Protein AF-A0A3P1YSQ7-F1 (afdb_monomer)

Organism: Tannerella forsythia (NCBI:txid28112)

Nearest PDB structures (foldseek):
  1vca-assembly1_A  TM=4.411E-01  e=2.071E-03  Homo sapiens
  6fg9-assembly1_B  TM=1.456E-01  e=1.671E-05  Mus musculus
  3h3b-assembly2_D  TM=2.717E-01  e=1.977E-02  Mus musculus
  6fg9-assembly1_A  TM=1.360E-01  e=1.361E-05  Mus musculus
  1x9q-assembly1_A  TM=2.451E-01  e=4.073E-01  Homo sapiens

pLDDT: mean 86.27, std 13.78, range [25.19, 98.81]

Solvent-accessible surface area (backbone atoms only — not comparable to full-atom values): 39019 Å² total; per-residue (Å²): 146,90,86,81,89,92,84,87,81,76,78,83,70,85,72,61,53,18,39,23,44,32,38,47,36,67,45,47,44,78,64,60,42,60,77,50,43,61,55,50,33,33,41,42,40,18,27,63,25,71,82,54,59,27,52,34,39,44,33,32,32,37,61,45,63,88,89,55,84,54,52,72,50,76,51,72,23,43,38,27,24,53,39,74,53,49,51,76,81,54,80,98,57,75,43,63,61,34,42,27,48,58,68,63,47,13,61,38,81,45,22,21,12,32,42,36,39,34,84,41,59,24,28,44,33,43,31,43,57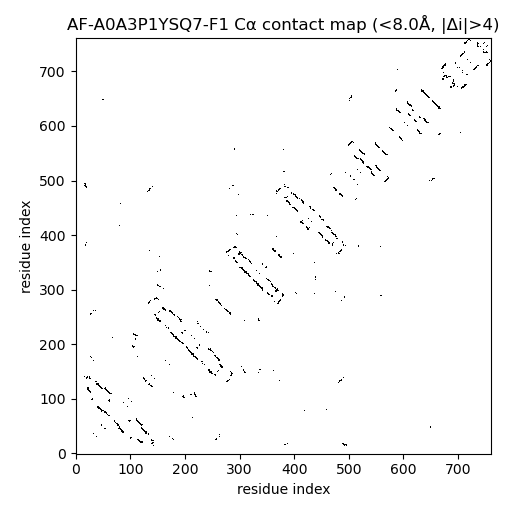,18,85,56,18,18,22,26,28,33,46,38,23,67,40,18,50,29,37,42,37,63,42,83,46,78,70,67,90,48,79,36,47,43,76,52,51,42,78,75,40,74,63,47,39,42,34,39,28,37,22,31,71,40,53,70,28,45,38,37,36,38,32,63,40,48,20,18,29,32,73,81,42,68,38,67,61,42,81,47,77,48,76,34,74,37,48,34,25,20,35,37,45,29,50,30,56,60,84,42,50,86,43,41,68,44,35,61,71,41,43,67,89,76,51,58,34,32,21,36,39,37,37,83,45,52,27,28,42,25,42,37,39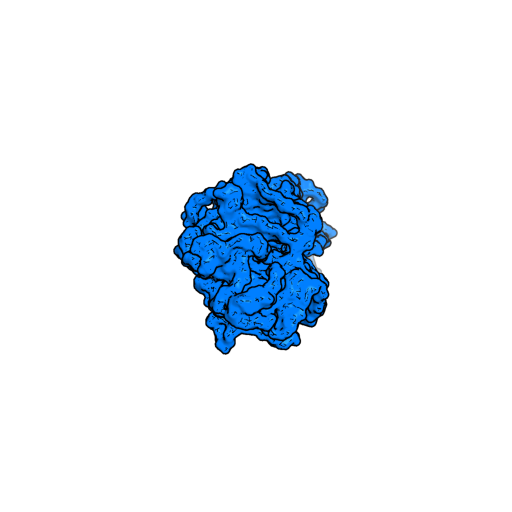,24,43,38,20,24,62,37,70,101,50,40,74,82,23,38,12,30,28,27,28,50,44,53,20,59,86,36,44,25,30,38,36,77,49,77,69,71,58,33,80,50,62,23,31,39,29,34,27,26,68,41,67,73,22,36,41,37,37,17,31,92,84,46,74,51,68,56,67,78,27,42,56,36,37,74,51,73,49,57,33,54,56,50,89,83,40,64,47,50,36,20,38,47,33,78,44,42,33,51,43,36,36,38,32,17,26,44,45,7,31,7,16,25,60,58,54,21,54,36,16,25,47,37,41,61,48,40,40,70,36,66,75,39,32,84,82,37,21,28,42,39,38,38,37,42,55,92,40,73,86,50,29,28,35,23,53,37,86,46,75,77,37,52,37,44,81,74,60,42,83,80,70,74,39,78,56,37,69,64,72,63,100,49,48,26,32,38,81,43,50,50,63,65,92,54,40,80,30,26,38,35,42,36,25,86,78,36,33,39,36,39,31,42,38,40,18,40,76,84,47,21,10,23,18,24,42,63,40,20,38,32,48,74,55,65,83,71,42,53,43,53,27,35,58,92,67,66,65,64,42,75,48,71,51,44,38,51,86,45,40,42,39,35,32,26,58,82,78,82,60,93,61,66,81,46,74,47,61,56,63,54,48,73,48,76,65,57,23,42,38,35,43,36,31,36,34,57,96,45,78,44,76,43,62,36,36,33,43,60,54,70,66,82,63,46,84,43,62,41,71,91,54,82,44,33,42,78,40,72,36,37,37,39,70,46,52,54,66,73,63,75,65,37,93,54,55,44,52,41,37,39,30,57,79,28,47,59,44,56,46,68,61,70,65,47,69,34,30,28,84,59,64,46,81,30,50,37,37,41,40,40,36,38,58,45,59,58,56,91,52,52,38,76,36,72,52,75,48,78,46,82,42,61,28,35,75,64,47,84,47,33,20,26,28,72,79,58,86,61,68,79,52,74,14,77,39,57,70,18,15,18,60,40,68,64,64,43,47,75,68,55,39,78,60,19,29,35,39,29,23,46,46,81,47,60,45,63,81,60,39,73,89,70,77,95,39,94,55,46,45,80,44,59,5,27,86,60,78,74,91,52,84,85,70,46,39,58,85,80,20,48,48,42,84,46,82,27,79,57,133

Sequence (761 aa):
MRKKLFLLFACLCMLVNLNAQDTEFWFSASDVAKSHSDSPVFFVFSNPSKVKNANVRIACHGGAPAGSAAFEQNFVVPARGFYKLDFTDWPPTPLASLVETPAALAGTVSNYGIHITSDVKILVYYMINANTQRDIYSLKGAPALGTYFITPFMKQEGNYFEQRPHAIYNMGSDEIEIVATQPNTTVTVDLKKRCMLGTTGHLETGVHTFNFTHAGQTLTLREDTVGATNTVDAIALTKNTGTLAGTVIRSDKPIAVTQTEDCFSAVRGPLASGSTDVVGDQLVPVDMVGKRYVVIRGYSTVGERVDFVATQPNTTITVHYNGATLTSPAMNTGDMWYVNMSDLNGTASDIFVDATEPVYCYQHTATNGELGGAIIPSMYSISQQQIAFYQSPGMPDQNNIFLVFREGTDTAFTISYGTGAPRKLSDVVGPIIPKIIPGGIANEWRYANIGLPTSEDNKMALIRNDESTFSLGYFNGVGSVTAGYGYLSGFGSFAFDPDTFWRCSDKPVPISLVGGYALSYLWSYYPDTGYTTPTATWTTPSIKARQKGMYVLEMNQDPRIIKDTVWVLDMVWDASIKRQPNKPAKIGVPQQFDIDINPSMLNMPTLSINWTFEGGNPSTANVANPRIVWNSTGPKKVTLHLSATAGSGAYEVTCDTTLVMDLMLYEKNIGYFVDQNVSGGRRDGTNWQNAFPTIEEALEKASQGDCIWVAEGNYMPPKGKSYVIDYDSVEIYGGFGAWEADLNERNYTLHKTIMNGNGSN

Foldseek 3Di:
DPDDDPPDDDPPPVDDAQALWDFKFKDADAPFFCLQPQDWKKKKKFALFQQDKKWKKKFWQLQPPPPDGTDMDIDIADHLGMDIGTQVPDPDDNCCSGGHDDLLQAPHWTFGMMMMGIPHGIWMWIWRDDPFAIAIATTFGRQQKDFKAFDDDPWQPDPWKDLALDLSGNDWKKKKKKFAQAAFKKKKKQFPAWFDRGQADIDHGGIDMDTGRGGNIMHMGIQDQRPQDSDRVSSVVRRDPTHRFLIMMGMPGIMWMKIKGHQMFTCDDPRHPDFTYMEIYTDGHQQQFAFKFWADAAAELTFFKKKKFDQAFQKKKWKFWPQDIDIDDGDHGRDMDMDGQNCPPHDRTTIMMGMPTGMWIKTWHWLHTHTYIETTAHQLSFFDQKFKDAQAQADFPQFKKKKKKWQPQLQQKWKDWRSGDIDGPCVQQNDWDWDDHGPCPDNTMTIGITTHDNVRHRTIMMMGTQQITMWIKTWGHHDSHTIYIYTSTGTHHHEDVVLEFEAAPVDGDWHKDAAGDAPWKKKFWDAPPDDPHGPDIDTDRIDTHPHFGKIWMWGHSHPDTDIYIHTYYHDDFPKDKDKPPPAAAEAPDKIKIAIDGDVVQVPAPFKWKWKAKAQWVVRIDTDRIDIIHHHDFAKIKIKIKIWGWDDTRPRIDIYIDIYIDIHGYDYAAQEQEEDLPADDACCPSNALNNHHNAVQSVQVRDDAQHEYEYWADEHEDPAQDDDDRPDPRYHYDYQHNRPDPDSVVGHCVVTPDHYDYHHHD

Mean predicted aligned error: 11.48 Å

InterPro domains:
  IPR011050 Pectin lyase fold/virulence factor [SSF51126] (672-760)
  IPR012334 Pectin lyase fold [G3DSA:2.160.20.10] (668-761)
  IPR035234 IgGFc-binding protein, N-terminal [PF17517] (170-409)

Secondary structure (DSSP, 8-state):
--------------PPP--S-EEEEEE-EE---GGG---SEEEEEE---SSPPEEEEEEE-TTPPTTSPPEEEEEEE-TT-EEEEETTSSSSS-THHHHEEPGGGTTSEE---EEEEEEEEEEEEEEEE-SS-EEEEEE-SGGG-EEEEE-----TT-SSEE---BTTBTT--EEEEEEESSSSEEEEEEESS-EEETTTEEE-SEEEEEEE-STT-EEEEEB--TT--SSHHHHHHHS-SS-STT-EEEEEEEEEEEEEEEEEEE-SSTTTTT-EEEEEEE---GGG--SEEEE---EESS--EEEEEESSTTB-EEEEETTEEEEPPPB-TT-EEEEESTTBTTB---EEEEESS-EEEEEEEEEETEEEEEEPPPGGG---SEEEEEE----TTSEEEEEEEETT-GGGEEEEETTSPPEEHHHHH----PEEPTT---TTEEEEEEEPPGGGTTEEEEEEESS--EEEEEEEEETTTEEEEEE-S--S----SSSEEEEESSS-PPEEEE--S-SEEEEEEEETTT-SS-SEEE-SSEEEE-SSEEEEEEEE-SS-EEEEEEEEEEE----EEEEES-S-EETTSPEEEEEE--HHHHT-TT-EEEEEETTEESSEE-SSS-EEEESS-EEEEEEEEEEEEES-GGG-EEEEEEEEEEEEEE---S-EEE-TT--SS--SSSSGGG-BSSHHHHHHH--TT-EEEEESEEE-PSTT-----S-TT-EEEEEE-S--SSGGG--TTTS-EEE---S--

Structure (mmCIF, N/CA/C/O backbone):
data_AF-A0A3P1YSQ7-F1
#
_entry.id   AF-A0A3P1YSQ7-F1
#
loop_
_atom_site.group_PDB
_atom_site.id
_atom_site.type_symbol
_atom_site.label_atom_id
_atom_site.label_alt_id
_atom_site.label_comp_id
_atom_site.label_asym_id
_atom_site.label_entity_id
_atom_site.label_seq_id
_atom_site.pdbx_PDB_ins_code
_atom_site.Cartn_x
_atom_site.Cartn_y
_atom_site.Cartn_z
_atom_site.occupancy
_atom_site.B_iso_or_equiv
_atom_site.auth_seq_id
_atom_site.auth_comp_id
_atom_site.auth_asym_id
_atom_site.auth_atom_id
_atom_site.pdbx_PDB_model_num
ATOM 1 N N . MET A 1 1 ? 26.087 -29.694 -19.505 1.00 30.34 1 MET A N 1
ATOM 2 C CA . MET A 1 1 ? 24.656 -29.651 -19.120 1.00 30.34 1 MET A CA 1
ATOM 3 C C . MET A 1 1 ? 24.523 -29.710 -17.597 1.00 30.34 1 MET A C 1
ATOM 5 O O . MET A 1 1 ? 24.421 -30.794 -17.054 1.00 30.34 1 MET A O 1
ATOM 9 N N . ARG A 1 2 ? 24.600 -28.568 -16.902 1.00 27.80 2 ARG A N 1
ATOM 10 C CA . ARG A 1 2 ? 24.270 -28.376 -15.468 1.00 27.80 2 ARG A CA 1
ATOM 11 C C . ARG A 1 2 ? 24.152 -26.862 -15.229 1.00 27.80 2 ARG A C 1
ATOM 13 O O . ARG A 1 2 ? 25.024 -26.248 -14.637 1.00 27.80 2 ARG A O 1
ATOM 20 N N . LYS A 1 3 ? 23.149 -26.241 -15.849 1.00 30.73 3 LYS A N 1
ATOM 21 C CA . LYS A 1 3 ? 22.774 -24.826 -15.666 1.00 30.73 3 LYS A CA 1
ATOM 22 C C . LYS A 1 3 ? 21.312 -24.650 -16.077 1.00 30.73 3 LYS A C 1
ATOM 24 O O . LYS A 1 3 ? 21.049 -23.995 -17.072 1.00 30.73 3 LYS A O 1
ATOM 29 N N . LYS A 1 4 ? 20.377 -25.313 -15.398 1.00 32.84 4 LYS A N 1
ATOM 30 C CA . LYS A 1 4 ? 18.948 -24.958 -15.410 1.00 32.84 4 LYS A CA 1
ATOM 31 C C . LYS A 1 4 ? 18.332 -25.443 -14.099 1.00 32.84 4 LYS A C 1
ATOM 33 O O . LYS A 1 4 ? 18.678 -26.534 -13.655 1.00 32.84 4 LYS A O 1
ATOM 38 N N . LEU A 1 5 ? 17.421 -24.633 -13.561 1.00 31.81 5 LEU A N 1
ATOM 39 C CA . LEU A 1 5 ? 16.591 -24.859 -12.373 1.00 31.81 5 LEU A CA 1
ATOM 40 C C . LEU A 1 5 ? 17.245 -24.577 -11.005 1.00 31.81 5 LEU A C 1
ATOM 42 O O . LEU A 1 5 ? 17.589 -25.479 -10.254 1.00 31.81 5 LEU A O 1
ATOM 46 N N . PHE A 1 6 ? 17.336 -23.292 -10.659 1.00 29.55 6 PHE A N 1
ATOM 47 C CA . PHE A 1 6 ? 17.259 -22.826 -9.269 1.00 29.55 6 PHE A CA 1
ATOM 48 C C . PHE A 1 6 ? 16.225 -21.696 -9.222 1.00 29.55 6 PHE A C 1
ATOM 50 O O . PHE A 1 6 ? 16.549 -20.519 -9.283 1.00 29.55 6 PHE A O 1
ATOM 57 N N . LEU A 1 7 ? 14.956 -22.088 -9.257 1.00 34.25 7 LEU A N 1
ATOM 58 C CA . LEU A 1 7 ? 13.797 -21.227 -9.030 1.00 34.25 7 LEU A CA 1
ATOM 59 C C . LEU A 1 7 ? 12.644 -22.168 -8.693 1.00 34.25 7 LEU A C 1
ATOM 61 O O . LEU A 1 7 ? 11.912 -22.584 -9.580 1.00 34.25 7 LEU A O 1
ATOM 65 N N . LEU A 1 8 ? 12.608 -22.628 -7.442 1.00 32.38 8 LEU A N 1
ATOM 66 C CA . LEU A 1 8 ? 11.405 -23.037 -6.709 1.00 32.38 8 LEU A CA 1
ATOM 67 C C . LEU A 1 8 ? 11.846 -23.563 -5.337 1.00 32.38 8 LEU A C 1
ATOM 69 O O . LEU A 1 8 ? 12.124 -24.743 -5.180 1.00 32.38 8 LEU A O 1
ATOM 73 N N . PHE A 1 9 ? 11.969 -22.672 -4.360 1.00 27.72 9 PHE A N 1
ATOM 74 C CA . PHE A 1 9 ? 11.699 -22.974 -2.949 1.00 27.72 9 PHE A CA 1
ATOM 75 C C . PHE A 1 9 ? 11.496 -21.633 -2.231 1.00 27.72 9 PHE A C 1
ATOM 77 O O . PHE A 1 9 ? 12.223 -21.258 -1.320 1.00 27.72 9 PHE A O 1
ATOM 84 N N . ALA A 1 10 ? 10.513 -20.864 -2.705 1.00 29.36 10 ALA A N 1
ATOM 85 C CA . ALA A 1 10 ? 9.889 -19.860 -1.862 1.00 29.36 10 ALA A CA 1
ATOM 86 C C . ALA A 1 10 ? 8.930 -20.632 -0.951 1.00 29.36 10 ALA A C 1
ATOM 88 O O . ALA A 1 10 ? 7.941 -21.191 -1.427 1.00 29.36 10 ALA A O 1
ATOM 89 N N . CYS A 1 11 ? 9.250 -20.734 0.340 1.00 25.19 11 CYS A N 1
ATOM 90 C CA . CYS A 1 11 ? 8.218 -21.018 1.329 1.00 25.19 11 CYS A CA 1
ATOM 91 C C . CYS A 1 11 ? 7.169 -19.920 1.170 1.00 25.19 11 CYS A C 1
ATOM 93 O O . CYS A 1 11 ? 7.439 -18.759 1.465 1.00 25.19 11 CYS A O 1
ATOM 95 N N . LEU A 1 12 ? 6.004 -20.297 0.651 1.00 27.81 12 LEU A N 1
ATOM 96 C CA . LEU A 1 12 ? 4.833 -19.447 0.523 1.00 27.81 12 LEU A CA 1
ATOM 97 C C . LEU A 1 12 ? 4.250 -19.206 1.925 1.00 27.81 12 LEU A C 1
ATOM 99 O O . LEU A 1 12 ? 3.198 -19.730 2.274 1.00 27.81 12 LEU A O 1
ATOM 103 N N . CYS A 1 13 ? 4.957 -18.444 2.756 1.00 25.27 13 CYS A N 1
ATOM 104 C CA . CYS A 1 13 ? 4.293 -17.665 3.787 1.00 25.27 13 CYS A CA 1
ATOM 105 C C . CYS A 1 13 ? 3.722 -16.456 3.050 1.00 25.27 13 CYS A C 1
ATOM 107 O O . CYS A 1 13 ? 4.479 -15.572 2.657 1.00 25.27 13 CYS A O 1
ATOM 109 N N . MET A 1 14 ? 2.411 -16.440 2.799 1.00 27.61 14 MET A N 1
ATOM 110 C CA . MET A 1 14 ? 1.734 -15.206 2.401 1.00 27.61 14 MET A CA 1
ATOM 111 C C . MET A 1 14 ? 1.830 -14.238 3.584 1.00 27.61 14 MET A C 1
ATOM 113 O O . MET A 1 14 ? 1.008 -14.273 4.495 1.00 27.61 14 MET A O 1
ATOM 117 N N . LEU A 1 15 ? 2.903 -13.448 3.621 1.00 37.97 15 LEU A N 1
ATOM 118 C CA . LEU A 1 15 ? 3.029 -12.317 4.526 1.00 37.97 15 LEU A CA 1
ATOM 119 C C . LEU A 1 15 ? 2.113 -11.211 3.993 1.00 37.97 15 LEU A C 1
ATOM 121 O O . LEU A 1 15 ? 2.164 -10.858 2.814 1.00 37.97 15 LEU A O 1
ATOM 125 N N . VAL A 1 16 ? 1.229 -10.713 4.854 1.00 42.19 16 VAL A N 1
ATOM 126 C CA . VAL A 1 16 ? 0.334 -9.594 4.541 1.00 42.19 16 VAL A CA 1
ATOM 127 C C . VAL A 1 16 ? 1.183 -8.322 4.474 1.00 42.19 16 VAL A C 1
ATOM 129 O O . VAL A 1 16 ? 1.949 -8.052 5.395 1.00 42.19 16 VAL A O 1
ATOM 132 N N . ASN A 1 17 ? 1.086 -7.561 3.382 1.00 46.72 17 ASN A N 1
ATOM 133 C CA . ASN A 1 17 ? 1.882 -6.347 3.186 1.00 46.72 17 ASN A CA 1
ATOM 134 C C . ASN A 1 17 ? 1.400 -5.198 4.095 1.00 46.72 17 ASN A C 1
ATOM 136 O O . ASN A 1 17 ? 0.205 -4.934 4.175 1.00 46.72 17 ASN A O 1
ATOM 140 N N . LEU A 1 18 ? 2.337 -4.456 4.699 1.00 49.16 18 LEU A N 1
ATOM 141 C CA . LEU A 1 18 ? 2.112 -3.271 5.552 1.00 49.16 18 LEU A CA 1
ATOM 142 C C . LEU A 1 18 ? 1.721 -1.992 4.790 1.00 49.16 18 LEU A C 1
ATOM 144 O O . LEU A 1 18 ? 2.072 -0.882 5.195 1.00 49.16 18 LEU A O 1
ATOM 148 N N . ASN A 1 19 ? 1.055 -2.094 3.651 1.00 59.47 19 ASN A N 1
ATOM 149 C CA . ASN A 1 19 ? 0.777 -0.897 2.877 1.00 59.47 19 ASN A CA 1
ATOM 150 C C . ASN A 1 19 ? -0.638 -0.403 3.148 1.00 59.47 19 ASN A C 1
ATOM 152 O O . ASN A 1 19 ? -1.589 -1.148 2.967 1.00 59.47 19 ASN A O 1
ATOM 156 N N . ALA A 1 20 ? -0.791 0.882 3.488 1.00 62.72 20 ALA A N 1
ATOM 157 C CA . ALA A 1 20 ? -2.090 1.553 3.372 1.00 62.72 20 ALA A CA 1
ATOM 158 C C . ALA A 1 20 ? -2.616 1.543 1.925 1.00 62.72 20 ALA A C 1
ATOM 160 O O . ALA A 1 20 ? -3.786 1.803 1.675 1.00 62.72 20 ALA A O 1
ATOM 161 N N . GLN A 1 21 ? -1.727 1.275 0.961 1.00 85.38 21 GLN A N 1
ATOM 162 C CA . GLN A 1 21 ? -2.053 1.143 -0.448 1.00 85.38 21 GLN A CA 1
ATOM 163 C C . GLN A 1 21 ? -2.162 -0.329 -0.830 1.00 85.38 21 GLN A C 1
ATOM 165 O O . GLN A 1 21 ? -1.199 -1.083 -0.679 1.00 85.38 21 GLN A O 1
ATOM 170 N N . ASP A 1 22 ? -3.294 -0.710 -1.401 1.00 90.44 22 ASP A N 1
ATOM 171 C CA . ASP A 1 22 ? -3.569 -2.087 -1.794 1.00 90.44 22 ASP A CA 1
ATOM 172 C C . ASP A 1 22 ? -4.348 -2.150 -3.114 1.00 90.44 22 ASP A C 1
ATOM 174 O O . ASP A 1 22 ? -4.710 -1.136 -3.716 1.00 90.44 22 ASP A O 1
ATOM 178 N N . THR A 1 23 ? -4.531 -3.367 -3.601 1.00 93.31 23 THR A N 1
ATOM 179 C CA . THR A 1 23 ? -5.261 -3.718 -4.818 1.00 93.31 23 THR A CA 1
ATOM 180 C C . THR A 1 23 ? -6.663 -4.240 -4.538 1.00 93.31 23 THR A C 1
ATOM 182 O O . THR A 1 23 ? -7.444 -4.354 -5.476 1.00 93.31 23 THR A O 1
ATOM 185 N N . GLU A 1 24 ? -7.003 -4.536 -3.285 1.00 95.69 24 GLU A N 1
ATOM 186 C CA . GLU A 1 24 ? -8.312 -5.058 -2.902 1.00 95.69 24 GLU A CA 1
ATOM 187 C C . GLU A 1 24 ? -8.762 -4.490 -1.552 1.00 95.69 24 GLU A C 1
ATOM 189 O O . GLU A 1 24 ? -7.981 -4.436 -0.603 1.00 95.69 24 GLU A O 1
ATOM 194 N N . PHE A 1 25 ? -10.031 -4.086 -1.464 1.00 96.94 25 PHE A N 1
ATOM 195 C CA . PHE A 1 25 ? -10.632 -3.559 -0.242 1.00 96.94 25 PHE A CA 1
ATOM 196 C C . PHE A 1 25 ? -12.053 -4.087 -0.056 1.00 96.94 25 PHE A C 1
ATOM 198 O O . PHE A 1 25 ? -12.836 -4.149 -1.007 1.00 96.94 25 PHE A O 1
ATOM 205 N N . TRP A 1 26 ? -12.386 -4.408 1.192 1.00 96.94 26 TRP A N 1
ATOM 206 C CA . TRP A 1 26 ? -13.730 -4.765 1.639 1.00 96.94 26 TRP A CA 1
ATOM 207 C C . TRP A 1 26 ? -14.179 -3.771 2.704 1.00 96.94 26 TRP A C 1
ATOM 209 O O . TRP A 1 26 ? -13.415 -3.470 3.622 1.00 96.94 26 TRP A O 1
ATOM 219 N N . PHE A 1 27 ? -15.394 -3.246 2.575 1.00 95.69 27 PHE A N 1
ATOM 220 C CA . PHE A 1 27 ? -15.918 -2.207 3.460 1.00 95.69 27 PHE A CA 1
ATOM 221 C C . PHE A 1 27 ? -17.445 -2.300 3.587 1.00 95.69 27 PHE A C 1
ATOM 223 O O . PHE A 1 27 ? -18.115 -2.865 2.725 1.00 95.69 27 PHE A O 1
ATOM 230 N N . SER A 1 28 ? -17.981 -1.746 4.669 1.00 92.50 28 SER A N 1
ATOM 231 C CA . SER A 1 28 ? -19.408 -1.492 4.882 1.00 92.50 28 SER A CA 1
ATOM 232 C C . SER A 1 28 ? -19.519 -0.164 5.625 1.00 92.50 28 SER A C 1
ATOM 234 O O . SER A 1 28 ? -18.696 0.103 6.508 1.00 92.50 28 SER A O 1
ATOM 236 N N . ALA A 1 29 ? -20.466 0.675 5.209 1.00 89.94 29 ALA A N 1
ATOM 237 C CA . ALA A 1 29 ? -20.685 2.000 5.772 1.00 89.94 29 ALA A CA 1
ATOM 238 C C . ALA A 1 29 ? -21.881 1.985 6.733 1.00 89.94 29 ALA A C 1
ATOM 240 O O . ALA A 1 29 ? -22.900 1.349 6.450 1.00 89.94 29 ALA A O 1
ATOM 241 N N . SER A 1 30 ? -21.748 2.707 7.844 1.00 87.00 30 SER A N 1
ATOM 242 C CA . SER A 1 30 ? -22.816 2.918 8.828 1.00 87.00 30 SER A CA 1
ATOM 243 C C . SER A 1 30 ? -23.831 3.949 8.319 1.00 87.00 30 SER A C 1
ATOM 245 O O . SER A 1 30 ? -23.446 4.911 7.656 1.00 87.00 30 SER A O 1
ATOM 247 N N . ASP A 1 31 ? -25.106 3.780 8.670 1.00 82.88 31 ASP A N 1
ATOM 248 C CA . ASP A 1 31 ? -26.200 4.721 8.366 1.00 82.88 31 ASP A CA 1
ATOM 249 C C . ASP A 1 31 ? -26.230 5.840 9.420 1.00 82.88 31 ASP A C 1
ATOM 251 O O . ASP A 1 31 ? -26.887 5.732 10.467 1.00 82.88 31 ASP A O 1
ATOM 255 N N . VAL A 1 32 ? -25.450 6.891 9.163 1.00 81.94 32 VAL A N 1
ATOM 256 C CA . VAL A 1 32 ? -25.277 8.028 10.077 1.00 81.94 32 VAL A CA 1
ATOM 257 C C . VAL A 1 32 ? -26.476 8.982 10.058 1.00 81.94 32 VAL A C 1
ATOM 259 O O . VAL A 1 32 ? -27.261 9.041 9.113 1.00 81.94 32 VAL A O 1
ATOM 262 N N . ALA A 1 33 ? -26.651 9.765 11.120 1.00 77.62 33 ALA A N 1
ATOM 263 C CA . ALA A 1 33 ? -27.832 10.588 11.319 1.00 77.62 33 ALA A CA 1
ATOM 264 C C . ALA A 1 33 ? -27.976 11.701 10.271 1.00 77.62 33 ALA A C 1
ATOM 266 O O . ALA A 1 33 ? -27.463 12.811 10.412 1.00 77.62 33 ALA A O 1
ATOM 267 N N . LYS A 1 34 ? -28.859 11.473 9.298 1.00 76.56 34 LYS A N 1
ATOM 268 C CA . LYS A 1 34 ? -29.297 12.477 8.317 1.00 76.56 34 LYS A CA 1
ATOM 269 C C . LYS A 1 34 ? -29.733 13.820 8.914 1.00 76.56 34 LYS A C 1
ATOM 271 O O . LYS A 1 34 ? -29.566 14.867 8.289 1.00 76.56 34 LYS A O 1
ATOM 276 N N . SER A 1 35 ? -30.300 13.821 10.125 1.00 73.62 35 SER A N 1
ATOM 277 C CA . SER A 1 35 ? -30.681 15.049 10.844 1.00 73.62 35 SER A CA 1
ATOM 278 C C . SER A 1 35 ? -29.502 15.986 11.130 1.00 73.62 35 SER A C 1
ATOM 280 O O . SER A 1 35 ? -29.723 17.170 11.368 1.00 73.62 35 SER A O 1
ATOM 282 N N . HIS A 1 36 ? -28.276 15.462 11.104 1.00 75.25 36 HIS A N 1
ATOM 283 C CA . HIS A 1 36 ? -27.027 16.176 11.341 1.00 75.25 36 HIS A CA 1
ATOM 284 C C . HIS A 1 36 ? -26.194 16.372 10.050 1.00 75.25 36 HIS A C 1
ATOM 286 O O . HIS A 1 36 ? -25.041 16.791 10.088 1.00 75.25 36 HIS A O 1
ATOM 292 N N . SER A 1 37 ? -26.844 16.201 8.889 1.00 78.38 37 SER A N 1
ATOM 293 C CA . SER A 1 37 ? -26.278 16.276 7.538 1.00 78.38 37 SER A CA 1
ATOM 294 C C . SER A 1 37 ? -25.289 15.155 7.238 1.00 78.38 37 SER A C 1
ATOM 296 O O . SER A 1 37 ? -24.142 15.170 7.653 1.00 78.38 37 SER A O 1
ATOM 298 N N . ASP A 1 38 ? -25.712 14.244 6.381 1.00 75.31 38 ASP A N 1
ATOM 299 C CA . ASP A 1 38 ? -24.975 13.062 5.949 1.00 75.31 38 ASP A CA 1
ATOM 300 C C . ASP A 1 38 ? -24.408 13.211 4.529 1.00 75.31 38 ASP A C 1
ATOM 302 O O . ASP A 1 38 ? -23.979 12.233 3.948 1.00 75.31 38 ASP A O 1
ATOM 306 N N . SER A 1 39 ? -24.413 14.407 3.924 1.00 78.19 39 SER A N 1
ATOM 307 C CA . SER A 1 39 ? -24.022 14.614 2.519 1.00 78.19 39 SER A CA 1
ATOM 308 C C . SER A 1 39 ? -23.232 15.920 2.313 1.00 78.19 39 SER A C 1
ATOM 310 O O . SER A 1 39 ? -23.573 16.935 2.931 1.00 78.19 39 SER A O 1
ATOM 312 N N . PRO A 1 40 ? -22.232 15.962 1.402 1.00 83.12 40 PRO A N 1
ATOM 313 C CA . PRO A 1 40 ? -21.801 14.887 0.498 1.00 83.12 40 PRO A CA 1
ATOM 314 C C . PRO A 1 40 ? -21.008 13.773 1.192 1.00 83.12 40 PRO A C 1
ATOM 316 O O . PRO A 1 40 ? -20.288 14.015 2.162 1.00 83.12 40 PRO A O 1
ATOM 319 N N . VAL A 1 41 ? -21.098 12.577 0.613 1.00 84.56 41 VAL A N 1
ATOM 320 C CA . VAL A 1 41 ? -20.296 11.395 0.947 1.00 84.56 41 VAL A CA 1
ATOM 321 C C . VAL A 1 41 ? -19.571 10.938 -0.301 1.00 84.56 41 VAL A C 1
ATOM 323 O O . VAL A 1 41 ? -20.153 10.904 -1.387 1.00 84.56 41 VAL A O 1
ATOM 326 N N . PHE A 1 42 ? -18.312 10.544 -0.161 1.00 88.25 42 PHE A N 1
ATOM 327 C CA . PHE A 1 42 ? -17.556 10.036 -1.295 1.00 88.25 42 PHE A CA 1
ATOM 328 C C . PHE A 1 42 ? -16.470 9.048 -0.896 1.00 88.25 42 PHE A C 1
ATOM 330 O O . PHE A 1 42 ? -15.938 9.082 0.213 1.00 88.25 42 PHE A O 1
ATOM 337 N N . PHE A 1 43 ? -16.076 8.223 -1.864 1.00 93.12 43 PHE A N 1
ATOM 338 C CA . PHE A 1 43 ? -14.767 7.580 -1.834 1.00 93.12 43 PHE A CA 1
ATOM 339 C C . PHE A 1 43 ? -13.739 8.446 -2.548 1.00 93.12 43 PHE A C 1
ATOM 341 O O . PHE A 1 43 ? -14.013 9.025 -3.606 1.00 93.12 43 PHE A O 1
ATOM 348 N N . VAL A 1 44 ? -12.521 8.462 -2.017 1.00 94.81 44 VAL A N 1
ATOM 349 C CA . VAL A 1 44 ? -11.355 8.952 -2.749 1.00 94.81 44 VAL A CA 1
ATOM 350 C C . VAL A 1 44 ? -10.408 7.806 -3.038 1.00 94.81 44 VAL A C 1
ATOM 352 O O . VAL A 1 44 ? -10.089 7.018 -2.154 1.00 94.81 44 VAL A O 1
ATOM 355 N N . PHE A 1 45 ? -9.933 7.755 -4.278 1.00 96.44 45 PHE A N 1
ATOM 356 C CA . PHE A 1 45 ? -8.939 6.808 -4.761 1.00 96.44 45 PHE A CA 1
ATOM 357 C C . PHE A 1 45 ? -7.715 7.601 -5.205 1.00 96.44 45 PHE A C 1
ATOM 359 O O . PHE A 1 45 ? -7.827 8.431 -6.109 1.00 96.44 45 PHE A O 1
ATOM 366 N N . SER A 1 46 ? -6.550 7.370 -4.606 1.00 95.38 46 SER A N 1
ATOM 367 C CA . SER A 1 46 ? -5.304 8.027 -5.017 1.00 95.38 46 SER A CA 1
ATOM 368 C C . SER A 1 46 ? -4.344 7.021 -5.655 1.00 95.38 46 SER A C 1
ATOM 370 O O . SER A 1 46 ? -4.186 5.892 -5.184 1.00 95.38 46 SER A O 1
ATOM 372 N N . ASN A 1 47 ? -3.691 7.427 -6.746 1.00 92.12 47 ASN A N 1
ATOM 373 C CA . ASN A 1 47 ? -2.759 6.576 -7.473 1.00 92.12 47 ASN A CA 1
ATOM 374 C C . ASN A 1 47 ? -1.312 7.093 -7.327 1.00 92.12 47 ASN A C 1
ATOM 376 O O . ASN A 1 47 ? -0.944 8.092 -7.958 1.00 92.12 47 ASN A O 1
ATOM 380 N N . PRO A 1 48 ? -0.462 6.409 -6.537 1.00 87.06 48 PRO A N 1
ATOM 381 C CA . PRO A 1 48 ? 0.943 6.777 -6.338 1.00 87.06 48 PRO A CA 1
ATOM 382 C C . PRO A 1 48 ? 1.829 6.446 -7.552 1.00 87.06 48 PRO A C 1
ATOM 384 O O . PRO A 1 48 ? 2.965 6.927 -7.644 1.00 87.06 48 PRO A O 1
ATOM 387 N N . SER A 1 49 ? 1.343 5.613 -8.482 1.00 82.56 49 SER A N 1
ATOM 388 C CA . SER A 1 49 ? 2.099 5.159 -9.647 1.00 82.56 49 SER A CA 1
ATOM 389 C C . SER A 1 49 ? 2.563 6.330 -10.498 1.00 82.56 49 SER A C 1
ATOM 391 O O . SER A 1 49 ? 1.830 7.290 -10.733 1.00 82.56 49 SER A O 1
ATOM 393 N N . LYS A 1 50 ? 3.808 6.245 -10.968 1.00 78.06 50 LYS A N 1
ATOM 394 C CA . LYS A 1 50 ? 4.426 7.277 -11.800 1.00 78.06 50 LYS A CA 1
ATOM 395 C C . LYS A 1 50 ? 3.964 7.209 -13.256 1.00 78.06 50 LYS A C 1
ATOM 397 O O . LYS A 1 50 ? 3.835 8.252 -13.886 1.00 78.06 50 LYS A O 1
ATOM 402 N N . VAL A 1 51 ? 3.742 6.002 -13.779 1.00 73.88 51 VAL A N 1
ATOM 403 C CA . VAL A 1 51 ? 3.518 5.767 -15.219 1.00 73.88 51 VAL A CA 1
ATOM 404 C C . VAL A 1 51 ? 2.227 5.016 -15.523 1.00 73.88 51 VAL A C 1
ATOM 406 O O . VAL A 1 51 ? 1.650 5.198 -16.591 1.00 73.88 51 VAL A O 1
ATOM 409 N N . LYS A 1 52 ? 1.757 4.176 -14.595 1.00 82.50 52 LYS A N 1
ATOM 410 C CA . LYS A 1 52 ? 0.603 3.302 -14.818 1.00 82.50 52 LYS A CA 1
ATOM 411 C C . LYS A 1 52 ? -0.665 3.910 -14.218 1.00 82.50 52 LYS A C 1
ATOM 413 O O . LYS A 1 52 ? -0.743 4.111 -13.006 1.00 82.50 52 LYS A O 1
ATOM 418 N N . ASN A 1 53 ? -1.660 4.163 -15.064 1.00 91.88 53 ASN A N 1
ATOM 419 C CA . ASN A 1 53 ? -3.023 4.442 -14.616 1.00 91.88 53 ASN A CA 1
ATOM 420 C C . ASN A 1 53 ? -3.594 3.204 -13.908 1.00 91.88 53 ASN A C 1
ATOM 422 O O . ASN A 1 53 ? -3.353 2.088 -14.362 1.00 91.88 53 ASN A O 1
ATOM 426 N N . ALA A 1 54 ? -4.349 3.399 -12.830 1.00 93.88 54 ALA A N 1
ATOM 427 C CA . ALA A 1 54 ? -5.022 2.311 -12.133 1.00 93.88 54 ALA A CA 1
ATOM 428 C C . ALA A 1 54 ? -6.413 2.101 -12.735 1.00 93.88 54 ALA A C 1
ATOM 430 O O . ALA A 1 54 ? -7.196 3.048 -12.826 1.00 93.88 54 ALA A O 1
ATOM 431 N N . ASN A 1 55 ? -6.715 0.875 -13.143 1.00 97.06 55 ASN A N 1
ATOM 432 C CA . ASN A 1 55 ? -8.050 0.442 -13.526 1.00 97.06 55 ASN A CA 1
ATOM 433 C C . ASN A 1 55 ? -8.743 -0.077 -12.269 1.00 97.06 55 ASN A C 1
ATOM 435 O O . ASN A 1 55 ? -8.335 -1.101 -11.721 1.00 97.06 55 ASN A O 1
ATOM 439 N N . VAL A 1 56 ? -9.761 0.647 -11.810 1.00 98.06 56 VAL A N 1
ATOM 440 C CA . VAL A 1 56 ? -10.456 0.370 -10.553 1.00 98.06 56 VAL A CA 1
ATOM 441 C C . VAL A 1 56 ? -11.871 -0.102 -10.842 1.00 98.06 56 VAL A C 1
ATOM 443 O O . VAL A 1 56 ? -12.578 0.501 -11.652 1.00 98.06 56 VAL A O 1
ATOM 446 N N . ARG A 1 57 ? -12.283 -1.161 -10.146 1.00 96.25 57 ARG A N 1
ATOM 447 C CA . ARG A 1 57 ? -13.659 -1.655 -10.083 1.00 96.25 57 ARG A CA 1
ATOM 448 C C . ARG A 1 57 ? -14.175 -1.503 -8.659 1.00 96.25 57 ARG A C 1
ATOM 450 O O . ARG A 1 57 ? -13.539 -2.008 -7.737 1.00 96.25 57 ARG A O 1
ATOM 457 N N . ILE A 1 58 ? -15.336 -0.879 -8.496 1.00 93.62 58 ILE A N 1
ATOM 458 C CA . ILE A 1 58 ? -16.114 -0.870 -7.251 1.00 93.62 58 ILE A CA 1
ATOM 459 C C . ILE A 1 58 ? -17.427 -1.621 -7.474 1.00 93.62 58 ILE A C 1
ATOM 461 O O . ILE A 1 58 ? -18.093 -1.421 -8.492 1.00 93.62 58 ILE A O 1
ATOM 465 N N . ALA A 1 59 ? -17.780 -2.493 -6.536 1.00 91.62 59 ALA A N 1
ATOM 466 C CA . ALA A 1 59 ? -19.006 -3.273 -6.534 1.00 91.62 59 ALA A CA 1
ATOM 467 C C . ALA A 1 59 ? -19.767 -3.062 -5.219 1.00 91.62 59 ALA A C 1
ATOM 469 O O . ALA A 1 59 ? -19.207 -3.284 -4.145 1.00 91.62 59 ALA A O 1
ATOM 470 N N . CYS A 1 60 ? -21.035 -2.661 -5.313 1.00 88.56 60 CYS A N 1
ATOM 471 C CA . CYS A 1 60 ? -21.922 -2.402 -4.177 1.00 88.56 60 CYS A CA 1
ATOM 472 C C . CYS A 1 60 ? -23.200 -3.232 -4.324 1.00 88.56 60 CYS A C 1
ATOM 474 O O . CYS A 1 60 ? -23.790 -3.294 -5.403 1.00 88.56 60 CYS A O 1
ATOM 476 N N . HIS A 1 61 ? -23.652 -3.866 -3.245 1.00 83.38 61 HIS A N 1
ATOM 477 C CA . HIS A 1 61 ? -24.812 -4.759 -3.301 1.00 83.38 61 HIS A CA 1
ATOM 478 C C . HIS A 1 61 ? -26.149 -4.069 -2.984 1.00 83.38 61 HIS A C 1
ATOM 480 O O . HIS A 1 61 ? -27.187 -4.553 -3.431 1.00 83.38 61 HIS A O 1
ATOM 486 N N . GLY A 1 62 ? -26.144 -2.938 -2.265 1.00 83.12 62 GLY A N 1
ATOM 487 C CA . GLY A 1 62 ? -27.317 -2.073 -2.074 1.00 83.12 62 GLY A CA 1
ATOM 488 C C . GLY A 1 62 ? -28.579 -2.762 -1.550 1.00 83.12 62 GLY A C 1
ATOM 489 O O . GLY A 1 62 ? -29.684 -2.433 -1.977 1.00 83.12 62 GLY A O 1
ATOM 490 N N . GLY A 1 63 ? -28.431 -3.775 -0.695 1.00 83.75 63 GLY A N 1
ATOM 491 C CA . GLY A 1 63 ? -29.548 -4.541 -0.142 1.00 83.75 63 GLY A CA 1
ATOM 492 C C . GLY A 1 63 ? -30.208 -5.517 -1.119 1.00 83.75 63 GLY A C 1
ATOM 493 O O . GLY A 1 63 ? -31.239 -6.103 -0.784 1.00 83.75 63 GLY A O 1
ATOM 494 N N . ALA A 1 64 ? -29.639 -5.729 -2.312 1.00 83.25 64 ALA A N 1
ATOM 495 C CA . ALA A 1 64 ? -30.144 -6.716 -3.259 1.00 83.25 64 ALA A CA 1
ATOM 496 C C . ALA A 1 64 ? -30.156 -8.127 -2.632 1.00 83.25 64 ALA A C 1
ATOM 498 O O . ALA A 1 64 ? -29.273 -8.443 -1.824 1.00 83.25 64 ALA A O 1
ATOM 499 N N . PRO A 1 65 ? -31.106 -9.009 -3.007 1.00 85.31 65 PRO A N 1
ATOM 500 C CA . PRO A 1 65 ? -31.179 -10.363 -2.460 1.00 85.31 65 PRO A CA 1
ATOM 501 C C . PRO A 1 65 ? -29.833 -11.090 -2.536 1.00 85.31 65 PRO A C 1
ATOM 503 O O . PRO A 1 65 ? -29.120 -10.968 -3.535 1.00 85.31 65 PRO A O 1
ATOM 506 N N . ALA A 1 66 ? -29.490 -11.863 -1.504 1.00 81.12 66 ALA A N 1
ATOM 507 C CA . ALA A 1 66 ? -28.223 -12.589 -1.450 1.00 81.12 66 ALA A CA 1
ATOM 508 C C . ALA A 1 66 ? -28.019 -13.457 -2.710 1.00 81.12 66 ALA A C 1
ATOM 510 O O . ALA A 1 66 ? -28.929 -14.173 -3.130 1.00 81.12 66 ALA A O 1
ATOM 511 N N . GLY A 1 67 ? -26.836 -13.363 -3.321 1.00 77.50 67 GLY A N 1
ATOM 512 C CA . GLY A 1 67 ? -26.513 -14.030 -4.589 1.00 77.50 67 GLY A CA 1
ATOM 513 C C . GLY A 1 67 ? -26.911 -13.260 -5.858 1.00 77.50 67 GLY A C 1
ATOM 514 O O . GLY A 1 67 ? -26.606 -13.720 -6.958 1.00 77.50 67 GLY A O 1
ATOM 515 N N . SER A 1 68 ? -27.557 -12.093 -5.738 1.00 83.50 68 SER A N 1
ATOM 516 C CA . SER A 1 68 ? -27.786 -11.187 -6.874 1.00 83.50 68 SER A CA 1
ATOM 517 C C . SER A 1 68 ? -26.477 -10.553 -7.349 1.00 83.50 68 SER A C 1
ATOM 519 O O . SER A 1 68 ? -25.544 -10.381 -6.565 1.00 83.50 68 SER A O 1
ATOM 521 N N . ALA A 1 69 ? -26.420 -10.168 -8.627 1.00 82.00 69 ALA A N 1
ATOM 522 C CA . ALA A 1 69 ? -25.300 -9.387 -9.144 1.00 82.00 69 ALA A CA 1
ATOM 523 C C . ALA A 1 69 ? -25.205 -8.042 -8.406 1.00 82.00 69 ALA A C 1
ATOM 525 O O . ALA A 1 69 ? -26.220 -7.365 -8.223 1.00 82.00 69 ALA A O 1
ATOM 526 N N . ALA A 1 70 ? -23.992 -7.665 -8.000 1.00 84.88 70 ALA A N 1
ATOM 527 C CA . ALA A 1 70 ? -23.729 -6.341 -7.457 1.00 84.88 70 ALA A CA 1
ATOM 528 C C . ALA A 1 70 ? -23.953 -5.270 -8.532 1.00 84.88 70 ALA A C 1
ATOM 530 O O . ALA A 1 70 ? -23.784 -5.513 -9.730 1.00 84.88 70 ALA A O 1
ATOM 531 N N . PHE A 1 71 ? -24.287 -4.063 -8.095 1.00 84.44 71 PHE A N 1
ATOM 532 C CA . PHE A 1 71 ? -24.078 -2.889 -8.920 1.00 84.44 71 PHE A CA 1
ATOM 533 C C . PHE A 1 71 ? -22.563 -2.673 -9.065 1.00 84.44 71 PHE A C 1
ATOM 535 O O . PHE A 1 71 ? -21.848 -2.683 -8.064 1.00 84.44 71 PHE A O 1
ATOM 542 N N . GLU A 1 72 ? -22.065 -2.457 -10.285 1.00 89.06 72 GLU A N 1
ATOM 543 C CA . GLU A 1 72 ? -20.630 -2.308 -10.548 1.00 89.06 72 GLU A CA 1
ATOM 544 C C . GLU A 1 72 ? -20.306 -1.049 -11.349 1.00 89.06 72 GLU A C 1
ATOM 546 O O . GLU A 1 72 ? -21.011 -0.686 -12.294 1.00 89.06 72 GLU A O 1
ATOM 551 N N . GLN A 1 73 ? -19.169 -0.433 -11.029 1.00 88.00 73 GLN A N 1
ATOM 552 C CA . GLN A 1 73 ? -18.575 0.631 -11.825 1.00 88.00 73 GLN A CA 1
ATOM 553 C C . GLN A 1 73 ? -17.091 0.384 -12.037 1.00 88.00 73 GLN A C 1
ATOM 555 O O . GLN A 1 73 ? -16.375 -0.019 -11.123 1.00 88.00 73 GLN A O 1
ATOM 560 N N . ASN A 1 74 ? -16.634 0.696 -13.248 1.00 94.38 74 ASN A N 1
ATOM 561 C CA . ASN A 1 74 ? -15.226 0.708 -13.603 1.00 94.38 74 ASN A CA 1
ATOM 562 C C . ASN A 1 74 ? -14.814 2.135 -13.962 1.00 94.38 74 ASN A C 1
ATOM 564 O O . ASN A 1 74 ? -15.523 2.818 -14.705 1.00 94.38 74 ASN A O 1
ATOM 568 N N . PHE A 1 75 ? -13.670 2.576 -13.460 1.00 96.06 75 PHE A N 1
ATOM 569 C CA . PHE A 1 75 ? -13.094 3.876 -13.784 1.00 96.06 75 PHE A CA 1
ATOM 570 C C . PHE A 1 75 ? -11.569 3.814 -13.735 1.00 96.06 75 PHE A C 1
ATOM 572 O O . PHE A 1 75 ? -10.967 2.847 -13.268 1.00 96.06 75 PHE A O 1
ATOM 579 N N . VAL A 1 76 ? -10.937 4.861 -14.258 1.00 97.56 76 VAL A N 1
ATOM 580 C CA . VAL A 1 76 ? -9.482 4.973 -14.315 1.00 97.56 76 VAL A CA 1
ATOM 581 C C . VAL A 1 76 ? -9.026 6.058 -13.351 1.00 97.56 76 VAL A C 1
ATOM 583 O O . VAL A 1 76 ? -9.481 7.196 -13.449 1.00 97.56 76 VAL A O 1
ATOM 586 N N . VAL A 1 77 ? -8.086 5.725 -12.466 1.00 96.62 77 VAL A N 1
ATOM 587 C CA . VAL A 1 77 ? -7.354 6.702 -11.651 1.00 96.62 77 VAL A CA 1
ATOM 588 C C . VAL A 1 77 ? -6.026 7.004 -12.352 1.00 96.62 77 VAL A C 1
ATOM 590 O O . VAL A 1 77 ? -5.159 6.121 -12.423 1.00 96.62 77 VAL A O 1
ATOM 593 N N . PRO A 1 78 ? -5.829 8.219 -12.899 1.00 95.12 78 PRO A N 1
ATOM 594 C CA . PRO A 1 78 ? -4.611 8.553 -13.632 1.00 95.12 78 PRO A CA 1
ATOM 595 C C . PRO A 1 78 ? -3.346 8.330 -12.796 1.00 95.12 78 PRO A C 1
ATOM 597 O O . PRO A 1 78 ? -3.374 8.500 -11.578 1.00 95.12 78 PRO A O 1
ATOM 600 N N . ALA A 1 79 ? -2.231 7.974 -13.436 1.00 88.50 79 ALA A N 1
ATOM 601 C CA . ALA A 1 79 ? -0.919 7.970 -12.792 1.00 88.50 79 ALA A CA 1
ATOM 602 C C . ALA A 1 79 ? -0.646 9.343 -12.161 1.00 88.50 79 ALA A C 1
ATOM 604 O O . ALA A 1 79 ? -0.898 10.378 -12.782 1.00 88.50 79 ALA A O 1
ATOM 605 N N . ARG A 1 80 ? -0.160 9.359 -10.916 1.00 87.94 80 ARG A N 1
ATOM 606 C CA . ARG A 1 80 ? -0.021 10.575 -10.101 1.00 87.94 80 ARG A CA 1
ATOM 607 C C . ARG A 1 80 ? -1.307 11.406 -9.998 1.00 87.94 80 ARG A C 1
ATOM 609 O O . ARG A 1 80 ? -1.251 12.628 -9.881 1.00 87.94 80 ARG A O 1
ATOM 616 N N . GLY A 1 81 ? -2.462 10.753 -10.035 1.00 93.19 81 GLY A N 1
ATOM 617 C CA . GLY A 1 81 ? -3.773 11.381 -9.953 1.00 93.19 81 GLY A CA 1
ATOM 618 C C . GLY A 1 81 ? -4.614 10.846 -8.803 1.00 93.19 81 GLY A C 1
ATOM 619 O O . GLY A 1 81 ? -4.186 10.007 -8.009 1.00 93.19 81 GLY A O 1
ATOM 620 N N . PHE A 1 82 ? -5.840 11.347 -8.737 1.00 95.69 82 PHE A N 1
ATOM 621 C CA . PHE A 1 82 ? -6.890 10.824 -7.878 1.00 95.69 82 PHE A CA 1
ATOM 622 C C . PHE A 1 82 ? -8.194 10.719 -8.670 1.00 95.69 82 PHE A C 1
ATOM 624 O O . PHE A 1 82 ? -8.340 11.334 -9.728 1.00 95.69 82 PHE A O 1
ATOM 631 N N . TYR A 1 83 ? -9.132 9.943 -8.147 1.00 94.88 83 TYR A N 1
ATOM 632 C CA . TYR A 1 83 ? -10.521 9.925 -8.575 1.00 94.88 83 TYR A CA 1
ATOM 633 C C . TYR A 1 83 ? -11.386 10.065 -7.329 1.00 94.88 83 TYR A C 1
ATOM 635 O O . TYR A 1 83 ? -11.152 9.382 -6.332 1.00 94.88 83 TYR A O 1
ATOM 643 N N . LYS A 1 84 ? -12.355 10.976 -7.371 1.00 92.25 84 LYS A N 1
ATOM 644 C CA . LYS A 1 84 ? -13.343 11.159 -6.311 1.00 92.25 84 LYS A CA 1
ATOM 645 C C . LYS A 1 84 ? -14.661 10.601 -6.833 1.00 92.25 84 LYS A C 1
ATOM 647 O O . LYS A 1 84 ? -15.216 11.155 -7.779 1.00 92.25 84 LYS A O 1
ATOM 652 N N . LEU A 1 85 ? -15.121 9.503 -6.244 1.00 88.69 85 LEU A N 1
ATOM 653 C CA . LEU A 1 85 ? -16.438 8.956 -6.539 1.00 88.69 85 LEU A CA 1
ATOM 654 C C . LEU A 1 85 ? -17.427 9.599 -5.574 1.00 88.69 85 LEU A C 1
ATOM 656 O O . LEU A 1 85 ? -17.554 9.155 -4.433 1.00 88.69 85 LEU A O 1
ATOM 660 N N . ASP A 1 86 ? -18.052 10.683 -6.028 1.00 83.06 86 ASP A N 1
ATOM 661 C CA . ASP A 1 86 ? -19.063 11.394 -5.257 1.00 83.06 86 ASP A CA 1
ATOM 662 C C . ASP A 1 86 ? -20.431 10.739 -5.429 1.00 83.06 86 ASP A C 1
ATOM 664 O O . ASP A 1 86 ? -20.929 10.568 -6.545 1.00 83.06 86 ASP A O 1
ATOM 668 N N . PHE A 1 87 ? -21.039 10.376 -4.306 1.00 74.94 87 PHE A N 1
ATOM 669 C CA . PHE A 1 87 ? -22.363 9.784 -4.285 1.00 74.94 87 PHE A CA 1
ATOM 670 C C . PHE A 1 87 ? -23.477 10.828 -4.440 1.00 74.94 87 PHE A C 1
ATOM 672 O O . PHE A 1 87 ? -24.640 10.450 -4.511 1.00 74.94 87 PHE A O 1
ATOM 679 N N . THR A 1 88 ? -23.178 12.128 -4.557 1.00 65.88 88 THR A N 1
ATOM 680 C CA . THR A 1 88 ? -24.188 13.128 -4.950 1.00 65.88 88 THR A CA 1
ATOM 681 C C . THR A 1 88 ? -24.403 13.233 -6.463 1.00 65.88 88 THR A C 1
ATOM 683 O O . THR A 1 88 ? -25.473 13.665 -6.887 1.00 65.88 88 THR A O 1
ATOM 686 N N . ASP A 1 89 ? -23.422 12.826 -7.278 1.00 51.22 89 ASP A N 1
ATOM 687 C CA . ASP A 1 89 ? -23.380 13.099 -8.727 1.00 51.22 89 ASP A CA 1
ATOM 688 C C . ASP A 1 89 ? -23.807 11.903 -9.608 1.00 51.22 89 ASP A C 1
ATOM 690 O O . ASP A 1 89 ? -23.765 11.973 -10.841 1.00 51.22 89 ASP A O 1
ATOM 694 N N . TRP A 1 90 ? -24.228 10.789 -9.002 1.00 56.47 90 TRP A N 1
ATOM 695 C CA . TRP A 1 90 ? -24.650 9.578 -9.718 1.00 56.47 90 TRP A CA 1
ATOM 696 C C . TRP A 1 90 ? -26.179 9.573 -9.983 1.00 56.47 90 TRP A C 1
ATOM 698 O O . TRP A 1 90 ? -26.927 10.210 -9.243 1.00 56.47 90 TRP A O 1
ATOM 708 N N . PRO A 1 91 ? -26.683 8.920 -11.057 1.00 50.09 91 PRO A N 1
ATOM 709 C CA . PRO A 1 91 ? -28.080 9.028 -11.498 1.00 50.09 91 PRO A CA 1
ATOM 710 C C . PRO A 1 91 ? -29.094 8.579 -10.418 1.00 50.09 91 PRO A C 1
ATOM 712 O O . PRO A 1 91 ? -28.726 7.916 -9.451 1.00 50.09 91 PRO A O 1
ATOM 715 N N . PRO A 1 92 ? -30.385 8.951 -10.547 1.00 45.50 92 PRO A N 1
ATOM 716 C CA . PRO A 1 92 ? -31.226 9.337 -9.418 1.00 45.50 92 PRO A CA 1
ATOM 717 C C . PRO A 1 92 ? -31.830 8.134 -8.681 1.00 45.50 92 PRO A C 1
ATOM 719 O O . PRO A 1 92 ? -32.984 7.765 -8.885 1.00 45.50 92 PRO A O 1
ATOM 722 N N . THR A 1 93 ? -31.068 7.567 -7.758 1.00 50.12 93 THR A N 1
ATOM 723 C CA . THR A 1 93 ? -31.567 6.888 -6.553 1.00 50.12 93 THR A CA 1
ATOM 724 C C . THR A 1 93 ? -30.780 7.469 -5.380 1.00 50.12 93 THR A C 1
ATOM 726 O O . THR A 1 93 ? -29.581 7.660 -5.558 1.00 50.12 93 THR A O 1
ATOM 729 N N . PRO A 1 94 ? -31.371 7.800 -4.214 1.00 55.53 94 PRO A N 1
ATOM 730 C CA . PRO A 1 94 ? -30.597 8.365 -3.106 1.00 55.53 94 PRO A CA 1
ATOM 731 C C . PRO A 1 94 ? -29.490 7.381 -2.704 1.00 55.53 94 PRO A C 1
ATOM 733 O O . PRO A 1 94 ? -29.775 6.319 -2.157 1.00 55.53 94 PRO A O 1
ATOM 736 N N . LEU A 1 95 ? -28.242 7.696 -3.045 1.00 56.84 95 LEU A N 1
ATOM 737 C CA . LEU A 1 95 ? -27.124 6.750 -3.084 1.00 56.84 95 LEU A CA 1
ATOM 738 C C . LEU A 1 95 ? -26.659 6.233 -1.724 1.00 56.84 95 LEU A C 1
ATOM 740 O O . LEU A 1 95 ? -26.106 5.139 -1.681 1.00 56.84 95 LEU A O 1
ATOM 744 N N . ALA A 1 96 ? -26.988 6.931 -0.635 1.00 59.31 96 ALA A N 1
ATOM 745 C CA . ALA A 1 96 ? -26.927 6.397 0.729 1.00 59.31 96 ALA A CA 1
ATOM 746 C C . ALA A 1 96 ? -27.548 4.986 0.807 1.00 59.31 96 ALA A C 1
ATOM 748 O O . ALA A 1 96 ? -26.936 4.052 1.312 1.00 59.31 96 ALA A O 1
ATOM 749 N N . SER A 1 97 ? -28.688 4.768 0.135 1.00 65.12 97 SER A N 1
ATOM 750 C CA . SER A 1 97 ? -29.377 3.468 0.115 1.00 65.12 97 SER A CA 1
ATOM 751 C C . SER A 1 97 ? -28.644 2.335 -0.620 1.00 65.12 97 SER A C 1
ATOM 753 O O . SER A 1 97 ? -29.100 1.195 -0.558 1.00 65.12 97 SER A O 1
ATOM 755 N N . LEU A 1 98 ? -27.539 2.617 -1.326 1.00 71.88 98 LEU A N 1
ATOM 756 C CA . LEU A 1 98 ? -26.715 1.608 -2.003 1.00 71.88 98 LEU A CA 1
ATOM 757 C C . LEU A 1 98 ? -25.470 1.198 -1.203 1.00 71.88 98 LEU A C 1
ATOM 759 O O . LEU A 1 98 ? -24.911 0.135 -1.484 1.00 71.88 98 LEU A O 1
ATOM 763 N N . VAL A 1 99 ? -25.025 2.032 -0.260 1.00 80.31 99 VAL A N 1
ATOM 764 C CA . VAL A 1 99 ? -23.738 1.871 0.440 1.00 80.31 99 VAL A CA 1
ATOM 765 C C . VAL A 1 99 ? -23.881 1.759 1.956 1.00 80.31 99 VAL A C 1
ATOM 767 O O . VAL A 1 99 ? -23.083 1.056 2.568 1.00 80.31 99 VAL A O 1
ATOM 770 N N . GLU A 1 100 ? -24.896 2.389 2.544 1.00 84.75 100 GLU A N 1
ATOM 771 C CA . GLU A 1 100 ? -25.176 2.339 3.980 1.00 84.75 100 GLU A CA 1
ATOM 772 C C . GLU A 1 100 ? -26.231 1.273 4.271 1.00 84.75 100 GLU A C 1
ATOM 774 O O . GLU A 1 100 ? -27.248 1.177 3.575 1.00 84.75 100 GLU A O 1
ATOM 779 N N . THR A 1 101 ? -25.996 0.466 5.306 1.00 84.44 101 THR A N 1
ATOM 780 C CA . THR A 1 101 ? -26.989 -0.507 5.768 1.00 84.44 101 THR A CA 1
ATOM 781 C C . THR A 1 101 ? -28.077 0.222 6.564 1.00 84.44 101 THR A C 1
ATOM 783 O O . THR A 1 101 ? -27.777 0.762 7.625 1.00 84.44 101 THR A O 1
ATOM 786 N N . PRO A 1 102 ? -29.356 0.204 6.141 1.00 83.12 102 PRO A N 1
ATOM 787 C CA . PRO A 1 102 ? -30.414 0.911 6.855 1.00 83.12 102 PRO A CA 1
ATOM 788 C C . PRO A 1 102 ? -30.559 0.435 8.302 1.00 83.12 102 PRO A C 1
ATOM 790 O O . PRO A 1 102 ? -30.625 -0.775 8.546 1.00 83.12 102 PRO A O 1
ATOM 793 N N . ALA A 1 103 ? -30.767 1.364 9.240 1.00 81.06 103 ALA A N 1
ATOM 794 C CA . ALA A 1 103 ? -30.972 1.049 10.661 1.00 81.06 103 ALA A CA 1
ATOM 795 C C . ALA A 1 103 ? -32.058 -0.023 10.914 1.00 81.06 103 ALA A C 1
ATOM 797 O O . ALA A 1 103 ? -31.957 -0.838 11.830 1.00 81.06 103 ALA A O 1
ATOM 798 N N . ALA A 1 104 ? -33.091 -0.076 10.064 1.00 84.06 104 ALA A N 1
ATOM 799 C CA . ALA A 1 104 ? -34.172 -1.063 10.137 1.00 84.06 104 ALA A CA 1
ATOM 800 C C . ALA A 1 104 ? -33.737 -2.520 9.861 1.00 84.06 104 ALA A C 1
ATOM 802 O O . ALA A 1 104 ? -34.529 -3.433 10.091 1.00 84.06 104 ALA A O 1
ATOM 803 N N . LEU A 1 105 ? -32.517 -2.748 9.364 1.00 89.50 105 LEU A N 1
ATOM 804 C CA . LEU A 1 105 ? -31.925 -4.071 9.138 1.00 89.50 105 LEU A CA 1
ATOM 805 C C . LEU A 1 105 ? -30.867 -4.442 10.189 1.00 89.50 105 LEU A C 1
ATOM 807 O O . LEU A 1 105 ? -30.284 -5.524 10.101 1.00 89.50 105 LEU A O 1
ATOM 811 N N . ALA A 1 106 ? -30.640 -3.592 11.195 1.00 91.25 106 ALA A N 1
ATOM 812 C CA . ALA A 1 106 ? -29.703 -3.872 12.276 1.00 91.25 106 ALA A CA 1
ATOM 813 C C . ALA A 1 106 ? -29.990 -5.228 12.949 1.00 91.25 106 ALA A C 1
ATOM 815 O O . ALA A 1 106 ? -31.140 -5.662 13.081 1.00 91.25 106 ALA A O 1
ATOM 816 N N . GLY A 1 107 ? -28.925 -5.932 13.326 1.00 94.25 107 GLY A N 1
ATOM 817 C CA . GLY A 1 107 ? -28.982 -7.275 13.900 1.00 94.25 107 GLY A CA 1
ATOM 818 C C . GLY A 1 107 ? -29.359 -8.385 12.910 1.00 94.25 107 GLY A C 1
ATOM 819 O O . GLY A 1 107 ? -29.458 -9.543 13.313 1.00 94.25 107 GLY A O 1
ATOM 820 N N . THR A 1 108 ? -29.553 -8.070 11.624 1.00 94.25 108 THR A N 1
ATOM 821 C CA . THR A 1 108 ? -29.870 -9.040 10.567 1.00 94.25 108 THR A CA 1
ATOM 822 C C . THR A 1 108 ? -28.775 -9.049 9.506 1.00 94.25 108 THR A C 1
ATOM 824 O O . THR A 1 108 ? -28.309 -7.998 9.070 1.00 94.25 108 THR A O 1
ATOM 827 N N . VAL A 1 109 ? -28.379 -10.243 9.051 1.00 95.81 109 VAL A N 1
ATOM 828 C CA . VAL A 1 109 ? -27.451 -10.365 7.919 1.00 95.81 109 VAL A CA 1
ATOM 829 C C . VAL A 1 109 ? -28.131 -9.821 6.660 1.00 95.81 109 VAL A C 1
ATOM 831 O O . VAL A 1 109 ? -29.151 -10.350 6.215 1.00 95.81 109 VAL A O 1
ATOM 834 N N . SER A 1 110 ? -27.555 -8.769 6.092 1.00 92.31 110 SER A N 1
ATOM 835 C CA . SER A 1 110 ? -28.022 -8.056 4.905 1.00 92.31 110 SER A CA 1
ATOM 836 C C . SER A 1 110 ? -26.937 -8.068 3.815 1.00 92.31 110 SER A C 1
ATOM 838 O O . SER A 1 110 ? -26.013 -8.882 3.869 1.00 92.31 110 SER A O 1
ATOM 840 N N . ASN A 1 111 ? -27.087 -7.283 2.746 1.00 90.62 111 ASN A N 1
ATOM 841 C CA . ASN A 1 111 ? -26.205 -7.342 1.576 1.00 90.62 111 ASN A CA 1
ATOM 842 C C . ASN A 1 111 ? -25.815 -5.933 1.114 1.00 90.62 111 ASN A C 1
ATOM 844 O O . ASN A 1 111 ? -26.263 -5.469 0.067 1.00 90.62 111 ASN A O 1
ATOM 848 N N . TYR A 1 112 ? -25.022 -5.243 1.931 1.00 92.25 112 TYR A N 1
ATOM 849 C CA . TYR A 1 112 ? -24.557 -3.871 1.681 1.00 92.25 112 TYR A CA 1
ATOM 850 C C . TYR A 1 112 ? -23.035 -3.770 1.530 1.00 92.25 112 TYR A C 1
ATOM 852 O O . TYR A 1 112 ? -22.489 -2.677 1.425 1.00 92.25 112 TYR A O 1
ATOM 860 N N . GLY A 1 113 ? -22.332 -4.903 1.468 1.00 92.69 113 GLY A N 1
ATOM 861 C CA . GLY A 1 113 ? -20.880 -4.916 1.393 1.00 92.69 113 GLY A CA 1
ATOM 862 C C . GLY A 1 113 ? -20.369 -4.299 0.098 1.00 92.69 113 GLY A C 1
ATOM 863 O O . GLY A 1 113 ? -20.919 -4.523 -0.989 1.00 92.69 113 GLY A O 1
ATOM 864 N N . ILE A 1 114 ? -19.280 -3.555 0.242 1.00 93.94 114 ILE A N 1
ATOM 865 C CA . ILE A 1 114 ? -18.573 -2.855 -0.821 1.00 93.94 114 ILE A CA 1
ATOM 866 C C . ILE A 1 114 ? -17.262 -3.591 -1.079 1.00 93.94 114 ILE A C 1
ATOM 868 O O . ILE A 1 114 ? -16.476 -3.826 -0.159 1.00 93.94 114 ILE A O 1
ATOM 872 N N . HIS A 1 115 ? -17.028 -3.947 -2.341 1.00 95.88 115 HIS A N 1
ATOM 873 C CA . HIS A 1 115 ? -15.804 -4.599 -2.801 1.00 95.88 115 HIS A CA 1
ATOM 874 C C . HIS A 1 115 ? -15.119 -3.742 -3.857 1.00 95.88 115 HIS A C 1
ATOM 876 O O . HIS A 1 115 ? -15.707 -3.420 -4.889 1.00 95.88 115 HIS A O 1
ATOM 882 N N . ILE A 1 116 ? -13.869 -3.373 -3.602 1.00 97.00 116 ILE A N 1
ATOM 883 C CA . ILE A 1 116 ? -13.062 -2.538 -4.490 1.00 97.00 116 ILE A CA 1
ATOM 884 C C . ILE A 1 116 ? -11.849 -3.346 -4.927 1.00 97.00 116 ILE A C 1
ATOM 886 O O . ILE A 1 116 ? -11.173 -3.944 -4.096 1.00 97.00 116 ILE A O 1
ATOM 890 N N . THR A 1 117 ? -11.548 -3.330 -6.223 1.00 97.62 117 THR A N 1
ATOM 891 C CA . THR A 1 117 ? -10.358 -3.969 -6.802 1.00 97.62 117 THR A CA 1
ATOM 892 C C . THR A 1 117 ? -9.635 -3.018 -7.747 1.00 97.62 117 THR A C 1
ATOM 894 O O . THR A 1 117 ? -10.269 -2.189 -8.399 1.00 97.62 117 THR A O 1
ATOM 897 N N . SER A 1 118 ? -8.312 -3.131 -7.825 1.00 96.31 118 SER A N 1
ATOM 898 C CA . SER A 1 118 ? -7.442 -2.289 -8.645 1.00 96.31 118 SER A CA 1
ATOM 899 C C . SER A 1 118 ? -6.267 -3.094 -9.198 1.00 96.31 118 SER A C 1
ATOM 901 O O . SER A 1 118 ? -5.725 -3.965 -8.525 1.00 96.31 118 SER A O 1
ATOM 903 N N . ASP A 1 119 ? -5.818 -2.780 -10.412 1.00 91.88 119 ASP A N 1
ATOM 904 C CA . ASP A 1 119 ? -4.632 -3.396 -11.027 1.00 91.88 119 ASP A CA 1
ATOM 905 C C . ASP A 1 119 ? -3.299 -2.704 -10.649 1.00 91.88 119 ASP A C 1
ATOM 907 O O . ASP A 1 119 ? -2.235 -3.023 -11.200 1.00 91.88 119 ASP A O 1
ATOM 911 N N . VAL A 1 120 ? -3.366 -1.731 -9.736 1.00 88.00 120 VAL A N 1
ATOM 912 C CA . VAL A 1 120 ? -2.254 -0.997 -9.114 1.00 88.00 120 VAL A CA 1
ATOM 913 C C . VAL A 1 120 ? -2.586 -0.773 -7.638 1.00 88.00 120 VAL A C 1
ATOM 915 O O . VAL A 1 120 ? -3.745 -0.532 -7.304 1.00 88.00 120 VAL A O 1
ATOM 918 N N . LYS A 1 121 ? -1.586 -0.802 -6.750 1.00 88.88 121 LYS A N 1
ATOM 919 C CA . LYS A 1 121 ? -1.779 -0.430 -5.340 1.00 88.88 121 LYS A CA 1
ATOM 920 C C . LYS A 1 121 ? -2.176 1.047 -5.231 1.00 88.88 121 LYS A C 1
ATOM 922 O O . LYS A 1 121 ? -1.417 1.921 -5.649 1.00 88.88 121 LYS A O 1
ATOM 927 N N . ILE A 1 122 ? -3.357 1.307 -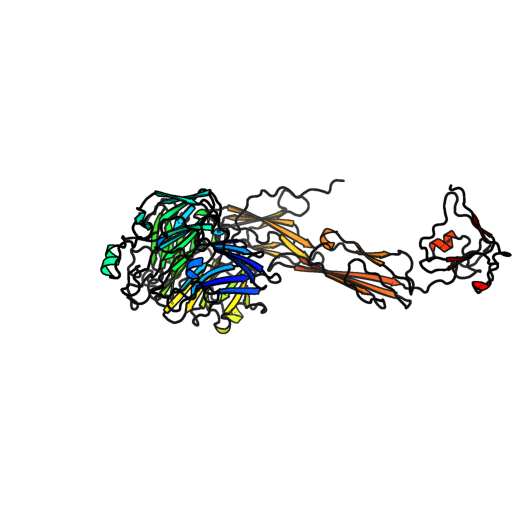4.683 1.00 92.75 122 ILE A N 1
ATOM 928 C CA . ILE A 1 122 ? -3.950 2.641 -4.499 1.00 92.75 122 ILE A CA 1
ATOM 929 C C . ILE A 1 122 ? -4.298 2.853 -3.028 1.00 92.75 122 ILE A C 1
ATOM 931 O O . ILE A 1 122 ? -4.484 1.877 -2.313 1.00 92.75 122 ILE A O 1
ATOM 935 N N . LEU A 1 123 ? -4.400 4.100 -2.568 1.00 94.00 123 LEU A N 1
ATOM 936 C CA . LEU A 1 123 ? -5.014 4.395 -1.267 1.00 94.00 123 LEU A CA 1
ATOM 937 C C . LEU A 1 123 ? -6.503 4.670 -1.481 1.00 94.00 123 LEU A C 1
ATOM 939 O O . LEU A 1 123 ? -6.863 5.374 -2.431 1.00 94.00 123 LEU A O 1
ATOM 943 N N . VAL A 1 124 ? -7.341 4.152 -0.583 1.00 95.75 124 VAL A N 1
ATOM 944 C CA . VAL A 1 124 ? -8.784 4.400 -0.580 1.00 95.75 124 VAL A CA 1
ATOM 945 C C . VAL A 1 124 ? -9.226 4.865 0.801 1.00 95.75 124 VAL A C 1
ATOM 947 O O . VAL A 1 124 ? -8.804 4.315 1.815 1.00 95.75 124 VAL A O 1
ATOM 950 N N . TYR A 1 125 ? -10.090 5.871 0.854 1.00 94.38 125 TYR A N 1
ATOM 951 C CA . TYR A 1 125 ? -10.818 6.216 2.072 1.00 94.38 125 TYR A CA 1
ATOM 952 C C . TYR A 1 125 ? -12.233 6.674 1.741 1.00 94.38 125 TYR A C 1
ATOM 954 O O . TYR A 1 125 ? -12.476 7.291 0.698 1.00 94.38 125 TYR A O 1
ATOM 962 N N . TYR A 1 126 ? -13.154 6.326 2.631 1.00 93.38 126 TYR A N 1
ATOM 963 C CA . TYR A 1 126 ? -14.531 6.798 2.633 1.00 93.38 126 TYR A CA 1
ATOM 964 C C . TYR A 1 126 ? -14.604 8.048 3.501 1.00 93.38 126 TYR A C 1
ATOM 966 O O . TYR A 1 126 ? -14.011 8.090 4.578 1.00 93.38 126 TYR A O 1
ATOM 974 N N . MET A 1 127 ? -15.284 9.084 3.027 1.00 90.06 127 MET A N 1
ATOM 975 C CA . MET A 1 127 ? -15.382 10.342 3.750 1.00 90.06 127 MET A CA 1
ATOM 976 C C . MET A 1 127 ? -16.834 10.792 3.812 1.00 90.06 127 MET A C 1
ATOM 978 O O . MET A 1 127 ? -17.470 10.997 2.775 1.00 90.06 127 MET A O 1
ATOM 982 N N . ILE A 1 128 ? -17.317 10.996 5.035 1.00 88.62 128 ILE A N 1
ATOM 983 C CA . ILE A 1 128 ? -18.483 11.840 5.289 1.00 88.62 128 ILE A CA 1
ATOM 984 C C . ILE A 1 128 ? -17.934 13.265 5.289 1.00 88.62 128 ILE A C 1
ATOM 986 O O . ILE A 1 128 ? -16.953 13.549 5.970 1.00 88.62 128 ILE A O 1
ATOM 990 N N . ASN A 1 129 ? -18.472 14.144 4.448 1.00 86.62 129 ASN A N 1
ATOM 991 C CA . ASN A 1 129 ? -17.877 15.453 4.170 1.00 86.62 129 ASN A CA 1
ATOM 992 C C . ASN A 1 129 ? -18.944 16.555 4.158 1.00 86.62 129 ASN A C 1
ATOM 994 O O . ASN A 1 129 ? -18.869 17.500 3.364 1.00 86.62 129 ASN A O 1
ATOM 998 N N . ALA A 1 130 ? -19.942 16.446 5.032 1.00 81.94 130 ALA A N 1
ATOM 999 C CA . ALA A 1 130 ? -20.883 17.527 5.260 1.00 81.94 130 ALA A CA 1
ATOM 1000 C C . ALA A 1 130 ? -20.186 18.719 5.945 1.00 81.94 130 ALA A C 1
ATOM 1002 O O . ALA A 1 130 ? -19.051 18.638 6.424 1.00 81.94 130 ALA A O 1
ATOM 1003 N N . ASN A 1 131 ? -20.857 19.871 5.952 1.00 78.62 131 ASN A N 1
ATOM 1004 C CA . ASN A 1 131 ? -20.341 21.077 6.614 1.00 78.62 131 ASN A CA 1
ATOM 1005 C C . ASN A 1 131 ? -20.493 21.033 8.141 1.00 78.62 131 ASN A C 1
ATOM 1007 O O . ASN A 1 131 ? -19.878 21.846 8.821 1.00 78.62 131 ASN A O 1
ATOM 1011 N N . THR A 1 132 ? -21.342 20.140 8.646 1.00 78.69 132 THR A N 1
ATOM 1012 C CA . THR A 1 132 ? -21.661 19.971 10.071 1.00 78.69 132 THR A CA 1
ATOM 1013 C C . THR A 1 132 ? -21.285 18.591 10.594 1.00 78.69 132 THR A C 1
ATOM 1015 O O . THR A 1 132 ? -21.397 18.367 11.785 1.00 78.69 132 THR A O 1
ATOM 1018 N N . GLN A 1 133 ? -20.885 17.667 9.716 1.00 81.94 133 GLN A N 1
ATOM 1019 C CA . GLN A 1 133 ? -20.505 16.310 10.089 1.00 81.94 133 GLN A CA 1
ATOM 1020 C C . GLN A 1 133 ? -19.440 15.789 9.129 1.00 81.94 133 GLN A C 1
ATOM 1022 O O . GLN A 1 133 ? -19.639 15.795 7.904 1.00 81.94 133 GLN A O 1
ATOM 1027 N N . ARG A 1 134 ? -18.301 15.353 9.660 1.00 87.69 134 ARG A N 1
ATOM 1028 C CA . ARG A 1 134 ? -17.173 14.918 8.842 1.00 87.69 134 ARG A CA 1
ATOM 1029 C C . ARG A 1 134 ? -16.315 13.906 9.569 1.00 87.69 134 ARG A C 1
ATOM 1031 O O . ARG A 1 134 ? -15.841 14.179 10.654 1.00 87.69 134 ARG A O 1
ATOM 1038 N N . ASP A 1 135 ? -15.974 12.819 8.883 1.00 92.38 135 ASP A N 1
ATOM 1039 C CA . ASP A 1 135 ? -14.801 12.037 9.272 1.00 92.38 135 ASP A CA 1
ATOM 1040 C C . ASP A 1 135 ? -14.196 11.255 8.102 1.00 92.38 135 ASP A C 1
ATOM 1042 O O . ASP A 1 135 ? -14.804 11.137 7.031 1.00 92.38 135 ASP A O 1
ATOM 1046 N N . ILE A 1 136 ? -12.978 10.745 8.301 1.00 93.81 136 ILE A N 1
ATOM 1047 C CA . ILE A 1 136 ? -12.206 9.984 7.317 1.00 93.81 136 ILE A CA 1
ATOM 1048 C C . ILE A 1 136 ? -12.077 8.530 7.772 1.00 93.81 136 ILE A C 1
ATOM 1050 O O . ILE A 1 136 ? -11.297 8.200 8.656 1.00 93.81 136 ILE A O 1
ATOM 1054 N N . TYR A 1 137 ? -12.727 7.630 7.043 1.00 94.88 137 TYR A N 1
ATOM 1055 C CA . TYR A 1 137 ? -12.602 6.190 7.229 1.00 94.88 137 TYR A CA 1
ATOM 1056 C C . TYR A 1 137 ? -11.507 5.666 6.305 1.00 94.88 137 TYR A C 1
ATOM 1058 O O . TYR A 1 137 ? -11.704 5.499 5.096 1.00 94.88 137 TYR A O 1
ATOM 1066 N N . SER A 1 138 ? -10.331 5.417 6.872 1.00 93.81 138 SER A N 1
ATOM 1067 C CA . SER A 1 138 ? -9.182 4.905 6.127 1.00 93.81 138 SER A CA 1
ATOM 1068 C C . SER A 1 138 ? -9.366 3.417 5.824 1.00 93.81 138 SER A C 1
ATOM 1070 O O . SER A 1 138 ? -9.389 2.598 6.744 1.00 93.81 138 SER A O 1
ATOM 1072 N N . LEU A 1 139 ? -9.502 3.044 4.545 1.00 95.25 139 LEU A N 1
ATOM 1073 C CA . LEU A 1 139 ? -9.601 1.634 4.162 1.00 95.25 139 LEU A CA 1
ATOM 1074 C C . LEU A 1 139 ? -8.195 1.028 4.137 1.00 95.25 139 LEU A C 1
ATOM 1076 O O . LEU A 1 139 ? -7.287 1.548 3.492 1.00 95.25 139 LEU A O 1
ATOM 1080 N N . LYS A 1 140 ? -8.015 -0.088 4.844 1.00 92.62 140 LYS A N 1
ATOM 1081 C CA . LYS A 1 140 ? -6.694 -0.643 5.175 1.00 92.62 140 LYS A CA 1
ATOM 1082 C C . LYS A 1 140 ? -6.300 -1.840 4.316 1.00 92.62 140 LYS A C 1
ATOM 1084 O O . LYS A 1 140 ? -5.266 -2.435 4.580 1.00 92.62 140 LYS A O 1
ATOM 1089 N N . GLY A 1 141 ? -7.095 -2.187 3.303 1.00 92.75 141 GLY A N 1
ATOM 1090 C CA . GLY A 1 141 ? -6.801 -3.270 2.357 1.00 92.75 141 GLY A CA 1
ATOM 1091 C C . GLY A 1 141 ? -6.677 -4.628 3.046 1.00 92.75 141 GLY A C 1
ATOM 1092 O O . GLY A 1 141 ? -7.445 -4.940 3.958 1.00 92.75 141 GLY A O 1
ATOM 1093 N N . ALA A 1 142 ? -5.691 -5.430 2.648 1.00 91.06 142 ALA A N 1
ATOM 1094 C CA . ALA A 1 142 ? -5.418 -6.729 3.251 1.00 91.06 142 ALA A CA 1
ATOM 1095 C C . ALA A 1 142 ? -5.187 -6.674 4.781 1.00 91.06 142 ALA A C 1
ATOM 1097 O O . ALA A 1 142 ? -5.726 -7.541 5.469 1.00 91.06 142 ALA A O 1
ATOM 1098 N N . PRO A 1 143 ? -4.487 -5.669 5.355 1.00 90.62 143 PRO A N 1
ATOM 1099 C CA . PRO A 1 143 ? -4.430 -5.464 6.807 1.00 90.62 143 PRO A CA 1
ATOM 1100 C C . PRO A 1 143 ? -5.772 -5.355 7.548 1.00 90.62 143 PRO A C 1
ATOM 1102 O O . PRO A 1 143 ? -5.799 -5.607 8.750 1.00 90.62 143 PRO A O 1
ATOM 1105 N N . ALA A 1 144 ? -6.877 -4.989 6.886 1.00 94.50 144 ALA A N 1
ATOM 1106 C CA . ALA A 1 144 ? -8.204 -4.948 7.514 1.00 94.50 144 ALA A CA 1
ATOM 1107 C C . ALA A 1 144 ? -8.835 -6.340 7.683 1.00 94.50 144 ALA A C 1
ATOM 1109 O O . ALA A 1 144 ? -9.796 -6.496 8.438 1.00 94.50 144 ALA A O 1
ATOM 1110 N N . LEU A 1 145 ? -8.344 -7.344 6.948 1.00 96.06 145 LEU A N 1
ATOM 1111 C CA . LEU A 1 145 ? -8.980 -8.652 6.845 1.00 96.06 145 LEU A CA 1
ATOM 1112 C C . LEU A 1 145 ? -8.466 -9.599 7.925 1.00 96.06 145 LEU A C 1
ATOM 1114 O O . LEU A 1 145 ? -7.275 -9.893 8.005 1.00 96.06 145 LEU A O 1
ATOM 1118 N N . GLY A 1 146 ? -9.377 -10.151 8.722 1.00 97.00 146 GLY A N 1
ATOM 1119 C CA . GLY A 1 146 ? -9.007 -11.100 9.766 1.00 97.00 146 GLY A CA 1
ATOM 1120 C C . GLY A 1 146 ? -10.182 -11.867 10.342 1.00 97.00 146 GLY A C 1
ATOM 1121 O O . GLY A 1 146 ? -11.303 -11.791 9.849 1.00 97.00 146 GLY A O 1
ATOM 1122 N N . THR A 1 147 ? -9.916 -12.639 11.388 1.00 98.50 147 THR A N 1
ATOM 1123 C CA . THR A 1 147 ? -10.901 -13.528 12.028 1.00 98.50 147 THR A CA 1
ATOM 1124 C C . THR A 1 147 ? -11.151 -13.201 13.495 1.00 98.50 147 THR A C 1
ATOM 1126 O O . THR A 1 147 ? -11.980 -13.856 14.123 1.00 98.50 147 THR A O 1
ATOM 1129 N N . TYR A 1 148 ? -10.453 -12.214 14.062 1.00 98.44 148 TYR A N 1
ATOM 1130 C CA . TYR A 1 148 ? -10.560 -11.854 15.472 1.00 98.44 148 TYR A CA 1
ATOM 1131 C C . TYR A 1 148 ? -10.391 -10.347 15.673 1.00 98.44 148 TYR A C 1
ATOM 1133 O O . TYR A 1 148 ? -9.317 -9.806 15.414 1.00 98.44 148 TYR A O 1
ATOM 1141 N N . PHE A 1 149 ? -11.443 -9.688 16.154 1.00 98.62 149 PHE A N 1
ATOM 1142 C CA . PHE A 1 149 ? -11.481 -8.245 16.399 1.00 98.62 149 PHE A CA 1
ATOM 1143 C C . PHE A 1 149 ? -12.032 -7.957 17.794 1.00 98.62 149 PHE A C 1
ATOM 1145 O O . PHE A 1 149 ? -12.847 -8.719 18.325 1.00 98.62 149 PHE A O 1
ATOM 1152 N N . ILE A 1 150 ? -11.605 -6.834 18.364 1.00 97.94 150 ILE A N 1
ATOM 1153 C CA . ILE A 1 150 ? -12.219 -6.234 19.549 1.00 97.94 150 ILE A CA 1
ATOM 1154 C C . ILE A 1 150 ? -12.426 -4.758 19.236 1.00 97.94 150 ILE A C 1
ATOM 1156 O O . ILE A 1 150 ? -11.515 -4.115 18.725 1.00 97.94 150 ILE A O 1
ATOM 1160 N N . THR A 1 151 ? -13.612 -4.226 19.498 1.00 96.50 151 THR A N 1
ATOM 1161 C CA . THR A 1 151 ? -13.973 -2.884 19.030 1.00 96.50 151 THR A CA 1
ATOM 1162 C C . THR A 1 151 ? -13.617 -1.780 20.041 1.00 96.50 151 THR A C 1
ATOM 1164 O O . THR A 1 151 ? -14.003 -1.883 21.211 1.00 96.50 151 THR A O 1
ATOM 1167 N N . PRO A 1 152 ? -12.874 -0.729 19.642 1.00 94.50 152 PRO A N 1
ATOM 1168 C CA . PRO A 1 152 ? -12.639 0.460 20.467 1.00 94.50 152 PRO A CA 1
ATOM 1169 C C . PRO A 1 152 ? -13.681 1.575 20.274 1.00 94.50 152 PRO A C 1
ATOM 1171 O O . PRO A 1 152 ? -13.748 2.188 19.226 1.00 94.50 152 PRO A O 1
ATOM 1174 N N . PHE A 1 153 ? -14.410 1.943 21.324 1.00 89.56 153 PHE A N 1
ATOM 1175 C CA . PHE A 1 153 ? -15.285 3.131 21.342 1.00 89.56 153 PHE A CA 1
ATOM 1176 C C . PHE A 1 153 ? -14.825 4.094 22.440 1.00 89.56 153 PHE A C 1
ATOM 1178 O O . PHE A 1 153 ? -14.107 3.671 23.355 1.00 89.56 153 PHE A O 1
ATOM 1185 N N . MET A 1 154 ? -15.245 5.361 22.409 1.00 82.62 154 MET A N 1
ATOM 1186 C CA . MET A 1 154 ? -14.946 6.274 23.505 1.00 82.62 154 MET A CA 1
ATOM 1187 C C . MET A 1 154 ? -15.605 5.781 24.799 1.00 82.62 154 MET A C 1
ATOM 1189 O O . MET A 1 154 ? -16.821 5.627 24.903 1.00 82.62 154 MET A O 1
ATOM 1193 N N . LYS A 1 155 ? -14.824 5.585 25.866 1.00 75.56 155 LYS A N 1
ATOM 1194 C CA . LYS A 1 155 ? -15.402 5.225 27.169 1.00 75.56 155 LYS A CA 1
ATOM 1195 C C . LYS A 1 155 ? -16.247 6.386 27.722 1.00 75.56 155 LYS A C 1
ATOM 1197 O O . LYS A 1 155 ? -15.709 7.456 28.021 1.00 75.56 155 LYS A O 1
ATOM 1202 N N . GLN A 1 156 ? -17.537 6.147 27.962 1.00 66.44 156 GLN A N 1
ATOM 1203 C CA . GLN A 1 156 ? -18.509 7.136 28.473 1.00 66.44 156 GLN A CA 1
ATOM 1204 C C . GLN A 1 156 ? -18.295 7.595 29.936 1.00 66.44 156 GLN A C 1
ATOM 1206 O O . GLN A 1 156 ? -19.087 8.362 30.467 1.00 66.44 156 GLN A O 1
ATOM 1211 N N . GLU A 1 157 ? -17.217 7.188 30.613 1.00 55.56 157 GLU A N 1
ATOM 1212 C CA . GLU A 1 157 ? -16.903 7.619 31.992 1.00 55.56 157 GLU A CA 1
ATOM 1213 C C . GLU A 1 157 ? -16.218 9.005 32.075 1.00 55.56 157 GLU A C 1
ATOM 1215 O O . GLU A 1 157 ? -15.668 9.384 33.109 1.00 55.56 157 GLU A O 1
ATOM 1220 N N . GLY A 1 158 ? -16.226 9.776 30.983 1.00 53.59 158 GLY A N 1
ATOM 1221 C CA . GLY A 1 158 ? -15.523 11.050 30.854 1.00 53.59 158 GLY A CA 1
ATOM 1222 C C . GLY A 1 158 ? -16.434 12.273 30.957 1.00 53.59 158 GLY A C 1
ATOM 1223 O O . GLY A 1 158 ? -17.553 12.293 30.475 1.00 53.59 158 GLY A O 1
ATOM 1224 N N . ASN A 1 159 ? -15.903 13.351 31.531 1.00 55.78 159 ASN A N 1
ATOM 1225 C CA . ASN A 1 159 ? -16.619 14.612 31.719 1.00 55.78 159 ASN A CA 1
ATOM 1226 C C . ASN A 1 159 ? -16.836 15.436 30.431 1.00 55.78 159 ASN A C 1
ATOM 1228 O O . ASN A 1 159 ? -17.593 16.394 30.492 1.00 55.78 159 ASN A O 1
ATOM 1232 N N . TYR A 1 160 ? -16.139 15.155 29.323 1.00 55.75 160 TYR A N 1
ATOM 1233 C CA . TYR A 1 160 ? -16.034 16.092 28.188 1.00 55.75 160 TYR A CA 1
ATOM 1234 C C . TYR A 1 160 ? -16.932 15.772 27.002 1.00 55.75 160 TYR A C 1
ATOM 1236 O O . TYR A 1 160 ? -17.461 16.709 26.409 1.00 55.75 160 TYR A O 1
ATOM 1244 N N . PHE A 1 161 ? -17.143 14.493 26.698 1.00 62.97 161 PHE A N 1
ATOM 1245 C CA . PHE A 1 161 ? -18.003 14.071 25.604 1.00 62.97 161 PHE A CA 1
ATOM 1246 C C . PHE A 1 161 ? -18.909 12.927 26.032 1.00 62.97 161 PHE A C 1
ATOM 1248 O O . PHE A 1 161 ? -18.479 12.012 26.734 1.00 62.97 161 PHE A O 1
ATOM 1255 N N . GLU A 1 162 ? -20.155 12.990 25.588 1.00 63.69 162 GLU A N 1
ATOM 1256 C CA . GLU A 1 162 ? -21.138 11.928 25.745 1.00 63.69 162 GLU A CA 1
ATOM 1257 C C . GLU A 1 162 ? -21.925 11.830 24.441 1.00 63.69 162 GLU A C 1
ATOM 1259 O O . GLU A 1 162 ? -22.167 12.827 23.752 1.00 63.69 162 GLU A O 1
ATOM 1264 N N . GLN A 1 163 ? -22.401 10.632 24.135 1.00 60.97 163 GLN A N 1
ATOM 1265 C CA . GLN A 1 163 ? -23.357 10.429 23.060 1.00 60.97 163 GLN A CA 1
ATOM 1266 C C . GLN A 1 163 ? -24.739 10.893 23.537 1.00 60.97 163 GLN A C 1
ATOM 1268 O O . GLN A 1 163 ? -25.593 10.097 23.933 1.00 60.97 163 GLN A O 1
ATOM 1273 N N . ARG A 1 164 ? -24.944 12.212 23.605 1.00 54.00 164 ARG A N 1
ATOM 1274 C CA . ARG A 1 164 ? -26.231 12.768 24.018 1.00 54.00 164 ARG A CA 1
ATOM 1275 C C . ARG A 1 164 ? -27.217 12.717 22.861 1.00 54.00 164 ARG A C 1
ATOM 1277 O O . ARG A 1 164 ? -26.894 13.198 21.780 1.00 54.00 164 ARG A O 1
ATOM 1284 N N . PRO A 1 165 ? -28.464 12.284 23.099 1.00 50.56 165 PRO A N 1
ATOM 1285 C CA . PRO A 1 165 ? -29.554 12.721 22.251 1.00 50.56 165 PRO A CA 1
ATOM 1286 C C . PRO A 1 165 ? -29.714 14.231 22.440 1.00 50.56 165 PRO A C 1
ATOM 1288 O O . PRO A 1 165 ? -30.308 14.698 23.411 1.00 50.56 165 PRO A O 1
ATOM 1291 N N . HIS A 1 166 ? -29.141 15.027 21.542 1.00 51.31 166 HIS A N 1
ATOM 1292 C CA . HIS A 1 166 ? -29.529 16.426 21.440 1.00 51.31 166 HIS A CA 1
ATOM 1293 C C . HIS A 1 166 ? -30.981 16.472 20.937 1.00 51.31 166 HIS A C 1
ATOM 1295 O O . HIS A 1 166 ? -31.364 15.656 20.102 1.00 51.31 166 HIS A O 1
ATOM 1301 N N . ALA A 1 167 ? -31.799 17.429 21.394 1.00 47.16 167 ALA A N 1
ATOM 1302 C CA . ALA A 1 167 ? -33.211 17.537 20.986 1.00 47.16 167 ALA A CA 1
ATOM 1303 C C . ALA A 1 167 ? -33.410 17.665 19.458 1.00 47.16 167 ALA A C 1
ATOM 1305 O O . ALA A 1 167 ? -34.522 17.491 18.967 1.00 47.16 167 ALA A O 1
ATOM 1306 N N . ILE A 1 168 ? -32.334 17.980 18.726 1.00 49.91 168 ILE A N 1
ATOM 1307 C CA . ILE A 1 168 ? -32.288 18.148 17.269 1.00 49.91 168 ILE A CA 1
ATOM 1308 C C . ILE A 1 168 ? -31.685 16.910 16.557 1.00 49.91 168 ILE A C 1
ATOM 1310 O O . ILE A 1 168 ? -32.001 16.683 15.394 1.00 49.91 168 ILE A O 1
ATOM 1314 N N . TYR A 1 169 ? -30.872 16.087 17.242 1.00 57.06 169 TYR A N 1
ATOM 1315 C CA . TYR A 1 169 ? -30.087 14.977 16.662 1.00 57.06 169 TYR A CA 1
ATOM 1316 C C . TYR A 1 169 ? -30.326 13.672 17.440 1.00 57.06 169 TYR A C 1
ATOM 1318 O O . TYR A 1 169 ? -29.458 13.123 18.113 1.00 57.06 169 TYR A O 1
ATOM 1326 N N . ASN A 1 170 ? -31.564 13.198 17.401 1.00 51.81 170 ASN A N 1
ATOM 1327 C CA . ASN A 1 170 ? -32.076 12.085 18.199 1.00 51.81 170 ASN A CA 1
ATOM 1328 C C . ASN A 1 170 ? -31.694 10.676 17.695 1.00 51.81 170 ASN A C 1
ATOM 1330 O O . ASN A 1 170 ? -32.257 9.699 18.187 1.00 51.81 170 ASN A O 1
ATOM 1334 N N . MET A 1 171 ? -30.785 10.567 16.721 1.00 57.84 171 MET A N 1
ATOM 1335 C CA . MET A 1 171 ? -30.482 9.317 16.003 1.00 57.84 171 MET A CA 1
ATOM 1336 C C . MET A 1 171 ? -29.026 8.832 16.113 1.00 57.84 171 MET A C 1
ATOM 1338 O O . MET A 1 171 ? -28.715 7.789 15.544 1.00 57.84 171 MET A O 1
ATOM 1342 N N . GLY A 1 172 ? -28.158 9.535 16.852 1.00 70.94 172 GLY A N 1
ATOM 1343 C CA . GLY A 1 172 ? -26.766 9.113 17.041 1.00 70.94 172 GLY A CA 1
ATOM 1344 C C . GLY A 1 172 ? -26.649 7.749 17.715 1.00 70.94 172 GLY A C 1
ATOM 1345 O O . GLY A 1 172 ? -27.343 7.498 18.707 1.00 70.94 172 GLY A O 1
ATOM 1346 N N . SER A 1 173 ? -25.763 6.895 17.212 1.00 79.75 173 SER A N 1
ATOM 1347 C CA . SER A 1 173 ? -25.563 5.523 17.687 1.00 79.75 173 SER A CA 1
ATOM 1348 C C . SER A 1 173 ? -24.118 5.061 17.563 1.00 79.75 173 SER A C 1
ATOM 1350 O O . SER A 1 173 ? -23.378 5.495 16.684 1.00 79.75 173 SER A O 1
ATOM 1352 N N . ASP A 1 174 ? -23.742 4.141 18.451 1.00 87.50 174 ASP A N 1
ATOM 1353 C CA . ASP A 1 174 ? -22.579 3.284 18.244 1.00 87.50 174 ASP A CA 1
ATOM 1354 C C . ASP A 1 174 ? -22.953 2.207 17.223 1.00 87.50 174 ASP A C 1
ATOM 1356 O O . ASP A 1 174 ? -23.972 1.524 17.379 1.00 87.50 174 ASP A O 1
ATOM 1360 N N . GLU A 1 175 ? -22.124 2.025 16.204 1.00 92.44 175 GLU A N 1
ATOM 1361 C CA . GLU A 1 175 ? -22.341 1.067 15.126 1.00 92.44 175 GLU A CA 1
ATOM 1362 C C . GLU A 1 175 ? -21.074 0.255 14.854 1.00 92.44 175 GLU A C 1
ATOM 1364 O O . GLU A 1 175 ? -19.959 0.779 14.820 1.00 92.44 175 GLU A O 1
ATOM 1369 N N . ILE A 1 176 ? -21.255 -1.056 14.681 1.00 96.94 176 ILE A N 1
ATOM 1370 C CA . ILE A 1 176 ? -20.234 -1.973 14.179 1.00 96.94 176 ILE A CA 1
ATOM 1371 C C . ILE A 1 176 ? -20.760 -2.586 12.889 1.00 96.94 176 ILE A C 1
ATOM 1373 O O . ILE A 1 176 ? -21.777 -3.280 12.879 1.00 96.94 176 ILE A O 1
ATOM 1377 N N . GLU A 1 177 ? -20.007 -2.386 11.825 1.00 97.25 177 GLU A N 1
ATOM 1378 C CA . GLU A 1 177 ? -20.281 -2.895 10.494 1.00 97.25 177 GLU A CA 1
ATOM 1379 C C . GLU A 1 177 ? -19.345 -4.066 10.199 1.00 97.25 177 GLU A C 1
ATOM 1381 O O . GLU A 1 177 ? -18.123 -3.926 10.259 1.00 97.25 177 GLU A O 1
ATOM 1386 N N . ILE A 1 178 ? -19.898 -5.235 9.880 1.00 98.38 178 ILE A N 1
ATOM 1387 C CA . ILE A 1 178 ? -19.129 -6.445 9.560 1.00 98.38 178 ILE A CA 1
ATOM 1388 C C . ILE A 1 178 ? -19.446 -6.869 8.132 1.00 98.38 178 ILE A C 1
ATOM 1390 O O . ILE A 1 178 ? -20.615 -7.044 7.807 1.00 98.38 178 ILE A O 1
ATOM 1394 N N . VAL A 1 179 ? -18.430 -7.116 7.301 1.00 97.25 179 VAL A N 1
ATOM 1395 C CA . VAL A 1 179 ? -18.603 -7.655 5.940 1.00 97.25 179 VAL A CA 1
ATOM 1396 C C . VAL A 1 179 ? -17.847 -8.971 5.754 1.00 97.25 179 VAL A C 1
ATOM 1398 O O . VAL A 1 179 ? -16.664 -9.085 6.086 1.00 97.25 179 VAL A O 1
ATOM 1401 N N . ALA A 1 180 ? -18.528 -9.977 5.200 1.00 97.25 180 ALA A N 1
ATOM 1402 C CA . ALA A 1 180 ? -17.923 -11.258 4.852 1.00 97.25 180 ALA A CA 1
ATOM 1403 C C . ALA A 1 180 ? -17.218 -11.193 3.490 1.00 97.25 180 ALA A C 1
ATOM 1405 O O . ALA A 1 180 ? -17.829 -10.837 2.485 1.00 97.25 180 ALA A O 1
ATOM 1406 N N . THR A 1 181 ? -15.951 -11.611 3.429 1.00 96.75 181 THR A N 1
ATOM 1407 C CA . THR A 1 181 ? -15.178 -11.642 2.167 1.00 96.75 181 THR A CA 1
ATOM 1408 C C . THR A 1 181 ? -15.386 -12.925 1.360 1.00 96.75 181 THR A C 1
ATOM 1410 O O . THR A 1 181 ? -15.017 -13.011 0.191 1.00 96.75 181 THR A O 1
ATOM 1413 N N . GLN A 1 182 ? -15.979 -13.950 1.978 1.00 96.31 182 GLN A N 1
ATOM 1414 C CA . GLN A 1 182 ? -16.161 -15.280 1.399 1.00 96.31 182 GLN A CA 1
ATOM 1415 C C . GLN A 1 182 ? -17.560 -15.832 1.716 1.00 96.31 182 GLN A C 1
ATOM 1417 O O . GLN A 1 182 ? -18.120 -15.522 2.772 1.00 96.31 182 GLN A O 1
ATOM 1422 N N . PRO A 1 183 ? -18.132 -16.686 0.845 1.00 95.81 183 PRO A N 1
ATOM 1423 C CA . PRO A 1 183 ? -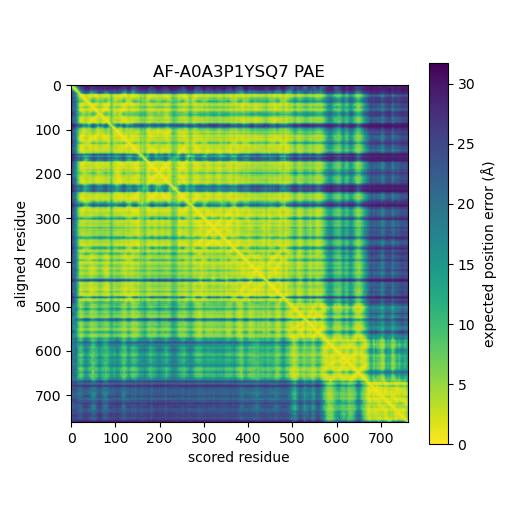19.387 -17.371 1.136 1.00 95.81 183 PRO A CA 1
ATOM 1424 C C . PRO A 1 183 ? -19.232 -18.378 2.281 1.00 95.81 183 PRO A C 1
ATOM 1426 O O . PRO A 1 183 ? -18.142 -18.910 2.532 1.00 95.81 183 PRO A O 1
ATOM 1429 N N . ASN A 1 184 ? -20.356 -18.715 2.911 1.00 97.69 184 ASN A N 1
ATOM 1430 C CA . ASN A 1 184 ? -20.445 -19.639 4.045 1.00 97.69 184 ASN A CA 1
ATOM 1431 C C . ASN A 1 184 ? -19.500 -19.245 5.192 1.00 97.69 184 ASN A C 1
ATOM 1433 O O . ASN A 1 184 ? -18.714 -20.076 5.642 1.00 97.69 184 ASN A O 1
ATOM 1437 N N . THR A 1 185 ? -19.517 -17.973 5.578 1.00 98.62 185 THR A N 1
ATOM 1438 C CA . THR A 1 185 ? -18.752 -17.438 6.711 1.00 98.62 185 THR A CA 1
ATOM 1439 C C . THR A 1 185 ? -19.645 -17.421 7.947 1.00 98.62 185 THR A C 1
ATOM 1441 O O . THR A 1 185 ? -20.785 -16.960 7.881 1.00 98.62 185 THR A O 1
ATOM 1444 N N . THR A 1 186 ? -19.146 -17.911 9.074 1.00 98.75 186 THR A N 1
ATOM 1445 C CA . THR A 1 186 ? -19.847 -17.882 10.358 1.00 98.75 186 THR A CA 1
ATOM 1446 C C . THR A 1 186 ? -19.135 -16.916 11.293 1.00 98.75 186 THR A C 1
ATOM 1448 O O . THR A 1 186 ? -17.954 -17.085 11.590 1.00 98.75 186 THR A O 1
ATOM 1451 N N . VAL A 1 187 ? -19.874 -15.924 11.791 1.00 98.81 187 VAL A N 1
ATOM 1452 C CA . VAL A 1 187 ? -19.370 -14.904 12.716 1.00 98.81 187 VAL A CA 1
ATOM 1453 C C . VAL A 1 187 ? -20.038 -15.0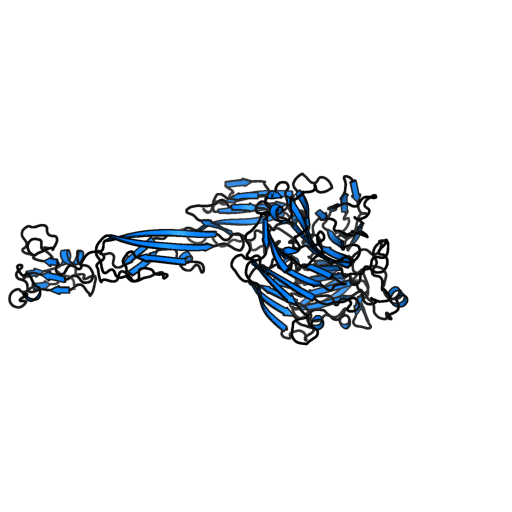72 14.073 1.00 98.81 187 VAL A C 1
ATOM 1455 O O . VAL A 1 187 ? -21.262 -15.134 14.172 1.00 98.81 187 VAL A O 1
ATOM 1458 N N . THR A 1 188 ? -19.232 -15.101 15.126 1.00 98.69 188 THR A N 1
ATOM 1459 C CA . THR A 1 188 ? -19.665 -15.098 16.520 1.00 98.69 188 THR A CA 1
ATOM 1460 C C . THR A 1 188 ? -19.309 -13.764 17.160 1.00 98.69 188 THR A C 1
ATOM 1462 O O . THR A 1 188 ? -18.162 -13.327 17.082 1.00 98.69 188 THR A O 1
ATOM 1465 N N . VAL A 1 189 ? -20.271 -13.138 17.830 1.00 98.56 189 VAL A N 1
ATOM 1466 C CA . VAL A 1 189 ? -20.108 -11.835 18.483 1.00 98.56 189 VAL A CA 1
ATOM 1467 C C . VAL A 1 189 ? -20.455 -11.965 19.961 1.00 98.56 189 VAL A C 1
ATOM 1469 O O . VAL A 1 189 ? -21.562 -12.371 20.288 1.00 98.56 189 VAL A O 1
ATOM 1472 N N . ASP A 1 190 ? -19.525 -11.628 20.850 1.00 97.44 190 ASP A N 1
ATOM 1473 C CA . ASP A 1 190 ? -19.769 -11.440 22.287 1.00 97.44 190 ASP A CA 1
ATOM 1474 C C . ASP A 1 190 ? -20.044 -9.951 22.541 1.00 97.44 190 ASP A C 1
ATOM 1476 O O . ASP A 1 190 ? -19.117 -9.148 22.693 1.00 97.44 190 ASP A O 1
ATOM 1480 N N . LEU A 1 191 ? -21.331 -9.593 22.499 1.00 94.50 191 LEU A N 1
ATOM 1481 C CA . LEU A 1 191 ? -21.840 -8.227 22.608 1.00 94.50 191 LEU A CA 1
ATOM 1482 C C . LEU A 1 191 ? -21.719 -7.693 24.037 1.00 94.50 191 LEU A C 1
ATOM 1484 O O . LEU A 1 191 ? -22.245 -8.290 24.982 1.00 94.50 191 LEU A O 1
ATOM 1488 N N . LYS A 1 192 ? -21.095 -6.517 24.190 1.00 89.81 192 LYS A N 1
ATOM 1489 C CA . LYS A 1 192 ? -20.995 -5.813 25.486 1.00 89.81 192 LYS A CA 1
ATOM 1490 C C . LYS A 1 192 ? -22.146 -4.860 25.768 1.00 89.81 192 LYS A C 1
ATOM 1492 O O . LYS A 1 192 ? -22.367 -4.498 26.922 1.00 89.81 192 LYS A O 1
ATOM 1497 N N . LYS A 1 193 ? -22.926 -4.525 24.745 1.00 86.81 193 LYS A N 1
ATOM 1498 C CA . LYS A 1 193 ? -24.115 -3.685 24.851 1.00 86.81 193 LYS A CA 1
ATOM 1499 C C . LYS A 1 193 ? -25.233 -4.256 23.987 1.00 86.81 193 LYS A C 1
ATOM 1501 O O . LYS A 1 193 ? -24.968 -4.910 22.983 1.00 86.81 193 LYS A O 1
ATOM 1506 N N . ARG A 1 194 ? -26.477 -4.036 24.421 1.00 88.19 194 ARG A N 1
ATOM 1507 C CA . ARG A 1 194 ? -27.678 -4.440 23.680 1.00 88.19 194 ARG A CA 1
ATOM 1508 C C . ARG A 1 194 ? -27.726 -3.702 22.337 1.00 88.19 194 ARG A C 1
ATOM 1510 O O . ARG A 1 194 ? -27.520 -2.487 22.306 1.00 88.19 194 ARG A O 1
ATOM 1517 N N . CYS A 1 195 ? -28.032 -4.427 21.266 1.00 90.25 195 CYS A N 1
ATOM 1518 C CA . CYS A 1 195 ? -28.177 -3.882 19.914 1.00 90.25 195 CYS A CA 1
ATOM 1519 C C . CYS A 1 195 ? -29.614 -4.010 19.405 1.00 90.25 195 CYS A C 1
ATOM 1521 O O . CYS A 1 195 ? -30.392 -4.825 19.906 1.00 90.25 195 CYS A O 1
ATOM 1523 N N . MET A 1 196 ? -29.958 -3.234 18.382 1.00 89.44 196 MET A N 1
ATOM 1524 C CA . MET A 1 196 ? -31.230 -3.368 17.669 1.00 89.44 196 MET A CA 1
ATOM 1525 C C . MET A 1 196 ? -31.322 -4.721 16.939 1.00 89.44 196 MET A C 1
ATOM 1527 O O . MET A 1 196 ? -30.329 -5.216 16.402 1.00 89.44 196 MET A O 1
ATOM 1531 N N . LEU A 1 197 ? -32.529 -5.292 16.879 1.00 91.62 197 LEU A N 1
ATOM 1532 C CA . LEU A 1 197 ? -32.908 -6.353 15.941 1.00 91.62 197 LEU A CA 1
ATOM 1533 C C . LEU A 1 197 ? -34.118 -5.875 15.130 1.00 91.62 197 LEU A C 1
ATOM 1535 O O . LEU A 1 197 ? -35.273 -5.978 15.560 1.00 91.62 197 LEU A O 1
ATOM 1539 N N . GLY A 1 198 ? -33.839 -5.311 13.960 1.00 86.62 198 GLY A N 1
ATOM 1540 C CA . GLY A 1 198 ? -34.811 -4.559 13.177 1.00 86.62 198 GLY A CA 1
ATOM 1541 C C . GLY A 1 198 ? -35.352 -3.342 13.934 1.00 86.62 198 GLY A C 1
ATOM 1542 O O . GLY A 1 198 ? -34.654 -2.730 14.735 1.00 86.62 198 GLY A O 1
ATOM 1543 N N . THR A 1 199 ? -36.618 -2.985 13.704 1.00 80.38 199 THR A N 1
ATOM 1544 C CA . THR A 1 199 ? -37.241 -1.792 14.315 1.00 80.38 199 THR A CA 1
ATOM 1545 C C . THR A 1 199 ? -37.960 -2.059 15.640 1.00 80.38 199 THR A C 1
ATOM 1547 O O . THR A 1 199 ? -38.450 -1.119 16.261 1.00 80.38 199 THR A O 1
ATOM 1550 N N . THR A 1 200 ? -38.105 -3.324 16.049 1.00 82.88 200 THR A N 1
ATOM 1551 C CA . THR A 1 200 ? -38.937 -3.708 17.208 1.00 82.88 200 THR A CA 1
ATOM 1552 C C . THR A 1 200 ? -38.290 -4.711 18.157 1.00 82.88 200 THR A C 1
ATOM 1554 O O . THR A 1 200 ? -38.826 -4.922 19.241 1.00 82.88 200 THR A O 1
ATOM 1557 N N . GLY A 1 201 ? -37.218 -5.392 17.749 1.00 88.44 201 GLY A N 1
ATOM 1558 C CA . GLY A 1 201 ? -36.545 -6.409 18.554 1.00 88.44 201 GLY A CA 1
ATOM 1559 C C . GLY A 1 201 ? -35.197 -5.938 19.090 1.00 88.44 201 GLY A C 1
ATOM 1560 O O . GLY A 1 201 ? -34.700 -4.880 18.711 1.00 88.44 201 GLY A O 1
ATOM 1561 N N . HIS A 1 202 ? -34.575 -6.777 19.920 1.00 89.56 202 HIS A N 1
ATOM 1562 C CA . HIS A 1 202 ? -33.256 -6.517 20.492 1.00 89.56 202 HIS A CA 1
ATOM 1563 C C . HIS A 1 202 ? -32.357 -7.758 20.417 1.00 89.56 202 HIS A C 1
ATOM 1565 O O . HIS A 1 202 ? -32.833 -8.891 20.520 1.00 89.56 202 HIS A O 1
ATOM 1571 N N . LEU A 1 203 ? -31.051 -7.533 20.289 1.00 92.38 203 LEU A N 1
ATOM 1572 C CA . LEU A 1 203 ? -29.998 -8.502 20.576 1.00 92.38 203 LEU A CA 1
ATOM 1573 C C . LEU A 1 203 ? -29.436 -8.200 21.967 1.00 92.38 203 LEU A C 1
ATOM 1575 O O . LEU A 1 203 ? -28.828 -7.151 22.173 1.00 92.38 203 LEU A O 1
ATOM 1579 N N . GLU A 1 204 ? -29.652 -9.108 22.919 1.00 92.25 204 GLU A N 1
ATOM 1580 C CA . GLU A 1 204 ? -29.148 -8.970 24.293 1.00 92.25 204 GLU A CA 1
ATOM 1581 C C . GLU A 1 204 ? -27.616 -9.050 24.370 1.00 92.25 204 GLU A C 1
ATOM 1583 O O . GLU A 1 204 ? -26.952 -9.486 23.432 1.00 92.25 204 GLU A O 1
ATOM 1588 N N . THR A 1 205 ? -27.029 -8.651 25.498 1.00 92.25 205 THR A N 1
ATOM 1589 C CA . THR A 1 205 ? -25.586 -8.840 25.721 1.00 92.25 205 THR A CA 1
ATOM 1590 C C . THR A 1 205 ? -25.209 -10.327 25.763 1.00 92.25 205 THR A C 1
ATOM 1592 O O . THR A 1 205 ? -26.027 -11.192 26.083 1.00 92.25 205 THR A O 1
ATOM 1595 N N . GLY A 1 206 ? -23.951 -10.637 25.446 1.00 95.12 206 GLY A N 1
ATOM 1596 C CA . GLY A 1 206 ? -23.435 -12.004 25.379 1.00 95.12 206 GLY A CA 1
ATOM 1597 C C . GLY A 1 206 ? -23.250 -12.519 23.952 1.00 95.12 206 GLY A C 1
ATOM 1598 O O . GLY A 1 206 ? -23.127 -11.747 23.004 1.00 95.12 206 GLY A O 1
ATOM 1599 N N . VAL A 1 207 ? -23.150 -13.843 23.811 1.00 98.25 207 VAL A N 1
ATOM 1600 C CA . VAL A 1 207 ? -22.679 -14.488 22.577 1.00 98.25 207 VAL A CA 1
ATOM 1601 C C . VAL A 1 207 ? -23.819 -14.749 21.591 1.00 98.25 207 VAL A C 1
ATOM 1603 O O . VAL A 1 207 ? -24.759 -15.476 21.907 1.00 98.25 207 VAL A O 1
ATOM 1606 N N . HIS A 1 208 ? -23.670 -14.243 20.367 1.00 98.50 208 HIS A N 1
ATOM 1607 C CA . HIS A 1 208 ? -24.561 -14.468 19.223 1.00 98.50 208 HIS A CA 1
ATOM 1608 C C . HIS A 1 208 ? -23.793 -15.035 18.034 1.00 98.50 208 HIS A C 1
ATOM 1610 O O . HIS A 1 208 ? -22.592 -14.802 17.901 1.00 98.50 208 HIS A O 1
ATOM 1616 N N . THR A 1 209 ? -24.481 -15.754 17.147 1.00 98.50 209 THR A N 1
ATOM 1617 C CA . THR A 1 209 ? -23.882 -16.348 15.944 1.00 98.50 209 THR A CA 1
ATOM 1618 C C . THR A 1 209 ? -24.693 -16.001 14.705 1.00 98.50 209 THR A C 1
ATOM 1620 O O . THR A 1 209 ? -25.906 -16.200 14.667 1.00 98.50 209 THR A O 1
ATOM 1623 N N . PHE A 1 210 ? -23.999 -15.535 13.671 1.00 98.56 210 PHE A N 1
ATOM 1624 C CA . PHE A 1 210 ? -24.553 -15.088 12.401 1.00 98.56 210 PHE A CA 1
ATOM 1625 C C . PHE A 1 210 ? -23.914 -15.867 11.252 1.00 98.56 210 PHE A C 1
ATOM 1627 O O . PHE A 1 210 ? -22.714 -16.145 11.268 1.00 98.56 210 PHE A O 1
ATOM 1634 N N . ASN A 1 211 ? -24.715 -16.219 10.247 1.00 98.19 211 ASN A N 1
ATOM 1635 C CA . ASN A 1 211 ? -24.258 -16.987 9.091 1.00 98.19 211 ASN A CA 1
ATOM 1636 C C . ASN A 1 211 ? -24.407 -16.166 7.811 1.00 98.19 211 ASN A C 1
ATOM 1638 O O . ASN A 1 211 ? -25.503 -15.734 7.459 1.00 98.19 211 ASN A O 1
ATOM 1642 N N . PHE A 1 212 ? -23.296 -16.009 7.102 1.00 97.62 212 PHE A N 1
ATOM 1643 C CA . PHE A 1 212 ? -23.173 -15.291 5.845 1.00 97.62 212 PHE A CA 1
ATOM 1644 C C . PHE A 1 212 ? -23.046 -16.330 4.735 1.00 97.62 212 PHE A C 1
ATOM 1646 O O . PHE A 1 212 ? -22.049 -17.038 4.612 1.00 97.62 212 PHE A O 1
ATOM 1653 N N . THR A 1 213 ? -24.087 -16.459 3.930 1.00 96.50 213 THR A N 1
ATOM 1654 C CA . THR A 1 213 ? -24.163 -17.420 2.822 1.00 96.50 213 THR A CA 1
ATOM 1655 C C . THR A 1 213 ? -23.336 -17.006 1.601 1.00 96.50 213 THR A C 1
ATOM 1657 O O . THR A 1 213 ? -22.857 -17.872 0.875 1.00 96.50 213 THR A O 1
ATOM 1660 N N . HIS A 1 214 ? -23.105 -15.706 1.400 1.00 94.56 214 HIS A N 1
ATOM 1661 C CA . HIS A 1 214 ? -22.394 -15.140 0.251 1.00 94.56 214 HIS A CA 1
ATOM 1662 C C . HIS A 1 214 ? -21.331 -14.125 0.698 1.00 94.56 214 HIS A C 1
ATOM 1664 O O . HIS A 1 214 ? -21.464 -13.504 1.752 1.00 94.56 214 HIS A O 1
ATOM 1670 N N . ALA A 1 215 ? -20.290 -13.943 -0.119 1.00 93.44 215 ALA A N 1
ATOM 1671 C CA . ALA A 1 215 ? -19.371 -12.814 0.030 1.00 93.44 215 ALA A CA 1
ATOM 1672 C C . ALA A 1 215 ? -20.113 -11.490 -0.233 1.00 93.44 215 ALA A C 1
ATOM 1674 O O . ALA A 1 215 ? -21.044 -11.464 -1.036 1.00 93.44 215 ALA A O 1
ATOM 1675 N N . GLY A 1 216 ? -19.714 -10.411 0.441 1.00 92.69 216 GLY A N 1
ATOM 1676 C CA . GLY A 1 216 ? -20.376 -9.103 0.367 1.00 92.69 216 GLY A CA 1
ATOM 1677 C C . GLY A 1 216 ? -21.600 -8.954 1.270 1.00 92.69 216 GLY A C 1
ATOM 1678 O O . GLY A 1 216 ? -22.093 -7.841 1.437 1.00 92.69 216 GLY A O 1
ATOM 1679 N N . GLN A 1 217 ? -22.060 -10.032 1.915 1.00 95.31 217 GLN A N 1
ATOM 1680 C CA . GLN A 1 217 ? -23.078 -9.907 2.953 1.00 95.31 217 GLN A CA 1
ATOM 1681 C C . GLN A 1 217 ? -22.524 -9.170 4.175 1.00 95.31 217 GLN A C 1
ATOM 1683 O O . GLN A 1 217 ? -21.362 -9.353 4.554 1.00 95.31 217 GLN A O 1
ATOM 1688 N N . THR A 1 218 ? -23.381 -8.362 4.790 1.00 95.44 218 THR A N 1
ATOM 1689 C CA . THR A 1 218 ? -23.054 -7.464 5.896 1.00 95.44 218 THR A CA 1
ATOM 1690 C C . THR A 1 218 ? -23.894 -7.744 7.133 1.00 95.44 218 THR A C 1
ATOM 1692 O O . THR A 1 218 ? -24.973 -8.326 7.052 1.00 95.44 218 THR A O 1
ATOM 1695 N N . LEU A 1 219 ? -23.395 -7.337 8.294 1.00 96.56 219 LEU A N 1
ATOM 1696 C CA . LEU A 1 219 ? -24.137 -7.284 9.547 1.00 96.56 219 LEU A CA 1
ATOM 1697 C C . LEU A 1 219 ? -23.836 -5.954 10.231 1.00 96.56 219 LEU A C 1
ATOM 1699 O O . LEU A 1 219 ? -22.684 -5.689 10.570 1.00 96.56 219 LEU A O 1
ATOM 1703 N N . THR A 1 220 ? -24.891 -5.190 10.487 1.00 95.25 220 THR A N 1
ATOM 1704 C CA . THR A 1 220 ? -24.845 -3.969 11.290 1.00 95.25 220 THR A CA 1
ATOM 1705 C C . THR A 1 220 ? -25.268 -4.287 12.712 1.00 95.25 220 THR A C 1
ATOM 1707 O O . THR A 1 220 ? -26.393 -4.737 12.955 1.00 95.25 220 THR A O 1
ATOM 1710 N N . LEU A 1 221 ? -24.381 -4.045 13.668 1.00 95.00 221 LEU A N 1
ATOM 1711 C CA . LEU A 1 221 ? -24.691 -4.050 15.091 1.00 95.00 221 LEU A CA 1
ATOM 1712 C C . LEU A 1 221 ? -24.801 -2.599 15.539 1.00 95.00 221 LEU A C 1
ATOM 1714 O O . LEU A 1 221 ? -23.794 -1.933 15.760 1.00 95.00 221 LEU A O 1
ATOM 1718 N N . ARG A 1 222 ? -26.036 -2.122 15.649 1.00 89.75 222 ARG A N 1
ATOM 1719 C CA . ARG A 1 222 ? -26.351 -0.752 16.050 1.00 89.75 222 ARG A CA 1
ATOM 1720 C C . ARG A 1 222 ? -26.809 -0.723 17.493 1.00 89.75 222 ARG A C 1
ATOM 1722 O O . ARG A 1 222 ? -27.595 -1.586 17.894 1.00 89.75 222 ARG A O 1
ATOM 1729 N N . GLU A 1 223 ? -26.323 0.248 18.260 1.00 84.69 223 GLU A N 1
ATOM 1730 C CA . GLU A 1 223 ? -26.801 0.540 19.610 1.00 84.69 223 GLU A CA 1
ATOM 1731 C C . GLU A 1 223 ? -28.330 0.527 19.652 1.00 84.69 223 GLU A C 1
ATOM 1733 O O . GLU A 1 223 ? -29.001 1.104 18.794 1.00 84.69 223 GLU A O 1
ATOM 1738 N N . ASP A 1 224 ? -28.889 -0.132 20.663 1.00 77.56 224 ASP A N 1
ATOM 1739 C CA . ASP A 1 224 ? -30.329 -0.203 20.793 1.00 77.56 224 ASP A CA 1
ATOM 1740 C C . ASP A 1 224 ? -30.988 1.153 21.092 1.00 77.56 224 ASP A C 1
ATOM 1742 O O . ASP A 1 224 ? -30.860 1.712 22.182 1.00 77.56 224 ASP A O 1
ATOM 1746 N N . THR A 1 225 ? -31.767 1.626 20.122 1.00 69.62 225 THR A N 1
ATOM 1747 C CA . THR A 1 225 ? -32.651 2.794 20.229 1.00 69.62 225 THR A CA 1
ATOM 1748 C C . THR A 1 225 ? -34.128 2.421 20.037 1.00 69.62 225 THR A C 1
ATOM 1750 O O . THR A 1 225 ? -34.986 3.297 19.908 1.00 69.62 225 THR A O 1
ATOM 1753 N N . VAL A 1 226 ? -34.467 1.123 20.024 1.00 65.50 226 VAL A N 1
ATOM 1754 C CA . VAL A 1 226 ? -35.840 0.649 19.798 1.00 65.50 226 VAL 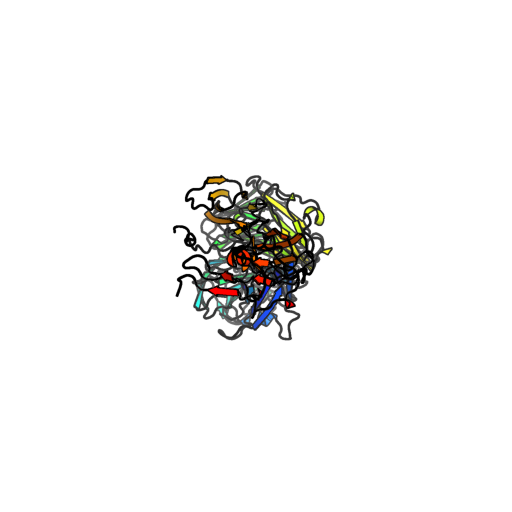A CA 1
ATOM 1755 C C . VAL A 1 226 ? -36.780 1.186 20.881 1.00 65.50 226 VAL A C 1
ATOM 1757 O O . VAL A 1 226 ? -36.546 1.044 22.079 1.00 65.50 226 VAL A O 1
ATOM 1760 N N . GLY A 1 227 ? -37.883 1.800 20.443 1.00 56.34 227 GLY A N 1
ATOM 1761 C CA . GLY A 1 227 ? -38.891 2.394 21.327 1.00 56.34 227 GLY A CA 1
ATOM 1762 C C . GLY A 1 227 ? -38.579 3.818 21.801 1.00 56.34 227 GLY A C 1
ATOM 1763 O O . GLY A 1 227 ? -39.409 4.407 22.496 1.00 56.34 227 GLY A O 1
ATOM 1764 N N . ALA A 1 228 ? -37.440 4.399 21.409 1.00 58.19 228 ALA A N 1
ATOM 1765 C CA . ALA A 1 228 ? -37.150 5.803 21.667 1.00 58.19 228 ALA A CA 1
ATOM 1766 C C . ALA A 1 228 ? -38.155 6.703 20.918 1.00 58.19 228 ALA A C 1
ATOM 1768 O O . ALA A 1 228 ? -38.371 6.555 19.715 1.00 58.19 228 ALA A O 1
ATOM 1769 N N . THR A 1 229 ? -38.787 7.647 21.622 1.00 53.97 229 THR A N 1
ATOM 1770 C CA . THR A 1 229 ? -39.536 8.749 20.980 1.00 53.97 229 THR A CA 1
ATOM 1771 C C . THR A 1 229 ? -38.608 9.955 20.803 1.00 53.97 229 THR A C 1
ATOM 1773 O O . THR A 1 229 ? -37.582 10.023 21.467 1.00 53.97 229 THR A O 1
ATOM 1776 N N . ASN A 1 230 ? -38.936 10.930 19.942 1.00 55.91 230 ASN A N 1
ATOM 1777 C CA . ASN A 1 230 ? -38.066 12.086 19.624 1.00 55.91 230 ASN A CA 1
ATOM 1778 C C . ASN A 1 230 ? -37.802 13.063 20.795 1.00 55.91 230 ASN A C 1
ATOM 1780 O O . ASN A 1 230 ? -37.385 14.198 20.568 1.00 55.91 230 ASN A O 1
ATOM 1784 N N . THR A 1 231 ? -38.079 12.686 22.043 1.00 55.72 231 THR A N 1
ATOM 1785 C CA . THR A 1 231 ? -37.755 13.507 23.209 1.00 55.72 231 THR A CA 1
ATOM 1786 C C . THR A 1 231 ? -36.423 13.062 23.806 1.00 55.72 231 THR A C 1
ATOM 1788 O O . THR A 1 231 ? -36.155 11.870 23.948 1.00 55.72 231 THR A O 1
ATOM 1791 N N . VAL A 1 232 ? -35.592 14.037 24.186 1.00 56.59 232 VAL A N 1
ATOM 1792 C CA . VAL A 1 232 ? -34.287 13.818 24.839 1.00 56.59 232 VAL A CA 1
ATOM 1793 C C . VAL A 1 232 ? -34.413 12.860 26.025 1.00 56.59 232 VAL A C 1
ATOM 1795 O O . VAL A 1 232 ? -33.612 11.939 26.156 1.00 56.59 232 VAL A O 1
ATOM 1798 N N . ASP A 1 233 ? -35.465 13.024 26.831 1.00 57.19 233 ASP A N 1
ATOM 1799 C CA . ASP A 1 233 ? -35.717 12.196 28.011 1.00 57.19 233 ASP A CA 1
ATOM 1800 C C . ASP A 1 233 ? -36.076 10.748 27.649 1.00 57.19 233 ASP A C 1
ATOM 1802 O O . ASP A 1 233 ? -35.611 9.826 28.310 1.00 57.19 233 ASP A O 1
ATOM 1806 N N . ALA A 1 234 ? -36.861 10.511 26.590 1.00 53.81 234 ALA A N 1
ATOM 1807 C CA . ALA A 1 234 ? -37.200 9.151 26.171 1.00 53.81 234 ALA A CA 1
ATOM 1808 C C . ALA A 1 234 ? -35.986 8.417 25.593 1.00 53.81 234 ALA A C 1
ATOM 1810 O O . ALA A 1 234 ? -35.802 7.243 25.896 1.00 53.81 234 ALA A O 1
ATOM 1811 N N . ILE A 1 235 ? -35.138 9.108 24.823 1.00 54.59 235 ILE A N 1
ATOM 1812 C CA . ILE A 1 235 ? -33.921 8.518 24.246 1.00 54.59 235 ILE A CA 1
ATOM 1813 C C . ILE A 1 235 ? -32.880 8.248 25.335 1.00 54.59 235 ILE A C 1
ATOM 1815 O O . ILE A 1 235 ? -32.245 7.199 25.326 1.00 54.59 235 ILE A O 1
ATOM 1819 N N . ALA A 1 236 ? -32.735 9.153 26.308 1.00 56.97 236 ALA A N 1
ATOM 1820 C CA . ALA A 1 236 ? -31.861 8.949 27.462 1.00 56.97 236 ALA A CA 1
ATOM 1821 C C . ALA A 1 236 ? -32.325 7.788 28.363 1.00 56.97 236 ALA A C 1
ATOM 1823 O O . ALA A 1 236 ? -31.499 7.155 29.013 1.00 56.97 236 ALA A O 1
ATOM 1824 N N . LEU A 1 237 ? -33.631 7.490 28.390 1.00 53.59 237 LEU A N 1
ATOM 1825 C CA . LEU A 1 237 ? -34.199 6.337 29.098 1.00 53.59 237 LEU A CA 1
ATOM 1826 C C . LEU A 1 237 ? -34.057 5.017 28.318 1.00 53.59 237 LEU A C 1
ATOM 1828 O O . LEU A 1 237 ? -34.022 3.958 28.944 1.00 53.59 237 LEU A O 1
ATOM 1832 N N . THR A 1 238 ? -34.001 5.056 26.980 1.00 51.81 238 THR A N 1
ATOM 1833 C CA . THR A 1 238 ? -33.843 3.862 26.123 1.00 51.81 238 THR A CA 1
ATOM 1834 C C . THR A 1 238 ? -32.391 3.521 25.802 1.00 51.81 238 THR A C 1
ATOM 1836 O O . THR A 1 238 ? -32.091 2.347 25.591 1.00 51.81 238 THR A O 1
ATOM 1839 N N . LYS A 1 239 ? -31.486 4.511 25.782 1.00 58.12 239 LYS A N 1
ATOM 1840 C CA . LYS A 1 239 ? -30.046 4.281 25.631 1.00 58.12 239 LYS A CA 1
ATOM 1841 C C . LYS A 1 239 ? -29.507 3.640 26.904 1.00 58.12 239 LYS A C 1
ATOM 1843 O O . LYS A 1 239 ? -29.334 4.291 27.932 1.00 58.12 239 LYS A O 1
ATOM 1848 N N . ASN A 1 240 ? -29.247 2.340 26.838 1.00 53.38 240 ASN A N 1
ATOM 1849 C CA . ASN A 1 240 ? -28.577 1.626 27.920 1.00 53.38 240 ASN A CA 1
ATOM 1850 C C . ASN A 1 240 ? -27.191 2.250 28.184 1.00 53.38 240 ASN A C 1
ATOM 1852 O O . ASN A 1 240 ? -26.480 2.617 27.250 1.00 53.38 240 ASN A O 1
ATOM 1856 N N . THR A 1 241 ? -26.782 2.343 29.452 1.00 60.47 241 THR A N 1
ATOM 1857 C CA . THR A 1 241 ? -25.468 2.884 29.847 1.00 60.47 241 THR A CA 1
ATOM 1858 C C . THR A 1 241 ? -24.311 2.089 29.223 1.00 60.47 241 THR A C 1
ATOM 1860 O O . THR A 1 241 ? -24.359 0.859 29.236 1.00 60.47 241 THR A O 1
ATOM 1863 N N . GLY A 1 242 ? -23.252 2.761 28.756 1.00 70.81 242 GLY A N 1
ATOM 1864 C CA . GLY A 1 242 ? -22.041 2.130 28.200 1.00 70.81 242 GLY A CA 1
ATOM 1865 C C . GLY A 1 242 ? -21.896 2.337 26.689 1.00 70.81 242 GLY A C 1
ATOM 1866 O O . GLY A 1 242 ? -22.679 3.067 26.096 1.00 70.81 242 GLY A O 1
ATOM 1867 N N . THR A 1 243 ? -20.918 1.691 26.054 1.00 81.19 243 THR A N 1
ATOM 1868 C CA . THR A 1 243 ? -20.687 1.734 24.592 1.00 81.19 243 THR A CA 1
ATOM 1869 C C . THR A 1 243 ? -20.580 0.331 24.009 1.00 81.19 243 THR A C 1
ATOM 1871 O O . THR A 1 243 ? -20.564 -0.651 24.755 1.00 81.19 243 THR A O 1
ATOM 1874 N N . LEU A 1 244 ? -20.490 0.214 22.683 1.00 89.12 244 LEU A N 1
ATOM 1875 C CA . LEU A 1 244 ? -20.167 -1.061 22.027 1.00 89.12 244 LEU A CA 1
ATOM 1876 C C . LEU A 1 244 ? -18.699 -1.491 22.185 1.00 89.12 244 LEU A C 1
ATOM 1878 O O . LEU A 1 244 ? -18.307 -2.531 21.644 1.00 89.12 244 LEU A O 1
ATOM 1882 N N . ALA A 1 245 ? -17.889 -0.747 22.941 1.00 88.44 245 ALA A N 1
ATOM 1883 C CA . ALA A 1 245 ? -16.501 -1.103 23.174 1.00 88.44 245 ALA A CA 1
ATOM 1884 C C . ALA A 1 245 ? -16.317 -2.439 23.886 1.00 88.44 245 ALA A C 1
ATOM 1886 O O . ALA A 1 245 ? -17.111 -2.857 24.730 1.00 88.44 245 ALA A O 1
ATOM 1887 N N . GLY A 1 246 ? -15.211 -3.098 23.551 1.00 92.88 246 GLY A N 1
ATOM 1888 C CA . GLY A 1 246 ? -14.874 -4.406 24.094 1.00 92.88 246 GLY A CA 1
ATOM 1889 C C . GLY A 1 246 ? -15.723 -5.538 23.510 1.00 92.88 246 GLY A C 1
ATOM 1890 O O . GLY A 1 246 ? -15.561 -6.683 23.936 1.00 92.88 246 GLY A O 1
ATOM 1891 N N . THR A 1 247 ? -16.611 -5.256 22.545 1.00 96.19 247 THR A N 1
ATOM 1892 C CA . THR A 1 247 ? -17.335 -6.291 21.797 1.00 96.19 247 THR A CA 1
ATOM 1893 C C . THR A 1 247 ? -16.328 -7.144 21.047 1.00 96.19 247 THR A C 1
ATOM 1895 O O . THR A 1 247 ? -15.489 -6.633 20.304 1.00 96.19 247 THR A O 1
ATOM 1898 N N . VAL A 1 248 ? -16.397 -8.456 21.269 1.00 98.19 248 VAL A N 1
ATOM 1899 C CA . VAL A 1 248 ? -15.445 -9.401 20.692 1.00 98.19 248 VAL A CA 1
ATOM 1900 C C . VAL A 1 248 ? -16.076 -10.108 19.505 1.00 98.19 248 VAL A C 1
ATOM 1902 O O . VAL A 1 248 ? -17.093 -10.781 19.651 1.00 98.19 248 VAL A O 1
ATOM 1905 N N . ILE A 1 249 ? -15.436 -10.014 18.343 1.00 98.75 249 ILE A N 1
ATOM 1906 C CA . ILE A 1 249 ? -15.914 -10.591 17.086 1.00 98.75 249 ILE A CA 1
ATOM 1907 C C . ILE A 1 249 ? -14.945 -11.692 16.667 1.00 98.75 249 ILE A C 1
ATOM 1909 O O . ILE A 1 249 ? -13.734 -11.475 16.591 1.00 98.75 249 ILE A O 1
ATOM 1913 N N . ARG A 1 250 ? -15.474 -12.884 16.395 1.00 98.69 250 ARG A N 1
ATOM 1914 C CA . ARG A 1 250 ? -14.724 -14.032 15.877 1.00 98.69 250 ARG A CA 1
ATOM 1915 C C . ARG A 1 250 ? -15.374 -14.564 14.615 1.00 98.69 250 ARG A C 1
ATOM 1917 O O . ARG A 1 250 ? -16.592 -14.591 14.528 1.00 98.69 250 ARG A O 1
ATOM 1924 N N . SER A 1 251 ? -14.570 -15.028 13.671 1.00 98.75 251 SER A N 1
ATOM 1925 C CA . SER A 1 251 ? -15.047 -15.603 12.415 1.00 98.75 251 SER A CA 1
ATOM 1926 C C . SER A 1 251 ? -14.232 -16.833 12.029 1.00 98.75 251 SER A C 1
ATOM 1928 O O . SER A 1 251 ? -13.058 -16.938 12.382 1.00 98.75 251 SER A O 1
ATOM 1930 N N . ASP A 1 252 ? -14.837 -17.765 11.299 1.00 98.62 252 ASP A N 1
ATOM 1931 C CA . ASP A 1 252 ? -14.132 -18.911 10.711 1.00 98.62 252 ASP A CA 1
ATOM 1932 C C . ASP A 1 252 ? -13.345 -18.542 9.438 1.00 98.62 252 ASP A C 1
ATOM 1934 O O . ASP A 1 252 ? -12.401 -19.241 9.064 1.00 98.62 252 ASP A O 1
ATOM 1938 N N . LYS A 1 253 ? -13.704 -17.424 8.794 1.00 98.56 253 LYS A N 1
ATOM 1939 C CA . LYS A 1 253 ? -13.081 -16.887 7.573 1.00 98.56 253 LYS A CA 1
ATOM 1940 C C . LYS A 1 253 ? -12.830 -15.380 7.673 1.00 98.56 253 LYS A C 1
ATOM 1942 O O . LYS A 1 253 ? -13.484 -14.718 8.481 1.00 98.56 253 LYS A O 1
ATOM 1947 N N . PRO A 1 254 ? -11.915 -14.816 6.861 1.00 98.31 254 PRO A N 1
ATOM 1948 C CA . PRO A 1 254 ? -11.623 -13.388 6.896 1.00 98.31 254 PRO A CA 1
ATOM 1949 C C . PRO A 1 254 ? -12.866 -12.507 6.684 1.00 98.31 254 PRO A C 1
ATOM 1951 O O . PRO A 1 254 ? -13.622 -12.682 5.724 1.00 98.31 254 PRO A O 1
ATOM 1954 N N . ILE A 1 255 ? -13.044 -11.540 7.576 1.00 98.69 255 ILE A N 1
ATOM 1955 C CA . ILE A 1 255 ? -14.045 -10.468 7.523 1.00 98.69 255 ILE A CA 1
ATOM 1956 C C . ILE A 1 255 ? -13.328 -9.116 7.610 1.00 98.69 255 ILE A C 1
ATOM 1958 O O . ILE A 1 255 ? -12.188 -9.061 8.076 1.00 98.69 255 ILE A O 1
ATOM 1962 N N . ALA A 1 256 ? -13.997 -8.041 7.195 1.00 98.19 256 ALA A N 1
ATOM 1963 C CA . ALA A 1 256 ? -13.594 -6.677 7.539 1.00 98.19 256 ALA A CA 1
ATOM 1964 C C . ALA A 1 256 ? -14.602 -6.077 8.527 1.00 98.19 256 ALA A C 1
ATOM 1966 O O . ALA A 1 256 ? -15.789 -6.415 8.479 1.00 98.19 256 ALA A O 1
ATOM 1967 N N . VAL A 1 257 ? -14.118 -5.208 9.417 1.00 98.44 257 VAL A N 1
ATOM 1968 C CA . VAL A 1 257 ? -14.925 -4.569 10.464 1.00 98.44 257 VAL A CA 1
ATOM 1969 C C . VAL A 1 257 ? -14.704 -3.061 10.432 1.00 98.44 257 VAL A C 1
ATOM 1971 O O . VAL A 1 257 ? -13.560 -2.612 10.444 1.00 98.44 257 VAL A O 1
ATOM 1974 N N . THR A 1 258 ? -15.781 -2.287 10.424 1.00 97.00 258 THR A N 1
ATOM 1975 C CA . THR A 1 258 ? -15.767 -0.825 10.570 1.00 97.00 258 THR A CA 1
ATOM 1976 C C . THR A 1 258 ? -16.526 -0.454 11.837 1.00 97.00 258 THR A C 1
ATOM 1978 O O . THR A 1 258 ? -17.486 -1.132 12.202 1.00 97.00 258 THR A O 1
ATOM 1981 N N . GLN A 1 259 ? -16.089 0.597 12.522 1.00 94.75 259 GLN A N 1
ATOM 1982 C CA . GLN A 1 259 ? -16.803 1.140 13.673 1.00 94.75 259 GLN A CA 1
ATOM 1983 C C . GLN A 1 259 ? -17.142 2.612 13.466 1.00 94.75 259 GLN A C 1
ATOM 1985 O O . GLN A 1 259 ? -16.368 3.347 12.848 1.00 94.75 259 GLN A O 1
ATOM 1990 N N . THR A 1 260 ? -18.262 3.032 14.043 1.00 92.19 260 THR A N 1
ATOM 1991 C CA . THR A 1 260 ? -18.759 4.405 13.978 1.00 92.19 260 THR A CA 1
ATOM 1992 C C . THR A 1 260 ? -19.405 4.792 15.305 1.00 92.19 260 THR A C 1
ATOM 1994 O O . THR A 1 260 ? -20.212 4.043 15.846 1.00 92.19 260 THR A O 1
ATOM 1997 N N . GLU A 1 261 ? -19.080 5.975 15.809 1.00 88.44 261 GLU A N 1
ATOM 1998 C CA . GLU A 1 261 ? -19.785 6.673 16.882 1.00 88.44 261 GLU A CA 1
ATOM 1999 C C . GLU A 1 261 ? -20.438 7.913 16.271 1.00 88.44 261 GLU A C 1
ATOM 2001 O O . GLU A 1 261 ? -19.771 8.905 15.975 1.00 88.44 261 GLU A O 1
ATOM 2006 N N . ASP A 1 262 ? -21.747 7.851 16.044 1.00 84.25 262 ASP A N 1
ATOM 2007 C CA . ASP A 1 262 ? -22.484 8.936 15.405 1.00 84.25 262 ASP A CA 1
ATOM 2008 C C . ASP A 1 262 ? -23.074 9.932 16.418 1.00 84.25 262 ASP A C 1
ATOM 2010 O O . ASP A 1 262 ? -23.490 9.568 17.527 1.00 84.25 262 ASP A O 1
ATOM 2014 N N . CYS A 1 263 ? -23.121 11.203 16.008 1.00 78.69 263 CYS A N 1
ATOM 2015 C CA . CYS A 1 263 ? -23.549 12.363 16.791 1.00 78.69 263 CYS A CA 1
ATOM 2016 C C . CYS A 1 263 ? -22.943 12.427 18.205 1.00 78.69 263 CYS A C 1
ATOM 2018 O O . CYS A 1 263 ? -23.621 12.684 19.209 1.00 78.69 263 CYS A O 1
ATOM 2020 N N . PHE A 1 264 ? -21.637 12.220 18.293 1.00 77.88 264 PHE A N 1
ATOM 2021 C CA . PHE A 1 264 ? -20.889 12.295 19.531 1.00 77.88 264 PHE A CA 1
ATOM 2022 C C . PHE A 1 264 ? -20.670 13.762 19.946 1.00 77.88 264 PHE A C 1
ATOM 2024 O O . PHE A 1 264 ? -20.156 14.562 19.168 1.00 77.88 264 PHE A O 1
ATOM 2031 N N . SER A 1 265 ? -21.116 14.152 21.149 1.00 73.62 265 SER A N 1
ATOM 2032 C CA . SER A 1 265 ? -21.303 15.566 21.526 1.00 73.62 265 SER A CA 1
ATOM 2033 C C . SER A 1 265 ? -20.406 16.026 22.671 1.00 73.62 265 SER A C 1
ATOM 2035 O O . SER A 1 265 ? -20.282 15.337 23.686 1.00 73.62 265 SER A O 1
ATOM 2037 N N . ALA A 1 266 ? -19.868 17.246 22.580 1.00 71.69 266 ALA A N 1
ATOM 2038 C CA . ALA A 1 266 ? -19.201 17.908 23.701 1.00 71.69 266 ALA A CA 1
ATOM 2039 C C . ALA A 1 266 ? -20.220 18.299 24.791 1.00 71.69 266 ALA A C 1
ATOM 2041 O O . ALA A 1 266 ? -21.200 19.010 24.542 1.00 71.69 266 ALA A O 1
ATOM 2042 N N . VAL A 1 267 ? -19.980 17.867 26.032 1.00 66.06 267 VAL A N 1
ATOM 2043 C CA . VAL A 1 267 ? -20.896 18.064 27.174 1.00 66.06 267 VAL A CA 1
ATOM 2044 C C . VAL A 1 267 ? -20.337 18.932 28.298 1.00 66.06 267 VAL A C 1
ATOM 2046 O O . VAL A 1 267 ? -21.072 19.285 29.223 1.00 66.06 267 VAL A O 1
ATOM 2049 N N . ARG A 1 268 ? -19.061 19.328 28.224 1.00 64.94 268 ARG A N 1
ATOM 2050 C CA . ARG A 1 268 ? -18.437 20.303 29.133 1.00 64.94 268 ARG A CA 1
ATOM 2051 C C . ARG A 1 268 ? -17.469 21.229 28.406 1.00 64.94 268 ARG A C 1
ATOM 2053 O O . ARG A 1 268 ? -16.936 20.900 27.354 1.00 64.94 268 ARG A O 1
ATOM 2060 N N . GLY A 1 269 ? -17.200 22.373 29.035 1.00 65.19 269 GLY A N 1
ATOM 2061 C CA . GLY A 1 269 ? -16.357 23.434 28.486 1.00 65.19 269 GLY A CA 1
ATOM 2062 C C . GLY A 1 269 ? -17.177 24.512 27.767 1.00 65.19 269 GLY A C 1
ATOM 2063 O O . GLY A 1 269 ? -18.407 24.456 27.777 1.00 65.19 269 GLY A O 1
ATOM 2064 N N . PRO A 1 270 ? -16.520 25.511 27.154 1.00 61.16 270 PRO A N 1
ATOM 2065 C CA . PRO A 1 270 ? -17.194 26.618 26.464 1.00 61.16 270 PRO A CA 1
ATOM 2066 C C . PRO A 1 270 ? -18.015 26.185 25.236 1.00 61.16 270 PRO A C 1
ATOM 2068 O O . PRO A 1 270 ? -18.776 26.990 24.712 1.00 61.16 270 PRO A O 1
ATOM 2071 N N . LEU A 1 271 ? -17.873 24.928 24.803 1.00 63.91 271 LEU A N 1
ATOM 2072 C CA . LEU A 1 271 ? -18.558 24.321 23.657 1.00 63.91 271 LEU A CA 1
ATOM 2073 C C . LEU A 1 271 ? -19.582 23.246 24.078 1.00 63.91 271 LEU A C 1
ATOM 2075 O O . LEU A 1 271 ? -20.024 22.451 23.255 1.00 63.91 271 LEU A O 1
ATOM 2079 N N . ALA A 1 272 ? -19.951 23.196 25.367 1.00 63.16 272 ALA A N 1
ATOM 2080 C CA . ALA A 1 272 ? -20.984 22.288 25.859 1.00 63.16 272 ALA A CA 1
ATOM 2081 C C . ALA A 1 272 ? -22.330 22.600 25.181 1.00 63.16 272 ALA A C 1
ATOM 2083 O O . ALA A 1 272 ? -22.818 23.723 25.293 1.00 63.16 272 ALA A O 1
ATOM 2084 N N . SER A 1 273 ? -22.936 21.604 24.523 1.00 57.88 273 SER A N 1
ATOM 2085 C CA . SER A 1 273 ? -24.124 21.716 23.652 1.00 57.88 273 SER A CA 1
ATOM 2086 C C . SER A 1 273 ? -23.903 22.550 22.378 1.00 57.88 273 SER A C 1
ATOM 2088 O O . SER A 1 273 ? -24.018 23.773 22.381 1.00 57.88 273 SER A O 1
ATOM 2090 N N . GLY A 1 274 ? -23.605 21.868 21.270 1.00 62.75 274 GLY A N 1
ATOM 2091 C CA . GLY A 1 274 ? -23.502 22.479 19.940 1.00 62.75 274 GLY A CA 1
ATOM 2092 C C . GLY A 1 274 ? -22.425 21.861 19.055 1.00 62.75 274 GLY A C 1
ATOM 2093 O O . GLY A 1 274 ? -22.618 21.826 17.850 1.00 62.75 274 GLY A O 1
ATOM 2094 N N . SER A 1 275 ? -21.352 21.326 19.644 1.00 74.12 275 SER A N 1
ATOM 2095 C CA . SER A 1 275 ? -20.328 20.574 18.914 1.00 74.12 275 SER A CA 1
ATOM 2096 C C . SER A 1 275 ? -20.643 19.086 18.964 1.00 74.12 275 SER A C 1
ATOM 2098 O O . SER A 1 275 ? -20.504 18.451 20.010 1.00 74.12 275 SER A O 1
ATOM 2100 N N . THR A 1 276 ? -21.165 18.574 17.859 1.00 78.50 276 THR A N 1
ATOM 2101 C CA . THR A 1 276 ? -21.582 17.185 17.657 1.00 78.50 276 THR A CA 1
ATOM 2102 C C . THR A 1 276 ? -20.935 16.719 16.363 1.00 78.50 276 THR A C 1
ATOM 2104 O O . THR A 1 276 ? -20.931 17.494 15.421 1.00 78.50 276 THR A O 1
ATOM 2107 N N . ASP A 1 277 ? -20.371 15.516 16.301 1.00 82.94 277 ASP A N 1
ATOM 2108 C CA . ASP A 1 277 ? -19.823 14.986 15.044 1.00 82.94 277 ASP A CA 1
ATOM 2109 C C . ASP A 1 277 ? -19.875 13.456 15.006 1.00 82.94 277 ASP A C 1
ATOM 2111 O O . ASP A 1 277 ? -20.159 12.806 16.015 1.00 82.94 277 ASP A O 1
ATOM 2115 N N . VAL A 1 278 ? -19.609 12.887 13.836 1.00 86.44 278 VAL A N 1
ATOM 2116 C CA . VAL A 1 278 ? -19.316 11.465 13.679 1.00 86.44 278 VAL A CA 1
ATOM 2117 C C . VAL A 1 278 ? -17.836 11.226 13.889 1.00 86.44 278 VAL A C 1
ATOM 2119 O O . VAL A 1 278 ? -17.008 11.976 13.391 1.00 86.44 278 VAL A O 1
ATOM 2122 N N . VAL A 1 279 ? -17.504 10.134 14.565 1.00 89.31 279 VAL A N 1
ATOM 2123 C CA . VAL A 1 279 ? -16.140 9.610 14.575 1.00 89.31 279 VAL A CA 1
ATOM 2124 C C . VAL A 1 279 ? -16.145 8.145 14.179 1.00 89.31 279 VAL A C 1
ATOM 2126 O O . VAL A 1 279 ? -17.048 7.398 14.552 1.00 89.31 279 VAL A O 1
ATOM 2129 N N . GLY A 1 280 ? -15.164 7.700 13.404 1.00 92.44 280 GLY A N 1
ATOM 2130 C CA . GLY A 1 280 ? -15.116 6.297 13.010 1.00 92.44 280 GLY A CA 1
ATOM 2131 C C . GLY A 1 280 ? -13.941 5.950 12.120 1.00 92.44 280 GLY A C 1
ATOM 2132 O O . GLY A 1 280 ? -13.312 6.804 11.515 1.00 92.44 280 GLY A O 1
ATOM 2133 N N . ASP A 1 281 ? -13.629 4.660 12.048 1.00 95.75 281 ASP A N 1
ATOM 2134 C CA . ASP A 1 281 ? -12.557 4.167 11.187 1.00 95.75 281 ASP A CA 1
ATOM 2135 C C . ASP A 1 281 ? -12.764 2.679 10.877 1.00 95.75 281 ASP A C 1
ATOM 2137 O O . ASP A 1 281 ? -13.489 1.958 11.573 1.00 95.75 281 ASP A O 1
ATOM 2141 N N . GLN A 1 282 ? -12.097 2.187 9.834 1.00 96.25 282 GLN A N 1
ATOM 2142 C CA . GLN A 1 282 ? -12.001 0.749 9.606 1.00 96.25 282 GLN A CA 1
ATOM 2143 C C . GLN A 1 282 ? -11.038 0.128 10.624 1.00 96.25 282 GLN A C 1
ATOM 2145 O O . GLN A 1 282 ? -9.937 0.633 10.839 1.00 96.25 282 GLN A O 1
ATOM 2150 N N . LEU A 1 283 ? -11.409 -0.993 11.229 1.00 96.44 283 LEU A N 1
ATOM 2151 C CA . LEU A 1 283 ? -10.551 -1.703 12.169 1.00 96.44 283 LEU A CA 1
ATOM 2152 C C . LEU A 1 283 ? -9.575 -2.645 11.463 1.00 96.44 283 LEU A C 1
ATOM 2154 O O . LEU A 1 283 ? -9.743 -3.033 10.308 1.00 96.44 283 LEU A O 1
ATOM 2158 N N . VAL A 1 284 ? -8.560 -3.051 12.219 1.00 95.38 284 VAL A N 1
ATOM 2159 C CA . VAL A 1 284 ? -7.677 -4.175 11.889 1.00 95.38 284 VAL A CA 1
ATOM 2160 C C . VAL A 1 284 ? -7.872 -5.287 12.920 1.00 95.38 284 VAL A C 1
ATOM 2162 O O . VAL A 1 284 ? -8.278 -4.991 14.051 1.00 95.38 284 VAL A O 1
ATOM 2165 N N . PRO A 1 285 ? -7.621 -6.560 12.577 1.00 95.88 285 PRO A N 1
ATOM 2166 C CA . PRO A 1 285 ? -7.729 -7.653 13.533 1.00 95.88 285 PRO A CA 1
ATOM 2167 C C . PRO A 1 285 ? -6.693 -7.520 14.656 1.00 95.88 285 PRO A C 1
ATOM 2169 O O . PRO A 1 285 ? -5.686 -6.821 14.530 1.00 95.88 285 PRO A O 1
ATOM 2172 N N . VAL A 1 286 ? -6.946 -8.199 15.777 1.00 94.69 286 VAL A N 1
ATOM 2173 C CA . VAL A 1 286 ? -6.148 -8.105 17.016 1.00 94.69 286 VAL A CA 1
ATOM 2174 C C . VAL A 1 286 ? -4.665 -8.390 16.790 1.00 94.69 286 VAL A C 1
ATOM 2176 O O . VAL A 1 286 ? -3.806 -7.860 17.487 1.00 94.69 286 VAL A O 1
ATOM 2179 N N . ASP A 1 287 ? -4.334 -9.235 15.825 1.00 90.12 287 ASP A N 1
ATOM 2180 C CA . ASP A 1 287 ? -2.953 -9.584 15.540 1.00 90.12 287 ASP A CA 1
ATOM 2181 C C . ASP A 1 287 ? -2.204 -8.460 14.789 1.00 90.12 287 ASP A C 1
ATOM 2183 O O . ASP A 1 287 ? -0.976 -8.456 14.782 1.00 90.12 287 ASP A O 1
ATOM 2187 N N . MET A 1 288 ? -2.910 -7.473 14.227 1.00 89.81 288 MET A N 1
ATOM 2188 C CA . MET A 1 288 ? -2.331 -6.319 13.525 1.00 89.81 288 MET A CA 1
ATOM 2189 C C . MET A 1 288 ? -2.109 -5.087 14.416 1.00 89.81 288 MET A C 1
ATOM 2191 O O . MET A 1 288 ? -1.488 -4.123 13.959 1.00 89.81 288 MET A O 1
ATOM 2195 N N . VAL A 1 289 ? -2.580 -5.098 15.669 1.00 91.38 289 VAL A N 1
ATOM 2196 C CA . VAL A 1 289 ? -2.260 -4.055 16.659 1.00 91.38 289 VAL A CA 1
ATOM 2197 C C . VAL A 1 289 ? -0.985 -4.396 17.437 1.00 91.38 289 VAL A C 1
ATOM 2199 O O . VAL A 1 289 ? -0.521 -5.536 17.444 1.00 91.38 289 VAL A O 1
ATOM 2202 N N . GLY A 1 290 ? -0.392 -3.403 18.099 1.00 91.25 290 GLY A N 1
ATOM 2203 C CA . GLY A 1 290 ? 0.877 -3.549 18.811 1.00 91.25 290 GLY A CA 1
ATOM 2204 C C . GLY A 1 290 ? 0.870 -2.940 20.209 1.00 91.25 290 GLY A C 1
ATOM 2205 O O . GLY A 1 290 ? -0.176 -2.639 20.785 1.00 91.25 290 GLY A O 1
ATOM 2206 N N . LYS A 1 291 ? 2.070 -2.802 20.775 1.00 91.69 291 LYS A N 1
ATOM 2207 C CA . LYS A 1 291 ? 2.283 -2.369 22.167 1.00 91.69 291 LYS A CA 1
ATOM 2208 C C . LYS A 1 291 ? 2.637 -0.890 22.303 1.00 91.69 291 LYS A C 1
ATOM 2210 O O . LYS A 1 291 ? 2.457 -0.314 23.370 1.00 91.69 291 LYS A O 1
ATOM 2215 N N . ARG A 1 292 ? 3.172 -0.289 21.235 1.00 90.75 292 ARG A N 1
ATOM 2216 C CA . ARG A 1 292 ? 3.772 1.051 21.264 1.00 90.75 292 ARG A CA 1
ATOM 2217 C C . ARG A 1 292 ? 3.142 1.992 20.259 1.00 90.75 292 ARG A C 1
ATOM 2219 O O . ARG A 1 292 ? 3.017 1.620 19.090 1.00 90.75 292 ARG A O 1
ATOM 2226 N N . TYR A 1 293 ? 2.813 3.206 20.694 1.00 92.88 293 TYR A N 1
ATOM 2227 C CA . TYR A 1 293 ? 2.152 4.223 19.871 1.00 92.88 293 TYR A CA 1
ATOM 2228 C C . TYR A 1 293 ? 2.705 5.616 20.160 1.00 92.88 293 TYR A C 1
ATOM 2230 O O . TYR A 1 293 ? 2.980 5.954 21.309 1.00 92.88 293 TYR A O 1
ATOM 2238 N N . VAL A 1 294 ? 2.814 6.438 19.118 1.00 92.19 294 VAL A N 1
ATOM 2239 C CA . VAL A 1 294 ? 3.001 7.889 19.247 1.00 92.19 294 VAL A CA 1
ATOM 2240 C C . VAL A 1 294 ? 1.681 8.531 18.872 1.00 92.19 294 VAL A C 1
ATOM 2242 O O . VAL A 1 294 ? 1.199 8.308 17.762 1.00 92.19 294 VAL A O 1
ATOM 2245 N N . VAL A 1 295 ? 1.113 9.316 19.781 1.00 93.81 295 VAL A N 1
ATOM 2246 C CA . VAL A 1 295 ? -0.152 10.010 19.550 1.00 93.81 295 VAL A CA 1
ATOM 2247 C C . VAL A 1 295 ? 0.105 11.509 19.583 1.00 93.81 295 VAL A C 1
ATOM 2249 O O . VAL A 1 295 ? 0.595 12.056 20.575 1.00 93.81 295 VAL A O 1
ATOM 2252 N N . ILE A 1 296 ? -0.200 12.160 18.464 1.00 92.50 296 ILE A N 1
ATOM 2253 C CA . ILE A 1 296 ? 0.078 13.575 18.224 1.00 92.50 296 ILE A CA 1
ATOM 2254 C C . ILE A 1 296 ? -1.231 14.331 18.388 1.00 92.50 296 ILE A C 1
ATOM 2256 O O . ILE A 1 296 ? -2.232 13.988 17.762 1.00 92.50 296 ILE A O 1
ATOM 2260 N N . ARG A 1 297 ? -1.228 15.350 19.242 1.00 88.81 297 ARG A N 1
ATOM 2261 C CA . ARG A 1 297 ? -2.414 16.148 19.535 1.00 88.81 297 ARG A CA 1
ATOM 2262 C C . ARG A 1 297 ? -2.782 17.010 18.330 1.00 88.81 297 ARG A C 1
ATOM 2264 O O . ARG A 1 297 ? -1.905 17.638 17.724 1.00 88.81 297 ARG A O 1
ATOM 2271 N N . GLY A 1 298 ? -4.074 17.077 18.027 1.00 87.06 298 GLY A N 1
ATOM 2272 C CA . GLY A 1 298 ? -4.601 18.032 17.061 1.00 87.06 298 GLY A CA 1
ATOM 2273 C C . GLY A 1 298 ? -4.925 19.374 17.712 1.00 87.06 298 GLY A C 1
ATOM 2274 O O . GLY A 1 298 ? -4.159 19.907 18.526 1.00 87.06 298 GLY A O 1
ATOM 2275 N N . TYR A 1 299 ? -6.056 19.947 17.312 1.00 83.19 299 TYR A N 1
ATOM 2276 C CA . TYR A 1 299 ? -6.413 21.339 17.582 1.00 83.19 299 TYR A CA 1
ATOM 2277 C C . TYR A 1 299 ? -7.603 21.489 18.524 1.00 83.19 299 TYR A C 1
ATOM 2279 O O . TYR A 1 299 ? -8.120 22.599 18.683 1.00 83.19 299 TYR A O 1
ATOM 2287 N N . SER A 1 300 ? -8.035 20.406 19.172 1.00 79.31 300 SER A N 1
ATOM 2288 C CA . SER A 1 300 ? -9.189 20.483 20.047 1.00 79.31 300 SER A CA 1
ATOM 2289 C C . SER A 1 300 ? -8.866 21.295 21.296 1.00 79.31 300 SER A C 1
ATOM 2291 O O . SER A 1 300 ? -7.796 21.181 21.907 1.00 79.31 300 SER A O 1
ATOM 2293 N N . THR A 1 301 ? -9.830 22.127 21.679 1.00 70.75 301 THR A N 1
ATOM 2294 C CA . THR A 1 301 ? -9.799 22.905 22.926 1.00 70.75 301 THR A CA 1
ATOM 2295 C C . THR A 1 301 ? -10.601 22.230 24.036 1.00 70.75 301 THR A C 1
ATOM 2297 O O . THR A 1 301 ? -10.524 22.650 25.191 1.00 70.75 301 THR A O 1
ATOM 2300 N N . VAL A 1 302 ? -11.328 21.156 23.708 1.00 71.56 302 VAL A N 1
ATOM 2301 C CA . VAL A 1 302 ? -12.103 20.335 24.639 1.00 71.56 302 VAL A CA 1
ATOM 2302 C C . VAL A 1 302 ? -11.898 18.848 24.334 1.00 71.56 302 VAL A C 1
ATOM 2304 O O . VAL A 1 302 ? -12.229 18.362 23.263 1.00 71.56 302 VAL A O 1
ATOM 2307 N N . GLY A 1 303 ? -11.341 18.113 25.297 1.00 69.94 303 GLY A N 1
ATOM 2308 C CA . GLY A 1 303 ? -11.290 16.647 25.289 1.00 69.94 303 GLY A CA 1
ATOM 2309 C C . GLY A 1 303 ? -10.543 15.989 24.119 1.00 69.94 303 GLY A C 1
ATOM 2310 O O . GLY A 1 303 ? -11.019 14.987 23.598 1.00 69.94 303 GLY A O 1
ATOM 2311 N N . GLU A 1 304 ? -9.349 16.485 23.769 1.00 84.06 304 GLU A N 1
ATOM 2312 C CA . GLU A 1 304 ? -8.347 15.644 23.089 1.00 84.06 304 GLU A CA 1
ATOM 2313 C C . GLU A 1 304 ? -8.161 14.365 23.900 1.00 84.06 304 GLU A C 1
ATOM 2315 O O . GLU A 1 304 ? -7.884 14.429 25.105 1.00 84.06 304 GLU A O 1
ATOM 2320 N N . ARG A 1 305 ? -8.331 13.205 23.274 1.00 86.81 305 ARG A N 1
ATOM 2321 C CA . ARG A 1 305 ? -8.427 11.958 24.023 1.00 86.81 305 ARG A CA 1
ATOM 2322 C C . ARG A 1 305 ? -7.927 10.765 23.228 1.00 86.81 305 ARG A C 1
ATOM 2324 O O . ARG A 1 305 ? -7.988 10.737 22.004 1.00 86.81 305 ARG A O 1
ATOM 2331 N N . VAL A 1 306 ? -7.446 9.773 23.969 1.00 92.38 306 VAL A N 1
ATOM 2332 C CA . VAL A 1 306 ? -7.138 8.443 23.450 1.00 92.38 306 VAL A CA 1
ATOM 2333 C C . VAL A 1 306 ? -7.826 7.402 24.308 1.00 92.38 306 VAL A C 1
ATOM 2335 O O . VAL A 1 306 ? -7.725 7.445 25.537 1.00 92.38 306 VAL A O 1
ATOM 2338 N N . ASP A 1 307 ? -8.482 6.459 23.651 1.00 93.25 307 ASP A N 1
ATOM 2339 C CA . ASP A 1 307 ? -9.119 5.296 24.239 1.00 93.25 307 ASP A CA 1
ATOM 2340 C C . ASP A 1 307 ? -8.355 4.028 23.851 1.00 93.25 307 ASP A C 1
ATOM 2342 O O . ASP A 1 307 ? -7.921 3.833 22.713 1.00 93.25 307 ASP A O 1
ATOM 2346 N N . PHE A 1 308 ? -8.179 3.157 24.837 1.00 95.88 308 PHE A N 1
ATOM 2347 C CA . PHE A 1 308 ? -7.448 1.910 24.720 1.00 95.88 308 PHE A CA 1
ATOM 2348 C C . PHE A 1 308 ? -8.351 0.730 25.028 1.00 95.88 308 PHE A C 1
ATOM 2350 O O . PHE A 1 308 ? -9.110 0.768 25.998 1.00 95.88 308 PHE A O 1
ATOM 2357 N N . VAL A 1 309 ? -8.191 -0.351 24.264 1.00 96.00 309 VAL A N 1
ATOM 2358 C CA . VAL A 1 309 ? -8.827 -1.642 24.552 1.00 96.00 309 VAL A CA 1
ATOM 2359 C C . VAL A 1 309 ? -7.763 -2.717 24.685 1.00 96.00 309 VAL A C 1
ATOM 2361 O O . VAL A 1 309 ? -6.971 -2.939 23.764 1.00 96.00 309 VAL A O 1
ATOM 2364 N N . ALA A 1 310 ? -7.753 -3.402 25.827 1.00 97.00 310 ALA A N 1
ATOM 2365 C CA . ALA A 1 310 ? -6.834 -4.506 26.067 1.00 97.00 310 ALA A CA 1
ATOM 2366 C C . ALA A 1 310 ? -7.216 -5.731 25.225 1.00 97.00 310 ALA A C 1
ATOM 2368 O O . ALA A 1 310 ? -8.363 -6.180 25.235 1.00 97.00 310 ALA A O 1
ATOM 2369 N N . THR A 1 311 ? -6.247 -6.312 24.512 1.00 96.44 311 THR A N 1
ATOM 2370 C CA . THR A 1 311 ? -6.490 -7.528 23.711 1.00 96.44 311 THR A CA 1
ATOM 2371 C C . THR A 1 311 ? -6.270 -8.817 24.501 1.00 96.44 311 THR A C 1
ATOM 2373 O O . THR A 1 311 ? -6.792 -9.876 24.141 1.00 96.44 311 THR A O 1
ATOM 2376 N N . GLN A 1 312 ? -5.552 -8.725 25.621 1.00 95.88 312 GLN A N 1
ATOM 2377 C CA . GLN A 1 312 ? -5.153 -9.840 26.475 1.00 95.88 312 GLN A CA 1
ATOM 2378 C C . GLN A 1 312 ? -5.409 -9.522 27.958 1.00 95.88 312 GLN A C 1
ATOM 2380 O O . GLN A 1 312 ? -5.458 -8.346 28.335 1.00 95.88 312 GLN A O 1
ATOM 2385 N N . PRO A 1 313 ? -5.564 -10.540 28.823 1.00 97.00 313 PRO A N 1
ATOM 2386 C CA . PRO A 1 313 ? -5.677 -10.321 30.256 1.00 97.00 313 PRO A CA 1
ATOM 2387 C C . PRO A 1 313 ? -4.364 -9.854 30.888 1.00 97.00 313 PRO A C 1
ATOM 2389 O O . PRO A 1 313 ? -3.284 -10.155 30.388 1.00 97.00 313 PRO A O 1
ATOM 2392 N N . ASN A 1 314 ? -4.468 -9.174 32.033 1.00 96.81 314 ASN A N 1
ATOM 2393 C CA . ASN A 1 314 ? -3.344 -8.584 32.771 1.00 96.81 314 ASN A CA 1
ATOM 2394 C C . ASN A 1 314 ? -2.525 -7.561 31.962 1.00 96.81 314 ASN A C 1
ATOM 2396 O O . ASN A 1 314 ? -1.342 -7.360 32.234 1.00 96.81 314 ASN A O 1
ATOM 2400 N N . THR A 1 315 ? -3.157 -6.894 30.994 1.00 98.06 315 THR A N 1
ATOM 2401 C CA . THR A 1 315 ? -2.524 -5.821 30.223 1.00 98.06 315 THR A CA 1
ATOM 2402 C C . THR A 1 315 ? -2.425 -4.562 31.079 1.00 98.06 315 THR A C 1
ATOM 2404 O O . THR A 1 315 ? -3.377 -4.178 31.752 1.00 98.06 315 THR A O 1
ATOM 2407 N N . THR A 1 316 ? -1.287 -3.887 31.036 1.00 98.19 316 THR A N 1
ATOM 2408 C CA . THR A 1 316 ? -1.081 -2.564 31.632 1.00 98.19 316 THR A CA 1
ATOM 2409 C C . THR A 1 316 ? -0.541 -1.625 30.570 1.00 98.19 316 THR A C 1
ATOM 2411 O O . THR A 1 316 ? 0.234 -2.035 29.707 1.00 98.19 316 THR A O 1
ATOM 2414 N N . ILE A 1 317 ? -0.957 -0.364 30.631 1.00 97.50 317 ILE A N 1
ATOM 2415 C CA . ILE A 1 317 ? -0.594 0.669 29.665 1.00 97.50 317 ILE A CA 1
ATOM 2416 C C . ILE A 1 317 ? 0.090 1.799 30.422 1.00 97.50 317 ILE A C 1
ATOM 2418 O O . ILE A 1 317 ? -0.480 2.350 31.361 1.00 97.50 317 ILE A O 1
ATOM 2422 N N . THR A 1 318 ? 1.305 2.152 30.014 1.00 96.06 318 THR A N 1
ATOM 2423 C CA . THR A 1 318 ? 2.040 3.310 30.525 1.00 96.06 318 THR A CA 1
ATOM 2424 C C . THR A 1 318 ? 2.063 4.395 29.460 1.00 96.06 318 THR A C 1
ATOM 2426 O O . THR A 1 318 ? 2.508 4.176 28.338 1.00 96.06 318 THR A O 1
ATOM 2429 N N . VAL A 1 319 ? 1.582 5.582 29.812 1.00 94.50 319 VAL A N 1
ATOM 2430 C CA . VAL A 1 319 ? 1.603 6.771 28.964 1.00 94.50 319 VAL A CA 1
ATOM 2431 C C . VAL A 1 319 ? 2.667 7.729 29.467 1.00 94.50 319 VAL A C 1
ATOM 2433 O O . VAL A 1 319 ? 2.648 8.131 30.628 1.00 94.50 319 VAL A O 1
ATOM 2436 N N . HIS A 1 320 ? 3.578 8.121 28.584 1.00 92.94 320 HIS A N 1
ATOM 2437 C CA . HIS A 1 320 ? 4.632 9.096 28.829 1.00 92.94 320 HIS A CA 1
ATOM 2438 C C . HIS A 1 320 ? 4.250 10.446 28.209 1.00 92.94 320 HIS A C 1
ATOM 2440 O O . HIS A 1 320 ? 3.804 10.502 27.063 1.00 92.94 320 HIS A O 1
ATOM 2446 N N . TYR A 1 321 ? 4.454 11.537 28.950 1.00 90.62 321 TYR A N 1
ATOM 2447 C CA . TYR A 1 321 ? 4.125 12.907 28.526 1.00 90.62 321 TYR A CA 1
ATOM 2448 C C . TYR A 1 321 ? 4.969 13.914 29.314 1.00 90.62 321 TYR A C 1
ATOM 2450 O O . TYR A 1 321 ? 5.150 13.739 30.511 1.00 90.62 321 TYR A O 1
ATOM 2458 N N . ASN A 1 322 ? 5.513 14.958 28.679 1.00 85.50 322 ASN A N 1
ATOM 2459 C CA . ASN A 1 322 ? 6.267 16.047 29.342 1.00 85.50 322 ASN A CA 1
ATOM 2460 C C . ASN A 1 322 ? 7.276 15.616 30.449 1.00 85.50 322 ASN A C 1
ATOM 2462 O O . ASN A 1 322 ? 7.457 16.322 31.437 1.00 85.50 322 ASN A O 1
ATOM 2466 N N . GLY A 1 323 ? 7.932 14.455 30.313 1.00 84.50 323 GLY A N 1
ATOM 2467 C CA . GLY A 1 323 ? 8.859 13.914 31.326 1.00 84.50 323 GLY A CA 1
ATOM 2468 C C . GLY A 1 323 ? 8.207 13.201 32.526 1.00 84.50 323 GLY A C 1
ATOM 2469 O O . GLY A 1 323 ? 8.918 12.748 33.418 1.00 84.50 323 GLY A O 1
ATOM 2470 N N . ALA A 1 324 ? 6.882 13.068 32.542 1.00 89.50 324 ALA A N 1
ATOM 2471 C CA . ALA A 1 324 ? 6.082 12.330 33.515 1.00 89.50 324 ALA A CA 1
ATOM 2472 C C . ALA A 1 324 ? 5.453 11.066 32.895 1.00 89.50 324 ALA A C 1
ATOM 2474 O O . ALA A 1 324 ? 5.558 10.820 31.688 1.00 89.50 324 ALA A O 1
ATOM 2475 N N . THR A 1 325 ? 4.808 10.252 33.739 1.00 92.56 325 THR A N 1
ATOM 2476 C CA . THR A 1 325 ? 4.082 9.044 33.323 1.00 92.56 325 THR A CA 1
ATOM 2477 C C . THR A 1 325 ? 2.723 8.918 34.008 1.00 92.56 325 THR A C 1
ATOM 2479 O O . THR A 1 325 ? 2.497 9.478 35.081 1.00 92.56 325 THR A O 1
ATOM 2482 N N . LEU A 1 326 ? 1.811 8.195 33.362 1.00 93.62 326 LEU A N 1
ATOM 2483 C CA . LEU A 1 326 ? 0.521 7.757 33.886 1.00 93.62 326 LEU A CA 1
ATOM 2484 C C . LEU A 1 326 ? 0.341 6.282 33.511 1.00 93.62 326 LEU A C 1
ATOM 2486 O O . LEU A 1 326 ? 0.560 5.927 32.358 1.00 93.62 326 LEU A O 1
ATOM 2490 N N . THR A 1 327 ? -0.078 5.435 34.448 1.00 96.00 327 THR A N 1
ATOM 2491 C CA . THR A 1 327 ? -0.236 3.993 34.202 1.00 96.00 327 THR A CA 1
ATOM 2492 C C . THR A 1 327 ? -1.666 3.554 34.483 1.00 96.00 327 THR A C 1
ATOM 2494 O O . THR A 1 327 ? -2.267 3.972 35.475 1.00 96.00 327 THR A O 1
ATOM 2497 N N . SER A 1 328 ? -2.211 2.708 33.613 1.00 96.56 328 SER A N 1
ATOM 2498 C CA . SER A 1 328 ? -3.519 2.088 33.801 1.00 96.56 328 SER A CA 1
ATOM 2499 C C . SER A 1 328 ? -3.514 1.090 34.970 1.00 96.56 328 SER A C 1
ATOM 2501 O O . SER A 1 328 ? -2.468 0.536 35.323 1.00 96.56 328 SER A O 1
ATOM 2503 N N . PRO A 1 329 ? -4.685 0.752 35.535 1.00 96.56 329 PRO A N 1
ATOM 2504 C CA . PRO A 1 329 ? -4.858 -0.513 36.247 1.00 96.56 329 PRO A CA 1
ATOM 2505 C C . PRO A 1 329 ? -4.522 -1.716 35.346 1.00 96.56 329 PRO A C 1
ATOM 2507 O O . PRO A 1 329 ? -4.427 -1.577 34.125 1.00 96.56 329 PRO A O 1
ATOM 2510 N N . ALA A 1 330 ? -4.381 -2.908 35.933 1.00 96.88 330 ALA A N 1
ATOM 2511 C CA . ALA A 1 330 ? -4.342 -4.143 35.150 1.00 96.88 330 ALA A CA 1
ATOM 2512 C C . ALA A 1 330 ? -5.716 -4.397 34.506 1.00 96.88 330 ALA A C 1
ATOM 2514 O O . ALA A 1 330 ? -6.737 -4.368 35.192 1.00 96.88 330 ALA A O 1
ATOM 2515 N N . MET A 1 331 ? -5.720 -4.632 33.198 1.00 96.94 331 MET A N 1
ATOM 2516 C CA . MET A 1 331 ? -6.902 -4.737 32.344 1.00 96.94 331 MET A CA 1
ATOM 2517 C C . MET A 1 331 ? -7.062 -6.166 31.819 1.00 96.94 331 MET A C 1
ATOM 2519 O O . MET A 1 331 ? -6.082 -6.817 31.444 1.00 96.94 331 MET A O 1
ATOM 2523 N N . ASN A 1 332 ? -8.298 -6.657 31.776 1.00 96.12 332 ASN A N 1
ATOM 2524 C CA . ASN A 1 332 ? -8.666 -7.903 31.113 1.00 96.12 332 ASN A CA 1
ATOM 2525 C C . ASN A 1 332 ? -8.955 -7.682 29.621 1.00 96.12 332 ASN A C 1
ATOM 2527 O O . ASN A 1 332 ? -9.156 -6.555 29.181 1.00 96.12 332 ASN A O 1
ATOM 2531 N N . THR A 1 333 ? -9.004 -8.753 28.825 1.00 94.69 333 THR A N 1
ATOM 2532 C CA . THR A 1 333 ? -9.407 -8.654 27.412 1.00 94.69 333 THR A CA 1
ATOM 2533 C C . THR A 1 333 ? -10.767 -7.963 27.272 1.00 94.69 333 THR A C 1
ATOM 2535 O O . THR A 1 333 ? -11.745 -8.404 27.873 1.00 94.69 333 THR A O 1
ATOM 2538 N N . GLY A 1 334 ? -10.831 -6.925 26.439 1.00 92.38 334 GLY A N 1
ATOM 2539 C CA . GLY A 1 334 ? -12.028 -6.113 26.213 1.00 92.38 334 GLY A CA 1
ATOM 2540 C C . GLY A 1 334 ? -12.216 -4.967 27.210 1.00 92.38 334 GLY A C 1
ATOM 2541 O O . GLY A 1 334 ? -13.045 -4.098 26.952 1.00 92.38 334 GLY A O 1
ATOM 2542 N N . ASP A 1 335 ? -11.442 -4.914 28.300 1.00 93.12 335 ASP A N 1
ATOM 2543 C CA . ASP A 1 335 ? -11.479 -3.777 29.220 1.00 93.12 335 ASP A CA 1
ATOM 2544 C C . ASP A 1 335 ? -10.951 -2.514 28.529 1.00 93.12 335 ASP A C 1
ATOM 2546 O O . ASP A 1 335 ? -10.046 -2.561 27.688 1.00 93.12 335 ASP A O 1
ATOM 2550 N N . MET A 1 336 ? -11.501 -1.372 28.946 1.00 90.75 336 MET A N 1
ATOM 2551 C CA . MET A 1 336 ? -11.164 -0.053 28.423 1.00 90.75 336 MET A CA 1
ATOM 2552 C C . MET A 1 336 ? -10.441 0.831 29.430 1.00 90.75 336 MET A C 1
ATOM 2554 O O . MET A 1 336 ? -10.802 0.895 30.611 1.00 90.75 336 MET A O 1
ATOM 2558 N N . TRP A 1 337 ? -9.511 1.630 28.923 1.00 92.75 337 TRP A N 1
ATOM 2559 C CA . TRP A 1 337 ? -8.897 2.734 29.648 1.00 92.75 337 TRP A CA 1
ATOM 2560 C C . TRP A 1 337 ? -8.695 3.918 28.713 1.00 92.75 337 TRP A C 1
ATOM 2562 O O . TRP A 1 337 ? -8.552 3.729 27.513 1.00 92.75 337 TRP A O 1
ATOM 2572 N N . TYR A 1 338 ? -8.695 5.135 29.243 1.00 90.62 338 TYR A N 1
ATOM 2573 C CA . TYR A 1 338 ? -8.557 6.330 28.424 1.00 90.62 338 TYR A CA 1
ATOM 2574 C C . TYR A 1 338 ? -7.637 7.348 29.071 1.00 90.62 338 TYR A C 1
ATOM 2576 O O . TYR A 1 338 ? -7.453 7.369 30.292 1.00 90.62 338 TYR A O 1
ATOM 2584 N N . VAL A 1 339 ? -7.108 8.232 28.234 1.00 90.25 339 VAL A N 1
ATOM 2585 C CA . VAL A 1 339 ? -6.279 9.356 28.645 1.00 90.25 339 VAL A CA 1
ATOM 2586 C C . VAL A 1 339 ? -6.781 10.628 27.976 1.00 90.25 339 VAL A C 1
ATOM 2588 O O . VAL A 1 339 ? -6.879 10.706 26.756 1.00 90.25 339 VAL A O 1
ATOM 2591 N N . ASN A 1 340 ? -7.089 11.637 28.793 1.00 87.25 340 ASN A N 1
ATOM 2592 C CA . ASN A 1 340 ? -7.409 12.981 28.323 1.00 87.25 340 ASN A CA 1
ATOM 2593 C C . ASN A 1 340 ? -6.108 13.763 28.113 1.00 87.25 340 ASN A C 1
ATOM 2595 O O . ASN A 1 340 ? -5.419 14.070 29.081 1.00 87.25 340 ASN A O 1
ATOM 2599 N N . MET A 1 341 ? -5.794 14.089 26.864 1.00 88.31 341 MET A N 1
ATOM 2600 C CA . MET A 1 341 ? -4.590 14.809 26.450 1.00 88.31 341 MET A CA 1
ATOM 2601 C C . MET A 1 341 ? -4.717 16.335 26.568 1.00 88.31 341 MET A C 1
ATOM 2603 O O . MET A 1 341 ? -3.700 17.028 26.496 1.00 88.31 341 MET A O 1
ATOM 2607 N N . SER A 1 342 ? -5.927 16.879 26.747 1.00 81.69 342 SER A N 1
ATOM 2608 C CA . SER A 1 342 ? -6.139 18.321 26.952 1.00 81.69 342 SER A CA 1
ATOM 2609 C C . SER A 1 342 ? -5.682 18.796 28.333 1.00 81.69 342 SER A C 1
ATOM 2611 O O . SER A 1 342 ? -5.337 19.966 28.481 1.00 81.69 342 SER A O 1
ATOM 2613 N N . ASP A 1 343 ? -5.675 17.910 29.332 1.00 77.00 343 ASP A N 1
ATOM 2614 C CA . ASP A 1 343 ? -5.380 18.251 30.729 1.00 77.00 343 ASP A CA 1
ATOM 2615 C C . ASP A 1 343 ? -4.538 17.163 31.422 1.00 77.00 343 ASP A C 1
ATOM 2617 O O . ASP A 1 343 ? -4.898 16.604 32.459 1.00 77.00 343 ASP A O 1
ATOM 2621 N N . LEU A 1 344 ? -3.390 16.832 30.825 1.00 83.50 344 LEU A N 1
ATOM 2622 C CA . LEU A 1 344 ? -2.399 15.955 31.450 1.00 83.50 344 LEU A CA 1
ATOM 2623 C C . LEU A 1 344 ? -1.627 16.735 32.521 1.00 83.50 344 LEU A C 1
ATOM 2625 O O . LEU A 1 344 ? -0.632 17.400 32.235 1.00 83.50 344 LEU A O 1
ATOM 2629 N N . ASN A 1 345 ? -2.101 16.662 33.767 1.00 77.69 345 ASN A N 1
ATOM 2630 C CA . ASN A 1 345 ? -1.566 17.414 34.910 1.00 77.69 345 ASN A CA 1
ATOM 2631 C C . ASN A 1 345 ? -1.501 18.934 34.657 1.00 77.69 345 ASN A C 1
ATOM 2633 O O . ASN A 1 345 ? -0.484 19.576 34.929 1.00 77.69 345 ASN A O 1
ATOM 2637 N N . GLY A 1 346 ? -2.569 19.530 34.119 1.00 74.19 346 GLY A N 1
ATOM 2638 C CA . GLY A 1 346 ? -2.637 20.971 33.875 1.00 74.19 346 GLY A CA 1
ATOM 2639 C C . GLY A 1 346 ? -1.913 21.441 32.614 1.00 74.19 346 GLY A C 1
ATOM 2640 O O . GLY A 1 346 ? -1.810 22.647 32.400 1.00 74.19 346 GLY A O 1
ATOM 2641 N N . THR A 1 347 ? -1.371 20.538 31.787 1.00 77.69 347 THR A N 1
ATOM 2642 C CA . THR A 1 347 ? -0.701 20.897 30.527 1.00 77.69 347 THR A CA 1
ATOM 2643 C C . THR A 1 347 ? -1.096 19.944 29.403 1.00 77.69 347 THR A C 1
ATOM 2645 O O . THR A 1 347 ? -0.945 18.732 29.525 1.00 77.69 347 THR A O 1
ATOM 2648 N N . ALA A 1 348 ? -1.538 20.485 28.267 1.00 82.81 348 ALA A N 1
ATOM 2649 C CA . ALA A 1 348 ? -1.797 19.680 27.078 1.00 82.81 348 ALA A CA 1
ATOM 2650 C C . ALA A 1 348 ? -0.489 19.093 26.517 1.00 82.81 348 ALA A C 1
ATOM 2652 O O . ALA A 1 348 ? 0.520 19.799 26.425 1.00 82.81 348 ALA A O 1
ATOM 2653 N N . SER A 1 349 ? -0.488 17.819 26.123 1.00 86.06 349 SER A N 1
ATOM 2654 C CA . SER A 1 349 ? 0.739 17.136 25.691 1.00 86.06 349 SER A CA 1
ATOM 2655 C C . SER A 1 349 ? 0.475 16.111 24.589 1.00 86.06 349 SER A C 1
ATOM 2657 O O . SER A 1 349 ? -0.554 15.440 24.592 1.00 86.06 349 SER A O 1
ATOM 2659 N N . ASP A 1 350 ? 1.423 16.012 23.656 1.00 91.19 350 ASP A N 1
ATOM 2660 C CA . ASP A 1 350 ? 1.592 14.847 22.785 1.00 91.19 350 ASP A CA 1
ATOM 2661 C C . ASP A 1 350 ? 2.050 13.664 23.660 1.00 91.19 350 ASP A C 1
ATOM 2663 O O . ASP A 1 350 ? 2.774 13.876 24.638 1.00 91.19 350 ASP A O 1
ATOM 2667 N N . ILE A 1 351 ? 1.665 12.426 23.337 1.00 92.56 351 ILE A N 1
ATOM 2668 C CA . ILE A 1 351 ? 1.945 11.279 24.214 1.00 92.56 351 ILE A CA 1
ATOM 2669 C C . ILE A 1 351 ? 2.646 10.125 23.506 1.00 92.56 351 ILE A C 1
ATOM 2671 O O . ILE A 1 351 ? 2.523 9.914 22.299 1.00 92.56 351 ILE A O 1
ATOM 2675 N N . PHE A 1 352 ? 3.361 9.342 24.306 1.00 93.69 352 PHE A N 1
ATOM 2676 C CA . PHE A 1 352 ? 3.883 8.043 23.917 1.00 93.69 352 PHE A CA 1
ATOM 2677 C C . PHE A 1 352 ? 3.272 6.956 24.801 1.00 93.69 352 PHE A C 1
ATOM 2679 O O . PHE A 1 352 ? 3.183 7.119 26.016 1.00 93.69 352 PHE A O 1
ATOM 2686 N N . VAL A 1 353 ? 2.843 5.861 24.186 1.00 93.94 353 VAL A N 1
ATOM 2687 C CA . VAL A 1 353 ? 2.150 4.747 24.840 1.00 93.94 353 VAL A CA 1
ATOM 2688 C C . VAL A 1 353 ? 3.049 3.517 24.802 1.00 93.94 353 VAL A C 1
ATOM 2690 O O . VAL A 1 353 ? 3.516 3.154 23.725 1.00 93.94 353 VAL A O 1
ATOM 2693 N N . ASP A 1 354 ? 3.241 2.863 25.946 1.00 93.38 354 ASP A N 1
ATOM 2694 C CA . ASP A 1 354 ? 3.955 1.590 26.099 1.00 93.38 354 ASP A CA 1
ATOM 2695 C C . ASP A 1 354 ? 3.100 0.611 26.912 1.00 93.38 354 ASP A C 1
ATOM 2697 O O . ASP A 1 354 ? 2.859 0.806 28.107 1.00 93.38 354 ASP A O 1
ATOM 2701 N N . ALA A 1 355 ? 2.595 -0.426 26.251 1.00 95.00 355 ALA A N 1
ATOM 2702 C CA . ALA A 1 355 ? 1.759 -1.453 26.857 1.00 95.00 355 ALA A CA 1
ATOM 2703 C C . ALA A 1 355 ? 2.522 -2.770 27.053 1.00 95.00 355 ALA A C 1
ATOM 2705 O O . ALA A 1 355 ? 3.428 -3.113 26.292 1.00 95.00 355 ALA A O 1
ATOM 2706 N N . THR A 1 356 ? 2.135 -3.552 28.060 1.00 95.69 356 THR A N 1
ATOM 2707 C CA . THR A 1 356 ? 2.723 -4.882 28.294 1.00 95.69 356 THR A CA 1
ATOM 2708 C C . THR A 1 356 ? 2.271 -5.915 27.267 1.00 95.69 356 THR A C 1
ATOM 2710 O O . THR A 1 356 ? 3.060 -6.782 26.895 1.00 95.69 356 THR A O 1
ATOM 2713 N N . GLU A 1 357 ? 1.059 -5.776 26.731 1.00 95.44 357 GLU A N 1
ATOM 2714 C CA . GLU A 1 357 ? 0.490 -6.594 25.654 1.00 95.44 357 GLU A CA 1
ATOM 2715 C C . GLU A 1 357 ? -0.134 -5.707 24.566 1.00 95.44 357 GLU A C 1
ATOM 2717 O O . GLU A 1 357 ? -0.337 -4.516 24.809 1.00 95.44 357 GLU A O 1
ATOM 2722 N N . PRO A 1 358 ? -0.407 -6.226 23.350 1.00 94.25 358 PRO A N 1
ATOM 2723 C CA . PRO A 1 358 ? -1.008 -5.428 22.290 1.00 94.25 358 PRO A CA 1
ATOM 2724 C C . PRO A 1 358 ? -2.356 -4.826 22.705 1.00 94.25 358 PRO A C 1
ATOM 2726 O O . PRO A 1 358 ? -3.180 -5.491 23.341 1.00 94.25 358 PRO A O 1
ATOM 2729 N N . VAL A 1 359 ? -2.600 -3.576 22.324 1.00 96.06 359 VAL A N 1
ATOM 2730 C CA . VAL A 1 359 ? -3.839 -2.841 22.630 1.00 96.06 359 VAL A CA 1
ATOM 2731 C C . VAL A 1 359 ? -4.338 -2.122 21.389 1.00 96.06 359 VAL A C 1
ATOM 2733 O O . VAL A 1 359 ? -3.523 -1.666 20.594 1.00 96.06 359 VAL A O 1
ATOM 2736 N N . TYR A 1 360 ? -5.652 -1.974 21.227 1.00 96.44 360 TYR A N 1
ATOM 2737 C CA . TYR A 1 360 ? -6.162 -0.958 20.302 1.00 96.44 360 TYR A CA 1
ATOM 2738 C C . TYR A 1 360 ? -5.864 0.426 20.883 1.00 96.44 360 TYR A C 1
ATOM 2740 O O . TYR A 1 360 ? -6.004 0.623 22.089 1.00 96.44 360 TYR A O 1
ATOM 2748 N N . CYS A 1 361 ? -5.452 1.361 20.032 1.00 95.69 361 CYS A N 1
ATOM 2749 C CA . CYS A 1 361 ? -5.202 2.759 20.369 1.00 95.69 361 CYS A CA 1
ATOM 2750 C C . CYS A 1 361 ? -6.077 3.608 19.446 1.00 95.69 361 CYS A C 1
ATOM 2752 O O . CYS A 1 361 ? -5.817 3.660 18.244 1.00 95.69 361 CYS A O 1
ATOM 2754 N N . TYR A 1 362 ? -7.142 4.198 19.982 1.00 95.00 362 TYR A N 1
ATOM 2755 C CA . TYR A 1 362 ? -8.125 4.962 19.223 1.00 95.00 362 TYR A CA 1
ATOM 2756 C C . TYR A 1 362 ? -8.098 6.414 19.684 1.00 95.00 362 TYR A C 1
ATOM 2758 O O . TYR A 1 362 ? -8.326 6.693 20.858 1.00 95.00 362 TYR A O 1
ATOM 2766 N N . GLN A 1 363 ? -7.730 7.326 18.789 1.00 93.69 363 GLN A N 1
ATOM 2767 C CA . GLN A 1 363 ? -7.599 8.741 19.111 1.00 93.69 363 GLN A CA 1
ATOM 2768 C C . GLN A 1 363 ? -8.806 9.512 18.602 1.00 93.69 363 GLN A C 1
ATOM 2770 O O . GLN A 1 363 ? -9.178 9.380 17.438 1.00 93.69 363 GLN A O 1
ATOM 2775 N N . HIS A 1 364 ? -9.290 10.417 19.445 1.00 88.75 364 HIS A N 1
ATOM 2776 C CA . HIS A 1 364 ? -10.261 11.442 19.104 1.00 88.75 364 HIS A CA 1
ATOM 2777 C C . HIS A 1 364 ? -9.602 12.816 19.204 1.00 88.75 364 HIS A C 1
ATOM 2779 O O . HIS A 1 364 ? -9.007 13.177 20.226 1.00 88.75 364 HIS A O 1
ATOM 2785 N N . THR A 1 365 ? -9.701 13.587 18.130 1.00 87.25 365 THR A N 1
ATOM 2786 C CA . THR A 1 365 ? -9.151 14.944 18.025 1.00 87.25 365 THR A CA 1
ATOM 2787 C C . THR A 1 365 ? -10.110 15.822 17.230 1.00 87.25 365 THR A C 1
ATOM 2789 O O . THR A 1 365 ? -11.007 15.308 16.582 1.00 87.25 365 THR A O 1
ATOM 2792 N N . ALA A 1 366 ? -9.994 17.143 17.314 1.00 80.69 366 ALA A N 1
ATOM 2793 C CA . ALA A 1 366 ? -11.029 18.057 16.828 1.00 80.69 366 ALA A CA 1
ATOM 2794 C C . ALA A 1 366 ? -10.426 19.336 16.254 1.00 80.69 366 ALA A C 1
ATOM 2796 O O . ALA A 1 366 ? -9.307 19.725 16.604 1.00 80.69 366 ALA A O 1
ATOM 2797 N N . THR A 1 367 ? -11.233 20.060 15.482 1.00 78.38 367 THR A N 1
ATOM 2798 C CA . THR A 1 367 ? -11.121 21.519 15.411 1.00 78.38 367 THR A CA 1
ATOM 2799 C C . THR A 1 367 ? -12.110 22.086 16.417 1.00 78.38 367 THR A C 1
ATOM 2801 O O . THR A 1 367 ? -13.313 21.889 16.292 1.00 78.38 367 THR A O 1
ATOM 2804 N N . ASN A 1 368 ? -11.622 22.789 17.441 1.00 76.69 368 ASN A N 1
ATOM 2805 C CA . ASN A 1 368 ? -12.439 23.258 18.565 1.00 76.69 368 ASN A CA 1
ATOM 2806 C C . ASN A 1 368 ? -13.096 22.127 19.368 1.00 76.69 368 ASN A C 1
ATOM 2808 O O . ASN A 1 368 ? -12.510 21.738 20.375 1.00 76.69 368 ASN A O 1
ATOM 2812 N N . GLY A 1 369 ? -14.287 21.665 18.976 1.00 72.44 369 GLY A N 1
ATOM 2813 C CA . GLY A 1 369 ? -15.085 20.687 19.720 1.00 72.44 369 GLY A CA 1
ATOM 2814 C C . GLY A 1 369 ? -15.815 19.636 18.879 1.00 72.44 369 GLY A C 1
ATOM 2815 O O . GLY A 1 369 ? -16.423 18.760 19.485 1.00 72.44 369 GLY A O 1
ATOM 2816 N N . GLU A 1 370 ? -15.787 19.693 17.543 1.00 78.88 370 GLU A N 1
ATOM 2817 C CA . GLU A 1 370 ? -16.346 18.632 16.683 1.00 78.88 370 GLU A CA 1
ATOM 2818 C C . GLU A 1 370 ? -15.218 17.707 16.220 1.00 78.88 370 GLU A C 1
ATOM 2820 O O . GLU A 1 370 ? -14.188 18.154 15.697 1.00 78.88 370 GLU A O 1
ATOM 2825 N N . LEU A 1 371 ? -15.384 16.429 16.545 1.00 81.19 371 LEU A N 1
ATOM 2826 C CA . LEU A 1 371 ? -14.322 15.437 16.577 1.00 81.19 371 LEU A CA 1
ATOM 2827 C C . LEU A 1 371 ? -14.199 14.699 15.242 1.00 81.19 371 LEU A C 1
ATOM 2829 O O . LEU A 1 371 ? -15.201 14.393 14.620 1.00 81.19 371 LEU A O 1
ATOM 2833 N N . GLY A 1 372 ? -12.972 14.316 14.905 1.00 88.06 372 GLY A N 1
ATOM 2834 C CA . GLY A 1 372 ? -12.655 13.186 14.038 1.00 88.06 372 GLY A CA 1
ATOM 2835 C C . GLY A 1 372 ? -11.955 12.089 14.849 1.00 88.06 372 GLY A C 1
ATOM 2836 O O . GLY A 1 372 ? -11.354 12.363 15.902 1.00 88.06 372 GLY A O 1
ATOM 2837 N N . GLY A 1 373 ? -12.012 10.844 14.378 1.00 90.44 373 GLY A N 1
ATOM 2838 C CA . GLY A 1 373 ? -11.451 9.697 15.089 1.00 90.44 373 GLY A CA 1
ATOM 2839 C C . GLY A 1 373 ? -10.658 8.755 14.194 1.00 90.44 373 GLY A C 1
ATOM 2840 O O . GLY A 1 373 ? -11.093 8.396 13.114 1.00 90.44 373 GLY A O 1
ATOM 2841 N N . ALA A 1 374 ? -9.514 8.270 14.674 1.00 93.94 374 ALA A N 1
ATOM 2842 C CA . ALA A 1 374 ? -8.712 7.298 13.930 1.00 93.94 374 ALA A CA 1
ATOM 2843 C C . ALA A 1 374 ? -8.080 6.261 14.853 1.00 93.94 374 ALA A C 1
ATOM 2845 O O . ALA A 1 374 ? -7.585 6.598 15.937 1.00 93.94 374 ALA A O 1
ATOM 2846 N N . ILE A 1 375 ? -8.038 4.996 14.415 1.00 94.75 375 ILE A N 1
ATOM 2847 C CA . ILE A 1 375 ? -7.153 4.033 15.074 1.00 94.75 375 ILE A CA 1
ATOM 2848 C C . ILE A 1 375 ? -5.709 4.337 14.683 1.00 94.75 375 ILE A C 1
ATOM 2850 O O . ILE A 1 375 ? -5.395 4.625 13.529 1.00 94.75 375 ILE A O 1
ATOM 2854 N N . ILE A 1 376 ? -4.815 4.284 15.661 1.00 93.94 376 ILE A N 1
ATOM 2855 C CA . ILE A 1 376 ? -3.411 4.637 15.484 1.00 93.94 376 ILE A CA 1
ATOM 2856 C C . ILE A 1 376 ? -2.624 3.357 15.196 1.00 93.94 376 ILE A C 1
ATOM 2858 O O . ILE A 1 376 ? -2.749 2.389 15.950 1.00 93.94 376 ILE A O 1
ATOM 2862 N N . PRO A 1 377 ? -1.798 3.302 14.138 1.00 90.69 377 PRO A N 1
ATOM 2863 C CA . PRO A 1 377 ? -0.926 2.167 13.891 1.00 90.69 377 PRO A CA 1
ATOM 2864 C C . PRO A 1 377 ? 0.153 2.095 14.966 1.00 90.69 377 PRO A C 1
ATOM 2866 O O . PRO A 1 377 ? 0.686 3.114 15.420 1.00 90.69 377 PRO A O 1
ATOM 2869 N N . SER A 1 378 ? 0.519 0.875 15.355 1.00 89.12 378 SER A N 1
ATOM 2870 C CA . SER A 1 378 ? 1.652 0.706 16.257 1.00 89.12 378 SER A CA 1
ATOM 2871 C C . SER A 1 378 ? 2.928 1.190 15.579 1.00 89.12 378 SER A C 1
ATOM 2873 O O . SER A 1 378 ? 3.102 1.033 14.370 1.00 89.12 378 SER A O 1
ATOM 2875 N N . MET A 1 379 ? 3.855 1.741 16.363 1.00 86.12 379 MET A N 1
ATOM 2876 C CA . MET A 1 379 ? 5.141 2.222 15.862 1.00 86.12 379 MET A CA 1
ATOM 2877 C C . MET A 1 379 ? 5.852 1.182 14.997 1.00 86.12 379 MET A C 1
ATOM 2879 O O . MET A 1 379 ? 6.418 1.538 13.972 1.00 86.12 379 MET A O 1
ATOM 2883 N N . TYR A 1 380 ? 5.800 -0.101 15.358 1.00 82.94 380 TYR A N 1
ATOM 2884 C CA . TYR A 1 380 ? 6.475 -1.157 14.601 1.00 82.94 380 TYR A CA 1
ATOM 2885 C C . TYR A 1 380 ? 5.690 -1.683 13.395 1.00 82.94 380 TYR A C 1
ATOM 2887 O O . TYR A 1 380 ? 6.210 -2.498 12.643 1.00 82.94 380 TYR A O 1
ATOM 2895 N N . SER A 1 381 ? 4.491 -1.163 13.135 1.00 80.06 381 SER A N 1
ATOM 2896 C CA . SER A 1 381 ? 3.774 -1.364 11.870 1.00 80.06 381 SER A CA 1
ATOM 2897 C C . SER A 1 381 ? 4.155 -0.328 10.802 1.00 80.06 381 SER A C 1
ATOM 2899 O O . SER A 1 381 ? 3.650 -0.365 9.683 1.00 80.06 381 SER A O 1
ATOM 2901 N N . ILE A 1 382 ? 5.076 0.594 11.100 1.00 83.00 382 ILE A N 1
ATOM 2902 C CA . ILE A 1 382 ? 5.507 1.628 10.156 1.00 83.00 382 ILE A CA 1
ATOM 2903 C C . ILE A 1 382 ? 6.550 1.069 9.180 1.00 83.00 382 ILE A C 1
ATOM 2905 O O . ILE A 1 382 ? 7.663 0.699 9.566 1.00 83.00 382 ILE A O 1
ATOM 2909 N N . SER A 1 383 ? 6.231 1.062 7.884 1.00 78.75 383 SER A N 1
ATOM 2910 C CA . SER A 1 383 ? 7.096 0.469 6.846 1.00 78.75 383 SER A CA 1
ATOM 2911 C C . SER A 1 383 ? 7.105 1.171 5.492 1.00 78.75 383 SER A C 1
ATOM 2913 O O . SER A 1 383 ? 7.895 0.808 4.624 1.00 78.75 383 SER A O 1
ATOM 2915 N N . GLN A 1 384 ? 6.262 2.181 5.297 1.00 82.81 384 GLN A N 1
ATOM 2916 C CA . GLN A 1 384 ? 6.116 2.816 3.996 1.00 82.81 384 GLN A CA 1
ATOM 2917 C C . GLN A 1 384 ? 7.057 4.011 3.870 1.00 82.81 384 GLN A C 1
ATOM 2919 O O . GLN A 1 384 ? 7.205 4.804 4.798 1.00 82.81 384 GLN A O 1
ATOM 2924 N N . GLN A 1 385 ? 7.690 4.148 2.706 1.00 87.06 385 GLN A N 1
ATOM 2925 C CA . GLN A 1 385 ? 8.523 5.306 2.356 1.00 87.06 385 GLN A CA 1
ATOM 2926 C C . GLN A 1 385 ? 7.769 6.353 1.533 1.00 87.06 385 GLN A C 1
ATOM 2928 O O . GLN A 1 385 ? 8.342 7.386 1.187 1.00 87.06 385 GLN A O 1
ATOM 2933 N N . GLN A 1 386 ? 6.517 6.083 1.158 1.00 88.69 386 GLN A N 1
ATOM 2934 C CA . GLN A 1 386 ? 5.695 7.010 0.392 1.00 88.69 386 GLN A CA 1
ATOM 2935 C C . GLN A 1 386 ? 4.205 6.811 0.666 1.00 88.69 386 GLN A C 1
ATOM 2937 O O . GLN A 1 386 ? 3.739 5.676 0.759 1.00 88.69 386 GLN A O 1
ATOM 2942 N N . ILE A 1 387 ? 3.456 7.909 0.733 1.00 91.31 387 ILE A N 1
ATOM 2943 C CA . ILE A 1 387 ? 2.001 7.913 0.919 1.00 91.31 387 ILE A CA 1
ATOM 2944 C C . ILE A 1 387 ? 1.410 8.956 -0.034 1.00 91.31 387 ILE A C 1
ATOM 2946 O O . ILE A 1 387 ? 1.835 10.112 -0.031 1.00 91.31 387 ILE A O 1
ATOM 2950 N N . ALA A 1 388 ? 0.469 8.526 -0.880 1.00 91.44 388 ALA A N 1
ATOM 2951 C CA . ALA A 1 388 ? -0.300 9.381 -1.781 1.00 91.44 388 ALA A CA 1
ATOM 2952 C C . ALA A 1 388 ? -1.717 9.541 -1.236 1.00 91.44 388 ALA A C 1
ATOM 2954 O O . ALA A 1 388 ? -2.398 8.541 -1.032 1.00 91.44 388 ALA A O 1
ATOM 2955 N N . PHE A 1 389 ? -2.194 10.764 -1.051 1.00 95.00 389 PHE A N 1
ATOM 2956 C CA . PHE A 1 389 ? -3.550 11.038 -0.573 1.00 95.00 389 PHE A CA 1
ATOM 2957 C C . PHE A 1 389 ? -4.127 12.258 -1.283 1.00 95.00 389 PHE A C 1
ATOM 2959 O O . PHE A 1 389 ? -3.395 13.016 -1.915 1.00 95.00 389 PHE A O 1
ATOM 2966 N N . TYR A 1 390 ? -5.442 12.439 -1.236 1.00 94.56 390 TYR A N 1
ATOM 2967 C CA . TYR A 1 390 ? -6.073 13.647 -1.753 1.00 94.56 390 TYR A CA 1
ATOM 2968 C C . TYR A 1 390 ? -6.156 14.686 -0.636 1.00 94.56 390 TYR A C 1
ATOM 2970 O O . TYR A 1 390 ? -6.710 14.431 0.432 1.00 94.56 390 TYR A O 1
ATOM 2978 N N . GLN A 1 391 ? -5.578 15.857 -0.884 1.00 94.56 391 GLN A N 1
ATOM 2979 C CA . GLN A 1 391 ? -5.664 16.978 0.037 1.00 94.56 391 GLN A CA 1
ATOM 2980 C C . GLN A 1 391 ? -7.036 17.636 -0.124 1.00 94.56 391 GLN A C 1
ATOM 2982 O O . GLN A 1 391 ? -7.273 18.401 -1.068 1.00 94.56 391 GLN A O 1
ATOM 2987 N N . SER A 1 392 ? -7.943 17.305 0.792 1.00 91.75 392 SER A N 1
ATOM 2988 C CA . SER A 1 392 ? -9.261 17.922 0.884 1.00 91.75 392 SER A CA 1
ATOM 2989 C C . SER A 1 392 ? -9.129 19.408 1.231 1.00 91.75 392 SER A C 1
ATOM 2991 O O . SER A 1 392 ? -8.205 19.780 1.964 1.00 91.75 392 SER A O 1
ATOM 2993 N N . PRO A 1 393 ? -10.054 20.261 0.751 1.00 91.12 393 PRO A N 1
ATOM 2994 C CA . PRO A 1 393 ? -10.150 21.643 1.204 1.00 91.12 393 PRO A CA 1
ATOM 2995 C C . PRO A 1 393 ? -10.169 21.733 2.729 1.00 91.12 393 PRO A C 1
ATOM 2997 O O . PRO A 1 393 ? -10.883 20.972 3.383 1.00 91.12 393 PRO A O 1
ATOM 3000 N N . GLY A 1 394 ? -9.385 22.646 3.293 1.00 87.94 394 GLY A N 1
ATOM 3001 C CA . GLY A 1 394 ? -9.261 22.792 4.743 1.00 87.94 394 GLY A CA 1
ATOM 3002 C C . GLY A 1 394 ? -8.951 24.219 5.173 1.00 87.94 394 GLY A C 1
ATOM 3003 O O . GLY A 1 394 ? -8.626 25.084 4.359 1.00 87.94 394 GLY A O 1
ATOM 3004 N N . MET A 1 395 ? -9.074 24.483 6.471 1.00 86.94 395 MET A N 1
ATOM 3005 C CA . MET A 1 395 ? -8.712 25.773 7.051 1.00 86.94 395 MET A CA 1
ATOM 3006 C C . MET A 1 395 ? -7.178 25.918 7.116 1.00 86.94 395 MET A C 1
ATOM 3008 O O . MET A 1 395 ? -6.489 24.942 7.434 1.00 86.94 395 MET A O 1
ATOM 3012 N N . PRO A 1 396 ? -6.617 27.116 6.840 1.00 83.94 396 PRO A N 1
ATOM 3013 C CA . PRO A 1 396 ? -5.201 27.380 7.085 1.00 83.94 396 PRO A CA 1
ATOM 3014 C C . PRO A 1 396 ? -4.803 26.993 8.514 1.00 83.94 396 PRO A C 1
ATOM 3016 O O . PRO A 1 396 ? -5.559 27.238 9.451 1.00 83.94 396 PRO A O 1
ATOM 3019 N N . ASP A 1 397 ? -3.632 26.376 8.661 1.00 82.38 397 ASP A N 1
ATOM 3020 C CA . ASP A 1 397 ? -3.076 25.886 9.934 1.00 82.38 397 ASP A CA 1
ATOM 3021 C C . ASP A 1 397 ? -3.851 24.740 10.620 1.00 82.38 397 ASP A C 1
ATOM 3023 O O . ASP A 1 397 ? -3.475 24.330 11.720 1.00 82.38 397 ASP A O 1
ATOM 3027 N N . GLN A 1 398 ? -4.898 24.204 9.976 1.00 86.94 398 GLN A N 1
ATOM 3028 C CA . GLN A 1 398 ? -5.710 23.072 10.457 1.00 86.94 398 GLN A CA 1
ATOM 3029 C C . GLN A 1 398 ? -5.998 22.029 9.356 1.00 86.94 398 GLN A C 1
ATOM 3031 O O . GLN A 1 398 ? -6.881 21.187 9.503 1.00 86.94 398 GLN A O 1
ATOM 3036 N N . ASN A 1 399 ? -5.244 22.062 8.257 1.00 91.75 399 ASN A N 1
ATOM 3037 C CA . ASN A 1 399 ? -5.183 21.008 7.244 1.00 91.75 399 ASN A CA 1
ATOM 3038 C C . ASN A 1 399 ? -3.778 20.406 7.294 1.00 91.75 399 ASN A C 1
ATOM 3040 O O . ASN A 1 399 ? -2.846 20.949 6.703 1.00 91.75 399 ASN A O 1
ATOM 3044 N N . ASN A 1 400 ? -3.590 19.351 8.080 1.00 93.81 400 ASN A N 1
ATOM 3045 C CA . ASN A 1 400 ? -2.279 18.963 8.582 1.00 93.81 400 ASN A CA 1
ATOM 3046 C C . ASN A 1 400 ? -1.968 17.486 8.368 1.00 93.81 400 ASN A C 1
ATOM 3048 O O . ASN A 1 400 ? -2.850 16.630 8.364 1.00 93.81 400 ASN A O 1
ATOM 3052 N N . ILE A 1 401 ? -0.674 17.191 8.263 1.00 95.44 401 ILE A N 1
ATOM 3053 C CA . ILE A 1 401 ? -0.141 15.833 8.350 1.00 95.44 401 ILE A CA 1
ATOM 3054 C C . ILE A 1 401 ? 0.598 15.638 9.670 1.00 95.44 401 ILE A C 1
ATOM 3056 O O . ILE A 1 401 ? 1.387 16.483 10.103 1.00 95.44 401 ILE A O 1
ATOM 3060 N N . PHE A 1 402 ? 0.349 14.497 10.300 1.00 94.94 402 PHE A N 1
ATOM 3061 C CA . PHE A 1 402 ? 0.987 14.065 11.535 1.00 94.94 402 PHE A CA 1
ATOM 3062 C C . PHE A 1 402 ? 2.010 12.989 11.187 1.00 94.94 402 PHE A C 1
ATOM 3064 O O . PHE A 1 402 ? 1.653 11.854 10.866 1.00 94.94 402 PHE A O 1
ATOM 3071 N N . LEU A 1 403 ? 3.288 13.362 11.196 1.00 94.31 403 LEU A N 1
ATOM 3072 C CA . LEU A 1 403 ? 4.382 12.488 10.793 1.00 94.31 403 LEU A CA 1
ATOM 3073 C C . LEU A 1 403 ? 5.076 11.867 11.999 1.00 94.31 403 LEU A C 1
ATOM 3075 O O . LEU A 1 403 ? 5.422 12.575 12.940 1.00 94.31 403 LEU A O 1
ATOM 3079 N N . VAL A 1 404 ? 5.378 10.572 11.908 1.00 92.44 404 VAL A N 1
ATOM 3080 C CA . VAL A 1 404 ? 6.321 9.861 12.789 1.00 92.44 404 VAL A CA 1
ATOM 3081 C C . VAL A 1 404 ? 7.418 9.260 11.908 1.00 92.44 404 VAL A C 1
ATOM 3083 O O . VAL A 1 404 ? 7.106 8.543 10.957 1.00 92.44 404 VAL A O 1
ATOM 3086 N N . PHE A 1 405 ? 8.684 9.599 12.163 1.00 91.00 405 PHE A N 1
ATOM 3087 C CA . PHE A 1 405 ? 9.836 9.305 11.288 1.00 91.00 405 PHE A CA 1
ATOM 3088 C C . PHE A 1 405 ? 11.142 9.090 12.084 1.00 91.00 405 PHE A C 1
ATOM 3090 O O . PHE A 1 405 ? 11.207 9.409 13.273 1.00 91.00 405 PHE A O 1
ATOM 3097 N N . ARG A 1 406 ? 12.199 8.549 11.449 1.00 88.69 406 ARG A N 1
ATOM 3098 C CA . ARG A 1 406 ? 13.524 8.367 12.088 1.00 88.69 406 ARG A CA 1
ATOM 3099 C C . ARG A 1 406 ? 14.203 9.696 12.378 1.00 88.69 406 ARG A C 1
ATOM 3101 O O . ARG A 1 406 ? 14.188 10.605 11.549 1.00 88.69 406 ARG A O 1
ATOM 3108 N N . GLU A 1 407 ? 14.887 9.781 13.509 1.00 89.25 407 GLU A N 1
ATOM 3109 C CA . GLU A 1 407 ? 15.790 10.885 13.814 1.00 89.25 407 GLU A CA 1
ATOM 3110 C C . GLU A 1 407 ? 16.808 11.103 12.682 1.00 89.25 407 GLU A C 1
ATOM 3112 O O . GLU A 1 407 ? 17.372 10.155 12.139 1.00 89.25 407 GLU A O 1
ATOM 3117 N N . GLY A 1 408 ? 17.017 12.370 12.311 1.00 89.81 408 GLY A N 1
ATOM 3118 C CA . GLY A 1 408 ? 17.957 12.778 11.265 1.00 89.81 408 GLY A CA 1
ATOM 3119 C C . GLY A 1 408 ? 17.445 12.633 9.830 1.00 89.81 408 GLY A C 1
ATOM 3120 O O . GLY A 1 408 ? 18.181 12.959 8.904 1.00 89.81 408 GLY A O 1
ATOM 3121 N N . THR A 1 409 ? 16.205 12.172 9.625 1.00 91.50 409 THR A N 1
ATOM 3122 C CA . THR A 1 409 ? 15.640 11.935 8.280 1.00 91.50 409 THR A CA 1
ATOM 3123 C C . THR A 1 409 ? 14.593 12.968 7.852 1.00 91.50 409 THR A C 1
ATOM 3125 O O . THR A 1 409 ? 13.994 12.842 6.786 1.00 91.50 409 THR A O 1
ATOM 3128 N N . ASP A 1 410 ? 14.383 14.023 8.642 1.00 92.69 410 ASP A N 1
ATOM 3129 C CA . ASP A 1 410 ? 13.446 15.118 8.359 1.00 92.69 410 ASP A CA 1
ATOM 3130 C C . ASP A 1 410 ? 13.790 15.880 7.070 1.00 92.69 410 ASP A C 1
ATOM 3132 O O . ASP A 1 410 ? 12.905 16.254 6.301 1.00 92.69 410 ASP A O 1
ATOM 3136 N N . THR A 1 411 ? 15.079 16.050 6.775 1.00 93.88 411 THR A N 1
ATOM 3137 C CA . THR A 1 411 ? 15.530 16.779 5.577 1.00 93.88 411 THR A CA 1
ATOM 3138 C C . THR A 1 411 ? 15.364 15.995 4.268 1.00 93.88 411 THR A C 1
ATOM 3140 O O . THR A 1 411 ? 15.477 16.581 3.188 1.00 93.88 411 THR A O 1
ATOM 3143 N N . ALA A 1 412 ? 15.068 14.692 4.352 1.00 93.62 412 ALA A N 1
ATOM 3144 C CA . ALA A 1 412 ? 14.883 13.801 3.207 1.00 93.62 412 ALA A CA 1
ATOM 3145 C C . ALA A 1 412 ? 13.432 13.760 2.690 1.00 93.62 412 ALA A C 1
ATOM 3147 O O . ALA A 1 412 ? 13.163 13.127 1.666 1.00 93.62 412 ALA A O 1
ATOM 3148 N N . PHE A 1 413 ? 12.488 14.421 3.371 1.00 96.50 413 PHE A N 1
ATOM 3149 C CA . PHE A 1 413 ? 11.100 14.462 2.921 1.00 96.50 413 PHE A CA 1
ATOM 3150 C C . PHE A 1 413 ? 10.925 15.293 1.650 1.00 96.50 413 PHE A C 1
ATOM 3152 O O . PHE A 1 413 ? 11.375 16.438 1.540 1.00 96.50 413 PHE A O 1
ATOM 3159 N N . THR A 1 414 ? 10.173 14.733 0.709 1.00 96.31 414 THR A N 1
ATOM 3160 C CA . THR A 1 414 ? 9.719 15.404 -0.507 1.00 96.31 414 THR A CA 1
ATOM 3161 C C . THR A 1 414 ? 8.202 15.346 -0.624 1.00 96.31 414 THR A C 1
ATOM 3163 O O . THR A 1 414 ? 7.560 14.435 -0.098 1.00 96.31 414 THR A O 1
ATOM 3166 N N . ILE A 1 415 ? 7.640 16.331 -1.319 1.00 96.56 415 ILE A N 1
ATOM 3167 C CA . ILE A 1 415 ? 6.222 16.418 -1.655 1.00 96.56 415 ILE A CA 1
ATOM 3168 C C . ILE A 1 415 ? 6.048 16.756 -3.136 1.00 96.56 415 ILE A C 1
ATOM 3170 O O . ILE A 1 415 ? 6.751 17.608 -3.687 1.00 96.56 415 ILE A O 1
ATOM 3174 N N . SER A 1 416 ? 5.091 16.105 -3.788 1.00 94.62 416 SER A N 1
ATOM 3175 C CA . SER A 1 416 ? 4.623 16.462 -5.133 1.00 94.62 416 SER A CA 1
ATOM 3176 C C . SER A 1 416 ? 3.103 16.536 -5.157 1.00 94.62 416 SER A C 1
ATOM 3178 O O . SER A 1 416 ? 2.457 15.737 -4.481 1.00 94.62 416 SER A O 1
ATOM 3180 N N . TYR A 1 417 ? 2.557 17.453 -5.958 1.00 95.25 417 TYR A N 1
ATOM 3181 C CA . TYR A 1 417 ? 1.120 17.566 -6.199 1.00 95.25 417 TYR A CA 1
ATOM 3182 C C . TYR A 1 417 ? 0.797 17.200 -7.646 1.00 95.25 417 TYR A C 1
ATOM 3184 O O . TYR A 1 417 ? 1.322 17.815 -8.579 1.00 95.25 417 TYR A O 1
ATOM 3192 N N . GLY A 1 418 ? -0.056 16.195 -7.836 1.00 88.75 418 GLY A N 1
ATOM 3193 C CA . GLY A 1 418 ? -0.374 15.658 -9.157 1.00 88.75 418 GLY A CA 1
ATOM 3194 C C . GLY A 1 418 ? 0.881 15.210 -9.922 1.00 88.75 418 GLY A C 1
ATOM 3195 O O . GLY A 1 418 ? 1.794 14.600 -9.363 1.00 88.75 418 GLY A O 1
ATOM 3196 N N . THR A 1 419 ? 0.971 15.588 -11.199 1.00 86.94 419 THR A N 1
ATOM 3197 C CA . THR A 1 419 ? 2.140 15.338 -12.064 1.00 86.94 419 THR A CA 1
ATOM 3198 C C . THR A 1 419 ? 3.287 16.341 -11.866 1.00 86.94 419 THR A C 1
ATOM 3200 O O . THR A 1 419 ? 4.246 16.333 -12.638 1.00 86.94 419 THR A O 1
ATOM 3203 N N . GLY A 1 420 ? 3.191 17.241 -10.880 1.00 89.75 420 GLY A N 1
ATOM 3204 C CA . GLY A 1 420 ? 4.235 18.216 -10.573 1.00 89.75 420 GLY A CA 1
ATOM 3205 C C . GLY A 1 420 ? 5.538 17.560 -10.106 1.00 89.75 420 GLY A C 1
ATOM 3206 O O . GLY A 1 420 ? 5.538 16.476 -9.521 1.00 89.75 420 GLY A O 1
ATOM 3207 N N . ALA A 1 421 ? 6.669 18.228 -10.350 1.00 90.62 421 ALA A N 1
ATOM 3208 C CA . ALA A 1 421 ? 7.971 17.740 -9.903 1.00 90.62 421 ALA A CA 1
ATOM 3209 C C . ALA A 1 421 ? 8.044 17.661 -8.359 1.00 90.62 421 ALA A C 1
ATOM 3211 O O . ALA A 1 421 ? 7.522 18.556 -7.687 1.00 90.62 421 ALA A O 1
ATOM 3212 N N . PRO A 1 422 ? 8.709 16.637 -7.784 1.00 92.38 422 PRO A N 1
ATOM 3213 C CA . PRO A 1 422 ? 8.965 16.582 -6.347 1.00 92.38 422 PRO A CA 1
ATOM 3214 C C . PRO A 1 422 ? 9.756 17.801 -5.863 1.00 92.38 422 PRO A C 1
ATOM 3216 O O . PRO A 1 422 ? 10.772 18.171 -6.452 1.00 92.38 422 PRO A O 1
ATOM 3219 N N . ARG A 1 423 ? 9.296 18.406 -4.769 1.00 95.88 423 ARG A N 1
ATOM 3220 C CA . ARG A 1 423 ? 9.961 19.497 -4.042 1.00 95.88 423 ARG A CA 1
ATOM 3221 C C . ARG A 1 423 ? 10.362 18.993 -2.661 1.00 95.88 423 ARG A C 1
ATOM 3223 O O . ARG A 1 423 ? 9.713 18.083 -2.147 1.00 95.88 423 ARG A O 1
ATOM 3230 N N . LYS A 1 424 ? 11.384 19.578 -2.028 1.00 97.00 424 LYS A N 1
ATOM 3231 C CA . LYS A 1 424 ? 11.620 19.303 -0.602 1.00 97.00 424 LYS A CA 1
ATOM 3232 C C . LYS A 1 424 ? 10.398 19.750 0.189 1.00 97.00 424 LYS A C 1
ATOM 3234 O O . LYS A 1 424 ? 9.862 20.825 -0.076 1.00 97.00 424 LYS A O 1
ATOM 3239 N N . LEU A 1 425 ? 9.970 18.944 1.157 1.00 96.81 425 LEU A N 1
ATOM 3240 C CA . LEU A 1 425 ? 8.807 19.280 1.977 1.00 96.81 425 LEU A CA 1
ATOM 3241 C C . LEU A 1 425 ? 9.028 20.616 2.699 1.00 96.81 425 LEU A C 1
ATOM 3243 O O . LEU A 1 425 ? 8.160 21.482 2.651 1.00 96.81 425 LEU A O 1
ATOM 3247 N N . SER A 1 426 ? 10.234 20.829 3.235 1.00 96.31 426 SER A N 1
ATOM 3248 C CA . SER A 1 426 ? 10.627 22.066 3.921 1.00 96.31 426 SER A CA 1
ATOM 3249 C C . SER A 1 426 ? 10.516 23.337 3.074 1.00 96.31 426 SER A C 1
ATOM 3251 O O . SER A 1 426 ? 10.329 24.423 3.612 1.00 96.31 426 SER A O 1
ATOM 3253 N N . ASP A 1 427 ? 10.632 23.217 1.750 1.00 96.50 427 ASP A N 1
ATOM 3254 C CA . ASP A 1 427 ? 10.553 24.364 0.838 1.00 96.50 427 ASP A CA 1
ATOM 3255 C C . ASP A 1 427 ? 9.092 24.750 0.552 1.00 96.50 427 ASP A C 1
ATOM 3257 O O . ASP A 1 427 ? 8.818 25.853 0.084 1.00 96.50 427 ASP A O 1
ATOM 3261 N N . VAL A 1 428 ? 8.151 23.837 0.818 1.00 95.62 428 VAL A N 1
ATOM 3262 C CA . VAL A 1 428 ? 6.711 24.020 0.593 1.00 95.62 428 VAL A CA 1
ATOM 3263 C C . VAL A 1 428 ? 5.998 24.453 1.871 1.00 95.62 428 VAL A C 1
ATOM 3265 O O . VAL A 1 428 ? 5.145 25.333 1.812 1.00 95.62 428 VAL A O 1
ATOM 3268 N N . VAL A 1 429 ? 6.342 23.848 3.011 1.00 94.00 429 VAL A N 1
ATOM 3269 C CA . VAL A 1 429 ? 5.646 24.051 4.300 1.00 94.00 429 VAL A CA 1
ATOM 3270 C C . VAL A 1 429 ? 6.473 24.838 5.325 1.00 94.00 429 VAL A C 1
ATOM 3272 O O . VAL A 1 429 ? 6.020 25.073 6.440 1.00 94.00 429 VAL A O 1
ATOM 3275 N N . GLY A 1 430 ? 7.689 25.253 4.960 1.00 93.38 430 GLY A N 1
ATOM 3276 C CA . GLY A 1 430 ? 8.661 25.839 5.884 1.00 93.38 430 GLY A CA 1
ATOM 3277 C C . GLY A 1 430 ? 9.469 24.785 6.659 1.00 93.38 430 GLY A C 1
ATOM 3278 O O . GLY A 1 430 ? 9.287 23.582 6.461 1.00 93.38 430 GLY A O 1
ATOM 3279 N N . PRO A 1 431 ? 10.407 25.210 7.530 1.00 92.56 431 PRO A N 1
ATOM 3280 C CA . PRO A 1 431 ? 11.267 24.295 8.275 1.00 92.56 431 PRO A CA 1
ATOM 3281 C C . PRO A 1 431 ? 10.464 23.280 9.093 1.00 92.56 431 PRO A C 1
ATOM 3283 O O . PRO A 1 431 ? 9.619 23.651 9.906 1.00 92.56 431 PRO A O 1
ATOM 3286 N N . ILE A 1 432 ? 10.768 21.995 8.913 1.00 93.50 432 ILE A N 1
ATOM 3287 C CA . ILE A 1 432 ? 10.221 20.934 9.760 1.00 93.50 432 ILE A CA 1
ATOM 3288 C C . ILE A 1 432 ? 10.918 21.046 11.116 1.00 93.50 432 ILE A C 1
ATOM 3290 O O . ILE A 1 432 ? 12.143 21.131 11.167 1.00 93.50 432 ILE A O 1
ATOM 3294 N N . ILE A 1 433 ? 10.150 21.059 12.208 1.00 91.69 433 ILE A N 1
ATOM 3295 C CA . ILE A 1 433 ? 10.675 21.084 13.580 1.00 91.69 433 ILE A CA 1
ATOM 3296 C C . ILE A 1 433 ? 10.380 19.721 14.223 1.00 91.69 433 ILE A C 1
ATOM 3298 O O . ILE A 1 433 ? 9.282 19.525 14.752 1.00 91.69 433 ILE A O 1
ATOM 3302 N N . PRO A 1 434 ? 11.317 18.754 14.167 1.00 92.12 434 PRO A N 1
ATOM 3303 C CA . PRO A 1 434 ? 11.117 17.434 14.749 1.00 92.12 434 PRO A CA 1
ATOM 3304 C C . PRO A 1 434 ? 11.070 17.515 16.276 1.00 92.12 434 PRO A C 1
ATOM 3306 O O . PRO A 1 434 ? 11.998 18.019 16.911 1.00 92.12 434 PRO A O 1
ATOM 3309 N N . LYS A 1 435 ? 10.015 16.971 16.881 1.00 90.88 435 LYS A N 1
ATOM 3310 C CA . LYS A 1 435 ? 9.871 16.852 18.335 1.00 90.88 435 LYS A CA 1
ATOM 3311 C C . LYS A 1 435 ? 10.346 15.485 18.829 1.00 90.88 435 LYS A C 1
ATOM 3313 O O . LYS A 1 435 ? 10.233 14.477 18.128 1.00 90.88 435 LYS A O 1
ATOM 3318 N N . ILE A 1 436 ? 10.876 15.461 20.052 1.00 88.56 436 ILE A N 1
ATOM 3319 C CA . ILE A 1 436 ? 11.318 14.242 20.745 1.00 88.56 436 ILE A CA 1
ATOM 3320 C C . ILE A 1 436 ? 10.094 13.490 21.269 1.00 88.56 436 ILE A C 1
ATOM 3322 O O . ILE A 1 436 ? 9.217 14.100 21.882 1.00 88.56 436 ILE A O 1
ATOM 3326 N N . ILE A 1 437 ? 10.058 12.172 21.060 1.00 84.75 437 ILE A N 1
ATOM 3327 C CA . ILE A 1 437 ? 9.008 11.304 21.604 1.00 84.75 437 ILE A CA 1
ATOM 3328 C C . ILE A 1 437 ? 9.055 11.331 23.144 1.00 84.75 437 ILE A C 1
ATOM 3330 O O . ILE A 1 437 ? 10.121 11.107 23.728 1.00 84.75 437 ILE A O 1
ATOM 3334 N N . PRO A 1 438 ? 7.923 11.584 23.825 1.00 79.50 438 PRO A N 1
ATOM 3335 C CA . PRO A 1 438 ? 7.852 11.500 25.280 1.00 79.50 438 PRO A CA 1
ATOM 3336 C C . PRO A 1 438 ? 8.329 10.137 25.813 1.00 79.50 438 PRO A C 1
ATOM 3338 O O . PRO A 1 438 ? 8.060 9.102 25.223 1.00 79.50 438 PRO A O 1
ATOM 3341 N N . GLY A 1 439 ? 9.034 10.111 26.946 1.00 71.19 439 GLY A N 1
ATOM 3342 C CA . GLY A 1 439 ? 9.462 8.856 27.589 1.00 71.19 439 GLY A CA 1
ATOM 3343 C C . GLY A 1 439 ? 10.853 8.347 27.208 1.00 71.19 439 GLY A C 1
ATOM 3344 O O . GLY A 1 439 ? 11.352 7.440 27.864 1.00 71.19 439 GLY A O 1
ATOM 3345 N N . GLY A 1 440 ? 11.525 8.959 26.228 1.00 60.16 440 GLY A N 1
ATOM 3346 C CA . GLY A 1 440 ? 12.949 8.706 25.984 1.00 60.16 440 GLY A CA 1
ATOM 3347 C C . GLY A 1 440 ? 13.272 7.304 25.463 1.00 60.16 440 GLY A C 1
ATOM 3348 O O . GLY A 1 440 ? 14.421 6.875 25.584 1.00 60.16 440 GLY A O 1
ATOM 3349 N N . ILE A 1 441 ? 12.298 6.605 24.857 1.00 63.12 441 ILE A N 1
ATOM 3350 C CA . ILE A 1 441 ? 12.625 5.518 23.925 1.00 63.12 441 ILE A CA 1
ATOM 3351 C C . ILE A 1 441 ? 13.603 6.117 22.919 1.00 63.12 441 ILE A C 1
ATOM 3353 O O . ILE A 1 441 ? 13.308 7.176 22.369 1.00 63.12 441 ILE A O 1
ATOM 3357 N N . ALA A 1 442 ? 14.779 5.486 22.830 1.00 52.44 442 ALA A N 1
ATOM 3358 C CA . ALA A 1 442 ? 16.048 6.006 22.325 1.00 52.44 442 ALA A CA 1
ATOM 3359 C C . ALA A 1 442 ? 15.928 7.054 21.209 1.00 52.44 442 ALA A C 1
ATOM 3361 O O . ALA A 1 442 ? 15.030 6.963 20.380 1.00 52.44 442 ALA A O 1
ATOM 3362 N N . ASN A 1 443 ? 16.876 8.001 21.188 1.00 59.75 443 ASN A N 1
ATOM 3363 C CA . ASN A 1 443 ? 17.140 9.031 20.166 1.00 59.75 443 ASN A CA 1
ATOM 3364 C C . ASN A 1 443 ? 17.194 8.475 18.717 1.00 59.75 443 ASN A C 1
ATOM 3366 O O . ASN A 1 443 ? 18.222 8.495 18.048 1.00 59.75 443 ASN A O 1
ATOM 3370 N N . GLU A 1 444 ? 16.088 7.927 18.243 1.00 74.69 444 GLU A N 1
ATOM 3371 C CA . GLU A 1 444 ? 15.955 7.153 17.013 1.00 74.69 444 GLU A CA 1
ATOM 3372 C C . GLU A 1 444 ? 14.726 7.603 16.239 1.00 74.69 444 GLU A C 1
ATOM 3374 O O . GLU A 1 444 ? 14.689 7.460 15.021 1.00 74.69 444 GLU A O 1
ATOM 3379 N N . TRP A 1 445 ? 13.736 8.182 16.921 1.00 85.81 445 TRP A N 1
ATOM 3380 C CA . TRP A 1 445 ? 12.455 8.542 16.333 1.00 85.81 445 TRP A CA 1
ATOM 3381 C C . TRP A 1 445 ? 12.044 9.960 16.721 1.00 85.81 445 TRP A C 1
ATOM 3383 O O . TRP A 1 445 ? 12.395 10.492 17.781 1.00 85.81 445 TRP A O 1
ATOM 3393 N N . ARG A 1 446 ? 11.307 10.593 15.818 1.00 90.56 446 ARG A N 1
ATOM 3394 C CA . ARG A 1 446 ? 10.793 11.951 15.928 1.00 90.56 446 ARG A CA 1
ATOM 3395 C C . ARG A 1 446 ? 9.378 12.001 15.387 1.00 90.56 446 ARG A C 1
ATOM 3397 O O . ARG A 1 446 ? 8.952 11.125 14.635 1.00 90.56 446 ARG A O 1
ATOM 3404 N N . TYR A 1 447 ? 8.671 13.058 15.751 1.00 92.88 447 TYR A N 1
ATOM 3405 C CA . TYR A 1 447 ? 7.392 13.373 15.141 1.00 92.88 447 TYR A CA 1
ATOM 3406 C C . TYR A 1 447 ? 7.273 14.854 14.804 1.00 92.88 447 TYR A C 1
ATOM 3408 O O . TYR A 1 447 ? 8.001 15.691 15.343 1.00 92.88 447 TYR A O 1
ATOM 3416 N N . ALA A 1 448 ? 6.358 15.177 13.897 1.00 94.06 448 ALA A N 1
ATOM 3417 C CA . ALA A 1 448 ? 6.032 16.545 13.525 1.00 94.06 448 ALA A CA 1
ATOM 3418 C C . ALA A 1 448 ? 4.550 16.661 13.150 1.00 94.06 448 ALA A C 1
ATOM 3420 O O . ALA A 1 448 ? 3.990 15.764 12.526 1.00 94.06 448 ALA A O 1
ATOM 3421 N N . ASN A 1 449 ? 3.942 17.790 13.507 1.00 93.62 449 ASN A N 1
ATOM 3422 C CA . ASN A 1 449 ? 2.633 18.210 13.017 1.00 93.62 449 ASN A CA 1
ATOM 3423 C C . ASN A 1 449 ? 2.875 19.341 12.006 1.00 93.62 449 ASN A C 1
ATOM 3425 O O . ASN A 1 449 ? 3.484 20.352 12.363 1.00 93.62 449 ASN A O 1
ATOM 3429 N N . ILE A 1 450 ? 2.484 19.133 10.749 1.00 94.06 450 ILE A N 1
ATOM 3430 C CA . ILE A 1 450 ? 2.853 19.995 9.622 1.00 94.06 450 ILE A CA 1
ATOM 3431 C C . ILE A 1 450 ? 1.592 20.468 8.903 1.00 94.06 450 ILE A C 1
ATOM 3433 O O . ILE A 1 450 ? 0.825 19.642 8.411 1.00 94.06 450 ILE A O 1
ATOM 3437 N N . GLY A 1 451 ? 1.422 21.787 8.793 1.00 94.06 451 GLY A N 1
ATOM 3438 C CA . GLY A 1 451 ? 0.350 22.403 8.012 1.00 94.06 451 GLY A CA 1
ATOM 3439 C C . GLY A 1 451 ? 0.611 22.309 6.512 1.00 94.06 451 GLY A C 1
ATOM 3440 O O . GLY A 1 451 ? 1.721 22.567 6.041 1.00 94.06 451 GLY A O 1
ATOM 3441 N N . LEU A 1 452 ? -0.418 21.939 5.757 1.00 94.69 452 LEU A N 1
ATOM 3442 C CA . LEU A 1 452 ? -0.398 21.897 4.302 1.00 94.69 452 LEU A CA 1
ATOM 3443 C C . LEU A 1 452 ? -0.913 23.221 3.713 1.00 94.69 452 LEU A C 1
ATOM 3445 O O . LEU A 1 452 ? -1.818 23.848 4.269 1.00 94.69 452 LEU A O 1
ATOM 3449 N N . PRO A 1 453 ? -0.364 23.667 2.571 1.00 93.81 453 PRO A N 1
ATOM 3450 C CA . PRO A 1 453 ? -0.801 24.895 1.922 1.00 93.81 453 PRO A CA 1
ATOM 3451 C C . PRO A 1 453 ? -2.168 24.713 1.253 1.00 93.81 453 PRO A C 1
ATOM 3453 O O . PRO A 1 453 ? -2.326 23.876 0.365 1.00 93.81 453 PRO A O 1
ATOM 3456 N N . THR A 1 454 ? -3.129 25.575 1.586 1.00 92.44 454 THR A N 1
ATOM 3457 C CA . THR A 1 454 ? -4.480 25.559 0.989 1.00 92.44 454 THR A CA 1
ATOM 3458 C C . THR A 1 454 ? -4.492 25.873 -0.513 1.00 92.44 454 THR A C 1
ATOM 3460 O O . THR A 1 454 ? -5.418 25.505 -1.230 1.00 92.44 454 THR A O 1
ATOM 3463 N N . SER A 1 455 ? -3.433 26.497 -1.045 1.00 92.81 455 SER A N 1
ATOM 3464 C CA . SER A 1 455 ? -3.252 26.707 -2.493 1.00 92.81 455 SER A CA 1
ATOM 3465 C C . SER A 1 455 ? -3.060 25.407 -3.289 1.00 92.81 455 SER A C 1
ATOM 3467 O O . SER A 1 455 ? -3.126 25.414 -4.523 1.00 92.81 455 SER A O 1
ATOM 3469 N N . GLU A 1 456 ? -2.816 24.296 -2.594 1.00 94.44 456 GLU A N 1
ATOM 3470 C CA . GLU A 1 456 ? -2.654 22.963 -3.166 1.00 94.44 456 GLU A CA 1
ATOM 3471 C C . GLU A 1 456 ? -3.854 22.044 -2.871 1.00 94.44 456 GLU A C 1
ATOM 3473 O O . GLU A 1 456 ? -3.827 20.877 -3.263 1.00 94.44 456 GLU A O 1
ATOM 3478 N N . ASP A 1 457 ? -4.922 22.562 -2.248 1.00 93.75 457 ASP A N 1
ATOM 3479 C CA . ASP A 1 457 ? -6.172 21.826 -2.031 1.00 93.75 457 ASP A CA 1
ATOM 3480 C C . ASP A 1 457 ? -6.759 21.314 -3.358 1.00 93.75 457 ASP A C 1
ATOM 3482 O O . ASP A 1 457 ? -6.550 21.884 -4.435 1.00 93.75 457 ASP A O 1
ATOM 3486 N N . ASN A 1 458 ? -7.545 20.237 -3.277 1.00 93.12 458 ASN A N 1
ATOM 3487 C CA . ASN A 1 458 ? -8.111 19.514 -4.419 1.00 93.12 458 ASN A CA 1
ATOM 3488 C C . ASN A 1 458 ? -7.071 18.855 -5.339 1.00 93.12 458 ASN A C 1
ATOM 3490 O O . ASN A 1 458 ? -7.303 18.689 -6.541 1.00 93.12 458 ASN A O 1
ATOM 3494 N N . LYS A 1 459 ? -5.921 18.460 -4.790 1.00 94.12 459 LYS A N 1
ATOM 3495 C CA . LYS A 1 459 ? -4.871 17.742 -5.522 1.00 94.12 459 LYS A CA 1
ATOM 3496 C C . LYS A 1 459 ? -4.478 16.472 -4.786 1.00 94.12 459 LYS A C 1
ATOM 3498 O O . LYS A 1 459 ? -4.606 16.368 -3.570 1.00 94.12 459 LYS A O 1
ATOM 3503 N N . MET A 1 460 ? -3.946 15.508 -5.535 1.00 94.06 460 MET A N 1
ATOM 3504 C CA . MET A 1 460 ? -3.242 14.381 -4.933 1.00 94.06 460 MET A CA 1
ATOM 3505 C C . MET A 1 460 ? -1.873 14.862 -4.450 1.00 94.06 460 MET A C 1
ATOM 3507 O O . MET A 1 460 ? -1.082 15.340 -5.263 1.00 94.06 460 MET A O 1
ATOM 3511 N N . ALA A 1 461 ? -1.614 14.736 -3.153 1.00 96.00 461 ALA A N 1
ATOM 3512 C CA . ALA A 1 461 ? -0.327 14.962 -2.521 1.00 96.00 461 ALA A CA 1
ATOM 3513 C C . ALA A 1 461 ? 0.394 13.620 -2.337 1.00 96.00 461 ALA A C 1
ATOM 3515 O O . ALA A 1 461 ? -0.138 12.699 -1.719 1.00 96.00 461 ALA A O 1
ATOM 3516 N N . LEU A 1 462 ? 1.621 13.512 -2.847 1.00 94.44 462 LEU A N 1
ATOM 3517 C CA . LEU A 1 462 ? 2.515 12.387 -2.569 1.00 94.44 462 LEU A CA 1
ATOM 3518 C C . LEU A 1 462 ? 3.651 12.865 -1.672 1.00 94.44 462 LEU A C 1
ATOM 3520 O O . LEU A 1 462 ? 4.492 13.644 -2.125 1.00 94.44 462 LEU A O 1
ATOM 3524 N N . ILE A 1 463 ? 3.695 12.345 -0.447 1.00 95.00 463 ILE A N 1
ATOM 3525 C CA . ILE A 1 463 ? 4.812 12.503 0.487 1.00 95.00 463 ILE A CA 1
ATOM 3526 C C . ILE A 1 463 ? 5.749 11.310 0.327 1.00 95.00 463 ILE A C 1
ATOM 3528 O O . ILE A 1 463 ? 5.287 10.170 0.261 1.00 95.00 463 ILE A O 1
ATOM 3532 N N . ARG A 1 464 ? 7.060 11.553 0.283 1.00 92.38 464 ARG A N 1
ATOM 3533 C CA . ARG A 1 464 ? 8.084 10.504 0.200 1.00 92.38 464 ARG A CA 1
ATOM 3534 C C . ARG A 1 464 ? 9.296 10.824 1.068 1.00 92.38 464 ARG A C 1
ATOM 3536 O O . ARG A 1 464 ? 9.694 11.982 1.145 1.00 92.38 464 ARG A O 1
ATOM 3543 N N . ASN A 1 465 ? 9.910 9.796 1.652 1.00 91.38 465 ASN A N 1
ATOM 3544 C CA . ASN A 1 465 ? 11.195 9.877 2.345 1.00 91.38 465 ASN A CA 1
ATOM 3545 C C . ASN A 1 465 ? 12.110 8.720 1.903 1.00 91.38 465 ASN A C 1
ATOM 3547 O O . ASN A 1 465 ? 11.835 7.551 2.169 1.00 91.38 465 ASN A O 1
ATOM 3551 N N . ASP A 1 466 ? 13.204 9.038 1.212 1.00 83.38 466 ASP A N 1
ATOM 3552 C CA . ASP A 1 466 ? 14.126 8.032 0.662 1.00 83.38 466 ASP A CA 1
ATOM 3553 C C . ASP A 1 466 ? 15.078 7.416 1.704 1.00 83.38 466 ASP A C 1
ATOM 3555 O O . ASP A 1 466 ? 15.745 6.414 1.422 1.00 83.38 466 ASP A O 1
ATOM 3559 N N . GLU A 1 467 ? 15.143 7.992 2.906 1.00 86.62 467 GLU A N 1
ATOM 3560 C CA . GLU A 1 467 ? 16.062 7.592 3.978 1.00 86.62 467 GLU A CA 1
ATOM 3561 C C . GLU A 1 467 ? 15.360 6.871 5.139 1.00 86.62 467 GLU A C 1
ATOM 3563 O O . GLU A 1 467 ? 16.003 6.128 5.885 1.00 86.62 467 GLU A O 1
ATOM 3568 N N . SER A 1 468 ? 14.041 7.029 5.271 1.00 86.56 468 SER A N 1
ATOM 3569 C CA . SER A 1 468 ? 13.241 6.415 6.331 1.00 86.56 468 SER A CA 1
ATOM 3570 C C . SER A 1 468 ? 11.858 5.994 5.857 1.00 86.56 468 SER A C 1
ATOM 3572 O O . SER A 1 468 ? 11.267 6.601 4.970 1.00 86.56 468 SER A O 1
ATOM 3574 N N . THR A 1 469 ? 11.302 4.990 6.527 1.00 88.44 469 THR A N 1
ATOM 3575 C CA . THR A 1 469 ? 9.855 4.778 6.546 1.00 88.44 469 THR A CA 1
ATOM 3576 C C . THR A 1 469 ? 9.200 5.777 7.504 1.00 88.44 469 THR A C 1
ATOM 3578 O O . THR A 1 469 ? 9.861 6.314 8.403 1.00 88.44 469 THR A O 1
ATOM 3581 N N . PHE A 1 470 ? 7.918 6.071 7.317 1.00 91.12 470 PHE A N 1
ATOM 3582 C CA . PHE A 1 470 ? 7.187 6.999 8.178 1.00 91.12 470 PHE A CA 1
ATOM 3583 C C . PHE A 1 470 ? 5.710 6.638 8.287 1.00 91.12 470 PHE A C 1
ATOM 3585 O O . PHE A 1 470 ? 5.161 5.941 7.436 1.00 91.12 470 PHE A O 1
ATOM 3592 N N . SER A 1 471 ? 5.085 7.126 9.356 1.00 91.94 471 SER A N 1
ATOM 3593 C CA . SER A 1 471 ? 3.634 7.141 9.498 1.00 91.94 471 SER A CA 1
ATOM 3594 C C . SER A 1 471 ? 3.085 8.517 9.149 1.00 91.94 471 SER A C 1
ATOM 3596 O O . SER A 1 471 ? 3.741 9.512 9.452 1.00 91.94 471 SER A O 1
ATOM 3598 N N . LEU A 1 472 ? 1.887 8.571 8.569 1.00 94.19 472 LEU A N 1
ATOM 3599 C CA . LEU A 1 472 ? 1.145 9.780 8.247 1.00 94.19 472 LEU A CA 1
ATOM 3600 C C . LEU A 1 472 ? -0.303 9.663 8.751 1.00 94.19 472 LEU A C 1
ATOM 3602 O O . LEU A 1 472 ? -1.089 8.871 8.234 1.00 94.19 472 LEU A O 1
ATOM 3606 N N . GLY A 1 473 ? -0.647 10.469 9.753 1.00 95.19 473 GLY A N 1
ATOM 3607 C CA . GLY A 1 473 ? -2.031 10.848 10.038 1.00 95.19 473 GLY A CA 1
ATOM 3608 C C . GLY A 1 473 ? -2.421 12.056 9.190 1.00 95.19 473 GLY A C 1
ATOM 3609 O O . GLY A 1 473 ? -1.583 12.932 8.969 1.00 95.19 473 GLY A O 1
ATOM 3610 N N . TYR A 1 474 ? -3.656 12.111 8.703 1.00 95.00 474 TYR A N 1
ATOM 3611 C CA . TYR A 1 474 ? -4.201 13.253 7.977 1.00 95.00 474 TYR A CA 1
ATOM 3612 C C . TYR A 1 474 ? -5.354 13.862 8.771 1.00 95.00 474 TYR A C 1
ATOM 3614 O O . TYR A 1 474 ? -6.348 13.193 9.045 1.00 95.00 474 TYR A O 1
ATOM 3622 N N . PHE A 1 475 ? -5.189 15.126 9.148 1.00 94.06 475 PHE A N 1
ATOM 3623 C CA . PHE A 1 475 ? -6.174 15.914 9.871 1.00 94.06 475 PHE A CA 1
ATOM 3624 C C . PHE A 1 475 ? -6.698 17.019 8.953 1.00 94.06 475 PHE A C 1
ATOM 3626 O O . PHE A 1 475 ? -5.932 17.865 8.491 1.00 94.06 475 PHE A O 1
ATOM 3633 N N . ASN A 1 476 ? -7.999 17.017 8.688 1.00 91.94 476 ASN A N 1
ATOM 3634 C CA . ASN A 1 476 ? -8.669 17.963 7.807 1.00 91.94 476 ASN A CA 1
ATOM 3635 C C . ASN A 1 476 ? -9.748 18.739 8.573 1.00 91.94 476 ASN A C 1
ATOM 3637 O O . ASN A 1 476 ? -10.920 18.367 8.568 1.00 91.94 476 ASN A O 1
ATOM 3641 N N . GLY A 1 477 ? -9.345 19.832 9.218 1.00 88.81 477 GLY A N 1
ATOM 3642 C CA . GLY A 1 477 ? -10.248 20.791 9.848 1.00 88.81 477 GLY A CA 1
ATOM 3643 C C . GLY A 1 477 ? -10.863 21.752 8.830 1.00 88.81 477 GLY A C 1
ATOM 3644 O O . GLY A 1 477 ? -10.153 22.318 7.991 1.00 88.81 477 GLY A O 1
ATOM 3645 N N . VAL A 1 478 ? -12.178 21.974 8.913 1.00 80.00 478 VAL A N 1
ATOM 3646 C CA . VAL A 1 478 ? -12.911 22.906 8.043 1.00 80.00 478 VAL A CA 1
ATOM 3647 C C . VAL A 1 478 ? -13.705 23.907 8.882 1.00 80.00 478 VAL A C 1
ATOM 3649 O O . VAL A 1 478 ? -14.644 23.560 9.593 1.00 80.00 478 VAL A O 1
ATOM 3652 N N . GLY A 1 479 ? -13.357 25.191 8.756 1.00 69.44 479 GLY A N 1
ATOM 3653 C CA . GLY A 1 479 ? -14.000 26.265 9.515 1.00 69.44 479 GLY A CA 1
ATOM 3654 C C . GLY A 1 479 ? -13.807 26.121 11.029 1.00 69.44 479 GLY A C 1
ATOM 3655 O O . GLY A 1 479 ? -12.840 25.528 11.486 1.00 69.44 479 GLY A O 1
ATOM 3656 N N . SER A 1 480 ? -14.724 26.685 11.819 1.00 63.00 480 SER A N 1
ATOM 3657 C CA . SER A 1 480 ? -14.721 26.551 13.285 1.00 63.00 480 SER A CA 1
ATOM 3658 C C . SER A 1 480 ? -15.590 25.401 13.796 1.00 63.00 480 SER A C 1
ATOM 3660 O O . SER A 1 480 ? -15.807 25.330 15.007 1.00 63.00 480 SER A O 1
ATOM 3662 N N . VAL A 1 481 ? -16.150 24.609 12.879 1.00 69.38 481 VAL A N 1
ATOM 3663 C CA . VAL A 1 481 ? -17.192 23.624 13.162 1.00 69.38 481 VAL A CA 1
ATOM 3664 C C . VAL A 1 481 ? -16.575 22.231 13.173 1.00 69.38 481 VAL A C 1
ATOM 3666 O O . VAL A 1 481 ? -16.273 21.826 14.280 1.00 69.38 481 VAL A O 1
ATOM 3669 N N . THR A 1 482 ? -16.227 21.597 12.043 1.00 82.44 482 THR A N 1
ATOM 3670 C CA . THR A 1 482 ? -15.974 20.135 11.945 1.00 82.44 482 THR A CA 1
ATOM 3671 C C . THR A 1 482 ? -14.532 19.756 11.552 1.00 82.44 482 THR A C 1
ATOM 3673 O O . THR A 1 482 ? -13.793 20.572 10.979 1.00 82.44 482 THR A O 1
ATOM 3676 N N . ALA A 1 483 ? -14.110 18.514 11.821 1.00 86.50 483 ALA A N 1
ATOM 3677 C CA . ALA A 1 483 ? -12.808 17.987 11.411 1.00 86.50 483 ALA A CA 1
ATOM 3678 C C . ALA A 1 483 ? -12.862 16.503 11.030 1.00 86.50 483 ALA A C 1
ATOM 3680 O O . ALA A 1 483 ? -13.422 15.701 11.754 1.00 86.50 483 ALA A O 1
ATOM 3681 N N . GLY A 1 484 ? -12.190 16.130 9.937 1.00 90.94 484 GLY A N 1
ATOM 3682 C CA . GLY A 1 484 ? -11.948 14.724 9.605 1.00 90.94 484 GLY A CA 1
ATOM 3683 C C . GLY A 1 484 ? -10.553 14.275 10.015 1.00 90.94 484 GLY A C 1
ATOM 3684 O O . GLY A 1 484 ? -9.587 15.021 9.827 1.00 90.94 484 GLY A O 1
ATOM 3685 N N . TYR A 1 485 ? -10.427 13.056 10.533 1.00 93.31 485 TYR A N 1
ATOM 3686 C CA . TYR A 1 485 ? -9.149 12.520 10.981 1.00 93.31 485 TYR A CA 1
ATOM 3687 C C . TYR A 1 485 ? -8.979 11.053 10.600 1.00 93.31 485 TYR A C 1
ATOM 3689 O O . TYR A 1 485 ? -9.803 10.221 10.932 1.00 93.31 485 TYR A O 1
ATOM 3697 N N . GLY A 1 486 ? -7.878 10.716 9.927 1.00 93.62 486 GLY A N 1
ATOM 3698 C CA . GLY A 1 486 ? -7.595 9.334 9.536 1.00 93.62 486 GLY A CA 1
ATOM 3699 C C . GLY A 1 486 ? -6.102 9.046 9.462 1.00 93.62 486 GLY A C 1
ATOM 3700 O O . GLY A 1 486 ? -5.319 9.890 9.024 1.00 93.62 486 GLY A O 1
ATOM 3701 N N . TYR A 1 487 ? -5.682 7.841 9.852 1.00 92.56 487 TYR A N 1
ATOM 3702 C CA . TYR A 1 487 ? -4.308 7.387 9.621 1.00 92.56 487 TYR A CA 1
ATOM 3703 C C . TYR A 1 487 ? -4.186 6.702 8.265 1.00 92.56 487 TYR A C 1
ATOM 3705 O O . TYR A 1 487 ? -4.792 5.669 8.010 1.00 92.56 487 TYR A O 1
ATOM 3713 N N . LEU A 1 488 ? -3.347 7.266 7.398 1.00 91.44 488 LEU A N 1
ATOM 3714 C CA . LEU A 1 488 ? -3.135 6.794 6.026 1.00 91.44 488 LEU A CA 1
ATOM 3715 C C . LEU A 1 488 ? -1.895 5.893 5.912 1.00 91.44 488 LEU A C 1
ATOM 3717 O O . LEU A 1 488 ? -1.354 5.705 4.823 1.00 91.44 488 LEU A O 1
ATOM 3721 N N . SER A 1 489 ? -1.423 5.381 7.048 1.00 86.50 489 SER A N 1
ATOM 3722 C CA . SER A 1 489 ? -0.303 4.447 7.177 1.00 86.50 489 SER A CA 1
ATOM 3723 C C . SER A 1 489 ? -0.777 3.005 7.233 1.00 86.50 489 SER A C 1
ATOM 3725 O O . SER A 1 489 ? -1.902 2.723 7.637 1.00 86.50 489 SER A O 1
ATOM 3727 N N . GLY A 1 490 ? 0.110 2.074 6.891 1.00 78.12 490 GLY A N 1
ATOM 3728 C CA . GLY A 1 490 ? -0.161 0.653 7.067 1.00 78.12 490 GLY A CA 1
ATOM 3729 C C . GLY A 1 490 ? -0.186 0.169 8.520 1.00 78.12 490 GLY A C 1
ATOM 3730 O O . GLY A 1 490 ? 0.385 0.783 9.423 1.00 78.12 490 GLY A O 1
ATOM 3731 N N . PHE A 1 491 ? -0.818 -0.992 8.704 1.00 83.94 491 PHE A N 1
ATOM 3732 C CA . PHE A 1 491 ? -0.975 -1.732 9.961 1.00 83.94 491 PHE A CA 1
ATOM 3733 C C . PHE A 1 491 ? -0.492 -3.176 9.768 1.00 83.94 491 PHE A C 1
ATOM 3735 O O . PHE A 1 491 ? -0.671 -3.716 8.677 1.00 83.94 491 PHE A O 1
ATOM 3742 N N . GLY A 1 492 ? 0.102 -3.810 10.793 1.00 76.81 492 GLY A N 1
ATOM 3743 C CA . GLY A 1 492 ? 0.581 -5.206 10.724 1.00 76.81 492 GLY A CA 1
ATOM 3744 C C . GLY A 1 492 ? 2.109 -5.404 10.701 1.00 76.81 492 GLY A C 1
ATOM 3745 O O . GLY A 1 492 ? 2.823 -4.783 11.492 1.00 76.81 492 GLY A O 1
ATOM 3746 N N . SER A 1 493 ? 2.615 -6.280 9.812 1.00 74.62 493 SER A N 1
ATOM 3747 C CA . SER A 1 493 ? 4.019 -6.752 9.775 1.00 74.62 493 SER A CA 1
ATOM 3748 C C . SER A 1 493 ? 4.748 -6.570 8.448 1.00 74.62 493 SER A C 1
ATOM 3750 O O . SER A 1 493 ? 4.199 -6.830 7.386 1.00 74.62 493 SER A O 1
ATOM 3752 N N . PHE A 1 494 ? 6.005 -6.139 8.524 1.00 83.19 494 PHE A N 1
ATOM 3753 C CA . PHE A 1 494 ? 6.793 -5.690 7.382 1.00 83.19 494 PHE A CA 1
ATOM 3754 C C . PHE A 1 494 ? 6.937 -6.722 6.283 1.00 83.19 494 PHE A C 1
ATOM 3756 O O . PHE A 1 494 ? 7.219 -7.889 6.534 1.00 83.19 494 PHE A O 1
ATOM 3763 N N . ALA A 1 495 ? 6.821 -6.220 5.060 1.00 82.50 495 ALA A N 1
ATOM 3764 C CA . ALA A 1 495 ? 7.194 -6.911 3.851 1.00 82.50 495 ALA A CA 1
ATOM 3765 C C . ALA A 1 495 ? 7.805 -5.896 2.878 1.00 82.50 495 ALA A C 1
ATOM 3767 O O . ALA A 1 495 ? 7.391 -4.731 2.837 1.00 82.50 495 ALA A O 1
ATOM 3768 N N . PHE A 1 496 ? 8.800 -6.330 2.115 1.00 83.38 496 PHE A N 1
ATOM 3769 C CA . PHE A 1 496 ? 9.357 -5.568 1.016 1.00 83.38 496 PHE A CA 1
ATOM 3770 C C . PHE A 1 496 ? 8.327 -5.439 -0.097 1.00 83.38 496 PHE A C 1
ATOM 3772 O O . PHE A 1 496 ? 7.753 -6.416 -0.571 1.00 83.38 496 PHE A O 1
ATOM 3779 N N . ASP A 1 497 ? 8.141 -4.206 -0.552 1.00 77.75 497 ASP A N 1
ATOM 3780 C CA . ASP A 1 497 ? 7.277 -3.899 -1.677 1.00 77.75 497 ASP A CA 1
ATOM 3781 C C . ASP A 1 497 ? 7.892 -2.754 -2.502 1.00 77.75 497 ASP A C 1
ATOM 3783 O O . ASP A 1 497 ? 7.845 -1.594 -2.078 1.00 77.75 497 ASP A O 1
ATOM 3787 N N . PRO A 1 498 ? 8.510 -3.050 -3.660 1.00 79.81 498 PRO A N 1
ATOM 3788 C CA . PRO A 1 498 ? 8.643 -4.374 -4.273 1.00 79.81 498 PRO A CA 1
ATOM 3789 C C . PRO A 1 498 ? 9.651 -5.279 -3.548 1.00 79.81 498 PRO A C 1
ATOM 3791 O O . PRO A 1 498 ? 10.569 -4.808 -2.880 1.00 79.81 498 PRO A O 1
ATOM 3794 N N . ASP A 1 499 ? 9.541 -6.586 -3.779 1.00 85.69 499 ASP A N 1
ATOM 3795 C CA . ASP A 1 499 ? 10.534 -7.588 -3.366 1.00 85.69 499 ASP A CA 1
ATOM 3796 C C . ASP A 1 499 ? 11.750 -7.660 -4.314 1.00 85.69 499 ASP A C 1
ATOM 3798 O O . ASP A 1 499 ? 12.690 -8.421 -4.083 1.00 85.69 499 ASP A O 1
ATOM 3802 N N . THR A 1 500 ? 11.749 -6.869 -5.392 1.00 90.31 500 THR A N 1
ATOM 3803 C CA . THR A 1 500 ? 12.780 -6.873 -6.430 1.00 90.31 500 THR A CA 1
ATOM 3804 C C . THR A 1 500 ? 13.089 -5.456 -6.906 1.00 90.31 500 THR A C 1
ATOM 3806 O O . THR A 1 500 ? 12.219 -4.734 -7.392 1.00 90.31 500 THR A O 1
ATOM 3809 N N . PHE A 1 501 ? 14.363 -5.085 -6.843 1.00 90.75 501 PHE A N 1
ATOM 3810 C CA . PHE A 1 501 ? 14.907 -3.823 -7.327 1.00 90.75 501 PHE A CA 1
ATOM 3811 C C . PHE A 1 501 ? 15.848 -4.080 -8.500 1.00 90.75 501 PHE A C 1
ATOM 3813 O O . PHE A 1 501 ? 16.673 -4.993 -8.463 1.00 90.75 501 PHE A O 1
ATOM 3820 N N . TRP A 1 502 ? 15.762 -3.238 -9.525 1.00 91.12 502 TRP A N 1
ATOM 3821 C CA . TRP A 1 502 ? 16.580 -3.344 -10.730 1.00 91.12 502 TRP A CA 1
ATOM 3822 C C . TRP A 1 502 ? 17.614 -2.218 -10.800 1.00 91.12 502 TRP A C 1
ATOM 3824 O O . TRP A 1 502 ? 17.378 -1.102 -10.339 1.00 91.12 502 TRP A O 1
ATOM 3834 N N . ARG A 1 503 ? 18.764 -2.499 -11.416 1.00 93.50 503 ARG A N 1
ATOM 3835 C CA . ARG A 1 503 ? 19.825 -1.529 -11.727 1.00 93.50 503 ARG A CA 1
ATOM 3836 C C . ARG A 1 503 ? 20.317 -1.732 -13.155 1.00 93.50 503 ARG A C 1
ATOM 3838 O O . ARG A 1 503 ? 20.227 -2.837 -13.680 1.00 93.50 503 ARG A O 1
ATOM 3845 N N . CYS A 1 504 ? 20.901 -0.708 -13.767 1.00 92.06 504 CYS A N 1
ATOM 3846 C CA . CYS A 1 504 ? 21.535 -0.854 -15.079 1.00 92.06 504 CYS A CA 1
ATOM 3847 C C . CYS A 1 504 ? 22.923 -1.477 -14.933 1.00 92.06 504 CYS A C 1
ATOM 3849 O O . CYS A 1 504 ? 23.726 -1.001 -14.130 1.00 92.06 504 CYS A O 1
ATOM 3851 N N . SER A 1 505 ? 23.206 -2.560 -15.664 1.00 90.06 505 SER A N 1
ATOM 3852 C CA . SER A 1 505 ? 24.445 -3.329 -15.478 1.00 90.06 505 SER A CA 1
ATOM 3853 C C . SER A 1 505 ? 25.719 -2.561 -15.840 1.00 90.06 505 SER A C 1
ATOM 3855 O O . SER A 1 505 ? 26.781 -2.834 -15.291 1.00 90.06 505 SER A O 1
ATOM 3857 N N . ASP A 1 506 ? 25.621 -1.631 -16.786 1.00 87.38 506 ASP A N 1
ATOM 3858 C CA . ASP A 1 506 ? 26.710 -0.778 -17.270 1.00 87.38 506 ASP A CA 1
ATOM 3859 C C . ASP A 1 506 ? 27.060 0.345 -16.278 1.00 87.38 506 ASP A C 1
ATOM 3861 O O . ASP A 1 506 ? 28.221 0.739 -16.155 1.00 87.38 506 ASP A O 1
ATOM 3865 N N . LYS A 1 507 ? 26.063 0.825 -15.526 1.00 88.25 507 LYS A N 1
ATOM 3866 C CA . LYS A 1 507 ? 26.211 1.862 -14.502 1.00 88.25 507 LYS A CA 1
ATOM 3867 C C . LYS A 1 507 ? 25.341 1.558 -13.272 1.00 88.25 507 LYS A C 1
ATOM 3869 O O . LYS A 1 507 ? 24.361 2.265 -13.015 1.00 88.25 507 LYS A O 1
ATOM 3874 N N . PRO A 1 508 ? 25.689 0.533 -12.472 1.00 89.38 508 PRO A N 1
ATOM 3875 C CA . PRO A 1 508 ? 24.845 0.104 -11.365 1.00 89.38 508 PRO A CA 1
ATOM 3876 C C . PRO A 1 508 ? 24.853 1.141 -10.239 1.00 89.38 508 PRO A C 1
ATOM 3878 O O . PRO A 1 508 ? 25.853 1.334 -9.542 1.00 89.38 508 PRO A O 1
ATOM 3881 N N . VAL A 1 509 ? 23.711 1.798 -10.032 1.00 90.88 509 VAL A N 1
ATOM 3882 C CA . VAL A 1 509 ? 23.503 2.737 -8.923 1.00 90.88 509 VAL A CA 1
ATOM 3883 C C . VAL A 1 509 ? 23.110 1.955 -7.662 1.00 90.88 509 VAL A C 1
ATOM 3885 O O . VAL A 1 509 ? 22.184 1.149 -7.724 1.00 90.88 509 VAL A O 1
ATOM 3888 N N . PRO A 1 510 ? 23.780 2.146 -6.509 1.00 91.62 510 PRO A N 1
ATOM 3889 C CA . PRO A 1 510 ? 23.400 1.471 -5.269 1.00 91.62 510 PRO A CA 1
ATOM 3890 C C . PRO A 1 510 ? 21.956 1.768 -4.847 1.00 91.62 510 PRO A C 1
ATOM 3892 O O . PRO A 1 510 ? 21.536 2.924 -4.871 1.00 91.62 510 PRO A O 1
ATOM 3895 N N . ILE A 1 511 ? 21.240 0.745 -4.381 1.00 90.38 511 ILE A N 1
ATOM 3896 C CA . ILE A 1 511 ? 19.857 0.867 -3.897 1.00 90.38 511 ILE A CA 1
ATOM 3897 C C . ILE A 1 511 ? 19.854 1.028 -2.374 1.00 90.38 511 ILE A C 1
ATOM 3899 O O . ILE A 1 511 ? 20.558 0.303 -1.670 1.00 90.38 511 ILE A O 1
ATOM 3903 N N . SER A 1 512 ? 19.081 1.984 -1.852 1.00 89.69 512 SER A N 1
ATOM 3904 C CA . SER A 1 512 ? 18.754 2.023 -0.420 1.00 89.69 512 SER A CA 1
ATOM 3905 C C . SER A 1 512 ? 17.748 0.922 -0.116 1.00 89.69 512 SER A C 1
ATOM 3907 O O . SER A 1 512 ? 16.620 0.996 -0.591 1.00 89.69 512 SER A O 1
ATOM 3909 N N . LEU A 1 513 ? 18.132 -0.058 0.694 1.00 91.38 513 LEU A N 1
ATOM 3910 C CA . LEU A 1 513 ? 17.178 -0.986 1.290 1.00 91.38 513 LEU A CA 1
ATOM 3911 C C . LEU A 1 513 ? 16.878 -0.491 2.700 1.00 91.38 513 LEU A C 1
ATOM 3913 O O . LEU A 1 513 ? 17.798 -0.293 3.496 1.00 91.38 513 LEU A O 1
ATOM 3917 N N . VAL A 1 514 ? 15.604 -0.240 2.984 1.00 88.94 514 VAL A N 1
ATOM 3918 C CA . VAL A 1 514 ? 15.150 0.368 4.236 1.00 88.94 514 VAL A CA 1
ATOM 3919 C C . VAL A 1 514 ? 14.191 -0.600 4.913 1.00 88.94 514 VAL A C 1
ATOM 3921 O O . VAL A 1 514 ? 13.182 -0.980 4.330 1.00 88.94 514 VAL A O 1
ATOM 3924 N N . GLY A 1 515 ? 14.521 -1.016 6.134 1.00 88.94 515 GLY A N 1
ATOM 3925 C CA . GLY A 1 515 ? 13.621 -1.801 6.969 1.00 88.94 515 GLY A CA 1
ATOM 3926 C C . GLY A 1 515 ? 12.544 -0.922 7.596 1.00 88.94 515 GLY A C 1
ATOM 3927 O O . GLY A 1 515 ? 12.759 0.281 7.801 1.00 88.94 515 GLY A O 1
ATOM 3928 N N . GLY A 1 516 ? 11.409 -1.530 7.940 1.00 85.81 516 GLY A N 1
ATOM 3929 C CA . GLY A 1 516 ? 10.369 -0.913 8.766 1.00 85.81 516 GLY A CA 1
ATOM 3930 C C . GLY A 1 516 ? 10.856 -0.610 10.181 1.00 85.81 516 GLY A C 1
ATOM 3931 O O . GLY A 1 516 ? 12.025 -0.782 10.501 1.00 85.81 516 GLY A O 1
ATOM 3932 N N . TYR A 1 517 ? 9.982 -0.122 11.046 1.00 86.00 517 TYR A N 1
ATOM 3933 C CA . TYR A 1 517 ? 10.347 0.147 12.434 1.00 86.00 517 TYR A CA 1
ATOM 3934 C C . TYR A 1 517 ? 10.477 -1.175 13.189 1.00 86.00 517 TYR A C 1
ATOM 3936 O O . TYR A 1 517 ? 9.615 -2.048 13.080 1.00 86.00 517 TYR A O 1
ATOM 3944 N N . ALA A 1 518 ? 11.547 -1.302 13.967 1.00 86.56 518 ALA A N 1
ATOM 3945 C CA . ALA A 1 518 ? 11.860 -2.492 14.742 1.00 86.56 518 ALA A CA 1
ATOM 3946 C C . ALA A 1 518 ? 12.790 -2.150 15.913 1.00 86.56 518 ALA A C 1
ATOM 3948 O O . ALA A 1 518 ? 13.533 -1.168 15.853 1.00 86.56 518 ALA A O 1
ATOM 3949 N N . LEU A 1 519 ? 12.777 -2.998 16.941 1.00 84.75 519 LEU A N 1
ATOM 3950 C CA . LEU A 1 519 ? 13.727 -2.997 18.057 1.00 84.75 519 LEU A CA 1
ATOM 3951 C C . LEU A 1 519 ? 15.142 -3.407 17.634 1.00 84.75 519 LEU A C 1
ATOM 3953 O O . LEU A 1 519 ? 16.122 -3.005 18.256 1.00 84.75 519 LEU A O 1
ATOM 3957 N N . SER A 1 520 ? 15.261 -4.251 16.611 1.00 89.00 520 SER A N 1
ATOM 3958 C CA . SER A 1 520 ? 16.546 -4.711 16.091 1.00 89.00 520 SER A CA 1
ATOM 3959 C C . SER A 1 520 ? 16.432 -5.139 14.632 1.00 89.00 520 SER A C 1
ATOM 3961 O O . SER A 1 520 ? 15.348 -5.488 14.159 1.00 89.00 520 SER A O 1
ATOM 3963 N N . TYR A 1 521 ? 17.573 -5.123 13.941 1.00 92.81 521 TYR A N 1
ATOM 3964 C CA . TYR A 1 521 ? 17.709 -5.477 12.532 1.00 92.81 521 TYR A CA 1
ATOM 3965 C C . TYR A 1 521 ? 18.879 -6.440 12.357 1.00 92.81 521 TYR A C 1
ATOM 3967 O O . TYR A 1 521 ? 19.935 -6.263 12.970 1.00 92.81 521 TYR A O 1
ATOM 3975 N N . LEU A 1 522 ? 18.718 -7.411 11.466 1.00 96.69 522 LEU A N 1
ATOM 3976 C CA . LEU A 1 522 ? 19.796 -8.241 10.957 1.00 96.69 522 LEU A CA 1
ATOM 3977 C C . LEU A 1 522 ? 19.620 -8.430 9.452 1.00 96.69 522 LEU A C 1
ATOM 3979 O O . LEU A 1 522 ? 18.809 -9.225 8.983 1.00 96.69 522 LEU A O 1
ATOM 3983 N N . TRP A 1 523 ? 20.427 -7.705 8.690 1.00 97.25 523 TRP A N 1
ATOM 3984 C CA . TRP A 1 523 ? 20.577 -7.898 7.258 1.00 97.25 523 TRP A CA 1
ATOM 3985 C C . TRP A 1 523 ? 21.576 -9.012 6.978 1.00 97.25 523 TRP A C 1
ATOM 3987 O O . TRP A 1 523 ? 22.620 -9.089 7.623 1.00 97.25 523 TRP A O 1
ATOM 3997 N N . SER A 1 524 ? 21.290 -9.826 5.971 1.00 96.25 524 SER A N 1
ATOM 3998 C CA . SER A 1 524 ? 22.145 -10.899 5.469 1.00 96.25 524 SER A CA 1
ATOM 3999 C C . SER A 1 524 ? 22.175 -10.861 3.945 1.00 96.25 524 SER A C 1
ATOM 4001 O O . SER A 1 524 ? 21.125 -10.904 3.311 1.00 96.25 524 SER A O 1
ATOM 4003 N N . TYR A 1 525 ? 23.362 -10.793 3.348 1.00 96.56 525 TYR A N 1
ATOM 4004 C CA . TYR A 1 525 ? 23.529 -10.773 1.892 1.00 96.56 525 TYR A CA 1
ATOM 4005 C C . TYR A 1 525 ? 24.052 -12.106 1.354 1.00 96.56 525 TYR A C 1
ATOM 4007 O O . TYR A 1 525 ? 25.019 -12.661 1.880 1.00 96.56 525 TYR A O 1
ATOM 4015 N N . TYR A 1 526 ? 23.435 -12.571 0.269 1.00 94.56 526 TYR A N 1
ATOM 4016 C CA . TYR A 1 526 ? 23.775 -13.786 -0.459 1.00 94.56 526 TYR A CA 1
ATOM 4017 C C . TYR A 1 526 ? 24.001 -13.442 -1.942 1.00 94.56 526 TYR A C 1
ATOM 4019 O O . TYR A 1 526 ? 23.079 -12.959 -2.608 1.00 94.56 526 TYR A O 1
ATOM 4027 N N . PRO A 1 527 ? 25.201 -13.695 -2.494 1.00 91.38 527 PRO A N 1
ATOM 4028 C CA . PRO A 1 527 ? 25.460 -13.474 -3.913 1.00 91.38 527 PRO A CA 1
ATOM 4029 C C . PRO A 1 527 ? 24.607 -14.382 -4.812 1.00 91.38 527 PRO A C 1
ATOM 4031 O O . PRO A 1 527 ? 24.328 -15.533 -4.463 1.00 91.38 527 PRO A O 1
ATOM 4034 N N . ASP A 1 528 ? 24.277 -13.895 -6.012 1.00 78.94 528 ASP A N 1
ATOM 4035 C CA . ASP A 1 528 ? 23.528 -14.604 -7.069 1.00 78.94 528 ASP A CA 1
ATOM 4036 C C . ASP A 1 528 ? 24.357 -15.716 -7.760 1.00 78.94 528 ASP A C 1
ATOM 4038 O O . ASP A 1 528 ? 24.527 -15.770 -8.978 1.00 78.94 528 ASP A O 1
ATOM 4042 N N . THR A 1 529 ? 24.989 -16.578 -6.964 1.00 75.44 529 THR A N 1
ATOM 4043 C CA . THR A 1 529 ? 25.853 -17.679 -7.425 1.00 75.44 529 THR A CA 1
ATOM 4044 C C . THR A 1 529 ? 25.609 -18.982 -6.653 1.00 75.44 529 THR A C 1
ATOM 4046 O O . THR A 1 529 ? 26.432 -19.893 -6.716 1.00 75.44 529 THR A O 1
ATOM 4049 N N . GLY A 1 530 ? 24.487 -19.090 -5.927 1.00 69.00 530 GLY A N 1
ATOM 4050 C CA . GLY A 1 530 ? 24.074 -20.316 -5.228 1.00 69.00 530 GLY A CA 1
ATOM 4051 C C . GLY A 1 530 ? 24.680 -20.521 -3.834 1.00 69.00 530 GLY A C 1
ATOM 4052 O O . GLY A 1 530 ? 24.785 -21.660 -3.383 1.00 69.00 530 GLY A O 1
ATOM 4053 N N . TYR A 1 531 ? 25.095 -19.450 -3.150 1.00 69.19 531 TYR A N 1
ATOM 4054 C CA . TYR A 1 531 ? 25.563 -19.536 -1.762 1.00 69.19 531 TYR A CA 1
ATOM 4055 C C . TYR A 1 531 ? 24.417 -19.863 -0.794 1.00 69.19 531 TYR A C 1
ATOM 4057 O O . TYR A 1 531 ? 23.336 -19.289 -0.887 1.00 69.19 531 TYR A O 1
ATOM 4065 N N . THR A 1 532 ? 24.682 -20.732 0.185 1.00 77.31 532 THR A N 1
ATOM 4066 C CA . THR A 1 532 ? 23.744 -21.071 1.274 1.00 77.31 532 THR A CA 1
ATOM 4067 C C . THR A 1 532 ? 24.065 -20.363 2.594 1.00 77.31 532 THR A C 1
ATOM 4069 O O . THR A 1 532 ? 23.325 -20.507 3.561 1.00 77.31 532 THR A O 1
ATOM 4072 N N . THR A 1 533 ? 25.166 -19.608 2.656 1.00 83.88 533 THR A N 1
ATOM 4073 C CA . THR A 1 533 ? 25.607 -18.841 3.833 1.00 83.88 533 THR A CA 1
ATOM 4074 C C . THR A 1 533 ? 25.808 -17.371 3.470 1.00 83.88 533 THR A C 1
ATOM 4076 O O . THR A 1 533 ? 26.332 -17.102 2.383 1.00 83.88 533 THR A O 1
ATOM 4079 N N . PRO A 1 534 ? 25.449 -16.424 4.356 1.00 91.06 534 PRO A N 1
ATOM 4080 C CA . PRO A 1 534 ? 25.586 -15.005 4.062 1.00 91.06 534 PRO A CA 1
ATOM 4081 C C . PRO A 1 534 ? 27.061 -14.602 3.993 1.00 91.06 534 PRO A C 1
ATOM 4083 O O . PRO A 1 534 ? 27.872 -15.039 4.808 1.00 91.06 534 PRO A O 1
ATOM 4086 N N . THR A 1 535 ? 27.415 -13.752 3.031 1.00 91.81 535 THR A N 1
ATOM 4087 C CA . THR A 1 535 ? 28.789 -13.244 2.866 1.00 91.81 535 THR A CA 1
ATOM 4088 C C . THR A 1 535 ? 29.003 -11.886 3.531 1.00 91.81 535 THR A C 1
ATOM 4090 O O . THR A 1 535 ? 30.138 -11.429 3.632 1.00 91.81 535 THR A O 1
ATOM 4093 N N . ALA A 1 536 ? 27.928 -11.221 3.958 1.00 94.12 536 ALA A N 1
ATOM 4094 C CA . ALA A 1 536 ? 27.972 -9.975 4.715 1.00 94.12 536 ALA A CA 1
ATOM 4095 C C . ALA A 1 536 ? 26.693 -9.795 5.545 1.00 94.12 536 ALA A C 1
ATOM 4097 O O . ALA A 1 536 ? 25.623 -10.266 5.145 1.00 94.12 536 ALA A O 1
ATOM 4098 N N . THR A 1 537 ? 26.816 -9.095 6.676 1.00 96.31 537 THR A N 1
ATOM 4099 C CA . THR A 1 537 ? 25.706 -8.789 7.586 1.00 96.31 537 THR A CA 1
ATOM 4100 C C . THR A 1 537 ? 25.773 -7.359 8.106 1.00 96.31 537 THR A C 1
ATOM 4102 O O . THR A 1 537 ? 26.865 -6.819 8.291 1.00 96.31 537 THR A O 1
ATOM 4105 N N . TRP A 1 538 ? 24.615 -6.769 8.402 1.00 97.19 538 TRP A N 1
ATOM 4106 C CA . TRP A 1 538 ? 24.495 -5.426 8.984 1.00 97.19 538 TRP A CA 1
ATOM 4107 C C . TRP A 1 538 ? 23.365 -5.390 10.010 1.00 97.19 538 TRP A C 1
ATOM 4109 O O . TRP A 1 538 ? 22.408 -6.147 9.892 1.00 97.19 538 TRP A O 1
ATOM 4119 N N . THR A 1 539 ? 23.448 -4.488 10.983 1.00 95.31 539 THR A N 1
ATOM 4120 C CA . THR A 1 539 ? 22.431 -4.326 12.041 1.00 95.31 539 THR A CA 1
ATOM 4121 C C . THR A 1 539 ? 21.748 -2.960 12.015 1.00 95.31 539 THR A C 1
ATOM 4123 O O . THR A 1 539 ? 21.032 -2.592 12.943 1.00 95.31 539 THR A O 1
ATOM 4126 N N . THR A 1 540 ? 21.980 -2.181 10.959 1.00 91.25 540 THR A N 1
ATOM 4127 C CA . THR A 1 540 ? 21.404 -0.848 10.790 1.00 91.25 540 THR A CA 1
ATOM 4128 C C . THR A 1 540 ? 19.980 -0.917 10.227 1.00 91.25 540 THR A C 1
ATOM 4130 O O . THR A 1 540 ? 19.655 -1.854 9.493 1.00 91.25 540 THR A O 1
ATOM 4133 N N . PRO A 1 541 ? 19.133 0.099 10.482 1.00 88.88 541 PRO A N 1
ATOM 4134 C CA . PRO A 1 541 ? 17.766 0.139 9.952 1.00 88.88 541 PRO A CA 1
ATOM 4135 C C . PRO A 1 541 ? 17.685 0.192 8.421 1.00 88.88 541 PRO A C 1
ATOM 4137 O O . PRO A 1 541 ? 16.658 -0.131 7.825 1.00 88.88 541 PRO A O 1
ATOM 4140 N N . SER A 1 542 ? 18.766 0.609 7.768 1.00 90.75 542 SER A N 1
ATOM 4141 C CA . SER A 1 542 ? 18.899 0.618 6.318 1.00 90.75 542 SER A CA 1
ATOM 4142 C C . SER A 1 542 ? 20.318 0.250 5.897 1.00 90.75 542 SER A C 1
ATOM 4144 O O . SER A 1 542 ? 21.274 0.390 6.667 1.00 90.75 542 SER A O 1
ATOM 4146 N N . ILE A 1 543 ? 20.457 -0.222 4.660 1.00 93.62 543 ILE A N 1
ATOM 4147 C CA . ILE A 1 543 ? 21.740 -0.519 4.020 1.00 93.62 543 ILE A CA 1
ATOM 4148 C C . ILE A 1 543 ? 21.760 0.018 2.586 1.00 93.62 543 ILE A C 1
ATOM 4150 O O . ILE A 1 543 ? 20.724 0.227 1.956 1.00 93.62 543 ILE A O 1
ATOM 4154 N N . LYS A 1 544 ? 22.961 0.216 2.035 1.00 93.56 544 LYS A N 1
ATOM 4155 C CA . LYS A 1 544 ? 23.152 0.493 0.604 1.00 93.56 544 LYS A CA 1
ATOM 4156 C C . LYS A 1 544 ? 23.545 -0.800 -0.107 1.00 93.56 544 LYS A C 1
ATOM 4158 O O . LYS A 1 544 ? 24.695 -1.232 -0.009 1.00 93.56 544 LYS A O 1
ATOM 4163 N N . ALA A 1 545 ? 22.615 -1.391 -0.849 1.00 94.06 545 ALA A N 1
ATOM 4164 C CA . ALA A 1 545 ? 22.861 -2.562 -1.677 1.00 94.06 545 ALA A CA 1
ATOM 4165 C C . ALA A 1 545 ? 23.670 -2.177 -2.924 1.00 94.06 545 ALA A C 1
ATOM 4167 O O . ALA A 1 545 ? 23.175 -1.561 -3.871 1.00 94.06 545 ALA A O 1
ATOM 4168 N N . ARG A 1 546 ? 24.966 -2.500 -2.893 1.00 93.44 546 ARG A N 1
ATOM 4169 C CA . ARG A 1 546 ? 25.929 -2.192 -3.966 1.00 93.44 546 ARG A CA 1
ATOM 4170 C C . ARG A 1 546 ? 26.145 -3.351 -4.929 1.00 93.44 546 ARG A C 1
ATOM 4172 O O . ARG A 1 546 ? 26.707 -3.138 -6.001 1.00 93.44 546 ARG A O 1
ATOM 4179 N N . GLN A 1 547 ? 25.716 -4.550 -4.568 1.00 93.00 547 GLN A N 1
ATOM 4180 C CA . GLN A 1 547 ? 25.909 -5.757 -5.359 1.00 93.00 547 GLN A CA 1
ATOM 4181 C C . GLN A 1 547 ? 24.550 -6.349 -5.717 1.00 93.00 547 GLN A C 1
ATOM 4183 O O . GLN A 1 547 ? 23.582 -6.164 -4.984 1.00 93.00 547 GLN A O 1
ATOM 4188 N N . LYS A 1 548 ? 24.483 -7.038 -6.857 1.00 93.56 548 LYS A N 1
ATOM 4189 C CA . LYS A 1 548 ? 23.313 -7.840 -7.194 1.00 93.56 548 LYS A CA 1
ATOM 4190 C C . LYS A 1 548 ? 23.296 -9.115 -6.352 1.00 93.56 548 LYS A C 1
ATOM 4192 O O . LYS A 1 548 ? 24.354 -9.671 -6.061 1.00 93.56 548 LYS A O 1
ATOM 4197 N N . GLY A 1 549 ? 22.115 -9.592 -6.002 1.00 93.81 549 GLY A N 1
ATOM 4198 C CA . GLY A 1 549 ? 21.913 -10.788 -5.198 1.00 93.81 549 GLY A CA 1
ATOM 4199 C C . GLY A 1 549 ? 20.715 -10.655 -4.273 1.00 93.81 549 GLY A C 1
ATOM 4200 O O . GLY A 1 549 ? 19.903 -9.737 -4.400 1.00 93.81 549 GLY A O 1
ATOM 4201 N N . MET A 1 550 ? 20.625 -11.596 -3.344 1.00 94.62 550 MET A N 1
ATOM 4202 C CA . MET A 1 550 ? 19.544 -11.689 -2.377 1.00 94.62 550 MET A CA 1
ATOM 4203 C C . MET A 1 550 ? 19.963 -11.021 -1.069 1.00 94.62 550 MET A C 1
ATOM 4205 O O . MET A 1 550 ? 21.023 -11.318 -0.513 1.00 94.62 550 MET A O 1
ATOM 4209 N N . TYR A 1 551 ? 19.112 -10.145 -0.556 1.00 95.69 551 TYR A N 1
ATOM 4210 C CA . TYR A 1 551 ? 19.243 -9.528 0.754 1.00 95.69 551 TYR A CA 1
ATOM 4211 C C . TYR A 1 551 ? 18.081 -10.002 1.620 1.00 95.69 551 TYR A C 1
ATOM 4213 O O . TYR A 1 551 ? 16.928 -9.943 1.213 1.00 95.69 551 TYR A O 1
ATOM 4221 N N . VAL A 1 552 ? 18.387 -10.489 2.814 1.00 95.19 552 VAL A N 1
ATOM 4222 C CA . VAL A 1 552 ? 17.397 -10.966 3.779 1.00 95.19 552 VAL A CA 1
ATOM 4223 C C . VAL A 1 552 ? 17.453 -10.059 4.992 1.00 95.19 552 VAL A C 1
ATOM 4225 O O . VAL A 1 552 ? 18.538 -9.833 5.527 1.00 95.19 552 VAL A O 1
ATOM 4228 N N . LEU A 1 553 ? 16.306 -9.550 5.415 1.00 95.00 553 LEU A N 1
ATOM 4229 C CA . LEU A 1 553 ? 16.160 -8.712 6.593 1.00 95.00 553 LEU A CA 1
ATOM 4230 C C . LEU A 1 553 ? 15.351 -9.465 7.645 1.00 95.00 553 LEU A C 1
ATOM 4232 O O . LEU A 1 553 ? 14.197 -9.813 7.412 1.00 95.00 553 LEU A O 1
ATOM 4236 N N . GLU A 1 554 ? 15.957 -9.694 8.804 1.00 94.94 554 GLU A N 1
ATOM 4237 C CA . GLU A 1 554 ? 15.266 -10.141 10.010 1.00 94.94 554 GLU A CA 1
ATOM 4238 C C . GLU A 1 554 ? 15.084 -8.949 10.959 1.00 94.94 554 GLU A C 1
ATOM 4240 O O . GLU A 1 554 ? 16.035 -8.209 11.219 1.00 94.94 554 GLU A O 1
ATOM 4245 N N . MET A 1 555 ? 13.865 -8.732 11.449 1.00 90.38 555 MET A N 1
ATOM 4246 C CA . MET A 1 555 ? 13.508 -7.615 12.323 1.00 90.38 555 MET A CA 1
ATOM 4247 C C . MET A 1 555 ? 12.672 -8.069 13.507 1.00 90.38 555 MET A C 1
ATOM 4249 O O . MET A 1 555 ? 11.732 -8.845 13.347 1.00 90.38 555 MET A O 1
ATOM 4253 N N . ASN A 1 556 ? 12.945 -7.498 14.678 1.00 89.12 556 ASN A N 1
ATOM 4254 C CA . ASN A 1 556 ? 12.057 -7.607 15.831 1.00 89.12 556 ASN A CA 1
ATOM 4255 C C . ASN A 1 556 ? 11.073 -6.426 15.854 1.00 89.12 556 ASN A C 1
ATOM 4257 O O . ASN A 1 556 ? 11.421 -5.338 16.305 1.00 89.12 556 ASN A O 1
ATOM 4261 N N . GLN A 1 557 ? 9.855 -6.641 15.364 1.00 83.50 557 GLN A N 1
ATOM 4262 C CA . GLN A 1 557 ? 8.774 -5.653 15.313 1.00 83.50 557 GLN A CA 1
ATOM 4263 C C . GLN A 1 557 ? 7.830 -5.705 16.527 1.00 83.50 557 GLN A C 1
ATOM 4265 O O . GLN A 1 557 ? 6.771 -5.107 16.454 1.00 83.50 557 GLN A O 1
ATOM 4270 N N . ASP A 1 558 ? 8.172 -6.431 17.600 1.00 80.19 558 ASP A N 1
ATOM 4271 C CA . ASP A 1 558 ? 7.455 -6.502 18.890 1.00 80.19 558 ASP A CA 1
ATOM 4272 C C . ASP A 1 558 ? 5.902 -6.467 18.815 1.00 80.19 558 ASP A C 1
ATOM 4274 O O . ASP A 1 558 ? 5.298 -5.395 18.720 1.00 80.19 558 ASP A O 1
ATOM 4278 N N . PRO A 1 559 ? 5.220 -7.626 18.903 1.00 73.50 559 PRO A N 1
ATOM 4279 C CA . PRO A 1 559 ? 5.722 -8.889 19.462 1.00 73.50 559 PRO A CA 1
ATOM 4280 C C . PRO A 1 559 ? 6.325 -9.849 18.425 1.00 73.50 559 PRO A C 1
ATOM 4282 O O . PRO A 1 559 ? 6.673 -10.981 18.757 1.00 73.50 559 PRO A O 1
ATOM 4285 N N . ARG A 1 560 ? 6.398 -9.447 17.152 1.00 78.31 560 ARG A N 1
ATOM 4286 C CA . ARG A 1 560 ? 6.713 -10.352 16.038 1.00 78.31 560 ARG A CA 1
ATOM 4287 C C . ARG A 1 560 ? 8.179 -10.259 15.629 1.00 78.31 560 ARG A C 1
ATOM 4289 O O . ARG A 1 560 ? 8.720 -9.166 15.500 1.00 78.31 560 ARG A O 1
ATOM 4296 N N . ILE A 1 561 ? 8.791 -11.405 15.335 1.00 86.62 561 ILE A N 1
ATOM 4297 C CA . ILE A 1 561 ? 10.047 -11.461 14.581 1.00 86.62 561 ILE A CA 1
ATOM 4298 C C . ILE A 1 561 ? 9.689 -11.773 13.134 1.00 86.62 561 ILE A C 1
ATOM 4300 O O . ILE A 1 561 ? 9.113 -12.821 12.844 1.00 86.62 561 ILE A O 1
ATOM 4304 N N . ILE A 1 562 ? 10.009 -10.846 12.240 1.00 87.56 562 ILE A N 1
ATOM 4305 C CA . ILE A 1 562 ? 9.728 -10.954 10.814 1.00 87.56 562 ILE A CA 1
ATOM 4306 C C . ILE A 1 562 ? 11.030 -11.199 10.079 1.00 87.56 562 ILE A C 1
ATOM 4308 O O . ILE A 1 562 ? 12.055 -10.607 10.405 1.00 87.56 562 ILE A O 1
ATOM 4312 N N . LYS A 1 563 ? 10.979 -12.064 9.072 1.00 91.44 563 LYS A N 1
ATOM 4313 C CA . LYS A 1 563 ? 12.087 -12.309 8.164 1.00 91.44 563 LYS A CA 1
ATOM 4314 C C . LYS A 1 563 ? 11.571 -12.225 6.747 1.00 91.44 563 LYS A C 1
ATOM 4316 O O . LYS A 1 563 ? 10.699 -13.006 6.377 1.00 91.44 563 LYS A O 1
ATOM 4321 N N . ASP A 1 564 ? 12.136 -11.308 5.979 1.00 91.62 564 ASP A N 1
ATOM 4322 C CA . ASP A 1 564 ? 11.723 -11.088 4.604 1.00 91.62 564 ASP A CA 1
ATOM 4323 C C . ASP A 1 564 ? 12.914 -10.906 3.661 1.00 91.62 564 ASP A C 1
ATOM 4325 O O . ASP A 1 564 ? 14.044 -10.654 4.090 1.00 91.62 564 ASP A O 1
ATOM 4329 N N . THR A 1 565 ? 12.673 -11.106 2.370 1.00 92.25 565 THR A N 1
ATOM 4330 C CA . THR A 1 565 ? 13.700 -11.186 1.333 1.00 92.25 565 THR A CA 1
ATOM 4331 C C . THR A 1 565 ? 13.453 -10.162 0.240 1.00 92.25 565 THR A C 1
ATOM 4333 O O . THR A 1 565 ? 12.338 -10.002 -0.235 1.00 92.25 565 THR A O 1
ATOM 4336 N N . VAL A 1 566 ? 14.528 -9.525 -0.212 1.00 93.00 566 VAL A N 1
ATOM 4337 C CA . VAL A 1 566 ? 14.524 -8.616 -1.353 1.00 93.00 566 VAL A CA 1
ATOM 4338 C C . VAL A 1 566 ? 15.671 -8.942 -2.302 1.00 93.00 566 VAL A C 1
ATOM 4340 O O . VAL A 1 566 ? 16.797 -9.230 -1.885 1.00 93.00 566 VAL A O 1
ATOM 4343 N N . TRP A 1 567 ? 15.399 -8.881 -3.599 1.00 93.75 567 TRP A N 1
ATOM 4344 C CA . TRP A 1 567 ? 16.373 -9.097 -4.658 1.00 93.75 567 TRP A CA 1
ATOM 4345 C C . TRP A 1 567 ? 16.843 -7.774 -5.241 1.00 93.75 567 TRP A C 1
ATOM 4347 O O . TRP A 1 567 ? 16.047 -6.897 -5.561 1.00 93.75 567 TRP A O 1
ATOM 4357 N N . VAL A 1 568 ? 18.151 -7.643 -5.431 1.00 94.81 568 VAL A N 1
ATOM 4358 C CA . VAL A 1 568 ? 18.739 -6.573 -6.238 1.00 94.81 568 VAL A CA 1
ATOM 4359 C C . VAL A 1 568 ? 19.322 -7.219 -7.480 1.00 94.81 568 VAL A C 1
ATOM 4361 O O . VAL A 1 568 ? 20.232 -8.038 -7.381 1.00 94.81 568 VAL A O 1
ATOM 4364 N N . LEU A 1 569 ? 18.792 -6.876 -8.647 1.00 92.38 569 LEU A N 1
ATOM 4365 C CA . LEU A 1 569 ? 19.168 -7.465 -9.927 1.00 92.38 569 LEU A CA 1
ATOM 4366 C C . LEU A 1 569 ? 19.762 -6.403 -10.852 1.00 92.38 569 LEU A C 1
ATOM 4368 O O . LEU A 1 569 ? 19.398 -5.229 -10.798 1.00 92.38 569 LEU A O 1
ATOM 4372 N N . ASP A 1 570 ? 20.665 -6.833 -11.729 1.00 91.56 570 ASP A N 1
ATOM 4373 C CA . ASP A 1 570 ? 21.210 -5.979 -12.782 1.00 91.56 570 ASP A CA 1
ATOM 4374 C C . ASP A 1 570 ? 20.552 -6.354 -14.111 1.00 91.56 570 ASP A C 1
ATOM 4376 O O . ASP A 1 570 ? 20.582 -7.518 -14.519 1.00 91.56 570 ASP A O 1
ATOM 4380 N N . MET A 1 571 ? 19.971 -5.368 -14.792 1.00 89.25 571 MET A N 1
ATOM 4381 C CA . MET A 1 571 ? 19.479 -5.508 -16.154 1.00 89.25 571 MET A CA 1
ATOM 4382 C C . MET A 1 571 ? 20.678 -5.546 -17.096 1.00 89.25 571 MET A C 1
ATOM 4384 O O . MET A 1 571 ? 21.357 -4.536 -17.288 1.00 89.25 571 MET A O 1
ATOM 4388 N N . VAL A 1 572 ? 20.937 -6.726 -17.654 1.00 87.88 572 VAL A N 1
ATOM 4389 C CA . VAL A 1 572 ? 22.022 -6.969 -18.604 1.00 87.88 572 VAL A CA 1
ATOM 4390 C C . VAL A 1 572 ? 21.431 -7.057 -20.004 1.00 87.88 572 VAL A C 1
ATOM 4392 O O . VAL A 1 572 ? 20.562 -7.890 -20.255 1.00 87.88 572 VAL A O 1
ATOM 4395 N N . TRP A 1 573 ? 21.925 -6.216 -20.913 1.00 88.69 573 TRP A N 1
ATOM 4396 C CA . TRP A 1 573 ? 21.495 -6.235 -22.309 1.00 88.69 573 TRP A CA 1
ATOM 4397 C C . TRP A 1 573 ? 22.024 -7.453 -23.063 1.00 88.69 573 TRP A C 1
ATOM 4399 O O . TRP A 1 573 ? 21.238 -8.105 -23.730 1.00 88.69 573 TRP A O 1
ATOM 4409 N N . ASP A 1 574 ? 23.323 -7.765 -22.949 1.00 88.00 574 ASP A N 1
ATOM 4410 C CA . ASP A 1 574 ? 24.001 -8.851 -23.693 1.00 88.00 574 ASP A CA 1
ATOM 4411 C C . ASP A 1 574 ? 23.529 -8.945 -25.161 1.00 88.00 574 ASP A C 1
ATOM 4413 O O . ASP A 1 574 ? 23.098 -9.993 -25.644 1.00 88.00 574 ASP A O 1
ATOM 4417 N N . ALA A 1 575 ? 23.507 -7.787 -25.832 1.00 92.38 575 ALA A N 1
ATOM 4418 C CA . ALA A 1 575 ? 22.882 -7.598 -27.134 1.00 92.38 575 ALA A CA 1
ATOM 4419 C C . ALA A 1 575 ? 23.925 -7.345 -28.229 1.00 92.38 575 ALA A C 1
ATOM 4421 O O . ALA A 1 575 ? 24.933 -6.674 -27.998 1.00 92.38 575 ALA A O 1
ATOM 4422 N N . SER A 1 576 ? 23.664 -7.825 -29.445 1.00 95.19 576 SER A N 1
ATOM 4423 C CA . SER A 1 576 ? 24.486 -7.521 -30.622 1.00 95.19 576 SER A CA 1
ATOM 4424 C C . SER A 1 576 ? 23.649 -7.330 -31.890 1.00 95.19 576 SER A C 1
ATOM 4426 O O . SER A 1 576 ? 22.506 -7.782 -31.979 1.00 95.19 576 SER A O 1
ATOM 4428 N N . ILE A 1 577 ? 24.217 -6.632 -32.879 1.00 96.38 577 ILE A N 1
ATOM 4429 C CA . ILE A 1 577 ? 23.598 -6.440 -34.196 1.00 96.38 577 ILE A CA 1
ATOM 4430 C C . ILE A 1 577 ? 24.011 -7.605 -35.099 1.00 96.38 577 ILE A C 1
ATOM 4432 O O . ILE A 1 577 ? 25.199 -7.800 -35.368 1.00 96.38 577 ILE A O 1
ATOM 4436 N N . LYS A 1 578 ? 23.030 -8.338 -35.625 1.00 95.12 578 LYS A N 1
ATOM 4437 C CA . LYS A 1 578 ? 23.213 -9.297 -36.718 1.00 95.12 578 LYS A CA 1
ATOM 4438 C C . LYS A 1 578 ? 22.819 -8.650 -38.039 1.00 95.12 578 LYS A C 1
ATOM 4440 O O . LYS A 1 578 ? 21.896 -7.844 -38.098 1.00 95.12 578 LYS A O 1
ATOM 4445 N N . ARG A 1 579 ? 23.527 -9.017 -39.108 1.00 93.12 579 ARG A N 1
ATOM 4446 C CA . ARG A 1 579 ? 23.239 -8.575 -40.475 1.00 93.12 579 ARG A CA 1
ATOM 4447 C C . ARG A 1 579 ? 23.227 -9.767 -41.416 1.00 93.12 579 ARG A C 1
ATOM 4449 O O . ARG A 1 579 ? 24.118 -10.614 -41.352 1.00 93.12 579 ARG A O 1
ATOM 4456 N N . GLN A 1 580 ? 22.260 -9.777 -42.324 1.00 86.88 580 GLN A N 1
ATOM 4457 C CA . GLN A 1 580 ? 22.201 -10.685 -43.456 1.00 86.88 580 GLN A CA 1
ATOM 4458 C C . GLN A 1 580 ? 22.010 -9.905 -44.767 1.00 86.88 580 GLN A C 1
ATOM 4460 O O . GLN A 1 580 ? 21.219 -8.960 -44.815 1.00 86.88 580 GLN A O 1
ATOM 4465 N N . PRO A 1 581 ? 22.707 -10.290 -45.849 1.00 80.44 581 PRO A N 1
ATOM 4466 C CA . PRO A 1 581 ? 23.716 -11.350 -45.904 1.00 80.44 581 PRO A CA 1
ATOM 4467 C C . PRO A 1 581 ? 25.043 -11.003 -45.207 1.00 80.44 581 PRO A C 1
ATOM 4469 O O . PRO A 1 581 ? 25.489 -9.857 -45.250 1.00 80.44 581 PRO A O 1
ATOM 4472 N N . ASN A 1 582 ? 25.747 -12.004 -44.662 1.00 77.19 582 ASN A N 1
ATOM 4473 C CA . ASN A 1 582 ? 27.116 -11.845 -44.137 1.00 77.19 582 ASN A CA 1
ATOM 4474 C C . ASN A 1 582 ? 28.194 -11.804 -45.251 1.00 77.19 582 ASN A C 1
ATOM 4476 O O . ASN A 1 582 ? 29.212 -12.488 -45.190 1.00 77.19 582 ASN A O 1
ATOM 4480 N N . LYS A 1 583 ? 27.947 -11.014 -46.301 1.00 80.88 583 LYS A N 1
ATOM 4481 C CA . LYS A 1 583 ? 28.875 -10.708 -47.407 1.00 80.88 583 LYS A CA 1
ATOM 4482 C C . LYS A 1 583 ? 29.033 -9.184 -47.554 1.00 80.88 583 LYS A C 1
ATOM 4484 O O . LYS A 1 583 ? 28.275 -8.449 -46.907 1.00 80.88 583 LYS A O 1
ATOM 4489 N N . PRO A 1 584 ? 29.998 -8.669 -48.346 1.00 84.06 584 PRO A N 1
ATOM 4490 C CA . PRO A 1 584 ? 30.136 -7.229 -48.569 1.00 84.06 584 PRO A CA 1
ATOM 4491 C C . PRO A 1 584 ? 28.809 -6.591 -49.003 1.00 84.06 584 PRO A C 1
ATOM 4493 O O . PRO A 1 584 ? 28.159 -7.083 -49.930 1.00 84.06 584 PRO A O 1
ATOM 4496 N N . ALA A 1 585 ? 28.394 -5.530 -48.304 1.00 88.12 585 ALA A N 1
ATOM 4497 C CA . ALA A 1 585 ? 27.157 -4.815 -48.601 1.00 88.12 585 ALA A CA 1
ATOM 4498 C C . ALA A 1 585 ? 27.310 -3.985 -49.878 1.00 88.12 585 ALA A C 1
ATOM 4500 O O . ALA A 1 585 ? 28.357 -3.381 -50.117 1.00 88.12 585 ALA A O 1
ATOM 4501 N N . LYS A 1 586 ? 26.250 -3.938 -50.686 1.00 88.38 586 LYS A N 1
ATOM 4502 C CA . LYS A 1 586 ? 26.250 -3.268 -51.989 1.00 88.38 586 LYS A CA 1
ATOM 4503 C C . LYS A 1 586 ? 25.109 -2.288 -52.126 1.00 88.38 586 LYS A C 1
ATOM 4505 O O . LYS A 1 586 ? 24.042 -2.481 -51.540 1.00 88.38 586 LYS A O 1
ATOM 4510 N N . ILE A 1 587 ? 25.335 -1.243 -52.915 1.00 89.75 587 ILE A N 1
ATOM 4511 C CA . ILE A 1 587 ? 24.281 -0.278 -53.216 1.00 89.75 587 ILE A CA 1
ATOM 4512 C C . ILE A 1 587 ? 23.117 -0.954 -53.961 1.00 89.75 587 ILE A C 1
ATOM 4514 O O . ILE A 1 587 ? 23.305 -1.907 -54.718 1.00 89.75 587 ILE A O 1
ATOM 4518 N N . GLY A 1 588 ? 21.890 -0.496 -53.723 1.00 87.62 588 GLY A N 1
ATOM 4519 C CA . GLY A 1 588 ? 20.672 -1.048 -54.319 1.00 87.62 588 GLY A CA 1
ATOM 4520 C C . GLY A 1 588 ? 20.313 -2.470 -53.865 1.00 87.62 588 GLY A C 1
ATOM 4521 O O . GLY A 1 588 ? 19.361 -3.041 -54.392 1.00 87.62 588 GLY A O 1
ATOM 4522 N N . VAL A 1 589 ? 21.054 -3.056 -52.916 1.00 87.25 589 VAL A N 1
ATOM 4523 C CA . VAL A 1 589 ? 20.808 -4.400 -52.377 1.00 87.25 589 VAL A CA 1
ATOM 4524 C C . VAL A 1 589 ? 20.298 -4.294 -50.938 1.00 87.25 589 VAL A C 1
ATOM 4526 O O . VAL A 1 589 ? 21.043 -3.837 -50.064 1.00 87.25 589 VAL A O 1
ATOM 4529 N N . PRO A 1 590 ? 19.063 -4.740 -50.649 1.00 90.62 590 PRO A N 1
ATOM 4530 C CA . PRO A 1 590 ? 18.525 -4.709 -49.295 1.00 90.62 590 PRO A CA 1
ATOM 4531 C C . PRO A 1 590 ? 19.353 -5.535 -48.303 1.00 90.62 590 PRO A C 1
ATOM 4533 O O . PRO A 1 590 ? 19.566 -6.727 -48.509 1.00 90.62 590 PRO A O 1
ATOM 4536 N N . GLN A 1 591 ? 19.764 -4.911 -47.203 1.00 91.94 591 GLN A N 1
ATOM 4537 C CA . GLN A 1 591 ? 20.390 -5.556 -46.050 1.00 91.94 591 GLN A CA 1
ATOM 4538 C C . GLN A 1 591 ? 19.336 -5.752 -44.960 1.00 91.94 591 GLN A C 1
ATOM 4540 O O . GLN A 1 591 ? 18.628 -4.805 -44.614 1.00 91.94 591 GLN A O 1
ATOM 4545 N N . GLN A 1 592 ? 19.224 -6.965 -44.427 1.00 94.75 592 GLN A N 1
ATOM 4546 C CA . GLN A 1 592 ? 18.388 -7.258 -43.268 1.00 94.75 592 GLN A CA 1
ATOM 4547 C C . GLN A 1 592 ? 19.238 -7.199 -42.001 1.00 94.75 592 GLN A C 1
ATOM 4549 O O . GLN A 1 592 ? 20.343 -7.744 -41.966 1.00 94.75 592 GLN A O 1
ATOM 4554 N N . PHE A 1 593 ? 18.720 -6.542 -40.972 1.00 96.75 593 PHE A N 1
ATOM 4555 C CA . PHE A 1 593 ? 19.321 -6.512 -39.645 1.00 96.75 593 PHE A CA 1
ATOM 4556 C C . PHE A 1 593 ? 18.420 -7.244 -38.668 1.00 96.75 593 PHE A C 1
ATOM 4558 O O . PHE A 1 593 ? 17.207 -7.213 -38.829 1.00 96.75 593 PHE A O 1
ATOM 4565 N N . ASP A 1 594 ? 19.018 -7.862 -37.658 1.00 95.69 594 ASP A N 1
ATOM 4566 C CA . ASP A 1 594 ? 18.321 -8.505 -36.551 1.00 95.69 594 ASP A CA 1
ATOM 4567 C C . ASP A 1 594 ? 19.049 -8.177 -35.240 1.00 95.69 594 ASP A C 1
ATOM 4569 O O . ASP A 1 594 ? 20.252 -7.892 -35.225 1.00 95.69 594 ASP A O 1
ATOM 4573 N N . ILE A 1 595 ? 18.323 -8.237 -34.128 1.00 95.88 595 ILE A N 1
ATOM 4574 C CA . ILE A 1 595 ? 18.872 -8.043 -32.783 1.00 95.88 595 ILE A CA 1
ATOM 4575 C C . ILE A 1 595 ? 19.117 -9.417 -32.173 1.00 95.88 595 ILE A C 1
ATOM 4577 O O . ILE A 1 595 ? 18.180 -10.192 -31.992 1.00 95.88 595 ILE A O 1
ATOM 4581 N N . ASP A 1 596 ? 20.367 -9.720 -31.835 1.00 93.25 596 ASP A N 1
ATOM 4582 C CA . ASP A 1 596 ? 20.690 -10.901 -31.040 1.00 93.25 596 ASP A CA 1
ATOM 4583 C C . ASP A 1 596 ? 20.689 -10.522 -29.567 1.00 93.25 596 ASP A C 1
ATOM 4585 O O . ASP A 1 596 ? 21.599 -9.834 -29.112 1.00 93.25 596 ASP A O 1
ATOM 4589 N N . ILE A 1 597 ? 19.650 -10.926 -28.845 1.00 92.50 597 ILE A N 1
ATOM 4590 C CA . ILE A 1 597 ? 19.464 -10.637 -27.423 1.00 92.50 597 ILE A CA 1
ATOM 4591 C C . ILE A 1 597 ? 18.661 -11.768 -26.767 1.00 92.50 597 ILE A C 1
ATOM 4593 O O . ILE A 1 597 ? 17.951 -12.519 -27.440 1.00 92.50 597 ILE A O 1
ATOM 4597 N N . ASN A 1 598 ? 18.748 -11.893 -25.441 1.00 87.81 598 ASN A N 1
ATOM 4598 C CA . ASN A 1 598 ? 17.913 -12.804 -24.662 1.00 87.81 598 ASN A CA 1
ATOM 4599 C C . ASN A 1 598 ? 16.409 -12.642 -25.015 1.00 87.81 598 ASN A C 1
ATOM 4601 O O . ASN A 1 598 ? 15.882 -11.532 -24.897 1.00 87.81 598 ASN A O 1
ATOM 4605 N N . PRO A 1 599 ? 15.685 -13.725 -25.374 1.00 87.56 599 PRO A N 1
ATOM 4606 C CA . PRO A 1 599 ? 14.262 -13.661 -25.716 1.00 87.56 599 PRO A CA 1
ATOM 4607 C C . PRO A 1 599 ? 13.376 -13.021 -24.642 1.00 87.56 599 PRO A C 1
ATOM 4609 O O . PRO A 1 599 ? 12.393 -12.367 -24.976 1.00 87.56 599 PRO A O 1
ATOM 4612 N N . SER A 1 600 ? 13.713 -13.176 -23.357 1.00 85.38 600 SER A N 1
ATOM 4613 C CA . SER A 1 600 ? 12.959 -12.531 -22.276 1.00 85.38 600 SER A CA 1
ATOM 4614 C C . SER A 1 600 ? 13.079 -11.007 -22.321 1.00 85.38 600 SER A C 1
ATOM 4616 O O . SER A 1 600 ? 12.093 -10.328 -22.063 1.00 85.38 600 SER A O 1
ATOM 4618 N N . MET A 1 601 ? 14.252 -10.478 -22.691 1.00 86.94 601 MET A N 1
ATOM 4619 C CA . MET A 1 601 ? 14.454 -9.039 -22.896 1.00 86.94 601 MET A CA 1
ATOM 4620 C C . MET A 1 601 ? 13.714 -8.556 -24.146 1.00 86.94 601 MET A C 1
ATOM 4622 O O . MET A 1 601 ? 13.058 -7.522 -24.098 1.00 86.94 601 MET A O 1
ATOM 4626 N N . LEU A 1 602 ? 13.765 -9.327 -25.242 1.00 88.50 602 LEU A N 1
ATOM 4627 C CA . LEU A 1 602 ? 13.088 -8.983 -26.500 1.00 88.50 602 LEU A CA 1
ATOM 4628 C C . LEU A 1 602 ? 11.559 -8.891 -26.350 1.00 88.50 602 LEU A C 1
ATOM 4630 O O . LEU A 1 602 ? 10.918 -8.110 -27.044 1.00 88.50 602 LEU A O 1
ATOM 4634 N N . ASN A 1 603 ? 10.990 -9.677 -25.433 1.00 86.75 603 ASN A N 1
ATOM 4635 C CA . ASN A 1 603 ? 9.556 -9.716 -25.152 1.00 86.75 603 ASN A CA 1
ATOM 4636 C C . ASN A 1 603 ? 9.127 -8.800 -23.991 1.00 86.75 603 ASN A C 1
ATOM 4638 O O . ASN A 1 603 ? 7.983 -8.892 -23.542 1.00 86.75 603 ASN A O 1
ATOM 4642 N N . MET A 1 604 ? 10.011 -7.941 -23.466 1.00 85.44 604 MET A N 1
ATOM 4643 C CA . MET A 1 604 ? 9.614 -6.993 -22.424 1.00 85.44 604 MET A CA 1
ATOM 4644 C C . MET A 1 604 ? 8.610 -5.974 -22.987 1.00 85.44 604 MET A C 1
ATOM 4646 O O . MET A 1 604 ? 8.923 -5.308 -23.973 1.00 85.44 604 MET A O 1
ATOM 4650 N N . PRO A 1 605 ? 7.444 -5.766 -22.343 1.00 86.19 605 PRO A N 1
ATOM 4651 C CA . PRO A 1 605 ? 6.446 -4.801 -22.817 1.00 86.19 605 PRO A CA 1
ATOM 4652 C C . PRO A 1 605 ? 6.958 -3.356 -22.897 1.00 86.19 605 PRO A C 1
ATOM 4654 O O . PRO A 1 605 ? 6.420 -2.546 -23.643 1.00 86.19 605 PRO A O 1
ATOM 4657 N N . THR A 1 606 ? 7.983 -3.030 -22.108 1.00 88.50 606 THR A N 1
ATOM 4658 C CA . THR A 1 606 ? 8.605 -1.704 -22.027 1.00 88.50 606 THR A CA 1
ATOM 4659 C C . THR A 1 606 ? 9.797 -1.532 -22.972 1.00 88.50 606 THR A C 1
ATOM 4661 O O . THR A 1 606 ? 10.421 -0.472 -22.954 1.00 88.50 606 THR A O 1
ATOM 4664 N N . LEU A 1 607 ? 10.145 -2.545 -23.779 1.00 93.38 607 LEU A N 1
ATOM 4665 C CA . LEU A 1 607 ? 11.274 -2.469 -24.702 1.00 93.38 607 LEU A CA 1
ATOM 4666 C C . LEU A 1 607 ? 10.996 -1.471 -25.835 1.00 93.38 607 LEU A C 1
ATOM 4668 O O . LEU A 1 607 ? 10.040 -1.605 -26.596 1.00 93.38 607 LEU A O 1
ATOM 4672 N N . SER A 1 608 ? 11.899 -0.511 -25.987 1.00 95.56 608 SER A N 1
ATOM 4673 C CA . SER A 1 608 ? 11.967 0.444 -27.086 1.00 95.56 608 SER A CA 1
ATOM 4674 C C . SER A 1 608 ? 13.164 0.120 -27.974 1.00 95.56 608 SER A C 1
ATOM 4676 O O . SER A 1 608 ? 14.291 -0.018 -27.491 1.00 95.56 608 SER A O 1
ATOM 4678 N N . ILE A 1 609 ? 12.912 -0.002 -29.278 1.00 97.38 609 ILE A N 1
ATOM 4679 C CA . ILE A 1 609 ? 13.905 -0.311 -30.312 1.00 97.38 609 ILE A CA 1
ATOM 4680 C C . ILE A 1 609 ? 13.973 0.882 -31.257 1.00 97.38 609 ILE A C 1
ATOM 4682 O O . ILE A 1 609 ? 12.965 1.234 -31.862 1.00 97.38 609 ILE A O 1
ATOM 4686 N N . ASN A 1 610 ? 15.152 1.482 -31.414 1.00 98.00 610 ASN A N 1
ATOM 4687 C CA . ASN A 1 610 ? 15.360 2.593 -32.339 1.00 98.00 610 ASN A CA 1
ATOM 4688 C C . ASN A 1 610 ? 16.635 2.386 -33.153 1.00 98.00 610 ASN A C 1
ATOM 4690 O O . ASN A 1 610 ? 17.744 2.424 -32.625 1.00 98.00 610 ASN A O 1
ATOM 4694 N N . TRP A 1 611 ? 16.472 2.198 -34.457 1.00 98.38 611 TRP A N 1
ATOM 4695 C CA . TRP A 1 611 ? 17.561 2.098 -35.415 1.00 98.38 611 TRP A CA 1
ATOM 4696 C C . TRP A 1 611 ? 17.778 3.414 -36.154 1.00 98.38 611 TRP A C 1
ATOM 4698 O O . TRP A 1 611 ? 16.813 4.067 -36.557 1.00 98.38 611 TRP A O 1
ATOM 4708 N N . THR A 1 612 ? 19.040 3.715 -36.446 1.00 98.44 612 THR A N 1
ATOM 4709 C CA . THR A 1 612 ? 19.461 4.771 -37.369 1.00 98.44 612 THR A CA 1
ATOM 4710 C C . THR A 1 612 ? 20.435 4.191 -38.389 1.00 98.44 612 THR A C 1
ATOM 4712 O O . THR A 1 612 ? 21.425 3.559 -38.022 1.00 98.44 612 THR A O 1
ATOM 4715 N N . PHE A 1 613 ? 20.166 4.436 -39.670 1.00 98.00 613 PHE A N 1
ATOM 4716 C CA . PHE A 1 613 ? 20.952 3.965 -40.808 1.00 98.00 613 PHE A CA 1
ATOM 4717 C C . PHE A 1 613 ? 21.466 5.167 -41.601 1.00 98.00 613 PHE A C 1
ATOM 4719 O O . PHE A 1 613 ? 20.736 5.766 -42.394 1.00 98.00 613 PHE A O 1
ATOM 4726 N N . GLU A 1 614 ? 22.726 5.542 -41.396 1.00 97.38 614 GLU A N 1
ATOM 4727 C CA . GLU A 1 614 ? 23.327 6.694 -42.070 1.00 97.38 614 GLU A CA 1
ATOM 4728 C C . GLU A 1 614 ? 23.280 6.526 -43.599 1.00 97.38 614 GLU A C 1
ATOM 4730 O O . GLU A 1 614 ? 23.861 5.592 -44.150 1.00 97.38 614 GLU A O 1
ATOM 4735 N N . GLY A 1 615 ? 22.561 7.414 -44.295 1.00 95.19 615 GLY A N 1
ATOM 4736 C CA . GLY A 1 615 ? 22.390 7.365 -45.754 1.00 95.19 615 GLY A CA 1
ATOM 4737 C C . GLY A 1 615 ? 21.572 6.175 -46.282 1.00 95.19 615 GLY A C 1
ATOM 4738 O O . GLY A 1 615 ? 21.598 5.927 -47.490 1.00 95.19 615 GLY A O 1
ATOM 4739 N N . GLY A 1 616 ? 20.896 5.431 -45.401 1.00 95.94 616 GLY A N 1
ATOM 4740 C CA . GLY A 1 616 ? 20.023 4.310 -45.751 1.00 95.94 616 GLY A CA 1
ATOM 4741 C C . GLY A 1 616 ? 18.583 4.748 -46.024 1.00 95.94 616 GLY A C 1
ATOM 4742 O O . GLY A 1 616 ? 18.151 5.819 -45.600 1.00 95.94 616 GLY A O 1
ATOM 4743 N N . ASN A 1 617 ? 17.834 3.905 -46.732 1.00 95.50 617 ASN A N 1
ATOM 4744 C CA . ASN A 1 617 ? 16.403 4.053 -46.961 1.00 95.50 617 ASN A CA 1
ATOM 4745 C C . ASN A 1 617 ? 15.658 2.773 -46.516 1.00 95.50 617 ASN A C 1
ATOM 4747 O O . ASN A 1 617 ? 15.891 1.715 -47.114 1.00 95.50 617 ASN A O 1
ATOM 4751 N N . PRO A 1 618 ? 14.771 2.849 -45.506 1.00 97.44 618 PRO A N 1
ATOM 4752 C CA . PRO A 1 618 ? 14.537 4.015 -44.645 1.00 97.44 618 PRO A CA 1
ATOM 4753 C C . PRO A 1 618 ? 15.772 4.367 -43.793 1.00 97.44 618 PRO A C 1
ATOM 4755 O O . PRO A 1 618 ? 16.619 3.518 -43.528 1.00 97.44 618 PRO A O 1
ATOM 4758 N N . SER A 1 619 ? 15.885 5.626 -43.360 1.00 96.62 619 SER A N 1
ATOM 4759 C CA . SER A 1 619 ? 17.014 6.088 -42.534 1.00 96.62 619 SER A CA 1
ATOM 4760 C C . SER A 1 619 ? 16.852 5.760 -41.046 1.00 96.62 619 SER A C 1
ATOM 4762 O O . SER A 1 619 ? 17.808 5.887 -40.284 1.00 96.62 619 SER A O 1
ATOM 4764 N N . THR A 1 620 ? 15.658 5.340 -40.622 1.00 97.94 620 THR A N 1
ATOM 4765 C CA . THR A 1 620 ? 15.345 4.897 -39.258 1.00 97.94 620 THR A CA 1
ATOM 4766 C C . THR A 1 620 ? 14.346 3.739 -39.275 1.00 97.94 620 THR A C 1
ATOM 4768 O O . THR A 1 620 ? 13.626 3.541 -40.255 1.00 97.94 620 THR A O 1
ATOM 4771 N N . ALA A 1 621 ? 14.300 2.963 -38.190 1.00 97.81 621 ALA A N 1
ATOM 4772 C CA . ALA A 1 621 ? 13.291 1.924 -37.978 1.00 97.81 621 ALA A CA 1
ATOM 4773 C C . ALA A 1 621 ? 13.075 1.659 -36.481 1.00 97.81 621 ALA A C 1
ATOM 4775 O O . ALA A 1 621 ? 13.981 1.870 -35.681 1.00 97.81 621 ALA A O 1
ATOM 4776 N N . ASN A 1 622 ? 11.903 1.148 -36.106 1.00 96.62 622 ASN A N 1
ATOM 4777 C CA . ASN A 1 622 ? 11.540 0.824 -34.719 1.00 96.62 622 ASN A CA 1
ATOM 4778 C C . ASN A 1 622 ? 11.074 -0.633 -34.534 1.00 96.62 622 ASN A C 1
ATOM 4780 O O . ASN A 1 622 ? 10.330 -0.955 -33.612 1.00 96.62 622 ASN A O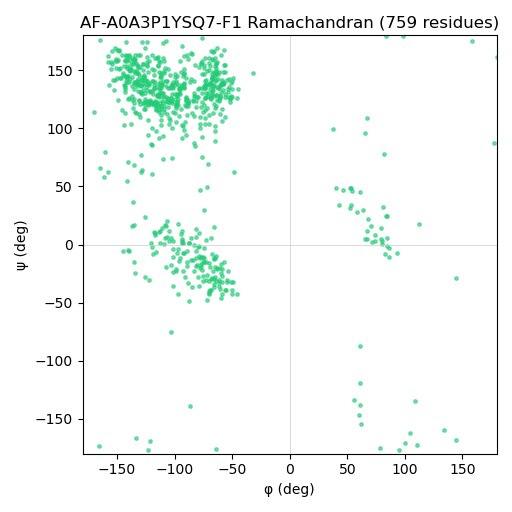 1
ATOM 4784 N N . VAL A 1 623 ? 11.500 -1.516 -35.437 1.00 95.62 623 VAL A N 1
ATOM 4785 C CA . VAL A 1 623 ? 11.191 -2.952 -35.425 1.00 95.62 623 VAL A CA 1
ATOM 4786 C C . VAL A 1 623 ? 12.458 -3.767 -35.165 1.00 95.62 623 VAL A C 1
ATOM 4788 O O . VAL A 1 623 ? 13.566 -3.290 -35.409 1.00 95.62 623 VAL A O 1
ATOM 4791 N N . ALA A 1 624 ? 12.311 -5.003 -34.685 1.00 94.19 624 ALA A N 1
ATOM 4792 C CA . ALA A 1 624 ? 13.449 -5.868 -34.361 1.00 94.19 624 ALA A CA 1
ATOM 4793 C C . ALA A 1 624 ? 14.255 -6.313 -35.596 1.00 94.19 624 ALA A C 1
ATOM 4795 O O . ALA A 1 624 ? 15.456 -6.546 -35.485 1.00 94.19 624 ALA A O 1
ATOM 4796 N N . ASN A 1 625 ? 13.605 -6.409 -36.759 1.00 95.31 625 ASN A N 1
ATOM 4797 C CA . ASN A 1 625 ? 14.168 -6.979 -37.981 1.00 95.31 625 ASN A CA 1
ATOM 4798 C C . ASN A 1 625 ? 14.018 -6.062 -39.220 1.00 95.31 625 ASN A C 1
ATOM 4800 O O . ASN A 1 625 ? 13.298 -6.402 -40.166 1.00 95.31 625 ASN A O 1
ATOM 4804 N N . PRO A 1 626 ? 14.622 -4.858 -39.237 1.00 97.31 626 PRO A N 1
ATOM 4805 C CA . PRO A 1 626 ? 14.453 -3.916 -40.339 1.00 97.31 626 PRO A CA 1
ATOM 4806 C C . PRO A 1 626 ? 15.232 -4.331 -41.598 1.00 97.31 626 PRO A C 1
ATOM 4808 O O . PRO A 1 626 ? 16.272 -4.990 -41.537 1.00 97.31 626 PRO A O 1
ATOM 4811 N N . ARG A 1 627 ? 14.749 -3.880 -42.763 1.00 96.56 627 ARG A N 1
ATOM 4812 C CA . ARG A 1 627 ? 15.367 -4.122 -44.075 1.00 96.56 627 ARG A CA 1
ATOM 4813 C C . ARG A 1 627 ? 15.674 -2.800 -44.777 1.00 96.56 627 ARG A C 1
ATOM 4815 O O . ARG A 1 627 ? 14.754 -2.030 -45.035 1.00 96.56 627 ARG A O 1
ATOM 4822 N N . ILE A 1 628 ? 16.945 -2.556 -45.097 1.00 96.94 628 ILE A N 1
ATOM 4823 C CA . ILE A 1 628 ? 17.464 -1.231 -45.481 1.00 96.94 628 ILE A CA 1
ATOM 4824 C C . ILE A 1 628 ? 18.251 -1.290 -46.789 1.00 96.94 628 ILE A C 1
ATOM 4826 O O . ILE A 1 628 ? 19.011 -2.229 -47.018 1.00 96.94 628 ILE A O 1
ATOM 4830 N N . VAL A 1 629 ? 18.107 -0.270 -47.637 1.00 94.75 629 VAL A N 1
ATOM 4831 C CA . VAL A 1 629 ? 18.850 -0.123 -48.900 1.00 94.75 629 VAL A CA 1
ATOM 4832 C C . VAL A 1 629 ? 19.693 1.151 -48.876 1.00 94.75 629 VAL A C 1
ATOM 4834 O O . VAL A 1 629 ? 19.223 2.192 -48.429 1.00 94.75 629 VAL A O 1
ATOM 4837 N N . TRP A 1 630 ? 20.911 1.099 -49.417 1.00 95.50 630 TRP A N 1
ATOM 4838 C CA . TRP A 1 630 ? 21.754 2.278 -49.653 1.00 95.50 630 TRP A CA 1
ATOM 4839 C C . TRP A 1 630 ? 21.930 2.532 -51.144 1.00 95.50 630 TRP A C 1
ATOM 4841 O O . TRP A 1 630 ? 22.090 1.589 -51.908 1.00 95.50 630 TRP A O 1
ATOM 4851 N N . ASN A 1 631 ? 21.976 3.802 -51.545 1.00 93.50 631 ASN A N 1
ATOM 4852 C CA . ASN A 1 631 ? 22.207 4.211 -52.940 1.00 93.50 631 ASN A CA 1
ATOM 4853 C C . ASN A 1 631 ? 23.545 4.947 -53.132 1.00 93.50 631 ASN A C 1
ATOM 4855 O O . ASN A 1 631 ? 23.774 5.551 -54.173 1.00 93.50 631 ASN A O 1
ATOM 4859 N N . SER A 1 632 ? 24.413 4.939 -52.118 1.00 93.62 632 SER A N 1
ATOM 4860 C CA . SER A 1 632 ? 25.756 5.520 -52.181 1.00 93.62 632 SER A CA 1
ATOM 4861 C C . SER A 1 632 ? 26.773 4.599 -51.521 1.00 93.62 632 SER A C 1
ATOM 4863 O O . SER A 1 632 ? 26.477 3.948 -50.515 1.00 93.62 632 SER A O 1
ATOM 4865 N N . THR A 1 633 ? 27.975 4.563 -52.085 1.00 93.00 633 THR A N 1
ATOM 4866 C CA . THR A 1 633 ? 29.109 3.798 -51.562 1.00 93.00 633 THR A CA 1
ATOM 4867 C C . THR A 1 633 ? 29.755 4.479 -50.355 1.00 93.00 633 THR A C 1
ATOM 4869 O O . THR A 1 633 ? 29.334 5.559 -49.914 1.00 93.00 633 THR A O 1
ATOM 4872 N N . GLY A 1 634 ? 30.763 3.819 -49.788 1.00 94.00 634 GLY A N 1
ATOM 4873 C CA . GLY A 1 634 ? 31.556 4.326 -48.674 1.00 94.00 634 GLY A CA 1
ATOM 4874 C C . GLY A 1 634 ? 31.120 3.782 -47.312 1.00 94.00 634 GLY A C 1
ATOM 4875 O O . GLY A 1 634 ? 30.186 2.978 -47.229 1.00 94.00 634 GLY A O 1
ATOM 4876 N N . PRO A 1 635 ? 31.808 4.200 -46.238 1.00 96.31 635 PRO A N 1
ATOM 4877 C CA . PRO A 1 635 ? 31.469 3.790 -44.884 1.00 96.31 635 PRO A CA 1
ATOM 4878 C C . PRO A 1 635 ? 30.099 4.351 -44.488 1.00 96.31 635 PRO A C 1
ATOM 4880 O O . PRO A 1 635 ? 29.786 5.507 -44.774 1.00 96.31 635 PRO A O 1
ATOM 4883 N N . LYS A 1 636 ? 29.287 3.519 -43.839 1.00 95.94 636 LYS A N 1
ATOM 4884 C CA . LYS A 1 636 ? 27.976 3.849 -43.276 1.00 95.94 636 LYS A CA 1
ATOM 4885 C C . LYS A 1 636 ? 27.940 3.400 -41.826 1.00 95.94 636 LYS A C 1
ATOM 4887 O O . LYS A 1 636 ? 28.423 2.313 -41.506 1.00 95.94 636 LYS A O 1
ATOM 4892 N N . LYS A 1 637 ? 27.315 4.200 -40.970 1.00 97.19 637 LYS A N 1
ATOM 4893 C CA . LYS A 1 637 ? 27.061 3.829 -39.583 1.00 97.19 637 LYS A CA 1
ATOM 4894 C C . LYS A 1 637 ? 25.643 3.302 -39.400 1.00 97.19 637 LYS A C 1
ATOM 4896 O O . LYS A 1 637 ? 24.670 3.945 -39.801 1.00 97.19 637 LYS A O 1
ATOM 4901 N N . VAL A 1 638 ? 25.539 2.141 -38.764 1.00 98.00 638 VAL A N 1
ATOM 4902 C CA . VAL A 1 638 ? 24.283 1.577 -38.271 1.00 98.00 638 VAL A CA 1
ATOM 4903 C C . VAL A 1 638 ? 24.293 1.664 -36.754 1.00 98.00 638 VAL A C 1
ATOM 4905 O O . VAL A 1 638 ? 25.156 1.079 -36.104 1.00 98.00 638 VAL A O 1
ATOM 4908 N N . THR A 1 639 ? 23.332 2.387 -36.193 1.00 98.38 639 THR A N 1
ATOM 4909 C CA . THR A 1 639 ? 23.187 2.556 -34.747 1.00 98.38 639 THR A CA 1
ATOM 4910 C C . THR A 1 639 ? 21.888 1.908 -34.299 1.00 98.38 639 THR A C 1
ATOM 4912 O O . THR A 1 639 ? 20.834 2.206 -34.854 1.00 98.38 639 THR A O 1
ATOM 4915 N N . LEU A 1 640 ? 21.958 1.055 -33.282 1.00 98.12 640 LEU A N 1
ATOM 4916 C CA . LEU A 1 640 ? 20.808 0.494 -32.585 1.00 98.12 640 LEU A CA 1
ATOM 4917 C C . LEU A 1 640 ? 20.802 1.019 -31.154 1.00 98.12 640 LEU A C 1
ATOM 4919 O O . LEU A 1 640 ? 21.703 0.713 -30.378 1.00 98.12 640 LEU A O 1
ATOM 4923 N N . HIS A 1 641 ? 19.778 1.787 -30.809 1.00 97.50 641 HIS A N 1
ATOM 4924 C CA . HIS A 1 641 ? 19.502 2.213 -29.449 1.00 97.50 641 HIS A CA 1
ATOM 4925 C C . HIS A 1 641 ? 18.362 1.371 -28.873 1.00 97.50 641 HIS A C 1
ATOM 4927 O O . HIS A 1 641 ? 17.260 1.334 -29.429 1.00 97.50 641 HIS A O 1
ATOM 4933 N N . LEU A 1 642 ? 18.645 0.692 -27.766 1.00 95.62 642 LEU A N 1
ATOM 4934 C CA . LEU A 1 642 ? 17.684 -0.100 -27.007 1.00 95.62 642 LEU A CA 1
ATOM 4935 C C . LEU A 1 642 ? 17.445 0.563 -25.662 1.00 95.62 642 LEU A C 1
ATOM 4937 O O . LEU A 1 642 ? 18.402 0.974 -25.015 1.00 95.62 642 LEU A O 1
ATOM 4941 N N . SER A 1 643 ? 16.193 0.621 -25.223 1.00 94.50 643 SER A N 1
ATOM 4942 C CA . SER A 1 643 ? 15.842 1.090 -23.883 1.00 94.50 643 SER A CA 1
ATOM 4943 C C . SER A 1 643 ? 14.706 0.256 -23.304 1.00 94.50 643 SER A C 1
ATOM 4945 O O . SER A 1 643 ? 13.797 -0.123 -24.034 1.00 94.50 643 SER A O 1
ATOM 4947 N N . ALA A 1 644 ? 14.764 -0.067 -22.016 1.00 92.06 644 ALA A N 1
ATOM 4948 C CA . ALA A 1 644 ? 13.707 -0.791 -21.318 1.00 92.06 644 ALA A CA 1
ATOM 4949 C C . ALA A 1 644 ? 13.580 -0.290 -19.878 1.00 92.06 644 ALA A C 1
ATOM 4951 O O . ALA A 1 644 ? 14.571 0.075 -19.240 1.00 92.06 644 ALA A O 1
ATOM 4952 N N . THR A 1 645 ? 12.353 -0.310 -19.359 1.00 88.56 645 THR A N 1
ATOM 4953 C CA . THR A 1 645 ? 12.040 0.065 -17.974 1.00 88.56 645 THR A CA 1
ATOM 4954 C C . THR A 1 645 ? 11.625 -1.171 -17.182 1.00 88.56 645 THR A C 1
ATOM 4956 O O . THR A 1 645 ? 10.762 -1.927 -17.633 1.00 88.56 645 THR A O 1
ATOM 4959 N N . ALA A 1 646 ? 12.222 -1.379 -16.009 1.00 86.25 646 ALA A N 1
ATOM 4960 C CA . ALA A 1 646 ? 11.869 -2.448 -15.070 1.00 86.25 646 ALA A CA 1
ATOM 4961 C C . ALA A 1 646 ? 11.663 -1.901 -13.653 1.00 86.25 646 ALA A C 1
ATOM 4963 O O . ALA A 1 646 ? 12.132 -0.812 -13.339 1.00 86.25 646 ALA A O 1
ATOM 4964 N N . GLY A 1 647 ? 11.007 -2.681 -12.791 1.00 80.06 647 GLY A N 1
ATOM 4965 C CA . GLY A 1 647 ? 10.629 -2.282 -11.431 1.00 80.06 647 GLY A CA 1
ATOM 4966 C C . GLY A 1 647 ? 9.163 -1.856 -11.338 1.00 80.06 647 GLY A C 1
ATOM 4967 O O . GLY A 1 647 ? 8.393 -2.061 -12.275 1.00 80.06 647 GLY A O 1
ATOM 4968 N N . SER A 1 648 ? 8.773 -1.297 -10.193 1.00 70.12 648 SER A N 1
ATOM 4969 C CA . SER A 1 648 ? 7.406 -0.839 -9.941 1.00 70.12 648 SER A CA 1
ATOM 4970 C C . SER A 1 648 ? 7.377 0.498 -9.195 1.00 70.12 648 SER A C 1
ATOM 4972 O O . SER A 1 648 ? 8.188 0.775 -8.304 1.00 70.12 648 SER A O 1
ATOM 4974 N N . GLY A 1 649 ? 6.419 1.353 -9.561 1.00 66.75 649 GLY A N 1
ATOM 4975 C CA . GLY A 1 649 ? 6.121 2.590 -8.842 1.00 66.75 649 GLY A CA 1
ATOM 4976 C C . GLY A 1 649 ? 7.303 3.563 -8.797 1.00 66.75 649 GLY A C 1
ATOM 4977 O O . GLY A 1 649 ? 7.761 4.059 -9.822 1.00 66.75 649 GLY A O 1
ATOM 4978 N N . ALA A 1 650 ? 7.775 3.891 -7.593 1.00 63.28 650 ALA A N 1
ATOM 4979 C CA . ALA A 1 650 ? 8.894 4.819 -7.402 1.00 63.28 650 ALA A CA 1
ATOM 4980 C C . ALA A 1 650 ? 10.276 4.186 -7.646 1.00 63.28 650 ALA A C 1
ATOM 4982 O O . ALA A 1 650 ? 11.268 4.910 -7.695 1.00 63.28 650 ALA A O 1
ATOM 4983 N N . TYR A 1 651 ? 10.341 2.862 -7.799 1.00 76.12 651 TYR A N 1
ATOM 4984 C CA . TYR A 1 651 ? 11.582 2.096 -7.926 1.00 76.12 651 TYR A CA 1
ATOM 4985 C C . TYR A 1 651 ? 11.817 1.581 -9.351 1.00 76.12 651 TYR A C 1
ATOM 4987 O O . TYR A 1 651 ? 12.631 0.686 -9.572 1.00 76.12 651 TYR A O 1
ATOM 4995 N N . GLU A 1 652 ? 11.098 2.140 -10.325 1.00 79.62 652 GLU A N 1
ATOM 4996 C CA . GLU A 1 652 ? 11.345 1.885 -11.738 1.00 79.62 652 GLU A CA 1
ATOM 4997 C C . GLU A 1 652 ? 12.701 2.454 -12.175 1.00 79.62 652 GLU A C 1
ATOM 4999 O O . GLU A 1 652 ? 13.049 3.597 -11.869 1.00 79.62 652 GLU A O 1
ATOM 5004 N N . VAL A 1 653 ? 13.449 1.666 -12.943 1.00 85.94 653 VAL A N 1
ATOM 5005 C CA . VAL A 1 653 ? 14.703 2.063 -13.579 1.00 85.94 653 VAL A CA 1
ATOM 5006 C C . VAL A 1 653 ? 14.578 1.886 -15.087 1.00 85.94 653 VAL A C 1
ATOM 5008 O O . VAL A 1 653 ? 14.148 0.833 -15.560 1.00 85.94 653 VAL A O 1
ATOM 5011 N N . THR A 1 654 ? 14.958 2.915 -15.842 1.00 89.75 654 THR A N 1
ATOM 5012 C CA . THR A 1 654 ? 15.130 2.820 -17.293 1.00 89.75 654 THR A CA 1
ATOM 5013 C C . THR A 1 654 ? 16.603 2.628 -17.582 1.00 89.75 654 THR A C 1
ATOM 5015 O O . THR A 1 654 ? 17.419 3.473 -17.215 1.00 89.75 654 THR A O 1
ATOM 5018 N N . CYS A 1 655 ? 16.927 1.522 -18.235 1.00 92.12 655 CYS A N 1
ATOM 5019 C CA . CYS A 1 655 ? 18.262 1.259 -18.736 1.00 92.12 655 CYS A CA 1
ATOM 5020 C C . CYS A 1 655 ? 18.249 1.377 -20.249 1.00 92.12 655 CYS A C 1
ATOM 5022 O O . CYS A 1 655 ? 17.225 1.138 -20.892 1.00 92.12 655 CYS A O 1
ATOM 5024 N N . ASP A 1 656 ? 19.386 1.742 -20.819 1.00 93.69 656 ASP A N 1
ATOM 5025 C CA . ASP A 1 656 ? 19.561 1.795 -22.257 1.00 93.69 656 ASP A CA 1
ATOM 5026 C C . ASP A 1 656 ? 20.938 1.271 -22.653 1.00 93.69 656 ASP A C 1
ATOM 5028 O O . ASP A 1 656 ? 21.818 1.055 -21.819 1.00 93.69 656 ASP A O 1
ATOM 5032 N N . THR A 1 657 ? 21.083 0.951 -23.929 1.00 94.00 657 THR A N 1
ATOM 5033 C CA . THR A 1 657 ? 22.375 0.659 -24.530 1.00 94.00 657 THR A CA 1
ATOM 5034 C C . THR A 1 657 ? 22.361 1.089 -25.985 1.00 94.00 657 THR A C 1
ATOM 5036 O O . THR A 1 657 ? 21.318 1.106 -26.642 1.00 94.00 657 THR A O 1
ATOM 5039 N N . THR A 1 658 ? 23.534 1.449 -26.496 1.00 96.06 658 THR A N 1
ATOM 5040 C CA . THR A 1 658 ? 23.709 1.815 -27.899 1.00 96.06 658 THR A CA 1
ATOM 5041 C C . THR A 1 658 ? 24.766 0.925 -28.524 1.00 96.06 658 THR A C 1
ATOM 5043 O O . THR A 1 658 ? 25.922 0.917 -28.104 1.00 96.06 658 THR A O 1
ATOM 5046 N N . LEU A 1 659 ? 24.357 0.193 -29.551 1.00 96.94 659 LEU A N 1
ATOM 5047 C CA . LEU A 1 659 ? 25.214 -0.650 -30.365 1.00 96.94 659 LEU A CA 1
ATOM 5048 C C . LEU A 1 659 ? 25.498 0.067 -31.682 1.00 96.94 659 LEU A C 1
ATOM 5050 O O . LEU A 1 659 ? 24.602 0.664 -32.280 1.00 96.94 659 LEU A O 1
ATOM 5054 N N . VAL A 1 660 ? 26.743 -0.003 -32.141 1.00 97.38 660 VAL A N 1
ATOM 5055 C CA . VAL A 1 660 ? 27.171 0.601 -33.404 1.00 97.38 660 VAL A CA 1
ATOM 5056 C C . VAL A 1 660 ? 27.832 -0.467 -34.262 1.00 97.38 660 VAL A C 1
ATOM 5058 O O . VAL A 1 660 ? 28.708 -1.192 -33.796 1.00 97.38 660 VAL A O 1
ATOM 5061 N N . MET A 1 661 ? 27.408 -0.554 -35.518 1.00 96.06 661 MET A N 1
ATOM 5062 C CA . MET A 1 661 ? 28.033 -1.360 -36.557 1.00 96.06 661 MET A CA 1
ATOM 5063 C C . MET A 1 661 ? 28.481 -0.436 -37.686 1.00 96.06 661 MET A C 1
ATOM 5065 O O . MET A 1 661 ? 27.665 0.259 -38.294 1.00 96.06 661 MET A O 1
ATOM 5069 N N . ASP A 1 662 ? 29.775 -0.465 -37.989 1.00 95.12 662 ASP A N 1
ATOM 5070 C CA . ASP A 1 662 ? 30.309 0.164 -39.191 1.00 95.12 662 ASP A CA 1
ATOM 5071 C C . ASP A 1 662 ? 30.140 -0.790 -40.377 1.00 95.12 662 ASP A C 1
ATOM 5073 O O . ASP A 1 662 ? 30.494 -1.971 -40.315 1.00 95.12 662 ASP A O 1
ATOM 5077 N N . LEU A 1 663 ? 29.582 -0.274 -41.468 1.00 93.19 663 LEU A N 1
ATOM 5078 C CA . LEU A 1 663 ? 29.285 -1.033 -42.672 1.00 93.19 663 LEU A CA 1
ATOM 5079 C C . LEU A 1 663 ? 29.891 -0.338 -43.888 1.00 93.19 663 LEU A C 1
ATOM 5081 O O . LEU A 1 663 ? 29.561 0.804 -44.191 1.00 93.19 663 LEU A O 1
ATOM 5085 N N . MET A 1 664 ? 30.752 -1.035 -44.624 1.00 93.12 664 MET A N 1
ATOM 5086 C CA . MET A 1 664 ? 31.282 -0.525 -45.887 1.00 93.12 664 MET A CA 1
ATOM 5087 C C . MET A 1 664 ? 30.356 -0.906 -47.048 1.00 93.12 664 MET A C 1
ATOM 5089 O O . MET A 1 664 ? 30.100 -2.093 -47.264 1.00 93.12 664 MET A O 1
ATOM 5093 N N . LEU A 1 665 ? 29.874 0.094 -47.793 1.00 91.69 665 LEU A N 1
ATOM 5094 C CA . LEU A 1 665 ? 29.056 -0.091 -48.994 1.00 91.69 665 LEU A CA 1
ATOM 5095 C C . LEU A 1 665 ? 29.919 0.002 -50.253 1.00 91.69 665 LEU A C 1
ATOM 5097 O O . LEU A 1 665 ? 30.623 0.993 -50.470 1.00 91.69 665 LEU A O 1
ATOM 5101 N N . TYR A 1 666 ? 29.807 -1.013 -51.104 1.00 88.31 666 TYR A N 1
ATOM 5102 C CA . TYR A 1 666 ? 30.508 -1.114 -52.381 1.00 88.31 666 TYR A CA 1
ATOM 5103 C C . TYR A 1 666 ? 29.548 -0.964 -53.567 1.00 88.31 666 TYR A C 1
ATOM 5105 O O . TYR A 1 666 ? 28.334 -1.145 -53.436 1.00 88.31 666 TYR A O 1
ATOM 5113 N N . GLU A 1 667 ? 30.103 -0.646 -54.735 1.00 86.69 667 GLU A N 1
ATOM 5114 C CA . GLU A 1 667 ? 29.388 -0.799 -56.003 1.00 86.69 667 GLU A CA 1
ATOM 5115 C C . GLU A 1 667 ? 29.054 -2.277 -56.258 1.00 86.69 667 GLU A C 1
ATOM 5117 O O . GLU A 1 667 ? 29.718 -3.185 -55.739 1.00 86.69 667 GLU A O 1
ATOM 5122 N N . LYS A 1 668 ? 28.032 -2.526 -57.083 1.00 81.00 668 LYS A N 1
ATOM 5123 C CA . LYS A 1 668 ? 27.820 -3.865 -57.649 1.00 81.00 668 LYS A CA 1
ATOM 5124 C C . LYS A 1 668 ? 28.962 -4.188 -58.604 1.00 81.00 668 LYS A C 1
ATOM 5126 O O . LYS A 1 668 ? 29.317 -3.342 -59.425 1.00 81.00 668 LYS A O 1
ATOM 5131 N N . ASN A 1 669 ? 29.540 -5.387 -58.501 1.00 80.12 669 ASN A N 1
ATOM 5132 C CA . ASN A 1 669 ? 30.547 -5.792 -59.467 1.00 80.12 669 ASN A CA 1
ATOM 5133 C C . ASN A 1 669 ? 29.842 -6.349 -60.709 1.00 80.12 669 ASN A C 1
ATOM 5135 O O . ASN A 1 669 ? 29.233 -7.418 -60.671 1.00 80.12 669 ASN A O 1
ATOM 5139 N N . ILE A 1 670 ? 29.932 -5.601 -61.807 1.00 75.25 670 ILE A N 1
ATOM 5140 C CA . ILE A 1 670 ? 29.355 -5.963 -63.107 1.00 75.25 670 ILE A CA 1
ATOM 5141 C C . ILE A 1 670 ? 30.147 -7.066 -63.834 1.00 75.25 670 ILE A C 1
ATOM 5143 O O . ILE A 1 670 ? 29.703 -7.533 -64.880 1.00 75.25 670 ILE A O 1
ATOM 5147 N N . GLY A 1 671 ? 31.273 -7.522 -63.269 1.00 80.56 671 GLY A N 1
ATOM 5148 C CA . GLY A 1 671 ? 31.995 -8.709 -63.723 1.00 80.56 671 GLY A CA 1
ATOM 5149 C C . GLY A 1 671 ? 33.112 -9.140 -62.766 1.00 80.56 671 GLY A C 1
ATOM 5150 O O . GLY A 1 671 ? 34.118 -8.449 -62.621 1.00 80.56 671 GLY A O 1
ATOM 5151 N N . TYR A 1 672 ? 32.972 -10.310 -62.140 1.00 93.12 672 TYR A N 1
ATOM 5152 C CA . TYR A 1 672 ? 34.112 -11.104 -61.680 1.00 93.12 672 TYR A CA 1
ATOM 5153 C C . TYR A 1 672 ? 34.559 -12.028 -62.805 1.00 93.12 672 TYR A C 1
ATOM 5155 O O . TYR A 1 672 ? 33.776 -12.842 -63.286 1.00 93.12 672 TYR A O 1
ATOM 5163 N N . PHE A 1 673 ? 35.814 -11.912 -63.216 1.00 94.81 673 PHE A N 1
ATOM 5164 C CA . PHE A 1 673 ? 36.343 -12.654 -64.357 1.00 94.81 673 PHE A CA 1
ATOM 5165 C C . PHE A 1 673 ? 36.966 -13.977 -63.910 1.00 94.81 673 PHE A C 1
ATOM 5167 O O . PHE A 1 673 ? 37.714 -14.008 -62.929 1.00 94.81 673 PHE A O 1
ATOM 5174 N N . VAL A 1 674 ? 36.671 -15.058 -64.630 1.00 96.81 674 VAL A N 1
ATOM 5175 C CA . VAL A 1 674 ? 37.170 -16.413 -64.364 1.00 96.81 674 VAL A CA 1
ATOM 5176 C C . VAL A 1 674 ? 37.820 -16.979 -65.621 1.00 96.81 674 VAL A C 1
ATOM 5178 O O . VAL A 1 674 ? 37.158 -17.126 -66.641 1.00 96.81 674 VAL A O 1
ATOM 5181 N N . ASP A 1 675 ? 39.090 -17.363 -65.538 1.00 96.69 675 ASP A N 1
ATOM 5182 C CA . ASP A 1 675 ? 39.844 -17.991 -66.626 1.00 96.69 675 ASP A CA 1
ATOM 5183 C C . ASP A 1 675 ? 40.789 -19.055 -66.056 1.00 96.69 675 ASP A C 1
ATOM 5185 O O . ASP A 1 675 ? 41.751 -18.741 -65.357 1.00 96.69 675 ASP A O 1
ATOM 5189 N N . GLN A 1 676 ? 40.533 -20.327 -66.374 1.00 94.44 676 GLN A N 1
ATOM 5190 C CA . GLN A 1 676 ? 41.374 -21.446 -65.929 1.00 94.44 676 GLN A CA 1
ATOM 5191 C C . GLN A 1 676 ? 42.806 -21.385 -66.487 1.00 94.44 676 GLN A C 1
ATOM 5193 O O . GLN A 1 676 ? 43.712 -21.998 -65.922 1.00 94.44 676 GLN A O 1
ATOM 5198 N N . ASN A 1 677 ? 43.019 -20.654 -67.586 1.00 93.75 677 ASN A N 1
ATOM 5199 C CA . ASN A 1 677 ? 44.309 -20.515 -68.253 1.00 93.75 677 ASN A CA 1
ATOM 5200 C C . ASN A 1 677 ? 45.100 -19.287 -67.775 1.00 93.75 677 ASN A C 1
ATOM 5202 O O . ASN A 1 677 ? 46.218 -19.065 -68.248 1.00 93.75 677 ASN A O 1
ATOM 5206 N N . VAL A 1 678 ? 44.569 -18.506 -66.824 1.00 92.94 678 VAL A N 1
ATOM 5207 C CA . VAL A 1 678 ? 45.219 -17.283 -66.342 1.00 92.94 678 VAL A CA 1
ATOM 5208 C C . VAL A 1 678 ? 46.600 -17.581 -65.736 1.00 92.94 678 VAL A C 1
ATOM 5210 O O . VAL A 1 678 ? 46.756 -18.206 -64.681 1.00 92.94 678 VAL A O 1
ATOM 5213 N N . SER A 1 679 ? 47.654 -17.110 -66.406 1.00 84.44 679 SER A N 1
ATOM 5214 C CA . SER A 1 679 ? 49.049 -17.335 -66.015 1.00 84.44 679 SER A CA 1
ATOM 5215 C C . SER A 1 679 ? 49.705 -16.039 -65.520 1.00 84.44 679 SER A C 1
ATOM 5217 O O . SER A 1 679 ? 50.516 -15.428 -66.213 1.00 84.44 679 SER A O 1
ATOM 5219 N N . GLY A 1 680 ? 49.340 -15.588 -64.317 1.00 80.06 680 GLY A N 1
ATOM 5220 C CA . GLY A 1 680 ? 49.905 -14.387 -63.682 1.00 80.06 680 GLY A CA 1
ATOM 5221 C C . GLY A 1 680 ? 48.833 -13.475 -63.081 1.00 80.06 680 GLY A C 1
ATOM 5222 O O . GLY A 1 680 ? 47.731 -13.934 -62.797 1.00 80.06 680 GLY A O 1
ATOM 5223 N N . GLY A 1 681 ? 49.164 -12.197 -62.866 1.00 87.00 681 GLY A N 1
ATOM 5224 C CA . GLY A 1 681 ? 48.221 -11.187 -62.361 1.00 87.00 681 GLY A CA 1
ATOM 5225 C C . GLY A 1 681 ? 47.961 -11.244 -60.850 1.00 87.00 681 GLY A C 1
ATOM 5226 O O . GLY A 1 681 ? 48.601 -11.991 -60.111 1.00 87.00 681 GLY A O 1
ATOM 5227 N N . ARG A 1 682 ? 47.029 -10.405 -60.381 1.00 90.38 682 ARG A N 1
ATOM 5228 C CA . ARG A 1 682 ? 46.662 -10.285 -58.956 1.00 90.38 682 ARG A CA 1
ATOM 5229 C C . ARG A 1 682 ? 45.699 -11.366 -58.467 1.00 90.38 682 ARG A C 1
ATOM 5231 O O . ARG A 1 682 ? 45.610 -11.558 -57.258 1.00 90.38 682 ARG A O 1
ATOM 5238 N N . ARG A 1 683 ? 45.010 -12.058 -59.386 1.00 91.81 683 ARG A N 1
ATOM 5239 C CA . ARG A 1 683 ? 43.979 -13.074 -59.095 1.00 91.81 683 ARG A CA 1
ATOM 5240 C C . ARG A 1 683 ? 42.894 -12.560 -58.145 1.00 91.81 683 ARG A C 1
ATOM 5242 O O . ARG A 1 683 ? 42.582 -13.180 -57.134 1.00 91.81 683 ARG A O 1
ATOM 5249 N N . ASP A 1 684 ? 42.372 -11.378 -58.445 1.00 89.50 684 ASP A N 1
ATOM 5250 C CA . ASP A 1 684 ? 41.309 -10.718 -57.679 1.00 89.50 684 ASP A CA 1
ATOM 5251 C C . ASP A 1 684 ? 39.984 -10.622 -58.460 1.00 89.50 684 ASP A C 1
ATOM 5253 O O . ASP A 1 684 ? 39.001 -10.082 -57.950 1.00 89.50 684 ASP A O 1
ATOM 5257 N N . GLY A 1 685 ? 39.950 -11.161 -59.683 1.00 91.69 685 GLY A N 1
ATOM 5258 C CA . GLY A 1 685 ? 38.782 -11.210 -60.553 1.00 91.69 685 GLY A CA 1
ATOM 5259 C C . GLY A 1 685 ? 38.368 -9.858 -61.123 1.00 91.69 685 GLY A C 1
ATOM 5260 O O . GLY A 1 685 ? 37.240 -9.746 -61.581 1.00 91.69 685 GLY A O 1
ATOM 5261 N N . THR A 1 686 ? 39.225 -8.830 -61.077 1.00 90.62 686 THR A N 1
ATOM 5262 C CA . THR A 1 686 ? 38.874 -7.455 -61.498 1.00 90.62 686 THR A CA 1
ATOM 5263 C C . THR A 1 686 ? 38.830 -7.236 -63.014 1.00 90.62 686 THR A C 1
ATOM 5265 O O . THR A 1 686 ? 38.216 -6.277 -63.472 1.00 90.62 686 THR A O 1
ATOM 5268 N N . ASN A 1 687 ? 39.502 -8.086 -63.790 1.00 92.62 687 ASN A N 1
ATOM 5269 C CA . ASN A 1 687 ? 39.516 -8.127 -65.257 1.00 92.62 687 ASN A CA 1
ATOM 5270 C C . ASN A 1 687 ? 40.096 -9.481 -65.709 1.00 92.62 687 ASN A C 1
ATOM 5272 O O . ASN A 1 687 ? 40.572 -10.247 -64.870 1.00 92.62 687 ASN A O 1
ATOM 5276 N N . TRP A 1 688 ? 40.127 -9.759 -67.016 1.00 94.25 688 TRP A N 1
ATOM 5277 C CA . TRP A 1 688 ? 40.698 -11.003 -67.553 1.00 94.25 688 TRP A CA 1
ATOM 5278 C C . TRP A 1 688 ? 42.158 -11.262 -67.140 1.00 94.25 688 TRP A C 1
ATOM 5280 O O . TRP A 1 688 ? 42.503 -12.383 -66.783 1.00 94.25 688 TRP A O 1
ATOM 5290 N N . GLN A 1 689 ? 43.014 -10.230 -67.089 1.00 94.25 689 GLN A N 1
ATOM 5291 C CA . GLN A 1 689 ? 44.415 -10.374 -66.655 1.00 94.25 689 GLN A CA 1
ATOM 5292 C C . GLN A 1 689 ? 44.538 -10.803 -65.183 1.00 94.25 689 GLN A C 1
ATOM 5294 O O . GLN A 1 689 ? 45.498 -11.475 -64.805 1.00 94.25 689 GLN A O 1
ATOM 5299 N N . ASN A 1 690 ? 43.591 -10.390 -64.343 1.00 93.88 690 ASN A N 1
ATOM 5300 C CA . ASN A 1 690 ? 43.547 -10.706 -62.920 1.00 93.88 690 ASN A CA 1
ATOM 5301 C C . ASN A 1 690 ? 42.453 -11.728 -62.581 1.00 93.88 690 ASN A C 1
ATOM 5303 O O . ASN A 1 690 ? 42.046 -11.790 -61.421 1.00 93.88 690 ASN A O 1
ATOM 5307 N N . ALA A 1 691 ? 41.967 -12.496 -63.559 1.00 95.56 691 ALA A N 1
ATOM 5308 C CA . ALA A 1 691 ? 40.865 -13.432 -63.384 1.00 95.56 691 ALA A CA 1
ATOM 5309 C C . ALA A 1 691 ? 41.140 -14.473 -62.284 1.00 95.56 691 ALA A C 1
ATOM 5311 O O . ALA A 1 691 ? 42.289 -14.807 -61.975 1.00 95.56 691 ALA A O 1
ATOM 5312 N N . PHE A 1 692 ? 40.068 -14.999 -61.697 1.00 96.12 692 PHE A N 1
ATOM 5313 C CA . PHE A 1 692 ? 40.149 -16.180 -60.848 1.00 96.12 692 PHE A CA 1
ATOM 5314 C C . PHE A 1 692 ? 40.386 -17.432 -61.711 1.00 96.12 692 PHE A C 1
ATOM 5316 O O . PHE A 1 692 ? 39.742 -17.578 -62.749 1.00 96.12 692 PHE A O 1
ATOM 5323 N N . PRO A 1 693 ? 41.257 -18.369 -61.302 1.00 94.06 693 PRO A N 1
ATOM 5324 C CA . PRO A 1 693 ? 41.442 -19.638 -62.009 1.00 94.06 693 PRO A CA 1
ATOM 5325 C C . PRO A 1 693 ? 40.217 -20.563 -61.966 1.00 94.06 693 PRO A C 1
ATOM 5327 O O . PRO A 1 693 ? 40.084 -21.452 -62.803 1.00 94.06 693 PRO A O 1
ATOM 5330 N N . THR A 1 694 ? 39.336 -20.392 -60.976 1.00 94.31 694 THR A N 1
ATOM 5331 C CA . THR A 1 694 ? 38.183 -21.270 -60.738 1.00 94.31 694 THR A CA 1
ATOM 5332 C C . THR A 1 694 ? 36.900 -20.469 -60.505 1.00 94.31 694 THR A C 1
ATOM 5334 O O . THR A 1 694 ? 36.938 -19.314 -60.076 1.00 94.31 694 THR A O 1
ATOM 5337 N N . ILE A 1 695 ? 35.744 -21.076 -60.797 1.00 94.62 695 ILE A N 1
ATOM 5338 C CA . ILE A 1 695 ? 34.433 -20.439 -60.578 1.00 94.62 695 ILE A CA 1
ATOM 5339 C C . ILE A 1 695 ? 34.143 -20.337 -59.071 1.00 94.62 695 ILE A C 1
ATOM 5341 O O . ILE A 1 695 ? 33.514 -19.379 -58.632 1.00 94.62 695 ILE A O 1
ATOM 5345 N N . GLU A 1 696 ? 34.632 -21.280 -58.265 1.00 93.19 696 GLU A N 1
ATOM 5346 C CA . GLU A 1 696 ? 34.504 -21.289 -56.804 1.00 93.19 696 GLU A CA 1
ATOM 5347 C C . GLU A 1 696 ? 35.137 -20.052 -56.179 1.00 93.19 696 GLU A C 1
ATOM 5349 O O . GLU A 1 696 ? 34.503 -19.394 -55.360 1.00 93.19 696 GLU A O 1
ATOM 5354 N N . GLU A 1 697 ? 36.351 -19.695 -56.605 1.00 92.25 697 GLU A N 1
ATOM 5355 C CA . GLU A 1 697 ? 37.036 -18.498 -56.116 1.00 92.25 697 GLU A CA 1
ATOM 5356 C C . GLU A 1 697 ? 36.233 -17.223 -56.419 1.00 92.25 697 GLU A C 1
ATOM 5358 O O . GLU A 1 697 ? 36.136 -16.337 -55.568 1.00 92.25 697 GLU A O 1
ATOM 5363 N N . ALA A 1 698 ? 35.584 -17.144 -57.586 1.00 92.31 698 ALA A N 1
ATOM 5364 C CA . ALA A 1 698 ? 34.690 -16.034 -57.909 1.00 92.31 698 ALA A CA 1
ATOM 5365 C C . ALA A 1 698 ? 33.396 -16.056 -57.079 1.00 92.31 698 ALA A C 1
ATOM 5367 O O . ALA A 1 698 ? 32.972 -15.011 -56.588 1.00 92.31 698 ALA A O 1
ATOM 5368 N N . LEU A 1 699 ? 32.784 -17.226 -56.867 1.00 90.62 699 LEU A N 1
ATOM 5369 C CA . LEU A 1 699 ? 31.566 -17.387 -56.058 1.00 90.62 699 LEU A CA 1
ATOM 5370 C C . LEU A 1 699 ? 31.792 -17.080 -54.569 1.00 90.62 699 LEU A C 1
ATOM 5372 O O . LEU A 1 699 ? 30.918 -16.510 -53.907 1.00 90.62 699 LEU A O 1
ATOM 5376 N N . GLU A 1 700 ? 32.981 -17.384 -54.045 1.00 88.75 700 GLU A N 1
ATOM 5377 C CA . GLU A 1 700 ? 33.392 -16.993 -52.694 1.00 88.75 700 GLU A CA 1
ATOM 5378 C C . GLU A 1 700 ? 33.432 -15.465 -52.530 1.00 88.75 700 GLU A C 1
ATOM 5380 O O . GLU A 1 700 ? 33.134 -14.950 -51.448 1.00 88.75 700 GLU A O 1
ATOM 5385 N N . LYS A 1 701 ? 33.752 -14.721 -53.599 1.00 86.94 701 LYS A N 1
ATOM 5386 C CA . LYS A 1 701 ? 33.767 -13.247 -53.599 1.00 86.94 701 LYS A CA 1
ATOM 5387 C C . LYS A 1 701 ? 32.427 -12.618 -53.961 1.00 86.94 701 LYS A C 1
ATOM 5389 O O . LYS A 1 701 ? 32.104 -11.559 -53.420 1.00 86.94 701 LYS A O 1
ATOM 5394 N N . ALA A 1 702 ? 31.655 -13.255 -54.835 1.00 87.50 702 ALA A N 1
ATOM 5395 C CA . ALA A 1 702 ? 30.395 -12.728 -55.332 1.00 87.50 702 ALA A CA 1
ATOM 5396 C C . ALA A 1 702 ? 29.355 -12.566 -54.212 1.00 87.50 702 ALA A C 1
ATOM 5398 O O . ALA A 1 702 ? 29.145 -13.442 -53.363 1.00 87.50 702 ALA A O 1
ATOM 5399 N N . SER A 1 703 ? 28.671 -11.427 -54.222 1.00 84.75 703 SER A N 1
ATOM 5400 C CA . SER A 1 703 ? 27.515 -11.135 -53.380 1.00 84.75 703 SER A CA 1
ATOM 5401 C C . SER A 1 703 ? 26.307 -10.740 -54.234 1.00 84.75 703 SER A C 1
ATOM 5403 O O . SER A 1 703 ? 26.393 -10.673 -55.456 1.00 84.75 703 SER A O 1
ATOM 5405 N N . GLN A 1 704 ? 25.147 -10.561 -53.598 1.00 82.75 704 GLN A N 1
ATOM 5406 C CA . GLN A 1 704 ? 23.871 -10.308 -54.280 1.00 82.75 704 GLN A CA 1
ATOM 5407 C C . GLN A 1 704 ? 23.986 -9.251 -55.393 1.00 82.75 704 GLN A C 1
ATOM 5409 O O . GLN A 1 704 ? 24.390 -8.116 -55.135 1.00 82.75 704 GLN A O 1
ATOM 5414 N N . GLY A 1 705 ? 23.556 -9.613 -56.603 1.00 81.06 705 GLY A N 1
ATOM 5415 C CA . GLY A 1 705 ? 23.533 -8.732 -57.770 1.00 81.06 705 GLY A CA 1
ATOM 5416 C C . GLY A 1 705 ? 24.839 -8.639 -58.561 1.00 81.06 705 GLY A C 1
ATOM 5417 O O . GLY A 1 705 ? 24.902 -7.808 -59.463 1.00 81.06 705 GLY A O 1
ATOM 5418 N N . ASP A 1 706 ? 25.866 -9.424 -58.227 1.00 90.19 706 ASP A N 1
ATOM 5419 C CA . ASP A 1 706 ? 27.083 -9.505 -59.037 1.00 90.19 706 ASP A CA 1
ATOM 5420 C C . ASP A 1 706 ? 26.924 -10.394 -60.261 1.00 90.19 706 ASP A C 1
ATOM 5422 O O . ASP A 1 706 ? 26.184 -11.379 -60.252 1.00 90.19 706 ASP A O 1
ATOM 5426 N N . CYS A 1 707 ? 27.721 -10.085 -61.279 1.00 91.19 707 CYS A N 1
ATOM 5427 C CA . CYS A 1 707 ? 27.891 -10.924 -62.455 1.00 91.19 707 CYS A CA 1
ATOM 5428 C C . CYS A 1 707 ? 29.262 -11.608 -62.419 1.00 91.19 707 CYS A C 1
ATOM 5430 O O . CYS A 1 707 ? 30.263 -10.983 -62.071 1.00 91.19 707 CYS A O 1
ATOM 5432 N N . ILE A 1 708 ? 29.331 -12.873 -62.822 1.00 94.94 708 ILE A N 1
ATOM 5433 C CA . ILE A 1 708 ? 30.571 -13.632 -63.007 1.00 94.94 708 ILE A CA 1
ATOM 5434 C C . ILE A 1 708 ? 30.701 -13.971 -64.490 1.00 94.94 708 ILE A C 1
ATOM 5436 O O . ILE A 1 708 ? 29.801 -14.579 -65.065 1.00 94.94 708 ILE A O 1
ATOM 5440 N N . TRP A 1 709 ? 31.800 -13.565 -65.119 1.00 96.31 709 TRP A N 1
ATOM 5441 C CA . TRP A 1 709 ? 32.096 -13.831 -66.524 1.00 96.31 709 TRP A CA 1
ATOM 5442 C C . TRP A 1 709 ? 33.156 -14.918 -66.604 1.00 96.31 709 TRP A C 1
ATOM 5444 O O . TRP A 1 709 ? 34.240 -14.788 -66.038 1.00 96.31 709 TRP A O 1
ATOM 5454 N N . VAL A 1 710 ? 32.832 -16.007 -67.289 1.00 97.00 710 VAL A N 1
ATOM 5455 C CA . VAL A 1 710 ? 33.642 -17.221 -67.309 1.00 97.00 710 VAL A CA 1
ATOM 5456 C C . VAL A 1 710 ? 34.147 -17.471 -68.722 1.00 97.00 710 VAL A C 1
ATOM 5458 O O . VAL A 1 710 ? 33.355 -17.598 -69.660 1.00 97.00 710 VAL A O 1
ATOM 5461 N N . ALA A 1 711 ? 35.467 -17.542 -68.863 1.00 96.88 711 ALA A N 1
ATOM 5462 C CA . ALA A 1 711 ? 36.130 -17.843 -70.118 1.00 96.88 711 ALA A CA 1
ATOM 5463 C C . ALA A 1 711 ? 35.780 -19.252 -70.630 1.00 96.88 711 ALA A C 1
ATOM 5465 O O . ALA A 1 711 ? 35.155 -20.076 -69.949 1.00 96.88 711 ALA A O 1
ATOM 5466 N N . GLU A 1 712 ? 36.161 -19.537 -71.867 1.00 96.81 712 GLU A N 1
ATOM 5467 C CA . GLU A 1 712 ? 36.093 -20.872 -72.431 1.00 96.81 712 GLU A CA 1
ATOM 5468 C C . GLU A 1 712 ? 36.944 -21.849 -71.620 1.00 96.81 712 GLU A C 1
ATOM 5470 O O . GLU A 1 712 ? 38.062 -21.559 -71.192 1.00 96.81 712 GLU A O 1
ATOM 5475 N N . GLY A 1 713 ? 36.407 -23.042 -71.389 1.00 95.25 713 GLY A N 1
ATOM 5476 C CA . GLY A 1 713 ? 37.082 -24.001 -70.533 1.00 95.25 713 GLY A CA 1
ATOM 5477 C C . GLY A 1 713 ? 36.167 -25.058 -69.957 1.00 95.25 713 GLY A C 1
ATOM 5478 O O . GLY A 1 713 ? 34.948 -25.039 -70.142 1.00 95.25 713 GLY A O 1
ATOM 5479 N N . ASN A 1 714 ? 36.788 -26.001 -69.257 1.00 94.50 714 ASN A N 1
ATOM 5480 C CA . ASN A 1 714 ? 36.100 -27.081 -68.573 1.00 94.50 714 ASN A CA 1
ATOM 5481 C C . ASN A 1 714 ? 36.339 -26.943 -67.070 1.00 94.50 714 ASN A C 1
ATOM 5483 O O . ASN A 1 714 ? 37.372 -27.365 -66.554 1.00 94.50 714 ASN A O 1
ATOM 5487 N N . TYR A 1 715 ? 35.371 -26.342 -66.389 1.00 94.81 715 TYR A N 1
ATOM 5488 C CA . TYR A 1 715 ? 35.441 -26.039 -64.971 1.00 94.81 715 TYR A CA 1
ATOM 5489 C C . TYR A 1 715 ? 34.809 -27.169 -64.165 1.00 94.81 715 TYR A C 1
ATOM 5491 O O . TYR A 1 715 ? 33.748 -27.697 -64.514 1.00 94.81 715 TYR A O 1
ATOM 5499 N N . MET A 1 716 ? 35.476 -27.531 -63.074 1.00 92.38 716 MET A N 1
ATOM 5500 C CA . MET A 1 716 ? 35.027 -28.544 -62.128 1.00 92.38 716 MET A CA 1
ATOM 5501 C C . MET A 1 716 ? 35.262 -28.039 -60.702 1.00 92.38 716 MET A C 1
ATOM 5503 O O . MET A 1 716 ? 36.362 -27.549 -60.432 1.00 92.38 716 MET A O 1
ATOM 5507 N N . PRO A 1 717 ? 34.305 -28.219 -59.775 1.00 90.94 717 PRO A N 1
ATOM 5508 C CA . PRO A 1 717 ? 34.539 -27.936 -58.367 1.00 90.94 717 PRO A CA 1
ATOM 5509 C C . PRO A 1 717 ? 35.570 -28.895 -57.776 1.00 90.94 717 PRO A C 1
ATOM 5511 O O . PRO A 1 717 ? 35.869 -29.935 -58.377 1.00 90.94 717 PRO A O 1
ATOM 5514 N N . PRO A 1 718 ? 36.116 -28.610 -56.580 1.00 89.88 718 PRO A N 1
ATOM 5515 C CA . PRO A 1 718 ? 36.926 -29.577 -55.852 1.00 89.88 718 PRO A CA 1
ATOM 5516 C C . PRO A 1 718 ? 36.224 -30.940 -55.762 1.00 89.88 718 PRO A C 1
ATOM 5518 O O . PRO A 1 718 ? 35.004 -31.019 -55.619 1.00 89.88 718 PRO A O 1
ATOM 5521 N N . LYS A 1 719 ? 36.996 -32.030 -55.842 1.00 90.19 719 LYS A N 1
ATOM 5522 C CA . LYS A 1 719 ? 36.449 -33.395 -55.870 1.00 90.19 719 LYS A CA 1
ATOM 5523 C C . LYS A 1 719 ? 35.483 -33.638 -54.700 1.00 90.19 719 LYS A C 1
ATOM 5525 O O . LYS A 1 719 ? 35.851 -33.461 -53.540 1.00 90.19 719 LYS A O 1
ATOM 5530 N N . GLY A 1 720 ? 34.266 -34.081 -55.015 1.00 86.81 720 GLY A N 1
ATOM 5531 C CA . GLY A 1 720 ? 33.183 -34.338 -54.063 1.00 86.81 720 GLY A CA 1
ATOM 5532 C C . GLY A 1 720 ? 32.432 -33.090 -53.581 1.00 86.81 720 GLY A C 1
ATOM 5533 O O . GLY A 1 720 ? 31.735 -33.169 -52.569 1.00 86.81 720 GLY A O 1
ATOM 5534 N N . LYS A 1 721 ? 32.593 -31.938 -54.244 1.00 87.75 721 LYS A N 1
ATOM 5535 C CA . LYS A 1 721 ? 31.865 -30.690 -53.962 1.00 87.75 721 LYS A CA 1
ATOM 5536 C C . LYS A 1 721 ? 30.977 -30.288 -55.142 1.00 87.75 721 LYS A C 1
ATOM 5538 O O . LYS A 1 721 ? 31.206 -30.709 -56.272 1.00 87.75 721 LYS A O 1
ATOM 5543 N N . SER A 1 722 ? 29.996 -29.438 -54.854 1.00 88.69 722 SER A N 1
ATOM 5544 C CA . SER A 1 722 ? 29.131 -28.781 -55.840 1.00 88.69 722 SER A CA 1
ATOM 5545 C C . SER A 1 722 ? 29.463 -27.291 -55.915 1.00 88.69 722 SER A C 1
ATOM 5547 O O . SER A 1 722 ? 29.959 -26.728 -54.938 1.00 88.69 722 SER A O 1
ATOM 5549 N N . TYR A 1 723 ? 29.127 -26.639 -57.031 1.00 90.19 723 TYR A N 1
ATOM 5550 C CA . TYR A 1 723 ? 29.037 -25.179 -57.078 1.00 90.19 723 TYR A CA 1
ATOM 5551 C C . TYR A 1 723 ? 27.972 -24.705 -56.080 1.00 90.19 723 TYR A C 1
ATOM 5553 O O . TYR A 1 723 ? 26.845 -25.203 -56.104 1.00 90.19 723 TYR A O 1
ATOM 5561 N N . VAL A 1 724 ? 28.320 -23.761 -55.204 1.00 89.00 724 VAL A N 1
ATOM 5562 C CA . VAL A 1 724 ? 27.389 -23.161 -54.239 1.00 89.00 724 VAL A CA 1
ATOM 5563 C C . VAL A 1 724 ? 27.203 -21.698 -54.606 1.00 89.00 724 VAL A C 1
ATOM 5565 O O . VAL A 1 724 ? 28.142 -20.909 -54.537 1.00 89.00 724 VAL A O 1
ATOM 5568 N N . ILE A 1 725 ? 25.989 -21.347 -55.020 1.00 88.69 725 ILE A N 1
ATOM 5569 C CA . ILE A 1 725 ? 25.601 -19.970 -55.316 1.00 88.69 725 ILE A CA 1
ATOM 5570 C C . ILE A 1 725 ? 24.745 -19.496 -54.145 1.00 88.69 725 ILE A C 1
ATOM 5572 O O . ILE A 1 725 ? 23.611 -19.935 -53.986 1.00 88.69 725 ILE A O 1
ATOM 5576 N N . ASP A 1 726 ? 25.300 -18.622 -53.304 1.00 82.44 726 ASP A N 1
ATOM 5577 C CA . ASP A 1 726 ? 24.631 -18.194 -52.065 1.00 82.44 726 ASP A CA 1
ATOM 5578 C C . ASP A 1 726 ? 23.398 -17.302 -52.304 1.00 82.44 726 ASP A C 1
ATOM 5580 O O . ASP A 1 726 ? 22.608 -17.092 -51.384 1.00 82.44 726 ASP A O 1
ATOM 5584 N N . TYR A 1 727 ? 23.241 -16.744 -53.513 1.00 81.50 727 TYR A N 1
ATOM 5585 C CA . TYR A 1 727 ? 22.156 -15.820 -53.850 1.00 81.50 727 TYR A CA 1
ATOM 5586 C C . TYR A 1 727 ? 21.646 -16.014 -55.274 1.00 81.50 727 TYR A C 1
ATOM 5588 O O . TYR A 1 727 ? 22.424 -15.927 -56.220 1.00 81.50 727 TYR A O 1
ATOM 5596 N N . ASP A 1 728 ? 20.324 -16.108 -55.424 1.00 82.00 728 ASP A N 1
ATOM 5597 C CA . ASP A 1 728 ? 19.641 -16.204 -56.726 1.00 82.00 728 ASP A CA 1
ATOM 5598 C C . ASP A 1 728 ? 19.926 -15.017 -57.662 1.00 82.00 728 ASP A C 1
ATOM 5600 O O . ASP A 1 728 ? 19.747 -15.117 -58.870 1.00 82.00 728 ASP A O 1
ATOM 5604 N N . SER A 1 729 ? 20.352 -13.877 -57.109 1.00 83.44 729 SER A N 1
ATOM 5605 C CA . SER A 1 729 ? 20.685 -12.668 -57.866 1.00 83.44 729 SER A CA 1
ATOM 5606 C C . SER A 1 729 ? 22.129 -12.612 -58.368 1.00 83.44 729 SER A C 1
ATOM 5608 O O . SER A 1 729 ? 22.510 -11.595 -58.942 1.00 83.44 729 SER A O 1
ATOM 5610 N N . VAL A 1 730 ? 22.950 -13.636 -58.112 1.00 89.25 730 VAL A N 1
ATOM 5611 C CA . VAL A 1 730 ? 24.272 -13.761 -58.739 1.00 89.25 730 VAL A CA 1
ATOM 5612 C C . VAL A 1 730 ? 24.099 -14.407 -60.107 1.00 89.25 730 VAL A 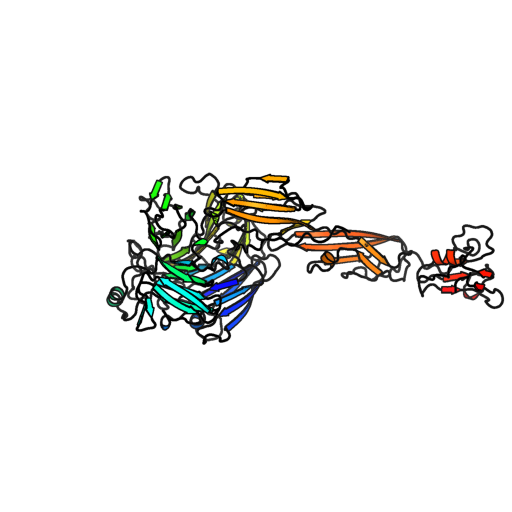C 1
ATOM 5614 O O . VAL A 1 730 ? 23.582 -15.517 -60.220 1.00 89.25 730 VAL A O 1
ATOM 5617 N N . GLU A 1 731 ? 24.5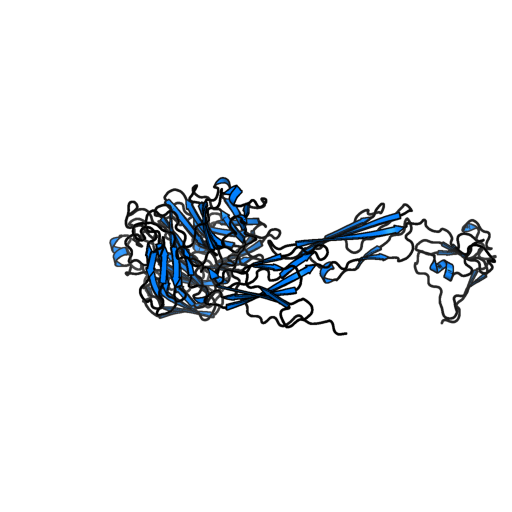63 -13.723 -61.144 1.00 91.44 731 GLU A N 1
ATOM 5618 C CA . GLU A 1 731 ? 24.449 -14.179 -62.527 1.00 91.44 731 GLU A CA 1
ATOM 5619 C C . GLU A 1 731 ? 25.797 -14.716 -63.016 1.00 91.44 731 GLU A C 1
ATOM 5621 O O . GLU A 1 731 ? 26.835 -14.090 -62.808 1.00 91.44 731 GLU A O 1
ATOM 5626 N N . ILE A 1 732 ? 25.800 -15.876 -63.678 1.00 93.25 732 ILE A N 1
ATOM 5627 C CA . ILE A 1 732 ? 27.011 -16.477 -64.251 1.00 93.25 732 ILE A CA 1
ATOM 5628 C C . ILE A 1 732 ? 26.852 -16.549 -65.765 1.00 93.25 732 ILE A C 1
ATOM 5630 O O . ILE A 1 732 ? 25.932 -17.181 -66.287 1.00 93.25 732 ILE A O 1
ATOM 5634 N N . TYR A 1 733 ? 27.787 -15.930 -66.471 1.00 94.38 733 TYR A N 1
ATOM 5635 C CA . TYR A 1 733 ? 27.811 -15.849 -67.917 1.00 94.38 733 TYR A CA 1
ATOM 5636 C C . TYR A 1 733 ? 29.042 -16.581 -68.449 1.00 94.38 733 TYR A C 1
ATOM 5638 O O . TYR A 1 733 ? 30.171 -16.183 -68.191 1.00 94.38 733 TYR A O 1
ATOM 5646 N N . GLY A 1 734 ? 28.821 -17.658 -69.202 1.00 94.00 734 GLY A N 1
ATOM 5647 C CA . GLY A 1 734 ? 29.847 -18.272 -70.049 1.00 94.00 734 GLY A CA 1
ATOM 5648 C C . GLY A 1 734 ? 29.789 -17.737 -71.480 1.00 94.00 734 GLY A C 1
ATOM 5649 O O . GLY A 1 734 ? 28.813 -17.072 -71.859 1.00 94.00 734 GLY A O 1
ATOM 5650 N N . GLY A 1 735 ? 30.787 -18.084 -72.293 1.00 95.38 735 GLY A N 1
ATOM 5651 C CA . GLY A 1 735 ? 30.849 -17.665 -73.698 1.00 95.38 735 GLY A CA 1
ATOM 5652 C C . GLY A 1 735 ? 31.964 -16.683 -74.042 1.00 95.38 735 GLY A C 1
ATOM 5653 O O . GLY A 1 735 ? 31.849 -16.021 -75.069 1.00 95.38 735 GLY A O 1
ATOM 5654 N N . PHE A 1 736 ? 32.986 -16.552 -73.200 1.00 96.88 736 PHE A N 1
ATOM 5655 C CA . PHE A 1 736 ? 34.031 -15.538 -73.344 1.00 96.88 736 PHE A CA 1
ATOM 5656 C C . PHE A 1 736 ? 35.376 -16.152 -73.747 1.00 96.88 736 PHE A C 1
ATOM 5658 O O . PHE A 1 736 ? 35.755 -17.201 -73.240 1.00 96.88 736 PHE A O 1
ATOM 5665 N N . GLY A 1 737 ? 36.119 -15.498 -74.630 1.00 94.94 737 GLY A N 1
ATOM 5666 C CA . GLY A 1 737 ? 37.491 -15.848 -74.992 1.00 94.94 737 GLY A CA 1
ATOM 5667 C C . GLY A 1 737 ? 38.550 -15.331 -74.009 1.00 94.94 737 GLY A C 1
ATOM 5668 O O . GLY A 1 737 ? 39.716 -15.690 -74.131 1.00 94.94 737 GLY A O 1
ATOM 5669 N N . ALA A 1 738 ? 38.146 -14.537 -73.013 1.00 92.88 738 ALA A N 1
ATOM 5670 C CA . ALA A 1 738 ? 39.003 -13.853 -72.039 1.00 92.88 738 ALA A CA 1
ATOM 5671 C C . ALA A 1 738 ? 39.647 -12.542 -72.537 1.00 92.88 738 ALA A C 1
ATOM 5673 O O . ALA A 1 738 ? 40.750 -12.171 -72.127 1.00 92.88 738 ALA A O 1
ATOM 5674 N N . TRP A 1 739 ? 38.952 -11.805 -73.407 1.00 92.75 739 TRP A N 1
ATOM 5675 C CA . TRP A 1 739 ? 39.370 -10.467 -73.869 1.00 92.75 739 TRP A CA 1
ATOM 5676 C C . TRP A 1 739 ? 38.220 -9.461 -73.989 1.00 92.75 739 TRP A C 1
ATOM 5678 O O . TRP A 1 739 ? 38.461 -8.290 -74.275 1.00 92.75 739 TRP A O 1
ATOM 5688 N N . GLU A 1 740 ? 36.983 -9.901 -73.783 1.00 94.38 740 GLU A N 1
ATOM 5689 C CA . GLU A 1 740 ? 35.774 -9.105 -73.954 1.00 94.38 740 GLU A CA 1
ATOM 5690 C C . GLU A 1 740 ? 35.662 -7.987 -72.918 1.00 94.38 740 GLU A C 1
ATOM 5692 O O . GLU A 1 740 ? 35.989 -8.170 -71.742 1.00 94.38 740 GLU A O 1
ATOM 5697 N N . ALA A 1 741 ? 35.160 -6.836 -73.359 1.00 89.00 741 ALA A N 1
ATOM 5698 C CA . ALA A 1 741 ? 34.930 -5.663 -72.524 1.00 89.00 741 ALA A CA 1
ATOM 5699 C C . ALA A 1 741 ? 33.448 -5.472 -72.158 1.00 89.00 741 ALA A C 1
ATOM 5701 O O . ALA A 1 741 ? 33.153 -4.752 -71.204 1.00 89.00 741 ALA A O 1
ATOM 5702 N N . ASP A 1 742 ? 32.526 -6.118 -72.883 1.00 89.00 742 ASP A N 1
ATOM 5703 C CA . ASP A 1 742 ? 31.079 -6.033 -72.659 1.00 89.00 742 ASP A CA 1
ATOM 5704 C C . ASP A 1 742 ? 30.411 -7.417 -72.645 1.00 89.00 742 ASP A C 1
ATOM 5706 O O . ASP A 1 742 ? 30.803 -8.336 -73.365 1.00 89.00 742 ASP A O 1
ATOM 5710 N N . LEU A 1 743 ? 29.350 -7.558 -71.845 1.00 88.81 743 LEU A N 1
ATOM 5711 C CA . LEU A 1 743 ? 28.602 -8.808 -71.698 1.00 88.81 743 LEU A CA 1
ATOM 5712 C C . LEU A 1 743 ? 28.027 -9.303 -73.038 1.00 88.81 743 LEU A C 1
ATOM 5714 O O . LEU A 1 743 ? 27.920 -10.512 -73.262 1.00 88.81 743 LEU A O 1
ATOM 5718 N N . ASN A 1 744 ? 27.659 -8.387 -73.940 1.00 92.12 744 ASN A N 1
ATOM 5719 C CA . ASN A 1 744 ? 27.070 -8.714 -75.239 1.00 92.12 744 ASN A CA 1
ATOM 5720 C C . ASN A 1 744 ? 28.091 -9.234 -76.262 1.00 92.12 744 ASN A C 1
ATOM 5722 O O . ASN A 1 744 ? 27.688 -9.740 -77.308 1.00 92.12 744 ASN A O 1
ATOM 5726 N N . GLU A 1 745 ? 29.391 -9.141 -75.974 1.00 93.94 745 GLU A N 1
ATOM 5727 C CA . GLU A 1 745 ? 30.448 -9.677 -76.839 1.00 93.94 745 GLU A CA 1
ATOM 5728 C C . GLU A 1 745 ? 30.587 -11.203 -76.718 1.00 93.94 745 GLU A C 1
ATOM 5730 O O . GLU A 1 745 ? 31.240 -11.830 -77.553 1.00 93.94 745 GLU A O 1
ATOM 5735 N N . ARG A 1 746 ? 29.934 -11.826 -75.723 1.00 93.00 746 ARG A N 1
ATOM 5736 C CA . ARG A 1 746 ? 30.008 -13.274 -75.508 1.00 93.00 746 ARG A CA 1
ATOM 5737 C C . ARG A 1 746 ? 29.507 -14.057 -76.724 1.00 93.00 746 ARG A C 1
ATOM 5739 O O . ARG A 1 746 ? 28.390 -13.866 -77.213 1.00 93.00 746 ARG A O 1
ATOM 5746 N N . ASN A 1 747 ? 30.287 -15.042 -77.148 1.00 94.69 747 ASN A N 1
ATOM 5747 C CA . ASN A 1 747 ? 29.908 -16.008 -78.166 1.00 94.69 747 ASN A CA 1
ATOM 5748 C C . ASN A 1 747 ? 29.931 -17.422 -77.581 1.00 94.69 747 ASN A C 1
ATOM 5750 O O . ASN A 1 747 ? 30.891 -18.174 -77.730 1.00 94.69 747 ASN A O 1
ATOM 5754 N N . TYR A 1 748 ? 28.817 -17.815 -76.966 1.00 90.50 748 TYR A N 1
ATOM 5755 C CA . TYR A 1 748 ? 28.650 -19.120 -76.316 1.00 90.50 748 TYR A CA 1
ATOM 5756 C C . TYR A 1 748 ? 28.709 -20.323 -77.276 1.00 90.50 748 TYR A C 1
ATOM 5758 O O . TYR A 1 748 ? 28.795 -21.464 -76.821 1.00 90.50 748 TYR A O 1
ATOM 5766 N N . THR A 1 749 ? 28.664 -20.098 -78.596 1.00 92.00 749 THR A N 1
ATOM 5767 C CA . THR A 1 749 ? 28.864 -21.172 -79.584 1.00 92.00 749 THR A CA 1
ATOM 5768 C C . THR A 1 749 ? 30.338 -21.417 -79.894 1.00 92.00 749 THR A C 1
ATOM 5770 O O . THR A 1 749 ? 30.724 -22.576 -80.072 1.00 92.00 749 THR A O 1
ATOM 5773 N N . LEU A 1 750 ? 31.145 -20.349 -79.920 1.00 94.50 750 LEU A N 1
ATOM 5774 C CA . LEU A 1 750 ? 32.576 -20.387 -80.219 1.00 94.50 750 LEU A CA 1
ATOM 5775 C C . LEU A 1 750 ? 33.415 -20.647 -78.958 1.00 94.50 750 LEU A C 1
ATOM 5777 O O . LEU A 1 750 ? 34.222 -21.570 -78.956 1.00 94.50 750 LEU A O 1
ATOM 5781 N N . HIS A 1 751 ? 33.157 -19.904 -77.881 1.00 96.12 751 HIS A N 1
ATOM 5782 C CA . HIS A 1 751 ? 33.913 -19.927 -76.625 1.00 96.12 751 HIS A CA 1
ATOM 5783 C C . HIS A 1 751 ? 33.166 -20.715 -75.549 1.00 96.12 751 HIS A C 1
ATOM 5785 O O . HIS A 1 751 ? 32.525 -20.165 -74.655 1.00 96.12 751 HIS A O 1
ATOM 5791 N N . LYS A 1 752 ? 33.159 -22.044 -75.669 1.00 95.81 752 LYS A N 1
ATOM 5792 C CA . LYS A 1 752 ? 32.326 -22.895 -74.807 1.00 95.81 752 LYS A CA 1
ATOM 5793 C C . LYS A 1 752 ? 32.859 -22.949 -73.374 1.00 95.81 752 LYS A C 1
ATOM 5795 O O . LYS A 1 752 ? 33.919 -23.513 -73.116 1.00 95.81 752 LYS A O 1
ATOM 5800 N N . THR A 1 753 ? 32.056 -22.460 -72.437 1.00 96.19 753 THR A N 1
ATOM 5801 C CA . THR A 1 753 ? 32.225 -22.700 -71.000 1.00 96.19 753 THR A CA 1
ATOM 5802 C C . THR A 1 753 ? 31.426 -23.940 -70.602 1.00 96.19 753 THR A C 1
ATOM 5804 O O . THR A 1 753 ? 30.207 -23.980 -70.768 1.00 96.19 753 THR A O 1
ATOM 5807 N N . ILE A 1 754 ? 32.102 -24.961 -70.082 1.00 93.88 754 ILE A N 1
ATOM 5808 C CA . ILE A 1 754 ? 31.495 -26.219 -69.640 1.00 93.88 754 ILE A CA 1
ATOM 5809 C C . ILE A 1 754 ? 31.674 -26.323 -68.125 1.00 93.88 754 ILE A C 1
ATOM 5811 O O . ILE A 1 754 ? 32.803 -26.357 -67.642 1.00 93.88 754 ILE A O 1
ATOM 5815 N N . MET A 1 755 ? 30.566 -26.384 -67.383 1.00 92.31 755 MET A N 1
ATOM 5816 C CA . MET A 1 755 ? 30.559 -26.615 -65.934 1.00 92.31 755 MET A CA 1
ATOM 5817 C C . MET A 1 755 ? 30.188 -28.073 -65.664 1.00 92.31 755 MET A C 1
ATOM 5819 O O . MET A 1 755 ? 29.070 -28.492 -65.961 1.00 92.31 755 MET A O 1
ATOM 5823 N N . ASN A 1 756 ? 31.122 -28.846 -65.115 1.00 89.94 756 ASN A N 1
ATOM 5824 C CA . ASN A 1 756 ? 30.941 -30.269 -64.836 1.00 89.94 756 ASN A CA 1
ATOM 5825 C C . ASN A 1 756 ? 30.908 -30.546 -63.329 1.00 89.94 756 ASN A C 1
ATOM 5827 O O . ASN A 1 756 ? 31.602 -29.900 -62.548 1.00 89.94 756 ASN A O 1
ATOM 5831 N N . GLY A 1 757 ? 30.144 -31.559 -62.914 1.00 84.44 757 GLY A N 1
ATOM 5832 C CA . GLY A 1 757 ? 30.261 -32.112 -61.563 1.00 84.44 757 GLY A CA 1
ATOM 5833 C C . GLY A 1 757 ? 31.579 -32.876 -61.385 1.00 84.44 757 GLY A C 1
ATOM 5834 O O . GLY A 1 757 ? 32.085 -33.473 -62.335 1.00 84.44 757 GLY A O 1
ATOM 5835 N N . ASN A 1 758 ? 32.124 -32.903 -60.164 1.00 86.06 758 ASN A N 1
ATOM 5836 C CA . ASN A 1 758 ? 33.385 -33.590 -59.854 1.00 86.06 758 ASN A CA 1
ATOM 5837 C C . ASN A 1 758 ? 33.208 -34.689 -58.796 1.00 86.06 758 ASN A C 1
ATOM 5839 O O . ASN A 1 758 ? 33.794 -34.647 -57.714 1.00 86.06 758 ASN A O 1
ATOM 5843 N N . GLY A 1 759 ? 32.380 -35.689 -59.107 1.00 71.94 759 GLY A N 1
ATOM 5844 C CA . GLY A 1 759 ? 32.266 -36.912 -58.304 1.00 71.94 759 GLY A CA 1
ATOM 5845 C C . GLY A 1 759 ? 31.331 -36.851 -57.090 1.00 71.94 759 GLY A C 1
ATOM 5846 O O . GLY A 1 759 ? 31.516 -37.641 -56.167 1.00 71.94 759 GLY A O 1
ATOM 5847 N N . SER A 1 760 ? 30.334 -35.965 -57.083 1.00 56.38 760 SER A N 1
ATOM 5848 C CA . SER A 1 760 ? 29.149 -36.056 -56.215 1.00 56.38 760 SER A CA 1
ATOM 5849 C C . SER A 1 760 ? 27.918 -36.378 -57.070 1.00 56.38 760 SER A C 1
ATOM 5851 O O . SER A 1 760 ? 27.627 -35.635 -58.006 1.00 56.38 760 SER A O 1
ATOM 5853 N N . ASN A 1 761 ? 27.241 -37.495 -56.772 1.00 47.50 761 ASN A N 1
ATOM 5854 C CA . ASN A 1 761 ? 25.863 -37.747 -57.215 1.00 47.50 761 ASN A CA 1
ATOM 5855 C C . ASN A 1 761 ? 24.892 -36.987 -56.317 1.00 47.50 761 ASN A C 1
ATOM 5857 O O . ASN A 1 761 ? 25.141 -36.997 -55.087 1.00 47.50 761 ASN A O 1
#

Radius of gyration: 37.67 Å; Cα contacts (8 Å, |Δi|>4): 2185; chains: 1; bounding box: 89×65×116 Å